Protein AF-0000000084397148 (afdb_homodimer)

Secondary structure (DSSP, 8-state):
-----------------------------------------------------------------------------TTTSSTTS--------TTS-----HHHHS-TTEEEEEE-HHHHTTGGGGT-S---SS----TT-----SEEE-BS-TTS--EEEEEE----S-THHHHHHHHHHHHHHH-TTHHHHHHHHIIIIIHHHS--S-HHHHHHHHTT-TTPPPP-HHHHHHHHHHHGGG-GGGGGGHHHHHHHHHHHHHHHTTS-SHHHHHHHHHHHH-SS---HHHHHHHHHHHHHHHHHTTTTS--TTBSS-HHHHHHHHHHHHHHHHHHHHHHHHHT---SS-GGG--PPPP-GGGSTHHHHTT-S-HHHHHHHHHHHHHHHHHHHHHHHHHHHIIIIISHHHHH-TT-S-HHHHHHHHHHHHHHHHHS-GGGS--TT---SSPPPTTHHHHHHHHHHHHHHHHHHHHHTTTT-SS--HHHHHHHHHHHHHHHHHHHHHHH--TTTTTTS---THHHHHHHHHHHHHHHHHHHHHHHHH-TTS-HHHHHHHHHHHHHHHHHHHHHHHHHHHHHHTT--HHHHHHHHHHHHHHHHHHTT-GGGGGGSPPPP-STT--SS--------GGGGGG--TTS-SGGGGGGGGG------TTS-----S-TT-/-----------------------------------------------------------------------------HHHHTTTS--------TTS-----HHHH--TTEEEEEE-HHHHTTGGGGT-S---SS----TT-----SEEE-BS-TTS--EEEEEE--TTS-THHHHHHHHHHHHHHH-TTHHHHHHHHIIIIIHHHS--S-HHHHHHHHTT-TTPPPP-HHHHHHHHHHHGGG-GGGGGGHHHHHHHHHHHHHHHTTS-SHHHHHHHHHHHH-SS---HHHHHHHHHHHHHHHHHTTTTS--TTBSS-HHHHHHHHHHHHHHHHHHHHHHHHHT---SS-GGG--PPPP-GGGSTHHHHTT-S-HHHHHHHHHHHHHHHHHHHHHHHHHHHIIIIISHHHHT-TT-S-HHHHHHHHHHHHHHHHHS-GGGS--TT---SSPPPTTHHHHHHHHHHHHHHHHHHHHHTTTT-SS--HHHHHHHHHHHHHHHHHHHHHHH--TTTTTTS---THHHHHHHHHHHHHHHHHHHHHHHHH-TTS-HHHHHHHHHHHHHHHHHHHHHHHHHHHHHHTT--HHHHHHHHHHHHHHHHHHTT-GGGGGGSPPPP-STT--SS--------TTGGGG--TTS-SGGGGGGGGG------------TT-S---

Organism: NCBI:txid1296121

Sequence (1346 aa):
MPPRTKVRNSINDSQETRLSSPRDSTERSHTDEIDPLVQDAAQGDEPGMTTSSHGLERSNMLGSISPTHKRKGKCRSILAMFNETDIIDEELDETEEWHQSLDLETTDLEESHFLGSSAIQDLTILTELPEGPSSTASSSTRNASAFRQVSKDPRKHVFFVRNPAFVYGKGSIASQTIFQKVCGILGSGWPEVLVQKFLTISLPAFPIINTMRLLAACNSNLGADPLPHALLCGIIGHSIEYESSVKHLFKDVWKEVVAAEDEEYKQPRLRTLQLAIISLATRPSSAHAVNAMSLARSVSIAHMIGLHLDCSGWRLPRWERSVRKRVWWALFILDEWISIVHGRPSLITKSNRSVTLPTIDDTDWGEFSSSSRPEEDIEIERSMASFIGQCEIALIIEEMLEKFYSQEAQRRSTGISQDDLRDLSAKMDALQARTPEYLIWKEEDKLDKPLATGIRCFQMTFLGVRVLIARLYVTSHHDQQNIRAAELQAIEIGLSICEEFVHFLQELSPELDYNTFWLPHCSFLISTCLGLLLRICVRLHTQRANISTPTNLKRALEQYSVSAISLVRDLSNNLKTAKNTHKWELAETALIRGNELLRTTSSLIPELQDLAEPLPDVGQASNNDFNFDFTGFTGFSGMTDSFGTDWSWALNLGDLNTDESFMPDDAAVAMSNMPPRTKVRNSINDSQETRLSSPRDSTERSHTDEIDPLVQDAAQGDEPGMTTSSHGLERSNMLGSISPTHKRKGKCRSILAMFNETDIIDEELDETEEWHQSLDLETTDLEESHFLGSSAIQDLTILTELPEGPSSTASSSTRNASAFRQVSKDPRKHVFFVRNPAFVYGKGSIASQTIFQKVCGILGSGWPEVLVQKFLTISLPAFPIINTMRLLAACNSNLGADPLPHALLCGIIGHSIEYESSVKHLFKDVWKEVVAAEDEEYKQPRLRTLQLAIISLATRPSSAHAVNAMSLARSVSIAHMIGLHLDCSGWRLPRWERSVRKRVWWALFILDEWISIVHGRPSLITKSNRSVT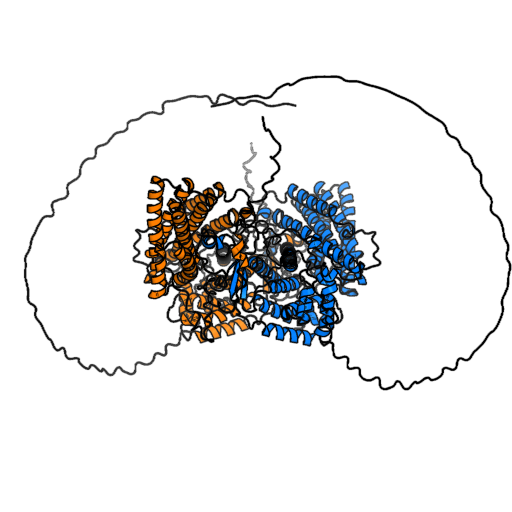LPTIDDTDWGEFSSSSRPEEDIEIERSMASFIGQCEIALIIEEMLEKFYSQEAQRRSTGISQDDLRDLSAKMDALQARTPEYLIWKEEDKLDKPLATGIRCFQMTFLGVRVLIARLYVTSHHDQQNIRAAELQAIEIGLSICEEFVHFLQELSPELDYNTFWLPHCSFLISTCLGLLLRICVRLHTQRANISTPTNLKRALEQYSVSAISLVRDLSNNLKTAKNTHKWELAETALIRGNELLRTTSSLIPELQDLAEPLPDVGQASNNDFNFDFTGFTGFSGMTDSFGTDWSWALNLGDLNTDESFMPDDAAVAMSN

Nearest PDB structures (foldseek):
  7biy-assembly1_A  TM=4.191E-01  e=3.505E+00  Homo sapiens
  5n5t-assembly1_A-2  TM=4.125E-01  e=3.367E+00  Homo sapiens
  8dty-assembly1_B  TM=2.935E-01  e=5.442E+00  Mus musculus
  9hcj-assembly1_T0  TM=1.916E-01  e=4.455E+00  Dictyostelium discoideum
  7biy-assembly1_A  TM=4.188E-01  e=3.544E+00  Homo sapiens

Solvent-accessible surface area (backbone atoms only — not comparable to full-atom values): 78107 Å² total; per-residue (Å²): 140,91,66,82,94,98,92,78,89,75,92,85,87,86,92,82,91,88,88,90,85,90,88,84,90,93,82,93,82,93,82,92,82,90,89,80,88,90,85,94,83,92,82,86,84,84,82,84,88,81,78,82,73,75,74,77,71,80,71,71,80,69,66,79,75,64,81,74,74,75,72,71,69,65,72,60,46,79,38,46,72,48,57,74,54,67,80,72,70,73,74,61,68,84,81,64,79,88,35,68,47,75,76,73,66,39,52,94,57,36,29,62,33,40,41,20,65,65,45,39,59,60,56,46,60,69,68,69,58,77,79,66,90,69,81,64,74,56,56,59,71,62,46,62,56,49,61,46,72,35,41,65,49,84,87,49,77,39,37,30,33,49,36,74,40,59,65,88,49,79,61,72,58,52,25,46,54,46,34,52,48,48,45,60,75,67,31,92,69,45,59,55,53,21,44,50,45,28,63,67,32,42,33,43,24,53,54,49,67,56,62,68,58,52,46,31,11,59,45,62,37,88,91,41,53,71,63,57,36,40,44,48,35,30,43,33,49,45,26,30,69,65,35,81,90,49,42,86,48,42,67,67,41,40,56,47,29,53,52,27,49,60,55,36,61,46,51,70,45,71,64,38,44,45,31,50,50,44,56,64,45,19,63,84,71,37,56,60,69,59,44,44,30,50,48,28,27,43,54,38,41,34,52,36,58,42,37,42,43,55,49,86,60,34,61,45,32,69,69,56,43,28,33,42,50,38,37,40,43,54,49,47,34,51,39,38,49,57,13,50,62,40,26,45,78,55,59,78,54,76,54,53,43,58,53,68,83,74,53,81,82,47,46,80,44,78,77,56,59,63,55,87,47,70,65,61,53,50,38,44,50,48,4,42,50,23,37,42,49,45,47,54,49,32,55,52,48,46,48,47,40,56,63,59,61,19,47,55,33,63,64,39,84,80,53,71,54,66,66,58,50,51,50,53,50,49,51,54,50,51,49,56,70,70,46,58,68,89,55,52,82,53,93,82,63,77,74,92,58,76,70,44,38,21,32,67,38,35,32,51,49,55,48,32,51,51,41,55,52,32,45,51,53,44,56,62,49,59,90,47,91,64,89,44,74,70,44,52,52,29,46,52,52,33,49,53,50,44,48,52,47,46,50,53,63,69,65,53,43,73,86,62,52,62,64,51,44,61,55,52,63,53,23,54,38,52,28,47,46,52,40,48,39,49,46,51,38,52,52,41,50,56,50,61,68,37,81,86,51,51,71,73,58,42,55,55,43,48,54,53,38,52,51,34,51,50,50,50,48,51,45,51,51,51,36,50,46,36,26,73,74,65,61,32,62,52,38,46,52,16,42,39,58,38,35,55,52,35,50,62,46,19,76,75,37,69,89,41,46,85,71,32,67,75,77,75,72,61,76,76,67,58,91,79,72,70,64,68,68,53,56,48,80,68,69,66,65,54,75,46,79,84,64,78,68,80,48,50,65,75,65,55,68,66,63,69,71,76,73,72,67,76,71,84,80,83,64,83,74,67,83,76,119,145,78,90,76,82,89,75,74,80,76,89,70,89,82,87,82,78,81,80,76,81,76,80,82,78,82,74,91,75,77,87,80,80,80,79,74,88,76,87,89,83,84,88,79,83,78,82,80,82,77,73,79,73,77,74,77,73,77,72,71,80,69,67,80,73,65,85,71,76,71,72,71,68,66,72,61,46,76,39,47,70,47,56,72,54,69,80,72,69,72,74,61,70,83,82,63,80,88,37,68,49,75,75,73,66,40,52,97,58,37,30,62,32,41,41,20,66,65,45,39,58,60,55,46,60,69,68,69,58,76,78,67,89,69,81,65,72,57,48,56,71,62,46,63,56,49,62,46,75,36,42,66,49,84,88,50,75,40,36,29,32,51,35,75,38,62,63,89,40,79,59,72,58,52,24,45,54,46,34,52,49,45,44,59,74,66,34,90,68,43,59,53,54,22,42,49,45,28,63,66,33,41,34,45,24,54,54,46,67,52,62,67,57,51,46,31,12,59,44,60,37,88,92,42,54,72,64,56,35,39,43,50,35,30,44,33,51,46,27,30,69,64,35,80,89,48,41,86,48,43,66,66,40,41,57,48,30,54,53,25,50,60,53,36,60,46,49,68,45,71,64,38,43,46,31,48,49,44,56,64,45,21,62,84,70,32,55,60,69,59,44,44,29,50,48,27,27,40,52,39,42,35,51,35,57,43,37,42,44,54,48,86,59,34,60,45,31,66,68,56,43,29,32,42,51,38,38,40,45,54,50,48,33,51,40,39,48,56,14,49,62,39,26,44,77,55,58,78,53,77,54,52,42,58,54,70,82,73,54,79,83,48,46,80,46,78,76,56,62,63,54,89,47,68,64,62,53,50,38,44,51,48,4,41,49,24,37,42,50,45,46,55,48,31,54,52,48,46,50,48,41,55,64,60,62,19,48,55,33,63,64,38,84,80,54,71,54,67,67,59,51,50,51,52,51,49,51,52,51,51,48,57,70,71,46,59,68,90,54,52,82,51,92,82,64,78,72,91,60,75,70,44,36,21,32,66,38,34,33,50,49,56,48,33,50,51,40,53,52,32,47,52,53,44,56,63,49,60,89,46,90,64,89,45,72,72,44,50,51,28,46,52,53,33,50,52,49,44,47,53,47,45,50,52,61,70,64,54,42,73,88,62,51,60,65,52,42,61,56,54,63,54,22,52,37,53,28,46,46,53,39,48,39,48,47,52,37,50,54,40,51,56,48,63,68,36,81,86,52,51,69,74,57,42,54,55,43,48,55,52,35,51,53,35,50,50,49,49,49,51,45,52,51,50,35,49,45,37,26,74,74,66,60,31,62,52,36,46,54,17,42,43,58,37,35,55,53,34,48,62,46,19,76,75,38,70,89,42,46,84,71,32,66,74,76,77,74,60,74,81,63,58,92,80,70,71,67,66,68,52,55,49,75,71,68,63,65,59,77,47,80,83,67,80,72,81,47,54,65,76,66,55,70,68,65,71,71,78,76,74,62,94,64,78,70,66,89,61,76,79,79,88,124

InterPro domains:
  IPR007219 Xylanolytic transcriptional activator, regulatory domain [PF04082] (254-427)
  IPR007219 Xylanolytic transcriptional activator, regulatory domain [SM00906] (291-364)
  IPR050797 Carbohydrate Metabolism and Transport Regulator [PTHR31668] (25-600)

pLDDT: mean 70.01, std 29.4, range [13.48, 98.69]

Structure (mmCIF, N/CA/C/O backbone):
data_AF-0000000084397148-model_v1
#
loop_
_entity.id
_entity.type
_entity.pdbx_description
1 polymer 'Transcription factor domain-containing protein'
#
loop_
_atom_site.group_PDB
_atom_site.id
_atom_site.type_symbol
_atom_site.label_atom_id
_atom_site.label_alt_id
_atom_site.label_comp_id
_atom_site.label_asym_id
_atom_site.label_entity_id
_atom_site.label_seq_id
_atom_site.pdbx_PDB_ins_code
_atom_site.Cartn_x
_atom_site.Cartn_y
_atom_site.Cartn_z
_atom_site.occupancy
_atom_site.B_iso_or_equiv
_atom_site.auth_seq_id
_atom_site.auth_comp_id
_atom_site.auth_asym_id
_atom_site.auth_atom_id
_atom_site.pdbx_PDB_model_num
ATOM 1 N N . MET A 1 1 ? -7.211 38.062 -40.812 1 16.41 1 MET A N 1
ATOM 2 C CA . MET A 1 1 ? -7.887 37.031 -41.562 1 16.41 1 MET A CA 1
ATOM 3 C C . MET A 1 1 ? -7.102 35.719 -41.5 1 16.41 1 MET A C 1
ATOM 5 O O . MET A 1 1 ? -7.691 34.625 -41.406 1 16.41 1 MET A O 1
ATOM 9 N N . PRO A 1 2 ? -5.762 35.469 -41.781 1 16.55 2 PRO A N 1
ATOM 10 C CA . PRO A 1 2 ? -5.168 35.156 -43.094 1 16.55 2 PRO A CA 1
ATOM 11 C C . PRO A 1 2 ? -5.121 33.656 -43.375 1 16.55 2 PRO A C 1
ATOM 13 O O . PRO A 1 2 ? -5.066 32.844 -42.438 1 16.55 2 PRO A O 1
ATOM 16 N N . PRO A 1 3 ? -5.277 33.156 -44.656 1 17.23 3 PRO A N 1
ATOM 17 C CA . PRO A 1 3 ? -5.57 32.094 -45.625 1 17.23 3 PRO A CA 1
ATOM 18 C C . PRO A 1 3 ? -4.395 31.125 -45.781 1 17.23 3 PRO A C 1
ATOM 20 O O . PRO A 1 3 ? -4.586 29.906 -45.781 1 17.23 3 PRO A O 1
ATOM 23 N N . ARG A 1 4 ? -3.332 31.516 -46.5 1 13.98 4 ARG A N 1
ATOM 24 C CA . ARG A 1 4 ? -2.754 30.938 -47.688 1 13.98 4 ARG A CA 1
ATOM 25 C C . ARG A 1 4 ? -2.055 29.609 -47.375 1 13.98 4 ARG A C 1
ATOM 27 O O . ARG A 1 4 ? -2.311 28.594 -48.031 1 13.98 4 ARG A O 1
ATOM 34 N N . THR A 1 5 ? -0.562 29.484 -47.531 1 15.04 5 THR A N 1
ATOM 35 C CA . THR A 1 5 ? 0.126 29.062 -48.75 1 15.04 5 THR A CA 1
ATOM 36 C C . THR A 1 5 ? 0.427 27.562 -48.719 1 15.04 5 THR A C 1
ATOM 38 O O . THR A 1 5 ? 0.491 26.969 -47.625 1 15.04 5 THR A O 1
ATOM 41 N N . LYS A 1 6 ? 1.074 26.797 -49.938 1 16.19 6 LYS A N 1
ATOM 42 C CA . LYS A 1 6 ? 1.252 25.922 -51.094 1 16.19 6 LYS A CA 1
ATOM 43 C C . LYS A 1 6 ? 2.207 24.781 -50.781 1 16.19 6 LYS A C 1
ATOM 45 O O . LYS A 1 6 ? 3.055 24.891 -49.906 1 16.19 6 LYS A O 1
ATOM 50 N N . VAL A 1 7 ? 2.314 23.484 -51.75 1 16.62 7 VAL A N 1
ATOM 51 C CA . VAL A 1 7 ? 2.158 22.141 -52.25 1 16.62 7 VAL A CA 1
ATOM 52 C C . VAL A 1 7 ? 3.523 21.578 -52.656 1 16.62 7 VAL A C 1
ATOM 54 O O . VAL A 1 7 ? 3.885 20.469 -52.25 1 16.62 7 VAL A O 1
ATOM 57 N N . ARG A 1 8 ? 4.156 21.953 -53.938 1 14.22 8 ARG A N 1
ATOM 58 C CA . ARG A 1 8 ? 4.5 21.156 -55.094 1 14.22 8 ARG A CA 1
ATOM 59 C C . ARG A 1 8 ? 5.906 20.578 -54.969 1 14.22 8 ARG A C 1
ATOM 61 O O . ARG A 1 8 ? 6.18 19.484 -55.469 1 14.22 8 ARG A O 1
ATOM 68 N N . ASN A 1 9 ? 7.031 21.328 -54.844 1 14.55 9 ASN A N 1
ATOM 69 C CA . ASN A 1 9 ? 7.918 21.438 -56 1 14.55 9 ASN A CA 1
ATOM 70 C C . ASN A 1 9 ? 8.609 20.109 -56.312 1 14.55 9 ASN A C 1
ATOM 72 O O . ASN A 1 9 ? 8.719 19.25 -55.438 1 14.55 9 ASN A O 1
ATOM 76 N N . SER A 1 10 ? 9.453 20.016 -57.5 1 14.53 10 SER A N 1
ATOM 77 C CA . SER A 1 10 ? 9.977 19.5 -58.75 1 14.53 10 SER A CA 1
ATOM 78 C C . SER A 1 10 ? 11.188 18.609 -58.531 1 14.53 10 SER A C 1
ATOM 80 O O . SER A 1 10 ? 11.555 17.812 -59.375 1 14.53 10 SER A O 1
ATOM 82 N N . ILE A 1 11 ? 12.164 18.922 -57.719 1 14.6 11 ILE A N 1
ATOM 83 C CA . ILE A 1 11 ? 13.438 18.969 -58.406 1 14.6 11 ILE A CA 1
ATOM 84 C C . ILE A 1 11 ? 13.758 17.594 -59 1 14.6 11 ILE A C 1
ATOM 86 O O . ILE A 1 11 ? 13.531 16.578 -58.344 1 14.6 11 ILE A O 1
ATOM 90 N N . ASN A 1 12 ? 14.602 17.547 -60.094 1 14.41 12 ASN A N 1
ATOM 91 C CA . ASN A 1 12 ? 15.094 17.062 -61.406 1 14.41 12 ASN A CA 1
ATOM 92 C C . ASN A 1 12 ? 15.789 15.703 -61.25 1 14.41 12 ASN A C 1
ATOM 94 O O . ASN A 1 12 ? 15.367 14.719 -61.844 1 14.41 12 ASN A O 1
ATOM 98 N N . ASP A 1 13 ? 17.141 15.633 -61.719 1 14.58 13 ASP A N 1
ATOM 99 C CA . ASP A 1 13 ? 17.781 15.18 -62.938 1 14.58 13 ASP A CA 1
ATOM 100 C C . ASP A 1 13 ? 18.281 13.742 -62.812 1 14.58 13 ASP A C 1
ATOM 102 O O . ASP A 1 13 ? 17.828 12.852 -63.531 1 14.58 13 ASP A O 1
ATOM 106 N N . SER A 1 14 ? 19.734 13.508 -63.094 1 14.23 14 SER A N 1
ATOM 107 C CA . SER A 1 14 ? 20.484 13.047 -64.25 1 14.23 14 SER A CA 1
ATOM 108 C C . SER A 1 14 ? 20.891 11.586 -64.125 1 14.23 14 SER A C 1
ATOM 110 O O . SER A 1 14 ? 20.75 11.008 -63.031 1 14.23 14 SER A O 1
ATOM 112 N N . GLN A 1 15 ? 22.328 11.289 -64.312 1 14.26 15 GLN A N 1
ATOM 113 C CA . GLN A 1 15 ? 23.078 10.625 -65.375 1 14.26 15 GLN A CA 1
ATOM 114 C C . GLN A 1 15 ? 23.266 9.141 -65.062 1 14.26 15 GLN A C 1
ATOM 116 O O . GLN A 1 15 ? 23.062 8.711 -63.938 1 14.26 15 GLN A O 1
ATOM 121 N N . GLU A 1 16 ? 24.5 8.461 -65.625 1 13.91 16 GLU A N 1
ATOM 122 C CA . GLU A 1 16 ? 25.016 7.625 -66.688 1 13.91 16 GLU A CA 1
ATOM 123 C C . GLU A 1 16 ? 25.453 6.258 -66.125 1 13.91 16 GLU A C 1
ATOM 125 O O . GLU A 1 16 ? 25.062 5.223 -66.688 1 13.91 16 GLU A O 1
ATOM 130 N N . THR A 1 17 ? 26.734 6.195 -65.562 1 14 17 THR A N 1
ATOM 131 C CA . THR A 1 17 ? 27.797 5.5 -66.25 1 14 17 THR A CA 1
ATOM 132 C C . THR A 1 17 ? 27.641 3.988 -66.125 1 14 17 THR A C 1
ATOM 134 O O . THR A 1 17 ? 26.984 3.504 -65.188 1 14 17 THR A O 1
ATOM 137 N N . ARG A 1 18 ? 28.734 3.098 -66.562 1 14.31 18 ARG A N 1
ATOM 138 C CA . ARG A 1 18 ? 29.203 2.188 -67.625 1 14.31 18 ARG A CA 1
ATOM 139 C C . ARG A 1 18 ? 29.188 0.743 -67.125 1 14.31 18 ARG A C 1
ATOM 141 O O . ARG A 1 18 ? 28.578 -0.125 -67.75 1 14.31 18 ARG A O 1
ATOM 148 N N . LEU A 1 19 ? 30.531 0.104 -67 1 14.04 19 LEU A N 1
ATOM 149 C CA . LEU A 1 19 ? 31.266 -0.778 -67.875 1 14.04 19 LEU A CA 1
ATOM 150 C C . LEU A 1 19 ? 31.094 -2.236 -67.438 1 14.04 19 LEU A C 1
ATOM 152 O O . LEU A 1 19 ? 30.672 -2.525 -66.312 1 14.04 19 LEU A O 1
ATOM 156 N N . SER A 1 20 ? 32.281 -3.113 -67.625 1 13.48 20 SER A N 1
ATOM 157 C CA . SER A 1 20 ? 32.75 -4.152 -68.5 1 13.48 20 SER A CA 1
ATOM 158 C C . SER A 1 20 ? 32.562 -5.539 -67.938 1 13.48 20 SER A C 1
ATOM 160 O O . SER A 1 20 ? 32.219 -5.676 -66.75 1 13.48 20 SER A O 1
ATOM 162 N N . SER A 1 21 ? 33.719 -6.445 -67.875 1 13.66 21 SER A N 1
ATOM 163 C CA . SER A 1 21 ? 34.125 -7.512 -68.812 1 13.66 21 SER A CA 1
ATOM 164 C C . SER A 1 21 ? 33.875 -8.883 -68.188 1 13.66 21 SER A C 1
ATOM 166 O O . SER A 1 21 ? 33.219 -9.727 -68.812 1 13.66 21 SER A O 1
ATOM 168 N N . PRO A 1 22 ? 35.062 -9.75 -67.938 1 14.27 22 PRO A N 1
ATOM 169 C CA . PRO A 1 22 ? 35.5 -10.914 -68.75 1 14.27 22 PRO A CA 1
ATOM 170 C C . PRO A 1 22 ? 34.969 -12.234 -68.188 1 14.27 22 PRO A C 1
ATOM 172 O O . PRO A 1 22 ? 34.469 -12.266 -67.062 1 14.27 22 PRO A O 1
ATOM 175 N N . ARG A 1 23 ? 35.938 -13.359 -68.188 1 14.38 23 ARG A N 1
ATOM 176 C CA . ARG A 1 23 ? 36.219 -14.562 -68.938 1 14.38 23 ARG A CA 1
ATOM 177 C C . ARG A 1 23 ? 35.781 -15.82 -68.188 1 14.38 23 ARG A C 1
ATOM 179 O O . ARG A 1 23 ? 35.375 -15.75 -67.062 1 14.38 23 ARG A O 1
ATOM 186 N N . ASP A 1 24 ? 36.719 -16.828 -68 1 13.71 24 ASP A N 1
ATOM 187 C CA . ASP A 1 24 ? 37.062 -18.078 -68.688 1 13.71 24 ASP A CA 1
ATOM 188 C C . ASP A 1 24 ? 36.625 -19.281 -67.875 1 13.71 24 ASP A C 1
ATOM 190 O O . ASP A 1 24 ? 35.906 -20.156 -68.375 1 13.71 24 ASP A O 1
ATOM 194 N N . SER A 1 25 ? 37.688 -20.172 -67.312 1 14.3 25 SER A N 1
ATOM 195 C CA . SER A 1 25 ? 38.219 -21.422 -67.812 1 14.3 25 SER A CA 1
ATOM 196 C C . SER A 1 25 ? 37.562 -22.625 -67.125 1 14.3 25 SER A C 1
ATOM 198 O O . SER A 1 25 ? 36.938 -22.484 -66.125 1 14.3 25 SER A O 1
ATOM 200 N N . THR A 1 26 ? 38.344 -23.875 -67.062 1 14.42 26 THR A N 1
ATOM 201 C CA . THR A 1 26 ? 38.531 -25.219 -67.562 1 14.42 26 THR A CA 1
ATOM 202 C C . THR A 1 26 ? 38.031 -26.266 -66.625 1 14.42 26 THR A C 1
ATOM 204 O O . THR A 1 26 ? 37.812 -25.953 -65.438 1 14.42 26 THR A O 1
ATOM 207 N N . GLU A 1 27 ? 38.656 -27.656 -66.625 1 13.8 27 GLU A N 1
ATOM 208 C CA . GLU A 1 27 ? 38.5 -29.062 -67 1 13.8 27 GLU A CA 1
ATOM 209 C C . GLU A 1 27 ? 38.375 -29.953 -65.812 1 13.8 27 GLU A C 1
ATOM 211 O O . GLU A 1 27 ? 37.5 -30.859 -65.75 1 13.8 27 GLU A O 1
ATOM 216 N N . ARG A 1 28 ? 39.344 -30.031 -64.75 1 13.93 28 ARG A N 1
ATOM 217 C CA . ARG A 1 28 ? 40.125 -31.25 -64.625 1 13.93 28 ARG A CA 1
ATOM 218 C C . ARG A 1 28 ? 39.312 -32.375 -64 1 13.93 28 ARG A C 1
ATOM 220 O O . ARG A 1 28 ? 38.5 -32.156 -63.125 1 13.93 28 ARG A O 1
ATOM 227 N N . SER A 1 29 ? 39.531 -33.812 -64.375 1 13.8 29 SER A N 1
ATOM 228 C CA . SER A 1 29 ? 39.125 -35.188 -64.625 1 13.8 29 SER A CA 1
ATOM 229 C C . SER A 1 29 ? 39.031 -36 -63.344 1 13.8 29 SER A C 1
ATOM 231 O O . SER A 1 29 ? 38.062 -36.719 -63.125 1 13.8 29 SER A O 1
ATOM 233 N N . HIS A 1 30 ? 40.094 -36.219 -62.469 1 14.2 30 HIS A N 1
ATOM 234 C CA . HIS A 1 30 ? 40.719 -37.531 -62.406 1 14.2 30 HIS A CA 1
ATOM 235 C C . HIS A 1 30 ? 39.875 -38.5 -61.594 1 14.2 30 HIS A C 1
ATOM 237 O O . HIS A 1 30 ? 39.094 -38.062 -60.719 1 14.2 30 HIS A O 1
ATOM 243 N N . THR A 1 31 ? 40.188 -40 -61.594 1 14.54 31 THR A N 1
ATOM 244 C CA . THR A 1 31 ? 39.969 -41.406 -61.75 1 14.54 31 THR A CA 1
ATOM 245 C C . THR A 1 31 ? 39.812 -42.094 -60.406 1 14.54 31 THR A C 1
ATOM 247 O O . THR A 1 31 ? 38.906 -42.906 -60.219 1 14.54 31 THR A O 1
ATOM 250 N N . ASP A 1 32 ? 40.844 -42.25 -59.406 1 14.23 32 ASP A N 1
ATOM 251 C CA . ASP A 1 32 ? 41.406 -43.562 -59.25 1 14.23 32 ASP A CA 1
ATOM 252 C C . ASP A 1 32 ? 40.531 -44.469 -58.344 1 14.23 32 ASP A C 1
ATOM 254 O O . ASP A 1 32 ? 39.688 -43.938 -57.594 1 14.23 32 ASP A O 1
ATOM 258 N N . GLU A 1 33 ? 41.125 -45.75 -57.812 1 14.59 33 GLU A N 1
ATOM 259 C CA . GLU A 1 33 ? 41.188 -47.219 -57.812 1 14.59 33 GLU A CA 1
ATOM 260 C C . GLU A 1 33 ? 40.688 -47.812 -56.5 1 14.59 33 GLU A C 1
ATOM 262 O O . GLU A 1 33 ? 39.875 -48.719 -56.5 1 14.59 33 GLU A O 1
ATOM 267 N N . ILE A 1 34 ? 41.312 -47.656 -55.219 1 14.39 34 ILE A N 1
ATOM 268 C CA . ILE A 1 34 ? 41.938 -48.875 -54.719 1 14.39 34 ILE A CA 1
ATOM 269 C C . ILE A 1 34 ? 40.875 -49.75 -54.031 1 14.39 34 ILE A C 1
ATOM 271 O O . ILE A 1 34 ? 39.844 -49.25 -53.594 1 14.39 34 ILE A O 1
ATOM 275 N N . ASP A 1 35 ? 41.344 -50.75 -53.094 1 14.74 35 ASP A N 1
ATOM 276 C CA . ASP A 1 35 ? 41.5 -52.188 -53 1 14.74 35 ASP A CA 1
ATOM 277 C C . ASP A 1 35 ? 40.438 -52.812 -52.062 1 14.74 35 ASP A C 1
ATOM 279 O O . ASP A 1 35 ? 39.906 -52.094 -51.188 1 14.74 35 ASP A O 1
ATOM 283 N N . PRO A 1 36 ? 40.25 -54.344 -52.031 1 15.66 36 PRO A N 1
ATOM 284 C CA . PRO A 1 36 ? 39.438 -55.531 -51.906 1 15.66 36 PRO A CA 1
ATOM 285 C C . PRO A 1 36 ? 39.344 -56.031 -50.469 1 15.66 36 PRO A C 1
ATOM 287 O O . PRO A 1 36 ? 38.594 -56.969 -50.188 1 15.66 36 PRO A O 1
ATOM 290 N N . LEU A 1 37 ? 40.031 -55.5 -49.344 1 14.7 37 LEU A N 1
ATOM 291 C CA . LEU A 1 37 ? 40.656 -56.594 -48.594 1 14.7 37 LEU A CA 1
ATOM 292 C C . LEU A 1 37 ? 39.594 -57.531 -48.031 1 14.7 37 LEU A C 1
ATOM 294 O O . LEU A 1 37 ? 38.469 -57.125 -47.719 1 14.7 37 LEU A O 1
ATOM 298 N N . VAL A 1 38 ? 39.969 -58.875 -47.75 1 14.87 38 VAL A N 1
ATOM 299 C CA . VAL A 1 38 ? 39.844 -60.312 -47.75 1 14.87 38 VAL A CA 1
ATOM 300 C C . VAL A 1 38 ? 39.031 -60.75 -46.5 1 14.87 38 VAL A C 1
ATOM 302 O O . VAL A 1 38 ? 38.844 -59.938 -45.594 1 14.87 38 VAL A O 1
ATOM 305 N N . GLN A 1 39 ? 39.375 -62.062 -45.844 1 14.31 39 GLN A N 1
ATOM 306 C CA . GLN A 1 39 ? 38.938 -63.438 -45.781 1 14.31 39 GLN A CA 1
ATOM 307 C C . GLN A 1 39 ? 38.406 -63.781 -44.375 1 14.31 39 GLN A C 1
ATOM 309 O O . GLN A 1 39 ? 37.312 -64.312 -44.25 1 14.31 39 GLN A O 1
ATOM 314 N N . ASP A 1 40 ? 39.281 -64.125 -43.25 1 14.45 40 ASP A N 1
ATOM 315 C CA . ASP A 1 40 ? 39.531 -65.5 -42.812 1 14.45 40 ASP A CA 1
ATOM 316 C C . ASP A 1 40 ? 38.531 -65.938 -41.75 1 14.45 40 ASP A C 1
ATOM 318 O O . ASP A 1 40 ? 37.875 -65.062 -41.125 1 14.45 40 ASP A O 1
ATOM 322 N N . ALA A 1 41 ? 38.688 -67.375 -41 1 14.62 41 ALA A N 1
ATOM 323 C CA . ALA A 1 41 ? 38.25 -68.75 -40.75 1 14.62 41 ALA A CA 1
ATOM 324 C C . ALA A 1 41 ? 37.812 -68.938 -39.312 1 14.62 41 ALA A C 1
ATOM 326 O O . ALA A 1 41 ? 36.844 -69.625 -39.031 1 14.62 41 ALA A O 1
ATOM 327 N N . ALA A 1 42 ? 38.562 -68.438 -38.188 1 14.82 42 ALA A N 1
ATOM 328 C CA . ALA A 1 42 ? 39.031 -69.5 -37.312 1 14.82 42 ALA A CA 1
ATOM 329 C C . ALA A 1 42 ? 37.906 -70.062 -36.438 1 14.82 42 ALA A C 1
ATOM 331 O O . ALA A 1 42 ? 36.938 -69.312 -36.125 1 14.82 42 ALA A O 1
ATOM 332 N N . GLN A 1 43 ? 38.062 -71.312 -35.781 1 14.53 43 GLN A N 1
ATOM 333 C CA . GLN A 1 43 ? 37.562 -72.625 -35.438 1 14.53 43 GLN A CA 1
ATOM 334 C C . GLN A 1 43 ? 36.938 -72.625 -34.062 1 14.53 43 GLN A C 1
ATOM 336 O O . GLN A 1 43 ? 35.844 -73.188 -33.875 1 14.53 43 GLN A O 1
ATOM 341 N N . GLY A 1 44 ? 37.781 -72.438 -32.906 1 14.18 44 GLY A N 1
ATOM 342 C CA . GLY A 1 44 ? 38 -73.562 -32.062 1 14.18 44 GLY A CA 1
ATOM 343 C C . GLY A 1 44 ? 36.844 -73.875 -31.094 1 14.18 44 GLY A C 1
ATOM 344 O O . GLY A 1 44 ? 35.906 -73.062 -31.047 1 14.18 44 GLY A O 1
ATOM 345 N N . ASP A 1 45 ? 37.219 -74.188 -29.75 1 15.56 45 ASP A N 1
ATOM 346 C CA . ASP A 1 45 ? 37.125 -75.312 -28.844 1 15.56 45 ASP A CA 1
ATOM 347 C C . ASP A 1 45 ? 35.969 -75.188 -27.859 1 15.56 45 ASP A C 1
ATOM 349 O O . ASP A 1 45 ? 35.562 -74.062 -27.547 1 15.56 45 ASP A O 1
ATOM 353 N N . GLU A 1 46 ? 35.281 -76.312 -27.453 1 16.67 46 GLU A N 1
ATOM 354 C CA . GLU A 1 46 ? 34.062 -76.875 -26.891 1 16.67 46 GLU A CA 1
ATOM 355 C C . GLU A 1 46 ? 34 -76.688 -25.375 1 16.67 46 GLU A C 1
ATOM 357 O O . GLU A 1 46 ? 32.969 -76.875 -24.75 1 16.67 46 GLU A O 1
ATOM 362 N N . PRO A 1 47 ? 35 -75.812 -24.781 1 16.03 47 PRO A N 1
ATOM 363 C CA . PRO A 1 47 ? 35.406 -76.562 -23.578 1 16.03 47 PRO A CA 1
ATOM 364 C C . PRO A 1 47 ? 34.25 -76.812 -22.609 1 16.03 47 PRO A C 1
ATOM 366 O O . PRO A 1 47 ? 33.25 -76.125 -22.656 1 16.03 47 PRO A O 1
ATOM 369 N N . GLY A 1 48 ? 34.438 -77.812 -21.719 1 15.52 48 GLY A N 1
ATOM 370 C CA . GLY A 1 48 ? 33.875 -78.938 -20.953 1 15.52 48 GLY A CA 1
ATOM 371 C C . GLY A 1 48 ? 33.094 -78.5 -19.734 1 15.52 48 GLY A C 1
ATOM 372 O O . GLY A 1 48 ? 31.859 -78.5 -19.766 1 15.52 48 GLY A O 1
ATOM 373 N N . MET A 1 49 ? 33.719 -78.625 -18.531 1 16.31 49 MET A N 1
ATOM 374 C CA . MET A 1 49 ? 33.438 -79.688 -17.547 1 16.31 49 MET A CA 1
ATOM 375 C C . MET A 1 49 ? 32.406 -79.188 -16.516 1 16.31 49 MET A C 1
ATOM 377 O O . MET A 1 49 ? 31.328 -79.75 -16.406 1 16.31 49 MET A O 1
ATOM 381 N N . THR A 1 50 ? 32.875 -79.062 -15.203 1 16.39 50 THR A N 1
ATOM 382 C CA . THR A 1 50 ? 32.781 -79.812 -13.961 1 16.39 50 THR A CA 1
ATOM 383 C C . THR A 1 50 ? 31.812 -79.125 -12.992 1 16.39 50 THR A C 1
ATOM 385 O O . THR A 1 50 ? 31.625 -77.938 -13.039 1 16.39 50 THR A O 1
ATOM 388 N N . THR A 1 51 ? 30.906 -79.938 -12.328 1 17.64 51 THR A N 1
ATOM 389 C CA . THR A 1 51 ? 29.656 -80 -11.578 1 17.64 51 THR A CA 1
ATOM 390 C C . THR A 1 51 ? 29.766 -79.25 -10.266 1 17.64 51 THR A C 1
ATOM 392 O O . THR A 1 51 ? 28.797 -79.125 -9.523 1 17.64 51 THR A O 1
ATOM 395 N N . SER A 1 52 ? 31.047 -78.562 -10 1 16.34 52 SER A N 1
ATOM 396 C CA . SER A 1 52 ? 31.422 -78.812 -8.602 1 16.34 52 SER A CA 1
ATOM 397 C C . SER A 1 52 ? 30.391 -78.188 -7.664 1 16.34 52 SER A C 1
ATOM 399 O O . SER A 1 52 ? 29.953 -77 -7.879 1 16.34 52 SER A O 1
ATOM 401 N N . SER A 1 53 ? 29.688 -79.062 -6.934 1 17.88 53 SER A N 1
ATOM 402 C CA . SER A 1 53 ? 28.578 -79.188 -5.988 1 17.88 53 SER A CA 1
ATOM 403 C C . SER A 1 53 ? 28.797 -78.25 -4.797 1 17.88 53 SER A C 1
ATOM 405 O O . SER A 1 53 ? 28 -78.25 -3.859 1 17.88 53 SER A O 1
ATOM 407 N N . HIS A 1 54 ? 30.031 -77.562 -4.82 1 16.86 54 HIS A N 1
ATOM 408 C CA . HIS A 1 54 ? 30.578 -77.375 -3.475 1 16.86 54 HIS A CA 1
ATOM 409 C C . HIS A 1 54 ? 29.594 -76.625 -2.568 1 16.86 54 HIS A C 1
ATOM 411 O O . HIS A 1 54 ? 28.906 -75.75 -3.006 1 16.86 54 HIS A O 1
ATOM 417 N N . GLY A 1 55 ? 29.188 -77.375 -1.503 1 18.11 55 GLY A N 1
ATOM 418 C CA . GLY A 1 55 ? 28.344 -77.438 -0.31 1 18.11 55 GLY A CA 1
ATOM 419 C C . GLY A 1 55 ? 28.5 -76.188 0.552 1 18.11 55 GLY A C 1
ATOM 420 O O . GLY A 1 55 ? 28.062 -76.188 1.707 1 18.11 55 GLY A O 1
ATOM 421 N N . LEU A 1 56 ? 28.812 -75 -0.103 1 17.78 56 LEU A N 1
ATOM 422 C CA . LEU A 1 56 ? 29.469 -74 0.72 1 17.78 56 LEU A CA 1
ATOM 423 C C . LEU A 1 56 ? 28.672 -73.75 1.989 1 17.78 56 LEU A C 1
ATOM 425 O O . LEU A 1 56 ? 27.453 -73.5 1.927 1 17.78 56 LEU A O 1
ATOM 429 N N . GLU A 1 57 ? 29.203 -74.375 3.074 1 18 57 GLU A N 1
ATOM 430 C CA . GLU A 1 57 ? 29 -74.438 4.52 1 18 57 GLU A CA 1
ATOM 431 C C . GLU A 1 57 ? 28.562 -73.062 5.074 1 18 57 GLU A C 1
ATOM 433 O O . GLU A 1 57 ? 29.188 -72.062 4.797 1 18 57 GLU A O 1
ATOM 438 N N . ARG A 1 58 ? 27.281 -73 5.398 1 20.08 58 ARG A N 1
ATOM 439 C CA . ARG A 1 58 ? 26.406 -71.875 5.797 1 20.08 58 ARG A CA 1
ATOM 440 C C . ARG A 1 58 ? 26.984 -71.125 6.984 1 20.08 58 ARG A C 1
ATOM 442 O O . ARG A 1 58 ? 26.672 -71.438 8.133 1 20.08 58 ARG A O 1
ATOM 449 N N . SER A 1 59 ? 28.5 -71.25 7.02 1 17.19 59 SER A N 1
ATOM 450 C CA . SER A 1 59 ? 29.109 -70.938 8.312 1 17.19 59 SER A CA 1
ATOM 451 C C . SER A 1 59 ? 28.438 -69.75 8.984 1 17.19 59 SER A C 1
ATOM 453 O O . SER A 1 59 ? 28.031 -68.812 8.312 1 17.19 59 SER A O 1
ATOM 455 N N . ASN A 1 60 ? 27.969 -70 10.211 1 19.22 60 ASN A N 1
ATOM 456 C CA . ASN A 1 60 ? 27.203 -69.438 11.336 1 19.22 60 ASN A CA 1
ATOM 457 C C . ASN A 1 60 ? 27.734 -68.062 11.781 1 19.22 60 ASN A C 1
ATOM 459 O O . ASN A 1 60 ? 27.516 -67.688 12.922 1 19.22 60 ASN A O 1
ATOM 463 N N . MET A 1 61 ? 28.594 -67.438 10.93 1 18.2 61 MET A N 1
ATOM 464 C CA . MET A 1 61 ? 29.469 -66.438 11.484 1 18.2 61 MET A CA 1
ATOM 465 C C . MET A 1 61 ? 28.672 -65.375 12.266 1 18.2 61 MET A C 1
ATOM 467 O O . MET A 1 61 ? 28.016 -64.562 11.68 1 18.2 61 MET A O 1
ATOM 471 N N . LEU A 1 62 ? 27.969 -65.812 13.336 1 22.19 62 LEU A N 1
ATOM 472 C CA . LEU A 1 62 ? 27.297 -65.125 14.422 1 22.19 62 LEU A CA 1
ATOM 473 C C . LEU A 1 62 ? 28.156 -63.938 14.938 1 22.19 62 LEU A C 1
ATOM 475 O O . LEU A 1 62 ? 28.812 -64.062 15.969 1 22.19 62 LEU A O 1
ATOM 479 N N . GLY A 1 63 ? 29.094 -63.531 14.141 1 18.59 63 GLY A N 1
ATOM 480 C CA . GLY A 1 63 ? 30.156 -62.75 14.734 1 18.59 63 GLY A CA 1
ATOM 481 C C . GLY A 1 63 ? 29.656 -61.719 15.711 1 18.59 63 GLY A C 1
ATOM 482 O O . GLY A 1 63 ? 28.5 -61.281 15.625 1 18.59 63 GLY A O 1
ATOM 483 N N . SER A 1 64 ? 30.219 -61.75 16.953 1 21.52 64 SER A N 1
ATOM 484 C CA . SER A 1 64 ? 30.172 -61.031 18.219 1 21.52 64 SER A CA 1
ATOM 485 C C . SER A 1 64 ? 30.062 -59.531 18.016 1 21.52 64 SER A C 1
ATOM 487 O O . SER A 1 64 ? 31 -58.906 17.531 1 21.52 64 SER A O 1
ATOM 489 N N . ILE A 1 65 ? 28.969 -59.125 17.562 1 23.12 65 ILE A N 1
ATOM 490 C CA . ILE A 1 65 ? 28.75 -57.781 17.031 1 23.12 65 ILE A CA 1
ATOM 491 C C . ILE A 1 65 ? 29.109 -56.719 18.094 1 23.12 65 ILE A C 1
ATOM 493 O O . ILE A 1 65 ? 28.469 -56.656 19.156 1 23.12 65 ILE A O 1
ATOM 497 N N . SER A 1 66 ? 30.391 -56.688 18.391 1 22.14 66 SER A N 1
ATOM 498 C CA . SER A 1 66 ? 31 -55.906 19.484 1 22.14 66 SER A CA 1
ATOM 499 C C . SER A 1 66 ? 30.25 -54.594 19.734 1 22.14 66 SER A C 1
ATOM 501 O O . SER A 1 66 ? 29.734 -54 18.781 1 22.14 66 SER A O 1
ATOM 503 N N . PRO A 1 67 ? 29.984 -54.281 21.078 1 24.2 67 PRO A N 1
ATOM 504 C CA . PRO A 1 67 ? 29.062 -53.281 21.594 1 24.2 67 PRO A CA 1
ATOM 505 C C . PRO A 1 67 ? 29.25 -51.906 20.953 1 24.2 67 PRO A C 1
ATOM 507 O O . PRO A 1 67 ? 30.328 -51.312 21.031 1 24.2 67 PRO A O 1
ATOM 510 N N . THR A 1 68 ? 28.828 -51.688 19.812 1 23.06 68 THR A N 1
ATOM 511 C CA . THR A 1 68 ? 29.156 -50.562 18.953 1 23.06 68 THR A CA 1
ATOM 512 C C . THR A 1 68 ? 28.969 -49.219 19.688 1 23.06 68 THR A C 1
ATOM 514 O O . THR A 1 68 ? 27.906 -48.969 20.234 1 23.06 68 THR A O 1
ATOM 517 N N . HIS A 1 69 ? 29.938 -48.75 20.391 1 21.69 69 HIS A N 1
ATOM 518 C CA . HIS A 1 69 ? 30.109 -47.531 21.141 1 21.69 69 HIS A CA 1
ATOM 519 C C . HIS A 1 69 ? 29.297 -46.375 20.516 1 21.69 69 HIS A C 1
ATOM 521 O O . HIS A 1 69 ? 29.344 -46.156 19.312 1 21.69 69 HIS A O 1
ATOM 527 N N . LYS A 1 70 ? 28.188 -46.062 21.234 1 24.34 70 LYS A N 1
ATOM 528 C CA . LYS A 1 70 ? 27.156 -45.062 21 1 24.34 70 LYS A CA 1
ATOM 529 C C . LYS A 1 70 ? 27.766 -43.781 20.453 1 24.34 70 LYS A C 1
ATOM 531 O O . LYS A 1 70 ? 28.312 -42.969 21.203 1 24.34 70 LYS A O 1
ATOM 536 N N . ARG A 1 71 ? 28.422 -43.906 19.422 1 23 71 ARG A N 1
ATOM 537 C CA . ARG A 1 71 ? 28.891 -42.625 18.953 1 23 71 ARG A CA 1
ATOM 538 C C . ARG A 1 71 ? 27.766 -41.594 18.984 1 23 71 ARG A C 1
ATOM 540 O O . ARG A 1 71 ? 26.828 -41.688 18.188 1 23 71 ARG A O 1
ATOM 547 N N . LYS A 1 72 ? 27.297 -41.25 20.125 1 25.92 72 LYS A N 1
ATOM 548 C CA . LYS A 1 72 ? 26.438 -40.125 20.453 1 25.92 72 LYS A CA 1
ATOM 549 C C . LYS A 1 72 ? 26.703 -38.938 19.5 1 25.92 72 LYS A C 1
ATOM 551 O O . LYS A 1 72 ? 27.688 -38.219 19.656 1 25.92 72 LYS A O 1
ATOM 556 N N . GLY A 1 73 ? 26.406 -39.156 18.391 1 22.86 73 GLY A N 1
ATOM 557 C CA . GLY A 1 73 ? 26.609 -38.125 17.391 1 22.86 73 GLY A CA 1
ATOM 558 C C . GLY A 1 73 ? 26.047 -36.781 17.812 1 22.86 73 GLY A C 1
ATOM 559 O O . GLY A 1 73 ? 24.859 -36.656 18.078 1 22.86 73 GLY A O 1
ATOM 560 N N . LYS A 1 74 ? 26.75 -36.094 18.656 1 25 74 LYS A N 1
ATOM 561 C CA . LYS A 1 74 ? 26.453 -34.719 19.031 1 25 74 LYS A CA 1
ATOM 562 C C . LYS A 1 74 ? 25.781 -33.969 17.891 1 25 74 LYS A C 1
ATOM 564 O O . LYS A 1 74 ? 26.234 -34.031 16.75 1 25 74 LYS A O 1
ATOM 569 N N . CYS A 1 75 ? 24.531 -34.094 18.078 1 23.06 75 CYS A N 1
ATOM 570 C CA . CYS A 1 75 ? 23.688 -33.25 17.234 1 23.06 75 CYS A CA 1
ATOM 571 C C . CYS A 1 75 ? 24.438 -32 16.781 1 23.06 75 CYS A C 1
ATOM 573 O O . CYS A 1 75 ? 24.875 -31.203 17.625 1 23.06 75 CYS A O 1
ATOM 575 N N . ARG A 1 76 ? 25.172 -32.188 15.789 1 28.8 76 ARG A N 1
ATOM 576 C CA . ARG A 1 76 ? 25.891 -31.047 15.258 1 28.8 76 ARG A CA 1
ATOM 577 C C . ARG A 1 76 ? 25.016 -29.797 15.281 1 28.8 76 ARG A C 1
ATOM 579 O O . ARG A 1 76 ? 23.828 -29.844 14.938 1 28.8 76 ARG A O 1
ATOM 586 N N . SER A 1 77 ? 25.109 -28.969 16.25 1 26.02 77 SER A N 1
ATOM 587 C CA . SER A 1 77 ? 24.422 -27.688 16.344 1 26.02 77 SER A CA 1
ATOM 588 C C . SER A 1 77 ? 24.109 -27.125 14.969 1 26.02 77 SER A C 1
ATOM 590 O O . SER A 1 77 ? 24.812 -27.391 14 1 26.02 77 SER A O 1
ATOM 592 N N . ILE A 1 78 ? 22.875 -26.953 14.75 1 28.75 78 ILE A N 1
ATOM 593 C CA . ILE A 1 78 ? 22.531 -26.25 13.516 1 28.75 78 ILE A CA 1
ATOM 594 C C . ILE A 1 78 ? 23.734 -25.438 13.039 1 28.75 78 ILE A C 1
ATOM 596 O O . ILE A 1 78 ? 23.922 -25.25 11.836 1 28.75 78 ILE A O 1
ATOM 600 N N . LEU A 1 79 ? 24.562 -25.062 14.023 1 31.44 79 LEU A N 1
ATOM 601 C CA . LEU A 1 79 ? 25.797 -24.312 13.812 1 31.44 79 LEU A CA 1
ATOM 602 C C . LEU A 1 79 ? 26.875 -25.188 13.188 1 31.44 79 LEU A C 1
ATOM 604 O O . LEU A 1 79 ? 27.766 -24.703 12.492 1 31.44 79 LEU A O 1
ATOM 608 N N . ALA A 1 80 ? 26.875 -26.469 13.508 1 31.38 80 ALA A N 1
ATOM 609 C CA . ALA A 1 80 ? 27.953 -27.344 13.055 1 31.38 80 ALA A CA 1
ATOM 610 C C . ALA A 1 80 ? 27.844 -27.594 11.555 1 31.38 80 ALA A C 1
ATOM 612 O O . ALA A 1 80 ? 28.828 -27.984 10.914 1 31.38 80 ALA A O 1
ATOM 613 N N . MET A 1 81 ? 26.734 -27.656 11.086 1 30.39 81 MET A N 1
ATOM 614 C CA . MET A 1 81 ? 26.562 -27.875 9.656 1 30.39 81 MET A CA 1
ATOM 615 C C . MET A 1 81 ? 27.234 -26.766 8.852 1 30.39 81 MET A C 1
ATOM 617 O O . MET A 1 81 ? 27.609 -26.969 7.695 1 30.39 81 MET A O 1
ATOM 621 N N . PHE A 1 82 ? 27.109 -25.578 9.352 1 33.28 82 PHE A N 1
ATOM 622 C CA . PHE A 1 82 ? 27.719 -24.422 8.703 1 33.28 82 PHE A CA 1
ATOM 623 C C . PHE A 1 82 ? 29.219 -24.406 8.938 1 33.28 82 PHE A C 1
ATOM 625 O O . PHE A 1 82 ? 29.938 -23.594 8.336 1 33.28 82 PHE A O 1
ATOM 632 N N . ASN A 1 83 ? 29.734 -25.125 9.852 1 32.22 83 ASN A N 1
ATOM 633 C CA . ASN A 1 83 ? 31.141 -25.109 10.211 1 32.22 83 ASN A CA 1
ATOM 634 C C . ASN A 1 83 ? 32.031 -25.625 9.078 1 32.22 83 ASN A C 1
ATOM 636 O O . ASN A 1 83 ? 33.25 -25.469 9.109 1 32.22 83 ASN A O 1
ATOM 640 N N . GLU A 1 84 ? 31.516 -26.672 8.414 1 32.06 84 GLU A N 1
ATOM 641 C CA . GLU A 1 84 ? 32.5 -27.203 7.473 1 32.06 84 GLU A CA 1
ATOM 642 C C . GLU A 1 84 ? 32.719 -26.234 6.301 1 32.06 84 GLU A C 1
ATOM 644 O O . GLU A 1 84 ? 33.375 -26.594 5.32 1 32.06 84 GLU A O 1
ATOM 649 N N . THR A 1 85 ? 31.844 -25.25 6.273 1 31.7 85 THR A N 1
ATOM 650 C CA . THR A 1 85 ? 32.188 -24.422 5.129 1 31.7 85 THR A CA 1
ATOM 651 C C . THR A 1 85 ? 33.438 -23.578 5.43 1 31.7 85 THR A C 1
ATOM 653 O O . THR A 1 85 ? 33.531 -22.969 6.496 1 31.7 85 THR A O 1
ATOM 656 N N . ASP A 1 86 ? 34.562 -23.875 4.867 1 31.31 86 ASP A N 1
ATOM 657 C CA . ASP A 1 86 ? 35.781 -23.094 4.879 1 31.31 86 ASP A CA 1
ATOM 658 C C . ASP A 1 86 ? 35.469 -21.594 4.895 1 31.31 86 ASP A C 1
ATOM 660 O O . ASP A 1 86 ? 34.469 -21.156 4.344 1 31.31 86 ASP A O 1
ATOM 664 N N . ILE A 1 87 ? 35.938 -20.953 5.918 1 32.62 87 ILE A N 1
ATOM 665 C CA . ILE A 1 87 ? 36.031 -19.5 5.965 1 32.62 87 ILE A CA 1
ATOM 666 C C . ILE A 1 87 ? 36.188 -18.938 4.551 1 32.62 87 ILE A C 1
ATOM 668 O O . ILE A 1 87 ? 37.188 -19.203 3.885 1 32.62 87 ILE A O 1
ATOM 672 N N . ILE A 1 88 ? 35.25 -18.953 3.846 1 30.73 88 ILE A N 1
ATOM 673 C CA . ILE A 1 88 ? 35.406 -18.25 2.582 1 30.73 88 ILE A CA 1
ATOM 674 C C . ILE A 1 88 ? 36 -16.859 2.836 1 30.73 88 ILE A C 1
ATOM 676 O O . ILE A 1 88 ? 35.375 -16 3.451 1 30.73 88 ILE A O 1
ATOM 680 N N . ASP A 1 89 ? 37.25 -16.812 3.045 1 30.56 89 ASP A N 1
ATOM 681 C CA . ASP A 1 89 ? 37.969 -15.539 2.9 1 30.56 89 ASP A CA 1
ATOM 682 C C . ASP A 1 89 ? 37.438 -14.773 1.682 1 30.56 89 ASP A C 1
ATOM 684 O O . ASP A 1 89 ? 37.5 -15.273 0.558 1 30.56 89 ASP A O 1
ATOM 688 N N . GLU A 1 90 ? 36.438 -14.047 1.841 1 34.47 90 GLU A N 1
ATOM 689 C CA . GLU A 1 90 ? 36.031 -13.07 0.826 1 34.47 90 GLU A CA 1
ATOM 690 C C . GLU A 1 90 ? 37.281 -12.508 0.107 1 34.47 90 GLU A C 1
ATOM 692 O O . GLU A 1 90 ? 38.062 -11.797 0.706 1 34.47 90 GLU A O 1
ATOM 697 N N . GLU A 1 91 ? 37.938 -13.188 -0.596 1 32.34 91 GLU A N 1
ATOM 698 C CA . GLU A 1 91 ? 38.75 -12.406 -1.521 1 32.34 91 GLU A CA 1
ATOM 699 C C . GLU A 1 91 ? 37.906 -11.32 -2.199 1 32.34 91 GLU A C 1
ATOM 701 O O . GLU A 1 91 ? 37.125 -11.609 -3.096 1 32.34 91 GLU A O 1
ATOM 706 N N . LEU A 1 92 ? 37.375 -10.406 -1.393 1 35.44 92 LEU A N 1
ATOM 707 C CA . LEU A 1 92 ? 36.812 -9.172 -1.933 1 35.44 92 LEU A CA 1
ATOM 708 C C . LEU A 1 92 ? 37.531 -8.773 -3.227 1 35.44 92 LEU A C 1
ATOM 710 O O . LEU A 1 92 ? 38.75 -8.766 -3.291 1 35.44 92 LEU A O 1
ATOM 714 N N . ASP A 1 93 ? 37.094 -9.07 -4.211 1 35.12 93 ASP A N 1
ATOM 715 C CA . ASP A 1 93 ? 37.719 -8.469 -5.395 1 35.12 93 ASP A CA 1
ATOM 716 C C . ASP A 1 93 ? 38.281 -7.082 -5.082 1 35.12 93 ASP A C 1
ATOM 718 O O . ASP A 1 93 ? 37.594 -6.258 -4.457 1 35.12 93 ASP A O 1
ATOM 722 N N . GLU A 1 94 ? 39.5 -6.84 -5.012 1 38.53 94 GLU A N 1
ATOM 723 C CA . GLU A 1 94 ? 40.438 -5.762 -4.742 1 38.53 94 GLU A CA 1
ATOM 724 C C . GLU A 1 94 ? 39.906 -4.418 -5.227 1 38.53 94 GLU A C 1
ATOM 726 O O . GLU A 1 94 ? 40.281 -3.367 -4.715 1 38.53 94 GLU A O 1
ATOM 731 N N . THR A 1 95 ? 39.156 -4.32 -6.363 1 43.09 95 THR A N 1
ATOM 732 C CA . THR A 1 95 ? 39.062 -3.004 -6.984 1 43.09 95 THR A CA 1
ATOM 733 C C . THR A 1 95 ? 37.875 -2.223 -6.445 1 43.09 95 THR A C 1
ATOM 735 O O . THR A 1 95 ? 37.688 -1.062 -6.809 1 43.09 95 THR A O 1
ATOM 738 N N . GLU A 1 96 ? 36.875 -2.922 -5.828 1 50.97 96 GLU A N 1
ATOM 739 C CA . GLU A 1 96 ? 35.719 -2.1 -5.504 1 50.97 96 GLU A CA 1
ATOM 740 C C . GLU A 1 96 ? 35.875 -1.412 -4.152 1 50.97 96 GLU A C 1
ATOM 742 O O . GLU A 1 96 ? 36.375 -2.02 -3.199 1 50.97 96 GLU A O 1
ATOM 747 N N . GLU A 1 97 ? 35.844 -0.157 -4.129 1 58.56 97 GLU A N 1
ATOM 748 C CA . GLU A 1 97 ? 35.875 0.711 -2.955 1 58.56 97 GLU A CA 1
ATOM 749 C C . GLU A 1 97 ? 34.938 0.207 -1.868 1 58.56 97 GLU A C 1
ATOM 751 O O . GLU A 1 97 ? 33.812 -0.223 -2.16 1 58.56 97 GLU A O 1
ATOM 756 N N . TRP A 1 98 ? 35.375 -0.23 -0.726 1 67.19 98 TRP A N 1
ATOM 757 C CA . TRP A 1 98 ? 34.625 -0.687 0.439 1 67.19 98 TRP A CA 1
ATOM 758 C C . TRP A 1 98 ? 33.625 0.365 0.882 1 67.19 98 TRP A C 1
ATOM 760 O O . TRP A 1 98 ? 33.938 1.547 0.996 1 67.19 98 TRP A O 1
ATOM 770 N N . HIS A 1 99 ? 32.312 -0.115 0.805 1 76.56 99 HIS A N 1
ATOM 771 C CA . HIS A 1 99 ? 31.281 0.758 1.348 1 76.56 99 HIS A CA 1
ATOM 772 C C . HIS A 1 99 ? 30.578 0.111 2.539 1 76.56 99 HIS A C 1
ATOM 774 O O . HIS A 1 99 ? 30.484 -1.116 2.613 1 76.56 99 HIS A O 1
ATOM 780 N N . GLN A 1 100 ? 30.203 0.944 3.475 1 78.25 100 GLN A N 1
ATOM 781 C CA . GLN A 1 100 ? 29.453 0.473 4.633 1 78.25 100 GLN A CA 1
ATOM 782 C C . GLN A 1 100 ? 28.016 0.091 4.246 1 78.25 100 GLN A C 1
ATOM 784 O O . GLN A 1 100 ? 27.406 0.759 3.418 1 78.25 100 GLN A O 1
ATOM 789 N N . SER A 1 101 ? 27.547 -0.979 4.848 1 80.88 101 SER A N 1
ATOM 790 C CA . SER A 1 101 ? 26.188 -1.456 4.59 1 80.88 101 SER A CA 1
ATOM 791 C C . SER A 1 101 ? 25.156 -0.665 5.391 1 80.88 101 SER A C 1
ATOM 793 O O . SER A 1 101 ? 25.422 -0.249 6.52 1 80.88 101 SER A O 1
ATOM 795 N N . LEU A 1 102 ? 24.062 -0.387 4.801 1 77.94 102 LEU A N 1
ATOM 796 C CA . LEU A 1 102 ? 22.953 0.258 5.496 1 77.94 102 LEU A CA 1
ATOM 797 C C . LEU A 1 102 ? 22.297 -0.706 6.477 1 77.94 102 LEU A C 1
ATOM 799 O O . LEU A 1 102 ? 21.844 -0.292 7.543 1 77.94 102 LEU A O 1
ATOM 803 N N . ASP A 1 103 ? 22.328 -1.883 6.133 1 71.44 103 ASP A N 1
ATOM 804 C CA . ASP A 1 103 ? 21.641 -2.895 6.926 1 71.44 103 ASP A CA 1
ATOM 805 C C . ASP A 1 103 ? 22.453 -3.281 8.156 1 71.44 103 ASP A C 1
ATOM 807 O O . ASP A 1 103 ? 21.891 -3.541 9.227 1 71.44 103 ASP A O 1
ATOM 811 N N . LEU A 1 104 ? 23.734 -3.291 7.957 1 64.88 104 LEU A N 1
ATOM 812 C CA . LEU A 1 104 ? 24.594 -3.771 9.023 1 64.88 104 LEU A CA 1
ATOM 813 C C . LEU A 1 104 ? 25 -2.629 9.953 1 64.88 104 LEU A C 1
ATOM 815 O O . LEU A 1 104 ? 25.438 -2.865 11.078 1 64.88 104 LEU A O 1
ATOM 819 N N . GLU A 1 105 ? 24.781 -1.465 9.477 1 63.12 105 GLU A N 1
ATOM 820 C CA . GLU A 1 105 ? 25.219 -0.311 10.25 1 63.12 105 GLU A CA 1
ATOM 821 C C . GLU A 1 105 ? 24.297 -0.052 11.438 1 63.12 105 GLU A C 1
ATOM 823 O O . GLU A 1 105 ? 24.719 0.531 12.438 1 63.12 105 GLU A O 1
ATOM 828 N N . THR A 1 106 ? 23.203 -0.51 11.312 1 59.62 106 THR A N 1
ATOM 829 C CA . THR A 1 106 ? 22.25 -0.177 12.359 1 59.62 106 THR A CA 1
ATOM 830 C C . THR A 1 106 ? 22.172 -1.292 13.398 1 59.62 106 THR A C 1
ATOM 832 O O . THR A 1 106 ? 22.344 -2.467 13.07 1 59.62 106 THR A O 1
ATOM 835 N N . THR A 1 107 ? 22.188 -0.775 14.57 1 59.5 107 THR A N 1
ATOM 836 C CA . THR A 1 107 ? 21.969 -1.703 15.672 1 59.5 107 THR A CA 1
ATOM 837 C C . THR A 1 107 ? 20.484 -2.043 15.805 1 59.5 107 THR A C 1
ATOM 839 O O . THR A 1 107 ? 19.656 -1.523 15.055 1 59.5 107 THR A O 1
ATOM 842 N N . ASP A 1 108 ? 20.172 -2.924 16.641 1 59.5 108 ASP A N 1
ATOM 843 C CA . ASP A 1 108 ? 18.797 -3.336 16.891 1 59.5 108 ASP A CA 1
ATOM 844 C C . ASP A 1 108 ? 17.984 -2.182 17.469 1 59.5 108 ASP A C 1
ATOM 846 O O . ASP A 1 108 ? 16.75 -2.246 17.516 1 59.5 108 ASP A O 1
ATOM 850 N N . LEU A 1 109 ? 18.703 -1.158 17.656 1 61.66 109 LEU A N 1
ATOM 851 C CA . LEU A 1 109 ? 17.984 -0.055 18.297 1 61.66 109 LEU A CA 1
ATOM 852 C C . LEU A 1 109 ? 17.828 1.117 17.328 1 61.66 109 LEU A C 1
ATOM 854 O O . LEU A 1 109 ? 17.25 2.146 17.688 1 61.66 109 LEU A O 1
ATOM 858 N N . GLU A 1 110 ? 18.359 0.844 16.094 1 67.38 110 GLU A N 1
ATOM 859 C CA . GLU A 1 110 ? 18.297 1.935 15.125 1 67.38 110 GLU A CA 1
ATOM 860 C C . GLU A 1 110 ? 17.812 1.438 13.766 1 67.38 110 GLU A C 1
ATOM 862 O O . GLU A 1 110 ? 17.953 0.258 13.445 1 67.38 110 GLU A O 1
ATOM 867 N N . GLU A 1 111 ? 17.156 2.377 13.133 1 73.38 111 GLU A N 1
ATOM 868 C CA . GLU A 1 111 ? 16.688 2.109 11.781 1 73.38 111 GLU A CA 1
ATOM 869 C C . GLU A 1 111 ? 17.125 3.209 10.812 1 73.38 111 GLU A C 1
ATOM 871 O O . GLU A 1 111 ? 17.297 4.363 11.219 1 73.38 111 GLU A O 1
ATOM 876 N N . SER A 1 112 ? 17.359 2.75 9.602 1 77.81 112 SER A N 1
ATOM 877 C CA . SER A 1 112 ? 17.703 3.709 8.562 1 77.81 112 SER A CA 1
ATOM 878 C C . SER A 1 112 ? 16.562 3.887 7.57 1 77.81 112 SER A C 1
ATOM 880 O O . SER A 1 112 ? 16.125 2.926 6.93 1 77.81 112 SER A O 1
ATOM 882 N N . HIS A 1 113 ? 16.078 5.133 7.469 1 82.75 113 HIS A N 1
ATOM 883 C CA . HIS A 1 113 ? 14.922 5.387 6.617 1 82.75 113 HIS A CA 1
ATOM 884 C C . HIS A 1 113 ? 15.266 6.355 5.492 1 82.75 113 HIS A C 1
ATOM 886 O O . HIS A 1 113 ? 16 7.324 5.703 1 82.75 113 HIS A O 1
ATOM 892 N N . PHE A 1 114 ? 14.766 6.066 4.379 1 84 114 PHE A N 1
ATOM 893 C CA . PHE A 1 114 ? 14.898 6.902 3.193 1 84 114 PHE A CA 1
ATOM 894 C C . PHE A 1 114 ? 14.062 8.172 3.326 1 84 114 PHE A C 1
ATOM 896 O O . PHE A 1 114 ? 12.93 8.125 3.816 1 84 114 PHE A O 1
ATOM 903 N N . LEU A 1 115 ? 14.719 9.281 2.965 1 79.56 115 LEU A N 1
ATOM 904 C CA . LEU A 1 115 ? 14.008 10.547 2.857 1 79.56 115 LEU A CA 1
ATOM 905 C C . LEU A 1 115 ? 13.938 11.008 1.405 1 79.56 115 LEU A C 1
ATOM 907 O O . LEU A 1 115 ? 14.969 11.172 0.75 1 79.56 115 LEU A O 1
ATOM 911 N N . GLY A 1 116 ? 12.75 11.227 0.938 1 78.62 116 GLY A N 1
ATOM 912 C CA . GLY A 1 116 ? 12.578 11.648 -0.441 1 78.62 116 GLY A CA 1
ATOM 913 C C . GLY A 1 116 ? 12.828 13.133 -0.642 1 78.62 116 GLY A C 1
ATOM 914 O O . GLY A 1 116 ? 13.133 13.852 0.312 1 78.62 116 GLY A O 1
ATOM 915 N N . SER A 1 117 ? 12.664 13.516 -1.815 1 73.31 117 SER A N 1
ATOM 916 C CA . SER A 1 117 ? 13.047 14.852 -2.236 1 73.31 117 SER A CA 1
ATOM 917 C C . SER A 1 117 ? 12.211 15.922 -1.537 1 73.31 117 SER A C 1
ATOM 919 O O . SER A 1 117 ? 12.727 16.969 -1.164 1 73.31 117 SER A O 1
ATOM 921 N N . SER A 1 118 ? 11.047 15.625 -1.319 1 71.31 118 SER A N 1
ATOM 922 C CA . SER A 1 118 ? 10.188 16.625 -0.693 1 71.31 118 SER A CA 1
ATOM 923 C C . SER A 1 118 ? 10.578 16.844 0.763 1 71.31 118 SER A C 1
ATOM 925 O O . SER A 1 118 ? 10.352 17.938 1.309 1 71.31 118 SER A O 1
ATOM 927 N N . ALA A 1 119 ? 11.156 15.844 1.35 1 72.25 119 ALA A N 1
ATOM 928 C CA . ALA A 1 119 ? 11.5 15.906 2.768 1 72.25 119 ALA A CA 1
ATOM 929 C C . ALA A 1 119 ? 12.859 16.578 2.969 1 72.25 119 ALA A C 1
ATOM 931 O O . ALA A 1 119 ? 13.109 17.188 4.012 1 72.25 119 ALA A O 1
ATOM 932 N N . ILE A 1 120 ? 13.688 16.438 1.987 1 69.19 120 ILE A N 1
ATOM 933 C CA . ILE A 1 120 ? 15.07 16.859 2.199 1 69.19 120 ILE A CA 1
ATOM 934 C C . ILE A 1 120 ? 15.289 18.25 1.604 1 69.19 120 ILE A C 1
ATOM 936 O O . ILE A 1 120 ? 16.328 18.875 1.845 1 69.19 120 ILE A O 1
ATOM 940 N N . GLN A 1 121 ? 14.406 18.688 0.958 1 64.31 121 GLN A N 1
ATOM 941 C CA . GLN A 1 121 ? 14.602 19.953 0.235 1 64.31 121 GLN A CA 1
ATOM 942 C C . GLN A 1 121 ? 15.172 21.031 1.147 1 64.31 121 GLN A C 1
ATOM 944 O O . GLN A 1 121 ? 16.047 21.797 0.737 1 64.31 121 GLN A O 1
ATOM 949 N N . ASP A 1 122 ? 14.82 20.922 2.264 1 63.75 122 ASP A N 1
ATOM 950 C CA . ASP A 1 122 ? 15.258 22 3.15 1 63.75 122 ASP A CA 1
ATOM 951 C C . ASP A 1 122 ? 16.609 21.656 3.789 1 63.75 122 ASP A C 1
ATOM 953 O O . ASP A 1 122 ? 17.328 22.562 4.238 1 63.75 122 ASP A O 1
ATOM 957 N N . LEU A 1 123 ? 16.812 20.422 3.727 1 62.22 123 LEU A N 1
ATOM 958 C CA . LEU A 1 123 ? 18.062 20 4.355 1 62.22 123 LEU A CA 1
ATOM 959 C C . LEU A 1 123 ? 19.25 20.266 3.438 1 62.22 123 LEU A C 1
ATOM 961 O O . LEU A 1 123 ? 20.391 20.344 3.895 1 62.22 123 LEU A O 1
ATOM 965 N N . THR A 1 124 ? 18.938 20.438 2.17 1 60.19 124 THR A N 1
ATOM 966 C CA . THR A 1 124 ? 20 20.688 1.192 1 60.19 124 THR A CA 1
ATOM 967 C C . THR A 1 124 ? 20.594 22.078 1.395 1 60.19 124 THR A C 1
ATOM 969 O O . THR A 1 124 ? 21.688 22.375 0.888 1 60.19 124 THR A O 1
ATOM 972 N N . ILE A 1 125 ? 19.891 22.969 1.965 1 57.31 125 ILE A N 1
ATOM 973 C CA . ILE A 1 125 ? 20.484 24.25 2.334 1 57.31 125 ILE A CA 1
ATOM 974 C C . ILE A 1 125 ? 21.797 24.016 3.066 1 57.31 125 ILE A C 1
ATOM 976 O O . ILE A 1 125 ? 22.719 24.828 2.955 1 57.31 125 ILE A O 1
ATOM 980 N N . LEU A 1 126 ? 21.797 22.828 3.672 1 51.69 126 LEU A N 1
ATOM 981 C CA . LEU A 1 126 ? 22.953 22.438 4.48 1 51.69 126 LEU A CA 1
ATOM 982 C C . LEU A 1 126 ? 24.156 22.109 3.6 1 51.69 126 LEU A C 1
ATOM 984 O O . LEU A 1 126 ? 25.297 22.312 3.994 1 51.69 126 LEU A O 1
ATOM 988 N N . THR A 1 127 ? 23.828 21.625 2.432 1 49.75 127 THR A N 1
ATOM 989 C CA . THR A 1 127 ? 24.906 21.125 1.59 1 49.75 127 THR A CA 1
ATOM 990 C C . THR A 1 127 ? 25.422 22.219 0.653 1 49.75 127 THR A C 1
ATOM 992 O O . THR A 1 127 ? 26.547 22.141 0.153 1 49.75 127 THR A O 1
ATOM 995 N N . GLU A 1 128 ? 24.703 23.281 0.203 1 47.38 128 GLU A N 1
ATOM 996 C CA . GLU A 1 128 ? 25.125 24.328 -0.723 1 47.38 128 GLU A CA 1
ATOM 997 C C . GLU A 1 128 ? 26 25.359 -0.021 1 47.38 128 GLU A C 1
ATOM 999 O O . GLU A 1 128 ? 26.453 26.328 -0.646 1 47.38 128 GLU A O 1
ATOM 1004 N N . LEU A 1 129 ? 26.172 25.406 1.171 1 43.5 129 LEU A N 1
ATOM 1005 C CA . LEU A 1 129 ? 27.031 26.391 1.815 1 43.5 129 LEU A CA 1
ATOM 1006 C C . LEU A 1 129 ? 28.469 26.25 1.317 1 43.5 129 LEU A C 1
ATOM 1008 O O . LEU A 1 129 ? 29.016 25.141 1.283 1 43.5 129 LEU A O 1
ATOM 1012 N N . PRO A 1 130 ? 28.938 27.375 0.479 1 38 130 PRO A N 1
ATOM 1013 C CA . PRO A 1 130 ? 30.328 27.391 0.055 1 38 130 PRO A CA 1
ATOM 1014 C C . PRO A 1 130 ? 31.297 26.938 1.162 1 38 130 PRO A C 1
ATOM 1016 O O . PRO A 1 130 ? 31.062 27.234 2.338 1 38 130 PRO A O 1
ATOM 1019 N N . GLU A 1 131 ? 32.188 26.062 0.875 1 37.09 131 GLU A N 1
ATOM 1020 C CA . GLU A 1 131 ? 33.375 25.766 1.694 1 37.09 131 GLU A CA 1
ATOM 1021 C C . GLU A 1 131 ? 34.156 27.031 1.989 1 37.09 131 GLU A C 1
ATOM 1023 O O . GLU A 1 131 ? 34.812 27.578 1.098 1 37.09 131 GLU A O 1
ATOM 1028 N N . GLY A 1 132 ? 33.812 28.25 2.49 1 32.19 132 GLY A N 1
ATOM 1029 C CA . GLY A 1 132 ? 34.906 29.125 2.846 1 32.19 132 GLY A CA 1
ATOM 1030 C C . GLY A 1 132 ? 36.125 28.375 3.316 1 32.19 132 GLY A C 1
ATOM 1031 O O . GLY A 1 132 ? 36.062 27.203 3.693 1 32.19 132 GLY A O 1
ATOM 1032 N N . PRO A 1 133 ? 37.562 29.188 2.885 1 30.3 133 PRO A N 1
ATOM 1033 C CA . PRO A 1 133 ? 38.844 28.578 3.23 1 30.3 133 PRO A CA 1
ATOM 1034 C C . PRO A 1 133 ? 38.812 27.812 4.551 1 30.3 133 PRO A C 1
ATOM 1036 O O . PRO A 1 133 ? 39.344 26.703 4.645 1 30.3 133 PRO A O 1
ATOM 1039 N N . SER A 1 134 ? 39.156 28.703 5.73 1 28.09 134 SER A N 1
ATOM 1040 C CA . SER A 1 134 ? 39.75 28.328 7.008 1 28.09 134 SER A CA 1
ATOM 1041 C C . SER A 1 134 ? 38.906 27.312 7.75 1 28.09 134 SER A C 1
ATOM 1043 O O . SER A 1 134 ? 39.375 26.641 8.672 1 28.09 134 SER A O 1
ATOM 1045 N N . SER A 1 135 ? 37.812 27.844 8.234 1 28.3 135 SER A N 1
ATOM 1046 C CA . SER A 1 135 ? 37.469 26.969 9.352 1 28.3 135 SER A CA 1
ATOM 1047 C C . SER A 1 135 ? 37.344 25.516 8.914 1 28.3 135 SER A C 1
ATOM 1049 O O . SER A 1 135 ? 36.5 25.188 8.07 1 28.3 135 SER A O 1
ATOM 1051 N N . THR A 1 136 ? 38.375 24.812 8.859 1 27.33 136 THR A N 1
ATOM 1052 C CA . THR A 1 136 ? 38.75 23.484 9.281 1 27.33 136 THR A CA 1
ATOM 1053 C C . THR A 1 136 ? 37.75 22.922 10.289 1 27.33 136 THR A C 1
ATOM 1055 O O . THR A 1 136 ? 38.125 22.562 11.406 1 27.33 136 THR A O 1
ATOM 1058 N N . ALA A 1 137 ? 36.875 23.703 10.57 1 31.14 137 ALA A N 1
ATOM 1059 C CA . ALA A 1 137 ? 36.062 22.953 11.531 1 31.14 137 ALA A CA 1
ATOM 1060 C C . ALA A 1 137 ? 35.969 21.484 11.125 1 31.14 137 ALA A C 1
ATOM 1062 O O . ALA A 1 137 ? 35.719 21.172 9.953 1 31.14 137 ALA A O 1
ATOM 1063 N N . SER A 1 138 ? 36.812 20.688 11.922 1 29.28 138 SER A N 1
ATOM 1064 C CA . SER A 1 138 ? 37.281 19.312 12.031 1 29.28 138 SER A CA 1
ATOM 1065 C C . SER A 1 138 ? 36.219 18.344 11.461 1 29.28 138 SER A C 1
ATOM 1067 O O . SER A 1 138 ? 35.031 18.547 11.648 1 29.28 138 SER A O 1
ATOM 1069 N N . SER A 1 139 ? 36.625 17.719 10.375 1 31.08 139 SER A N 1
ATOM 1070 C CA . SER A 1 139 ? 36.219 16.422 9.867 1 31.08 139 SER A CA 1
ATOM 1071 C C . SER A 1 139 ? 35.562 15.586 10.953 1 31.08 139 SER A C 1
ATOM 1073 O O . SER A 1 139 ? 34.938 14.555 10.672 1 31.08 139 SER A O 1
ATOM 1075 N N . SER A 1 140 ? 36.031 15.742 12.164 1 30.03 140 SER A N 1
ATOM 1076 C CA . SER A 1 140 ? 35.875 14.961 13.383 1 30.03 140 SER A CA 1
ATOM 1077 C C . SER A 1 140 ? 34.438 15.086 13.914 1 30.03 140 SER A C 1
ATOM 1079 O O . SER A 1 140 ? 33.969 14.211 14.633 1 30.03 140 SER A O 1
ATOM 1081 N N . THR A 1 141 ? 34.094 16.406 14.18 1 29.25 141 THR A N 1
ATOM 1082 C CA . THR A 1 141 ? 32.781 16.484 14.789 1 29.25 141 THR A CA 1
ATOM 1083 C C . THR A 1 141 ? 31.672 16.281 13.742 1 29.25 141 THR A C 1
ATOM 1085 O O . THR A 1 141 ? 30.781 17.109 13.594 1 29.25 141 THR A O 1
ATOM 1088 N N . ARG A 1 142 ? 32.062 16.188 12.5 1 34.19 142 ARG A N 1
ATOM 1089 C CA . ARG A 1 142 ? 31.078 15.492 11.672 1 34.19 142 ARG A CA 1
ATOM 1090 C C . ARG A 1 142 ? 30.25 14.523 12.508 1 34.19 142 ARG A C 1
ATOM 1092 O O . ARG A 1 142 ? 30.656 13.383 12.734 1 34.19 142 ARG A O 1
ATOM 1099 N N . ASN A 1 143 ? 30.047 14.766 13.547 1 34.5 143 ASN A N 1
ATOM 1100 C CA . ASN A 1 143 ? 29 14.242 14.43 1 34.5 143 ASN A CA 1
ATOM 1101 C C . ASN A 1 143 ? 27.906 13.531 13.648 1 34.5 143 ASN A C 1
ATOM 1103 O O . ASN A 1 143 ? 27.609 13.906 12.508 1 34.5 143 ASN A O 1
ATOM 1107 N N . ALA A 1 144 ? 27.625 12.266 14.016 1 39.03 144 ALA A N 1
ATOM 1108 C CA . ALA A 1 144 ? 26.734 11.18 13.586 1 39.03 144 ALA A CA 1
ATOM 1109 C C . ALA A 1 144 ? 25.484 11.727 12.906 1 39.03 144 ALA A C 1
ATOM 1111 O O . ALA A 1 144 ? 24.484 12.016 13.57 1 39.03 144 ALA A O 1
ATOM 1112 N N . SER A 1 145 ? 25.703 12.672 12.07 1 47.81 145 SER A N 1
ATOM 1113 C CA . SER A 1 145 ? 24.578 13.242 11.344 1 47.81 145 SER A CA 1
ATOM 1114 C C . SER A 1 145 ? 23.531 12.188 11.031 1 47.81 145 SER A C 1
ATOM 1116 O O . SER A 1 145 ? 23.875 11.055 10.664 1 47.81 145 SER A O 1
ATOM 1118 N N . ALA A 1 146 ? 22.531 12.289 11.617 1 62.69 146 ALA A N 1
ATOM 1119 C CA . ALA A 1 146 ? 21.344 11.445 11.492 1 62.69 146 ALA A CA 1
ATOM 1120 C C . ALA A 1 146 ? 21.031 11.148 10.023 1 62.69 146 ALA A C 1
ATOM 1122 O O . ALA A 1 146 ? 20.312 10.195 9.719 1 62.69 146 ALA A O 1
ATOM 1123 N N . PHE A 1 147 ? 22.016 11.906 9.039 1 69.88 147 PHE A N 1
ATOM 1124 C CA . PHE A 1 147 ? 21.703 11.742 7.629 1 69.88 147 PHE A CA 1
ATOM 1125 C C . PHE A 1 147 ? 22.891 11.133 6.879 1 69.88 147 PHE A C 1
ATOM 1127 O O . PHE A 1 147 ? 24.047 11.484 7.133 1 69.88 147 PHE A O 1
ATOM 1134 N N . ARG A 1 148 ? 22.75 10.117 6.062 1 76 148 ARG A N 1
ATOM 1135 C CA . ARG A 1 148 ? 23.734 9.477 5.195 1 76 148 ARG A CA 1
ATOM 1136 C C . ARG A 1 148 ? 23.328 9.578 3.73 1 76 148 ARG A C 1
ATOM 1138 O O . ARG A 1 148 ? 22.234 9.164 3.355 1 76 148 ARG A O 1
ATOM 1145 N N . GLN A 1 149 ? 24.188 10.227 2.996 1 76.88 149 GLN A N 1
ATOM 1146 C CA . GLN A 1 149 ? 23.953 10.242 1.556 1 76.88 149 GLN A CA 1
ATOM 1147 C C . GLN A 1 149 ? 24.562 9.016 0.885 1 76.88 149 GLN A C 1
ATOM 1149 O O . GLN A 1 149 ? 25.766 8.758 1.022 1 76.88 149 GLN A O 1
ATOM 1154 N N . VAL A 1 150 ? 23.812 8.352 0.149 1 82.56 150 VAL A N 1
ATOM 1155 C CA . VAL A 1 150 ? 24.312 7.105 -0.416 1 82.56 150 VAL A CA 1
ATOM 1156 C C . VAL A 1 150 ? 24.516 7.262 -1.92 1 82.56 150 VAL A C 1
ATOM 1158 O O . VAL A 1 150 ? 25.219 6.457 -2.545 1 82.56 150 VAL A O 1
ATOM 1161 N N . SER A 1 151 ? 23.875 8.25 -2.492 1 79.19 151 SER A N 1
ATOM 1162 C CA . SER A 1 151 ? 24.016 8.445 -3.932 1 79.19 151 SER A CA 1
ATOM 1163 C C . SER A 1 151 ? 25.391 9 -4.289 1 79.19 151 SER A C 1
ATOM 1165 O O . SER A 1 151 ? 25.922 9.867 -3.584 1 79.19 151 SER A O 1
ATOM 1167 N N . LYS A 1 152 ? 25.938 8.453 -5.348 1 72.31 152 LYS A N 1
ATOM 1168 C CA . LYS A 1 152 ? 27.219 8.953 -5.84 1 72.31 152 LYS A CA 1
ATOM 1169 C C . LYS A 1 152 ? 27.047 10.227 -6.668 1 72.31 152 LYS A C 1
ATOM 1171 O O . LYS A 1 152 ? 27.891 11.109 -6.645 1 72.31 152 LYS A O 1
ATOM 1176 N N . ASP A 1 153 ? 25.906 10.258 -7.309 1 66.19 153 ASP A N 1
ATOM 1177 C CA . ASP A 1 153 ? 25.594 11.422 -8.141 1 66.19 153 ASP A CA 1
ATOM 1178 C C . ASP A 1 153 ? 25.203 12.617 -7.289 1 66.19 153 ASP A C 1
ATOM 1180 O O . ASP A 1 153 ? 24.219 12.562 -6.539 1 66.19 153 ASP A O 1
ATOM 1184 N N . PRO A 1 154 ? 25.969 13.617 -7.336 1 60.62 154 PRO A N 1
ATOM 1185 C CA . PRO A 1 154 ? 25.641 14.781 -6.508 1 60.62 154 PRO A CA 1
ATOM 1186 C C . PRO A 1 154 ? 24.312 15.422 -6.895 1 60.62 154 PRO A C 1
ATOM 1188 O O . PRO A 1 154 ? 23.734 16.172 -6.102 1 60.62 154 PRO A O 1
ATOM 1191 N N . ARG A 1 155 ? 23.891 15.125 -8.086 1 59.97 155 ARG A N 1
ATOM 1192 C CA . ARG A 1 155 ? 22.656 15.758 -8.539 1 59.97 155 ARG A CA 1
ATOM 1193 C C . ARG A 1 155 ? 21.422 15.031 -7.988 1 59.97 155 ARG A C 1
ATOM 1195 O O . ARG A 1 155 ? 20.328 15.594 -7.93 1 59.97 155 ARG A O 1
ATOM 1202 N N . LYS A 1 156 ? 21.703 13.75 -7.699 1 64.5 156 LYS A N 1
ATOM 1203 C CA . LYS A 1 156 ? 20.625 12.93 -7.172 1 64.5 156 LYS A CA 1
ATOM 1204 C C . LYS A 1 156 ? 20.859 12.586 -5.703 1 64.5 156 LYS A C 1
ATOM 1206 O O . LYS A 1 156 ? 21.625 11.664 -5.391 1 64.5 156 LYS A O 1
ATOM 1211 N N . HIS A 1 157 ? 20.203 13.344 -4.945 1 69.75 157 HIS A N 1
ATOM 1212 C CA . HIS A 1 157 ? 20.453 13.164 -3.518 1 69.75 157 HIS A CA 1
ATOM 1213 C C . HIS A 1 157 ? 19.516 12.133 -2.914 1 69.75 157 HIS A C 1
ATOM 1215 O O . HIS A 1 157 ? 18.281 12.273 -3.004 1 69.75 157 HIS A O 1
ATOM 1221 N N . VAL A 1 158 ? 20.219 11.039 -2.584 1 76.88 158 VAL A N 1
ATOM 1222 C CA . VAL A 1 158 ? 19.469 10.047 -1.82 1 76.88 158 VAL A CA 1
ATOM 1223 C C . VAL A 1 158 ? 19.984 9.984 -0.389 1 76.88 158 VAL A C 1
ATOM 1225 O O . VAL A 1 158 ? 21.141 9.625 -0.16 1 76.88 158 VAL A O 1
ATOM 1228 N N . PHE A 1 159 ? 19.047 10.367 0.475 1 77.06 159 PHE A N 1
ATOM 1229 C CA . PHE A 1 159 ? 19.469 10.477 1.867 1 77.06 159 PHE A CA 1
ATOM 1230 C C . PHE A 1 159 ? 18.734 9.469 2.738 1 77.06 159 PHE A C 1
ATOM 1232 O O . PHE A 1 159 ? 17.547 9.188 2.506 1 77.06 159 PHE A O 1
ATOM 1239 N N . PHE A 1 160 ? 19.516 8.945 3.674 1 82.88 160 PHE A N 1
ATOM 1240 C CA . PHE A 1 160 ? 18.938 8.117 4.727 1 82.88 160 PHE A CA 1
ATOM 1241 C C . PHE A 1 160 ? 19.141 8.758 6.094 1 82.88 160 PHE A C 1
ATOM 1243 O O . PHE A 1 160 ? 20.172 9.375 6.344 1 82.88 160 PHE A O 1
ATOM 1250 N N . VAL A 1 161 ? 18.125 8.625 6.855 1 76 161 VAL A N 1
ATOM 1251 C CA . VAL A 1 161 ? 18.188 9.156 8.211 1 76 161 VAL A CA 1
ATOM 1252 C C . VAL A 1 161 ? 18.094 8.016 9.227 1 76 161 VAL A C 1
ATOM 1254 O O . VAL A 1 161 ? 17.297 7.094 9.047 1 76 161 VAL A O 1
ATOM 1257 N N . ARG A 1 162 ? 18.922 8.141 10.156 1 74.75 162 ARG A N 1
ATOM 1258 C CA . ARG A 1 162 ? 18.875 7.156 11.234 1 74.75 162 ARG A CA 1
ATOM 1259 C C . ARG A 1 162 ? 17.828 7.531 12.281 1 74.75 162 ARG A C 1
ATOM 1261 O O . ARG A 1 162 ? 17.812 8.664 12.766 1 74.75 162 ARG A O 1
ATOM 1268 N N . ASN A 1 163 ? 16.922 6.629 12.461 1 69.88 163 ASN A N 1
ATOM 1269 C CA . ASN A 1 163 ? 15.859 6.824 13.438 1 69.88 163 ASN A CA 1
ATOM 1270 C C . ASN A 1 163 ? 15.883 5.746 14.516 1 69.88 163 ASN A C 1
ATOM 1272 O O . ASN A 1 163 ? 16.266 4.605 14.25 1 69.88 163 ASN A O 1
ATOM 1276 N N . PRO A 1 164 ? 15.602 6.262 15.758 1 64.5 164 PRO A N 1
ATOM 1277 C CA . PRO A 1 164 ? 15.461 5.211 16.766 1 64.5 164 PRO A CA 1
ATOM 1278 C C . PRO A 1 164 ? 14.344 4.227 16.438 1 64.5 164 PRO A C 1
ATOM 1280 O O . PRO A 1 164 ? 13.312 4.617 15.883 1 64.5 164 PRO A O 1
ATOM 1283 N N . ALA A 1 165 ? 14.727 2.957 16.672 1 60.53 165 ALA A N 1
ATOM 1284 C CA . ALA A 1 165 ? 13.734 1.918 16.406 1 60.53 165 ALA A CA 1
ATOM 1285 C C . ALA A 1 165 ? 12.633 1.938 17.469 1 60.53 165 ALA A C 1
ATOM 1287 O O . ALA A 1 165 ? 12.906 2.152 18.656 1 60.53 165 ALA A O 1
ATOM 1288 N N . PHE A 1 166 ? 11.352 2.326 17.094 1 55.84 166 PHE A N 1
ATOM 1289 C CA . PHE A 1 166 ? 10.242 2.242 18.031 1 55.84 166 PHE A CA 1
ATOM 1290 C C . PHE A 1 166 ? 10.008 0.801 18.469 1 55.84 166 PHE A C 1
ATOM 1292 O O . PHE A 1 166 ? 9.711 -0.062 17.641 1 55.84 166 PHE A O 1
ATOM 1299 N N . VAL A 1 167 ? 10.672 0.355 19.594 1 53.75 167 VAL A N 1
ATOM 1300 C CA . VAL A 1 167 ? 10.555 -1.047 19.969 1 53.75 167 VAL A CA 1
ATOM 1301 C C . VAL A 1 167 ? 9.234 -1.271 20.703 1 53.75 167 VAL A C 1
ATOM 1303 O O . VAL A 1 167 ? 9.055 -0.787 21.828 1 53.75 167 VAL A O 1
ATOM 1306 N N . TYR A 1 168 ? 8.016 -0.972 20.109 1 52.38 168 TYR A N 1
ATOM 1307 C CA . TYR A 1 168 ? 6.805 -1.33 20.844 1 52.38 168 TYR A CA 1
ATOM 1308 C C . TYR A 1 168 ? 6.824 -2.799 21.25 1 52.38 168 TYR A C 1
ATOM 1310 O O . TYR A 1 168 ? 6.047 -3.227 22.094 1 52.38 168 TYR A O 1
ATOM 1318 N N . GLY A 1 169 ? 7.754 -3.582 20.578 1 54 169 GLY A N 1
ATOM 1319 C CA . GLY A 1 169 ? 7.707 -5.004 20.891 1 54 169 GLY A CA 1
ATOM 1320 C C . GLY A 1 169 ? 8.938 -5.488 21.641 1 54 169 GLY A C 1
ATOM 1321 O O . GLY A 1 169 ? 9.828 -4.703 21.953 1 54 169 GLY A O 1
ATOM 1322 N N . LYS A 1 170 ? 8.852 -6.645 22.297 1 54.59 170 LYS A N 1
ATOM 1323 C CA . LYS A 1 170 ? 9.828 -7.305 23.141 1 54.59 170 LYS A CA 1
ATOM 1324 C C . LYS A 1 170 ? 11.141 -7.551 22.406 1 54.59 170 LYS A C 1
ATOM 1326 O O . LYS A 1 170 ? 12.109 -8.047 22.984 1 54.59 170 LYS A O 1
ATOM 1331 N N . GLY A 1 171 ? 11.32 -6.957 21.125 1 58.03 171 GLY A N 1
ATOM 1332 C CA . GLY A 1 171 ? 12.594 -6.926 20.406 1 58.03 171 GLY A CA 1
ATOM 1333 C C . GLY A 1 171 ? 13.109 -8.305 20.047 1 58.03 171 GLY A C 1
ATOM 1334 O O . GLY A 1 171 ? 12.32 -9.195 19.719 1 58.03 171 GLY A O 1
ATOM 1335 N N . SER A 1 172 ? 14.273 -8.695 20.062 1 65.81 172 SER A N 1
ATOM 1336 C CA . SER A 1 172 ? 15.062 -9.867 19.688 1 65.81 172 SER A CA 1
ATOM 1337 C C . SER A 1 172 ? 14.789 -11.039 20.609 1 65.81 172 SER A C 1
ATOM 1339 O O . SER A 1 172 ? 14.781 -12.195 20.172 1 65.81 172 SER A O 1
ATOM 1341 N N . ILE A 1 173 ? 14.289 -10.805 21.672 1 74.25 173 ILE A N 1
ATOM 1342 C CA . ILE A 1 173 ? 14.062 -11.867 22.656 1 74.25 173 ILE A CA 1
ATOM 1343 C C . ILE A 1 173 ? 12.789 -12.625 22.297 1 74.25 173 ILE A C 1
ATOM 1345 O O . ILE A 1 173 ? 12.75 -13.859 22.375 1 74.25 173 ILE A O 1
ATOM 1349 N N . ALA A 1 174 ? 11.859 -11.969 21.891 1 79.94 174 ALA A N 1
ATOM 1350 C CA . ALA A 1 174 ? 10.602 -12.609 21.516 1 79.94 174 ALA A CA 1
ATOM 1351 C C . ALA A 1 174 ? 10.789 -13.531 20.312 1 79.94 174 ALA A C 1
ATOM 1353 O O . ALA A 1 174 ? 10.289 -14.656 20.312 1 79.94 174 ALA A O 1
ATOM 1354 N N . SER A 1 175 ? 11.578 -13.148 19.406 1 84.62 175 SER A N 1
ATOM 1355 C CA . SER A 1 175 ? 11.812 -13.953 18.203 1 84.62 175 SER A CA 1
ATOM 1356 C C . SER A 1 175 ? 12.617 -15.211 18.531 1 84.62 175 SER A C 1
ATOM 1358 O O . SER A 1 175 ? 12.406 -16.266 17.922 1 84.62 175 SER A O 1
ATOM 1360 N N . GLN A 1 176 ? 13.492 -15.102 19.5 1 87.5 176 GLN A N 1
ATOM 1361 C CA . GLN A 1 176 ? 14.289 -16.25 19.906 1 87.5 176 GLN A CA 1
ATOM 1362 C C . GLN A 1 176 ? 13.414 -17.312 20.578 1 87.5 176 GLN A C 1
ATOM 1364 O O . GLN A 1 176 ? 13.578 -18.516 20.328 1 87.5 176 GLN A O 1
ATOM 1369 N N . THR A 1 177 ? 12.555 -16.844 21.359 1 90.75 177 THR A N 1
ATOM 1370 C CA . THR A 1 177 ? 11.641 -17.766 22.031 1 90.75 177 THR A CA 1
ATOM 1371 C C . THR A 1 177 ? 10.75 -18.469 21.031 1 90.75 177 THR A C 1
ATOM 1373 O O . THR A 1 177 ? 10.516 -19.672 21.141 1 90.75 177 THR A O 1
ATOM 1376 N N . ILE A 1 178 ? 10.266 -17.75 20.078 1 91.88 178 ILE A N 1
ATOM 1377 C CA . ILE A 1 178 ? 9.406 -18.328 19.047 1 91.88 178 ILE A CA 1
ATOM 1378 C C . ILE A 1 178 ? 10.188 -19.344 18.234 1 91.88 178 ILE A C 1
ATOM 1380 O O . ILE A 1 178 ? 9.672 -20.406 17.891 1 91.88 178 ILE A O 1
ATOM 1384 N N . PHE A 1 179 ? 11.414 -19.031 17.969 1 92.12 179 PHE A N 1
ATOM 1385 C CA . PHE A 1 179 ? 12.273 -19.922 17.219 1 92.12 179 PHE A CA 1
ATOM 1386 C C . PHE A 1 179 ? 12.469 -21.25 17.953 1 92.12 179 PHE A C 1
ATOM 1388 O O . PHE A 1 179 ? 12.406 -22.312 17.344 1 92.12 179 PHE A O 1
ATOM 1395 N N . GLN A 1 180 ? 12.633 -21.125 19.219 1 91.81 180 GLN A N 1
ATOM 1396 C CA . GLN A 1 180 ? 12.805 -22.328 20.031 1 91.81 180 GLN A CA 1
ATOM 1397 C C . GLN A 1 180 ? 11.539 -23.172 20.047 1 91.81 180 GLN A C 1
ATOM 1399 O O . GLN A 1 180 ? 11.609 -24.406 20.031 1 91.81 180 GLN A O 1
ATOM 1404 N N . LYS A 1 181 ? 10.484 -22.547 20.047 1 93.56 181 LYS A N 1
ATOM 1405 C CA . LYS A 1 181 ? 9.203 -23.25 19.984 1 93.56 181 LYS A CA 1
ATOM 1406 C C . LYS A 1 181 ? 9.039 -23.984 18.656 1 93.56 181 LYS A C 1
ATOM 1408 O O . LYS A 1 181 ? 8.578 -25.125 18.625 1 93.56 181 LYS A O 1
ATOM 1413 N N . VAL A 1 182 ? 9.367 -23.312 17.578 1 94.44 182 VAL A N 1
ATOM 1414 C CA . VAL A 1 182 ? 9.281 -23.906 16.25 1 94.44 182 VAL A CA 1
ATOM 1415 C C . VAL A 1 182 ? 10.172 -25.156 16.188 1 94.44 182 VAL A C 1
ATOM 1417 O O . VAL A 1 182 ? 9.75 -26.203 15.695 1 94.44 182 VAL A O 1
ATOM 1420 N N . CYS A 1 183 ? 11.352 -25.031 16.719 1 93 183 CYS A N 1
ATOM 1421 C CA . CYS A 1 183 ? 12.273 -26.172 16.75 1 93 183 CYS A CA 1
ATOM 1422 C C . CYS A 1 183 ? 11.711 -27.297 17.609 1 93 183 CYS A C 1
ATOM 1424 O O . CYS A 1 183 ? 11.867 -28.469 17.281 1 93 183 CYS A O 1
ATOM 1426 N N . GLY A 1 184 ? 11.031 -26.906 18.641 1 92.94 184 GLY A N 1
ATOM 1427 C CA . GLY A 1 184 ? 10.422 -27.891 19.531 1 92.94 184 GLY A CA 1
ATOM 1428 C C . GLY A 1 184 ? 9.281 -28.641 18.875 1 92.94 184 GLY A C 1
ATOM 1429 O O . GLY A 1 184 ? 9.148 -29.859 19.062 1 92.94 184 GLY A O 1
ATOM 1430 N N . ILE A 1 185 ? 8.469 -28 18.094 1 95.56 185 ILE A N 1
ATOM 1431 C CA . ILE A 1 185 ? 7.34 -28.609 17.406 1 95.56 185 ILE A CA 1
ATOM 1432 C C . ILE A 1 185 ? 7.844 -29.625 16.375 1 95.56 185 ILE A C 1
ATOM 1434 O O . ILE A 1 185 ? 7.289 -30.719 16.25 1 95.56 185 ILE A O 1
ATOM 1438 N N . LEU A 1 186 ? 8.906 -29.312 15.703 1 94.25 186 LEU A N 1
ATOM 1439 C CA . LEU A 1 186 ? 9.414 -30.125 14.609 1 94.25 186 LEU A CA 1
ATOM 1440 C C . LEU A 1 186 ? 10.25 -31.281 15.133 1 94.25 186 LEU A C 1
ATOM 1442 O O . LEU A 1 186 ? 10.273 -32.375 14.539 1 94.25 186 LEU A O 1
ATOM 1446 N N . GLY A 1 187 ? 10.859 -31.031 16.203 1 89.88 187 GLY A N 1
ATOM 1447 C CA . GLY A 1 187 ? 11.758 -32.062 16.719 1 89.88 187 GLY A CA 1
ATOM 1448 C C . GLY A 1 187 ? 13.188 -31.891 16.219 1 89.88 187 GLY A C 1
ATOM 1449 O O . GLY A 1 187 ? 13.453 -31.125 15.297 1 89.88 187 GLY A O 1
ATOM 1450 N N . SER A 1 188 ? 14.078 -32.719 16.797 1 86.5 188 SER A N 1
ATOM 1451 C CA . SER A 1 188 ? 15.516 -32.594 16.562 1 86.5 188 SER A CA 1
ATOM 1452 C C . SER A 1 188 ? 15.875 -33 15.125 1 86.5 188 SER A C 1
ATOM 1454 O O . SER A 1 188 ? 15.336 -33.969 14.578 1 86.5 188 SER A O 1
ATOM 1456 N N . GLY A 1 189 ? 16.688 -32.156 14.406 1 88.38 189 GLY A N 1
ATOM 1457 C CA . GLY A 1 189 ? 17.219 -32.469 13.094 1 88.38 189 GLY A CA 1
ATOM 1458 C C . GLY A 1 189 ? 16.438 -31.844 11.961 1 88.38 189 GLY A C 1
ATOM 1459 O O . GLY A 1 189 ? 17 -31.5 10.922 1 88.38 189 GLY A O 1
ATOM 1460 N N . TRP A 1 190 ? 15.203 -31.641 12.117 1 91.19 190 TRP A N 1
ATOM 1461 C CA . TRP A 1 190 ? 14.328 -31.203 11.031 1 91.19 190 TRP A CA 1
ATOM 1462 C C . TRP A 1 190 ? 14.594 -29.75 10.672 1 91.19 190 TRP A C 1
ATOM 1464 O O . TRP A 1 190 ? 14.594 -29.391 9.492 1 91.19 190 TRP A O 1
ATOM 1474 N N . PRO A 1 191 ? 14.812 -28.906 11.633 1 91.5 191 PRO A N 1
ATOM 1475 C CA . PRO A 1 191 ? 15.094 -27.516 11.266 1 91.5 191 PRO A CA 1
ATOM 1476 C C . PRO A 1 191 ? 16.281 -27.375 10.312 1 91.5 191 PRO A C 1
ATOM 1478 O O . PRO A 1 191 ? 16.219 -26.609 9.352 1 91.5 191 PRO A O 1
ATOM 1481 N N . GLU A 1 192 ? 17.219 -28.141 10.43 1 88.69 192 GLU A N 1
ATOM 1482 C CA . GLU A 1 192 ? 18.391 -28.094 9.562 1 88.69 192 GLU A CA 1
ATOM 1483 C C . GLU A 1 192 ? 18.062 -28.594 8.156 1 88.69 192 GLU A C 1
ATOM 1485 O O . GLU A 1 192 ? 18.5 -27.984 7.168 1 88.69 192 GLU A O 1
ATOM 1490 N N . VAL A 1 193 ? 17.375 -29.625 8.195 1 92.75 193 VAL A N 1
ATOM 1491 C CA . VAL A 1 193 ? 17 -30.219 6.91 1 92.75 193 VAL A CA 1
ATOM 1492 C C . VAL A 1 193 ? 16.141 -29.234 6.121 1 92.75 193 VAL A C 1
ATOM 1494 O O . VAL A 1 193 ? 16.344 -29.047 4.914 1 92.75 193 VAL A O 1
ATOM 1497 N N . LEU A 1 194 ? 15.273 -28.594 6.809 1 94.94 194 LEU A N 1
ATOM 1498 C CA . LEU A 1 194 ? 14.359 -27.672 6.152 1 94.94 194 LEU A CA 1
ATOM 1499 C C . LEU A 1 194 ? 15.086 -26.422 5.68 1 94.94 194 LEU A C 1
ATOM 1501 O O . LEU A 1 194 ? 14.781 -25.875 4.617 1 94.94 194 LEU A O 1
ATOM 1505 N N . VAL A 1 195 ? 16.047 -25.969 6.418 1 93 195 VAL A N 1
ATOM 1506 C CA . VAL A 1 195 ? 16.844 -24.828 5.992 1 93 195 VAL A CA 1
ATOM 1507 C C . VAL A 1 195 ? 17.641 -25.203 4.742 1 93 195 VAL A C 1
ATOM 1509 O O . VAL A 1 195 ? 17.75 -24.406 3.809 1 93 195 VAL A O 1
ATOM 1512 N N . GLN A 1 196 ? 18.109 -26.359 4.719 1 90.56 196 GLN A N 1
ATOM 1513 C CA . GLN A 1 196 ? 18.875 -26.828 3.561 1 90.56 196 GLN A CA 1
ATOM 1514 C C . GLN A 1 196 ? 17.984 -26.906 2.32 1 90.56 196 GLN A C 1
ATOM 1516 O O . GLN A 1 196 ? 18.422 -26.562 1.217 1 90.56 196 GLN A O 1
ATOM 1521 N N . LYS A 1 197 ? 16.844 -27.391 2.551 1 94.12 197 LYS A N 1
ATOM 1522 C CA . LYS A 1 197 ? 15.906 -27.438 1.437 1 94.12 197 LYS A CA 1
ATOM 1523 C C . LYS A 1 197 ? 15.609 -26.047 0.904 1 94.12 197 LYS A C 1
ATOM 1525 O O . LYS A 1 197 ? 15.492 -25.844 -0.307 1 94.12 197 LYS A O 1
ATOM 1530 N N . PHE A 1 198 ? 15.508 -25.141 1.789 1 95.62 198 PHE A N 1
ATOM 1531 C CA . PHE A 1 198 ? 15.281 -23.766 1.372 1 95.62 198 PHE A CA 1
ATOM 1532 C C . PHE A 1 198 ? 16.422 -23.266 0.505 1 95.62 198 PHE A C 1
ATOM 1534 O O . PHE A 1 198 ? 16.203 -22.656 -0.542 1 95.62 198 PHE A O 1
ATOM 1541 N N . LEU A 1 199 ? 17.625 -23.547 0.921 1 92.19 199 LEU A N 1
ATOM 1542 C CA . LEU A 1 199 ? 18.828 -23.047 0.261 1 92.19 199 LEU A CA 1
ATOM 1543 C C . LEU A 1 199 ? 19 -23.672 -1.114 1 92.19 199 LEU A C 1
ATOM 1545 O O . LEU A 1 199 ? 19.531 -23.047 -2.031 1 92.19 199 LEU A O 1
ATOM 1549 N N . THR A 1 200 ? 18.422 -24.828 -1.268 1 91.38 200 THR A N 1
ATOM 1550 C CA . THR A 1 200 ? 18.688 -25.562 -2.5 1 91.38 200 THR A CA 1
ATOM 1551 C C . THR A 1 200 ? 17.5 -25.469 -3.451 1 91.38 200 THR A C 1
ATOM 1553 O O . THR A 1 200 ? 17.656 -25.578 -4.668 1 91.38 200 THR A O 1
ATOM 1556 N N . ILE A 1 201 ? 16.344 -25.234 -2.881 1 95.06 201 ILE A N 1
ATOM 1557 C CA . ILE A 1 201 ? 15.164 -25.281 -3.736 1 95.06 201 ILE A CA 1
ATOM 1558 C C . ILE A 1 201 ? 14.594 -23.891 -3.906 1 95.06 201 ILE A C 1
ATOM 1560 O O . ILE A 1 201 ? 14.516 -23.375 -5.027 1 95.06 201 ILE A O 1
ATOM 1564 N N . SER A 1 202 ? 14.289 -23.219 -2.842 1 96.5 202 SER A N 1
ATOM 1565 C CA . SER A 1 202 ? 13.547 -21.969 -2.9 1 96.5 202 SER A CA 1
ATOM 1566 C C . SER A 1 202 ? 14.461 -20.797 -3.236 1 96.5 202 SER A C 1
ATOM 1568 O O . SER A 1 202 ? 14.125 -19.969 -4.082 1 96.5 202 SER A O 1
ATOM 1570 N N . LEU A 1 203 ? 15.547 -20.734 -2.627 1 95.25 203 LEU A N 1
ATOM 1571 C CA . LEU A 1 203 ? 16.391 -19.547 -2.693 1 95.25 203 LEU A CA 1
ATOM 1572 C C . LEU A 1 203 ? 16.969 -19.359 -4.098 1 95.25 203 LEU A C 1
ATOM 1574 O O . LEU A 1 203 ? 17.047 -18.234 -4.594 1 95.25 203 LEU A O 1
ATOM 1578 N N . PRO A 1 204 ? 17.359 -20.422 -4.742 1 93.44 204 PRO A N 1
ATOM 1579 C CA . PRO A 1 204 ? 17.828 -20.219 -6.109 1 93.44 204 PRO A CA 1
ATOM 1580 C C . PRO A 1 204 ? 16.734 -19.719 -7.047 1 93.44 204 PRO A C 1
ATOM 1582 O O . PRO A 1 204 ? 17 -18.906 -7.938 1 93.44 204 PRO A O 1
ATOM 1585 N N . ALA A 1 205 ? 15.531 -20.188 -6.828 1 96.38 205 ALA A N 1
ATOM 1586 C CA . ALA A 1 205 ? 14.398 -19.812 -7.676 1 96.38 205 ALA A CA 1
ATOM 1587 C C . ALA A 1 205 ? 13.883 -18.422 -7.332 1 96.38 205 ALA A C 1
ATOM 1589 O O . ALA A 1 205 ? 13.336 -17.734 -8.188 1 96.38 205 ALA A O 1
ATOM 1590 N N . PHE A 1 206 ? 13.977 -18.094 -6.129 1 97.19 206 PHE A N 1
ATOM 1591 C CA . PHE A 1 206 ? 13.508 -16.812 -5.59 1 97.19 206 PHE A CA 1
ATOM 1592 C C . PHE A 1 206 ? 14.555 -16.203 -4.664 1 97.19 206 PHE A C 1
ATOM 1594 O O . PHE A 1 206 ? 14.391 -16.219 -3.441 1 97.19 206 PHE A O 1
ATOM 1601 N N . PRO A 1 207 ? 15.578 -15.609 -5.301 1 96.31 207 PRO A N 1
ATOM 1602 C CA . PRO A 1 207 ? 16.828 -15.273 -4.605 1 96.31 207 PRO A CA 1
ATOM 1603 C C . PRO A 1 207 ? 16.734 -13.969 -3.818 1 96.31 207 PRO A C 1
ATOM 1605 O O . PRO A 1 207 ? 17.391 -12.984 -4.176 1 96.31 207 PRO A O 1
ATOM 1608 N N . ILE A 1 208 ? 16.188 -14.023 -2.67 1 96.56 208 ILE A N 1
ATOM 1609 C CA . ILE A 1 208 ? 15.906 -12.805 -1.926 1 96.56 208 ILE A CA 1
ATOM 1610 C C . ILE A 1 208 ? 16.891 -12.664 -0.763 1 96.56 208 ILE A C 1
ATOM 1612 O O . ILE A 1 208 ? 16.891 -11.648 -0.058 1 96.56 208 ILE A O 1
ATOM 1616 N N . ILE A 1 209 ? 17.688 -13.648 -0.472 1 94.12 209 ILE A N 1
ATOM 1617 C CA . ILE A 1 209 ? 18.656 -13.633 0.62 1 94.12 209 ILE A CA 1
ATOM 1618 C C . ILE A 1 209 ? 20.047 -13.914 0.074 1 94.12 209 ILE A C 1
ATOM 1620 O O . ILE A 1 209 ? 20.203 -14.719 -0.851 1 94.12 209 ILE A O 1
ATOM 1624 N N . ASN A 1 210 ? 20.953 -13.211 0.625 1 88.62 210 ASN A N 1
ATOM 1625 C CA . ASN A 1 210 ? 22.344 -13.578 0.35 1 88.62 210 ASN A CA 1
ATOM 1626 C C . ASN A 1 210 ? 22.766 -14.805 1.152 1 88.62 210 ASN A C 1
ATOM 1628 O O . ASN A 1 210 ? 22.812 -14.758 2.383 1 88.62 210 ASN A O 1
ATOM 1632 N N . THR A 1 211 ? 23.141 -15.812 0.463 1 85.69 211 THR A N 1
ATOM 1633 C CA . THR A 1 211 ? 23.391 -17.109 1.084 1 85.69 211 THR A CA 1
ATOM 1634 C C . THR A 1 211 ? 24.609 -17.031 2.018 1 85.69 211 THR A C 1
ATOM 1636 O O . THR A 1 211 ? 24.562 -17.547 3.137 1 85.69 211 THR A O 1
ATOM 1639 N N . MET A 1 212 ? 25.578 -16.375 1.621 1 80.25 212 MET A N 1
ATOM 1640 C CA . MET A 1 212 ? 26.797 -16.297 2.412 1 80.25 212 MET A CA 1
ATOM 1641 C C . MET A 1 212 ? 26.562 -15.547 3.717 1 80.25 212 MET A C 1
ATOM 1643 O O . MET A 1 212 ? 27.078 -15.93 4.766 1 80.25 212 MET A O 1
ATOM 1647 N N . ARG A 1 213 ? 25.781 -14.625 3.568 1 81.81 213 ARG A N 1
ATOM 1648 C CA . ARG A 1 213 ? 25.5 -13.828 4.758 1 81.81 213 ARG A CA 1
ATOM 1649 C C . ARG A 1 213 ? 24.609 -14.602 5.727 1 81.81 213 ARG A C 1
ATOM 1651 O O . ARG A 1 213 ? 24.766 -14.492 6.945 1 81.81 213 ARG A O 1
ATOM 1658 N N . LEU A 1 214 ? 23.688 -15.25 5.195 1 86.69 214 LEU A N 1
ATOM 1659 C CA . LEU A 1 214 ? 22.828 -16.062 6.039 1 86.69 214 LEU A CA 1
ATOM 1660 C C . LEU A 1 214 ? 23.625 -17.141 6.754 1 86.69 214 LEU A C 1
ATOM 1662 O O . LEU A 1 214 ? 23.438 -17.359 7.957 1 86.69 214 LEU A O 1
ATOM 1666 N N . LEU A 1 215 ? 24.484 -17.719 6.023 1 81.38 215 LEU A N 1
ATOM 1667 C CA . LEU A 1 215 ? 25.297 -18.781 6.602 1 81.38 215 LEU A CA 1
ATOM 1668 C C . LEU A 1 215 ? 26.266 -18.219 7.645 1 81.38 215 LEU A C 1
ATOM 1670 O O . LEU A 1 215 ? 26.484 -18.844 8.688 1 81.38 215 LEU A O 1
ATOM 1674 N N . ALA A 1 216 ? 26.766 -17.062 7.355 1 77.81 216 ALA A N 1
ATOM 1675 C CA . ALA A 1 216 ? 27.641 -16.422 8.32 1 77.81 216 ALA A CA 1
ATOM 1676 C C . ALA A 1 216 ? 26.906 -16.094 9.609 1 77.81 216 ALA A C 1
ATOM 1678 O O . ALA A 1 216 ? 27.453 -16.266 10.703 1 77.81 216 ALA A O 1
ATOM 1679 N N . ALA A 1 217 ? 25.719 -15.695 9.453 1 78.75 217 ALA A N 1
ATOM 1680 C CA . ALA A 1 217 ? 24.906 -15.375 10.617 1 78.75 217 ALA A CA 1
ATOM 1681 C C . ALA A 1 217 ? 24.547 -16.641 11.406 1 78.75 217 ALA A C 1
ATOM 1683 O O . ALA A 1 217 ? 24.578 -16.641 12.641 1 78.75 217 ALA A O 1
ATOM 1684 N N . CYS A 1 218 ? 24.234 -17.609 10.734 1 77.75 218 CYS A N 1
ATOM 1685 C CA . CYS A 1 218 ? 23.859 -18.875 11.359 1 77.75 218 CYS A CA 1
ATOM 1686 C C . CYS A 1 218 ? 25.047 -19.5 12.086 1 77.75 218 CYS A C 1
ATOM 1688 O O . CYS A 1 218 ? 24.875 -20.172 13.109 1 77.75 218 CYS A O 1
ATOM 1690 N N . ASN A 1 219 ? 26.219 -19.219 11.516 1 74.25 219 ASN A N 1
ATOM 1691 C CA . ASN A 1 219 ? 27.438 -19.781 12.102 1 74.25 219 ASN A CA 1
ATOM 1692 C C . ASN A 1 219 ? 28.062 -18.844 13.125 1 74.25 219 ASN A C 1
ATOM 1694 O O . ASN A 1 219 ? 29.094 -19.156 13.703 1 74.25 219 ASN A O 1
ATOM 1698 N N . SER A 1 220 ? 27.453 -17.766 13.375 1 71.81 220 SER A N 1
ATOM 1699 C CA . SER A 1 220 ? 27.938 -16.75 14.305 1 71.81 220 SER A CA 1
ATOM 1700 C C . SER A 1 220 ? 29.359 -16.328 13.969 1 71.81 220 SER A C 1
ATOM 1702 O O . SER A 1 220 ? 30.219 -16.266 14.859 1 71.81 220 SER A O 1
ATOM 1704 N N . ASN A 1 221 ? 29.578 -16.281 12.719 1 67.75 221 ASN A N 1
ATOM 1705 C CA . ASN A 1 221 ? 30.906 -15.797 12.312 1 67.75 221 ASN A CA 1
ATOM 1706 C C . ASN A 1 221 ? 31.156 -14.383 12.82 1 67.75 221 ASN A C 1
ATOM 1708 O O . ASN A 1 221 ? 30.219 -13.617 13.055 1 67.75 221 ASN A O 1
ATOM 1712 N N . LEU A 1 222 ? 32.406 -14.117 13.008 1 64.38 222 LEU A N 1
ATOM 1713 C CA . LEU A 1 222 ? 32.812 -12.797 13.492 1 64.38 222 LEU A CA 1
ATOM 1714 C C . LEU A 1 222 ? 32.375 -11.711 12.508 1 64.38 222 LEU A C 1
ATOM 1716 O O . LEU A 1 222 ? 32.625 -11.836 11.305 1 64.38 222 LEU A O 1
ATOM 1720 N N . GLY A 1 223 ? 31.734 -10.719 12.969 1 62.47 223 GLY A N 1
ATOM 1721 C CA . GLY A 1 223 ? 31.312 -9.602 12.141 1 62.47 223 GLY A CA 1
ATOM 1722 C C . GLY A 1 223 ? 29.984 -9.836 11.453 1 62.47 223 GLY A C 1
ATOM 1723 O O . GLY A 1 223 ? 29.453 -8.938 10.797 1 62.47 223 GLY A O 1
ATOM 1724 N N . ALA A 1 224 ? 29.531 -11.062 11.734 1 65.06 224 ALA A N 1
ATOM 1725 C CA . ALA A 1 224 ? 28.266 -11.383 11.086 1 65.06 224 ALA A CA 1
ATOM 1726 C C . ALA A 1 224 ? 27.094 -10.852 11.898 1 65.06 224 ALA A C 1
ATOM 1728 O O . ALA A 1 224 ? 27.25 -10.492 13.062 1 65.06 224 ALA A O 1
ATOM 1729 N N . ASP A 1 225 ? 26.016 -10.797 11.219 1 68.38 225 ASP A N 1
ATOM 1730 C CA . ASP A 1 225 ? 24.766 -10.414 11.859 1 68.38 225 ASP A CA 1
ATOM 1731 C C . ASP A 1 225 ? 24.328 -11.453 12.883 1 68.38 225 ASP A C 1
ATOM 1733 O O . ASP A 1 225 ? 24.688 -12.625 12.773 1 68.38 225 ASP A O 1
ATOM 1737 N N . PRO A 1 226 ? 23.688 -10.914 13.906 1 74.38 226 PRO A N 1
ATOM 1738 C CA . PRO A 1 226 ? 23.109 -11.891 14.828 1 74.38 226 PRO A CA 1
ATOM 1739 C C . PRO A 1 226 ? 22.172 -12.883 14.133 1 74.38 226 PRO A C 1
ATOM 1741 O O . PRO A 1 226 ? 21.672 -12.602 13.039 1 74.38 226 PRO A O 1
ATOM 1744 N N . LEU A 1 227 ? 22.125 -13.938 14.766 1 77.75 227 LEU A N 1
ATOM 1745 C CA . LEU A 1 227 ? 21.266 -14.977 14.219 1 77.75 227 LEU A CA 1
ATOM 1746 C C . LEU A 1 227 ? 19.844 -14.453 13.992 1 77.75 227 LEU A C 1
ATOM 1748 O O . LEU A 1 227 ? 19.203 -13.977 14.93 1 77.75 227 LEU A O 1
ATOM 1752 N N . PRO A 1 228 ? 19.359 -14.516 12.781 1 87.81 228 PRO A N 1
ATOM 1753 C CA . PRO A 1 228 ? 18.016 -14 12.492 1 87.81 228 PRO A CA 1
ATOM 1754 C C . PRO A 1 228 ? 16.922 -15.008 12.812 1 87.81 228 PRO A C 1
ATOM 1756 O O . PRO A 1 228 ? 16.375 -15.641 11.898 1 87.81 228 PRO A O 1
ATOM 1759 N N . HIS A 1 229 ? 16.5 -15.086 14.023 1 89.75 229 HIS A N 1
ATOM 1760 C CA . HIS A 1 229 ? 15.562 -16.078 14.523 1 89.75 229 HIS A CA 1
ATOM 1761 C C . HIS A 1 229 ? 14.242 -16.031 13.758 1 89.75 229 HIS A C 1
ATOM 1763 O O . HIS A 1 229 ? 13.727 -17.062 13.328 1 89.75 229 HIS A O 1
ATOM 1769 N N . ALA A 1 230 ? 13.688 -14.828 13.586 1 92.5 230 ALA A N 1
ATOM 1770 C CA . ALA A 1 230 ? 12.398 -14.695 12.906 1 92.5 230 ALA A CA 1
ATOM 1771 C C . ALA A 1 230 ? 12.5 -15.141 11.445 1 92.5 230 ALA A C 1
ATOM 1773 O O . ALA A 1 230 ? 11.617 -15.836 10.945 1 92.5 230 ALA A O 1
ATOM 1774 N N . LEU A 1 231 ? 13.57 -14.766 10.844 1 94.06 231 LEU A N 1
ATOM 1775 C CA . LEU A 1 231 ? 13.789 -15.156 9.461 1 94.06 231 LEU A CA 1
ATOM 1776 C C . LEU A 1 231 ? 13.891 -16.672 9.328 1 94.06 231 LEU A C 1
ATOM 1778 O O . LEU A 1 231 ? 13.336 -17.266 8.406 1 94.06 231 LEU A O 1
ATOM 1782 N N . LEU A 1 232 ? 14.562 -17.219 10.289 1 94.12 232 LEU A N 1
ATOM 1783 C CA . LEU A 1 232 ? 14.727 -18.672 10.266 1 94.12 232 LEU A CA 1
ATOM 1784 C C . LEU A 1 232 ? 13.383 -19.375 10.461 1 94.12 232 LEU A C 1
ATOM 1786 O O . LEU A 1 232 ? 13.133 -20.406 9.844 1 94.12 232 LEU A O 1
ATOM 1790 N N . CYS A 1 233 ? 12.555 -18.797 11.242 1 95.06 233 CYS A N 1
ATOM 1791 C CA . CYS A 1 233 ? 11.219 -19.359 11.398 1 95.06 233 CYS A CA 1
ATOM 1792 C C . CYS A 1 233 ? 10.477 -19.375 10.062 1 95.06 233 CYS A C 1
ATOM 1794 O O . CYS A 1 233 ? 9.836 -20.359 9.711 1 95.06 233 CYS A O 1
ATOM 1796 N N . GLY A 1 234 ? 10.609 -18.25 9.344 1 96.12 234 GLY A N 1
ATOM 1797 C CA . GLY A 1 234 ? 9.969 -18.172 8.039 1 96.12 234 GLY A CA 1
ATOM 1798 C C . GLY A 1 234 ? 10.523 -19.188 7.043 1 96.12 234 GLY A C 1
ATOM 1799 O O . GLY A 1 234 ? 9.773 -19.812 6.309 1 96.12 234 GLY A O 1
ATOM 1800 N N . ILE A 1 235 ? 11.82 -19.344 7.09 1 96.62 235 ILE A N 1
ATOM 1801 C CA . ILE A 1 235 ? 12.5 -20.25 6.184 1 96.62 235 ILE A CA 1
ATOM 1802 C C . ILE A 1 235 ? 12.062 -21.688 6.473 1 96.62 235 ILE A C 1
ATOM 1804 O O . ILE A 1 235 ? 11.703 -22.438 5.555 1 96.62 235 ILE A O 1
ATOM 1808 N N . ILE A 1 236 ? 12.031 -22.016 7.707 1 96.31 236 ILE A N 1
ATOM 1809 C CA . ILE A 1 236 ? 11.672 -23.359 8.133 1 96.31 236 ILE A CA 1
ATOM 1810 C C . ILE A 1 236 ? 10.211 -23.641 7.785 1 96.31 236 ILE A C 1
ATOM 1812 O O . ILE A 1 236 ? 9.891 -24.672 7.195 1 96.31 236 ILE A O 1
ATOM 1816 N N . GLY A 1 237 ? 9.359 -22.734 8.117 1 95.5 237 GLY A N 1
ATOM 1817 C CA . GLY A 1 237 ? 7.949 -22.891 7.801 1 95.5 237 GLY A CA 1
ATOM 1818 C C . GLY A 1 237 ? 7.684 -23.062 6.32 1 95.5 237 GLY A C 1
ATOM 1819 O O . GLY A 1 237 ? 6.883 -23.922 5.922 1 95.5 237 GLY A O 1
ATOM 1820 N N . HIS A 1 238 ? 8.305 -22.328 5.5 1 96.31 238 HIS A N 1
ATOM 1821 C CA . HIS A 1 238 ? 8.164 -22.359 4.051 1 96.31 238 HIS A CA 1
ATOM 1822 C C . HIS A 1 238 ? 8.586 -23.719 3.496 1 96.31 238 HIS A C 1
ATOM 1824 O O . HIS A 1 238 ? 7.957 -24.25 2.576 1 96.31 238 HIS A O 1
ATOM 1830 N N . SER A 1 239 ? 9.578 -24.297 4.109 1 96.31 239 SER A N 1
ATOM 1831 C CA . SER A 1 239 ? 10.219 -25.484 3.553 1 96.31 239 SER A CA 1
ATOM 1832 C C . SER A 1 239 ? 9.5 -26.75 3.986 1 96.31 239 SER A C 1
ATOM 1834 O O . SER A 1 239 ? 9.805 -27.844 3.492 1 96.31 239 SER A O 1
ATOM 1836 N N . ILE A 1 240 ? 8.531 -26.594 4.84 1 94.88 240 ILE A N 1
ATOM 1837 C CA . ILE A 1 240 ? 7.777 -27.766 5.297 1 94.88 240 ILE A CA 1
ATOM 1838 C C . ILE A 1 240 ? 7.082 -28.438 4.109 1 94.88 240 ILE A C 1
ATOM 1840 O O . ILE A 1 240 ? 6.949 -29.656 4.07 1 94.88 240 ILE A O 1
ATOM 1844 N N . GLU A 1 241 ? 6.754 -27.672 3.137 1 91.25 241 GLU A N 1
ATOM 1845 C CA . GLU A 1 241 ? 6.02 -28.156 1.976 1 91.25 241 GLU A CA 1
ATOM 1846 C C . GLU A 1 241 ? 6.863 -29.141 1.161 1 91.25 241 GLU A C 1
ATOM 1848 O O . GLU A 1 241 ? 6.324 -29.969 0.439 1 91.25 241 GLU A O 1
ATOM 1853 N N . TYR A 1 242 ? 8.164 -29.109 1.323 1 92.5 242 TYR A N 1
ATOM 1854 C CA . TYR A 1 242 ? 9.047 -29.938 0.514 1 92.5 242 TYR A CA 1
ATOM 1855 C C . TYR A 1 242 ? 9.234 -31.312 1.143 1 92.5 242 TYR A C 1
ATOM 1857 O O . TYR A 1 242 ? 9.766 -32.219 0.508 1 92.5 242 TYR A O 1
ATOM 1865 N N . GLU A 1 243 ? 8.766 -31.422 2.367 1 90.69 243 GLU A N 1
ATOM 1866 C CA . GLU A 1 243 ? 8.992 -32.688 3.094 1 90.69 243 GLU A CA 1
ATOM 1867 C C . GLU A 1 243 ? 7.672 -33.281 3.588 1 90.69 243 GLU A C 1
ATOM 1869 O O . GLU A 1 243 ? 7.125 -32.812 4.598 1 90.69 243 GLU A O 1
ATOM 1874 N N . SER A 1 244 ? 7.336 -34.375 3.066 1 88.12 244 SER A N 1
ATOM 1875 C CA . SER A 1 244 ? 6.043 -35 3.332 1 88.12 244 SER A CA 1
ATOM 1876 C C . SER A 1 244 ? 5.941 -35.469 4.781 1 88.12 244 SER A C 1
ATOM 1878 O O . SER A 1 244 ? 4.852 -35.5 5.352 1 88.12 244 SER A O 1
ATOM 1880 N N . SER A 1 245 ? 7.043 -35.719 5.395 1 89.12 245 SER A N 1
ATOM 1881 C CA . SER A 1 245 ? 7.047 -36.281 6.742 1 89.12 245 SER A CA 1
ATOM 1882 C C . SER A 1 245 ? 6.625 -35.25 7.773 1 89.12 245 SER A C 1
ATOM 1884 O O . SER A 1 245 ? 6.141 -35.594 8.852 1 89.12 245 SER A O 1
ATOM 1886 N N . VAL A 1 246 ? 6.777 -34 7.445 1 93 246 VAL A N 1
ATOM 1887 C CA . VAL A 1 246 ? 6.508 -32.969 8.445 1 93 246 VAL A CA 1
ATOM 1888 C C . VAL A 1 246 ? 5.391 -32.031 7.953 1 93 246 VAL A C 1
ATOM 1890 O O . VAL A 1 246 ? 5.055 -31.062 8.617 1 93 246 VAL A O 1
ATOM 1893 N N . LYS A 1 247 ? 4.762 -32.344 6.938 1 89.94 247 LYS A N 1
ATOM 1894 C CA . LYS A 1 247 ? 3.719 -31.516 6.352 1 89.94 247 LYS A CA 1
ATOM 1895 C C . LYS A 1 247 ? 2.541 -31.359 7.309 1 89.94 247 LYS A C 1
ATOM 1897 O O . LYS A 1 247 ? 1.879 -30.312 7.316 1 89.94 247 LYS A O 1
ATOM 1902 N N . HIS A 1 248 ? 2.326 -32.344 8.086 1 89.75 248 HIS A N 1
ATOM 1903 C CA . HIS A 1 248 ? 1.195 -32.312 9.008 1 89.75 248 HIS A CA 1
ATOM 1904 C C . HIS A 1 248 ? 1.4 -31.281 10.109 1 89.75 248 HIS A C 1
ATOM 1906 O O . HIS A 1 248 ? 0.442 -30.875 10.758 1 89.75 248 HIS A O 1
ATOM 1912 N N . LEU A 1 249 ? 2.607 -30.812 10.289 1 93.38 249 LEU A N 1
ATOM 1913 C CA . LEU A 1 249 ? 2.93 -29.844 11.336 1 93.38 249 LEU A CA 1
ATOM 1914 C C . LEU A 1 249 ? 2.859 -28.422 10.805 1 93.38 249 LEU A C 1
ATOM 1916 O O . LEU A 1 249 ? 3.113 -27.469 11.539 1 93.38 249 LEU A O 1
ATOM 1920 N N . PHE A 1 250 ? 2.482 -28.234 9.641 1 91.56 250 PHE A N 1
ATOM 1921 C CA . PHE A 1 250 ? 2.541 -26.938 8.977 1 91.56 250 PHE A CA 1
ATOM 1922 C C . PHE A 1 250 ? 1.716 -25.906 9.734 1 91.56 250 PHE A C 1
ATOM 1924 O O . PHE A 1 250 ? 2.197 -24.812 10.023 1 91.56 250 PHE A O 1
ATOM 1931 N N . LYS A 1 251 ? 0.58 -26.219 10.133 1 85.62 251 LYS A N 1
ATOM 1932 C CA . LYS A 1 251 ? -0.329 -25.281 10.773 1 85.62 251 LYS A CA 1
ATOM 1933 C C . LYS A 1 251 ? 0.24 -24.781 12.102 1 85.62 251 LYS A C 1
ATOM 1935 O O . LYS A 1 251 ? 0.214 -23.578 12.383 1 85.62 251 LYS A O 1
ATOM 1940 N N . ASP A 1 252 ? 0.744 -25.656 12.82 1 90 252 ASP A N 1
ATOM 1941 C CA . ASP A 1 252 ? 1.286 -25.312 14.125 1 90 252 ASP A CA 1
ATOM 1942 C C . ASP A 1 252 ? 2.537 -24.453 13.992 1 90 252 ASP A C 1
ATOM 1944 O O . ASP A 1 252 ? 2.715 -23.484 14.734 1 90 252 ASP A O 1
ATOM 1948 N N . VAL A 1 253 ? 3.326 -24.828 13.086 1 93.38 253 VAL A N 1
ATOM 1949 C CA . VAL A 1 253 ? 4.559 -24.078 12.867 1 93.38 253 VAL A CA 1
ATOM 1950 C C . VAL A 1 253 ? 4.234 -22.703 12.289 1 93.38 253 VAL A C 1
ATOM 1952 O O . VAL A 1 253 ? 4.832 -21.703 12.68 1 93.38 253 VAL A O 1
ATOM 1955 N N . TRP A 1 254 ? 3.262 -22.656 11.445 1 89.94 254 TRP A N 1
ATOM 1956 C CA . TRP A 1 254 ? 2.969 -21.422 10.734 1 89.94 254 TRP A CA 1
ATOM 1957 C C . TRP A 1 254 ? 2.344 -20.391 11.672 1 89.94 254 TRP A C 1
ATOM 1959 O O . TRP A 1 254 ? 2.549 -19.188 11.508 1 89.94 254 TRP A O 1
ATOM 1969 N N . LYS A 1 255 ? 1.601 -20.828 12.594 1 84.44 255 LYS A N 1
ATOM 1970 C CA . LYS A 1 255 ? 1.084 -19.922 13.617 1 84.44 255 LYS A CA 1
ATOM 1971 C C . LYS A 1 255 ? 2.217 -19.172 14.305 1 84.44 255 LYS A C 1
ATOM 1973 O O . LYS A 1 255 ? 2.104 -17.969 14.562 1 84.44 255 LYS A O 1
ATOM 1978 N N . GLU A 1 256 ? 3.227 -19.938 14.57 1 90.06 256 GLU A N 1
ATOM 1979 C CA . GLU A 1 256 ? 4.391 -19.328 15.203 1 90.06 256 GLU A CA 1
ATOM 1980 C C . GLU A 1 256 ? 5.133 -18.406 14.242 1 90.06 256 GLU A C 1
ATOM 1982 O O . GLU A 1 256 ? 5.691 -17.391 14.656 1 90.06 256 GLU A O 1
ATOM 1987 N N . VAL A 1 257 ? 5.141 -18.766 13.008 1 91.19 257 VAL A N 1
ATOM 1988 C CA . VAL A 1 257 ? 5.816 -17.938 12.008 1 91.19 257 VAL A CA 1
ATOM 1989 C C . VAL A 1 257 ? 5.121 -16.594 11.883 1 91.19 257 VAL A C 1
ATOM 1991 O O . VAL A 1 257 ? 5.777 -15.555 11.805 1 91.19 257 VAL A O 1
ATOM 1994 N N . VAL A 1 258 ? 3.852 -16.609 11.883 1 85.81 258 VAL A N 1
ATOM 1995 C CA . VAL A 1 258 ? 3.08 -15.375 11.789 1 85.81 258 VAL A CA 1
ATOM 1996 C C . VAL A 1 258 ? 3.354 -14.5 13.016 1 85.81 258 VAL A C 1
ATOM 1998 O O . VAL A 1 258 ? 3.492 -13.281 12.891 1 85.81 258 VAL A O 1
ATOM 2001 N N . ALA A 1 259 ? 3.428 -15.141 14.102 1 84.5 259 ALA A N 1
ATOM 2002 C CA . ALA A 1 259 ? 3.76 -14.406 15.328 1 84.5 259 ALA A CA 1
ATOM 2003 C C . ALA A 1 259 ? 5.148 -13.781 15.227 1 84.5 259 ALA A C 1
ATOM 2005 O O . ALA A 1 259 ? 5.363 -12.656 15.68 1 84.5 259 ALA A O 1
ATOM 2006 N N . ALA A 1 260 ? 6.066 -14.539 14.711 1 89.56 260 ALA A N 1
ATOM 2007 C CA . ALA A 1 260 ? 7.426 -14.031 14.523 1 89.56 260 ALA A CA 1
ATOM 2008 C C . ALA A 1 260 ? 7.441 -12.852 13.555 1 89.56 260 ALA A C 1
ATOM 2010 O O . ALA A 1 260 ? 8.203 -11.898 13.742 1 89.56 260 ALA A O 1
ATOM 2011 N N . GLU A 1 261 ? 6.691 -12.945 12.531 1 88.81 261 GLU A N 1
ATOM 2012 C CA . GLU A 1 261 ? 6.59 -11.867 11.547 1 88.81 261 GLU A CA 1
ATOM 2013 C C . GLU A 1 261 ? 6.059 -10.586 12.18 1 88.81 261 GLU A C 1
ATOM 2015 O O . GLU A 1 261 ? 6.551 -9.5 11.891 1 88.81 261 GLU A O 1
ATOM 2020 N N . ASP A 1 262 ? 5.121 -10.688 13.023 1 81.19 262 ASP A N 1
ATOM 2021 C CA . ASP A 1 262 ? 4.543 -9.539 13.703 1 81.19 262 ASP A CA 1
ATOM 2022 C C . ASP A 1 262 ? 5.582 -8.836 14.578 1 81.19 262 ASP A C 1
ATOM 2024 O O . ASP A 1 262 ? 5.594 -7.605 14.664 1 81.19 262 ASP A O 1
ATOM 2028 N N . GLU A 1 263 ? 6.379 -9.625 15.125 1 81.56 263 GLU A N 1
ATOM 2029 C CA . GLU A 1 263 ? 7.441 -9.055 15.945 1 81.56 263 GLU A CA 1
ATOM 2030 C C . GLU A 1 263 ? 8.477 -8.336 15.094 1 81.56 263 GLU A C 1
ATOM 2032 O O . GLU A 1 263 ? 9 -7.289 15.484 1 81.56 263 GLU A O 1
ATOM 2037 N N . GLU A 1 264 ? 8.742 -8.93 13.992 1 84.31 264 GLU A N 1
ATOM 2038 C CA . GLU A 1 264 ? 9.766 -8.391 13.102 1 84.31 264 GLU A CA 1
ATOM 2039 C C . GLU A 1 264 ? 9.32 -7.062 12.492 1 84.31 264 GLU A C 1
ATOM 2041 O O . GLU A 1 264 ? 10.148 -6.199 12.203 1 84.31 264 GLU A O 1
ATOM 2046 N N . TYR A 1 265 ? 8.062 -6.82 12.32 1 83.31 265 TYR A N 1
ATOM 2047 C CA . TYR A 1 265 ? 7.551 -5.594 11.719 1 83.31 265 TYR A CA 1
ATOM 2048 C C . TYR A 1 265 ? 7.789 -4.395 12.625 1 83.31 265 TYR A C 1
ATOM 2050 O O . TYR A 1 265 ? 7.723 -3.248 12.18 1 83.31 265 TYR A O 1
ATOM 2058 N N . LYS A 1 266 ? 8.055 -4.664 13.781 1 77.75 266 LYS A N 1
ATOM 2059 C CA . LYS A 1 266 ? 8.305 -3.576 14.727 1 77.75 266 LYS A CA 1
ATOM 2060 C C . LYS A 1 266 ? 9.641 -2.896 14.43 1 77.75 266 LYS A C 1
ATOM 2062 O O . LYS A 1 266 ? 9.898 -1.792 14.914 1 77.75 266 LYS A O 1
ATOM 2067 N N . GLN A 1 267 ? 10.453 -3.545 13.617 1 79.81 267 GLN A N 1
ATOM 2068 C CA . GLN A 1 267 ? 11.719 -2.988 13.148 1 79.81 267 GLN A CA 1
ATOM 2069 C C . GLN A 1 267 ? 11.867 -3.156 11.633 1 79.81 267 GLN A C 1
ATOM 2071 O O . GLN A 1 267 ? 12.539 -4.082 11.172 1 79.81 267 GLN A O 1
ATOM 2076 N N . PRO A 1 268 ? 11.359 -2.227 10.969 1 84.69 268 PRO A N 1
ATOM 2077 C CA . PRO A 1 268 ? 11.398 -2.359 9.508 1 84.69 268 PRO A CA 1
ATOM 2078 C C . PRO A 1 268 ? 12.812 -2.309 8.945 1 84.69 268 PRO A C 1
ATOM 2080 O O . PRO A 1 268 ? 13.492 -1.285 9.062 1 84.69 268 PRO A O 1
ATOM 2083 N N . ARG A 1 269 ? 13.289 -3.359 8.461 1 87.25 269 ARG A N 1
ATOM 2084 C CA . ARG A 1 269 ? 14.594 -3.523 7.836 1 87.25 269 ARG A CA 1
ATOM 2085 C C . ARG A 1 269 ? 14.523 -4.477 6.648 1 87.25 269 ARG A C 1
ATOM 2087 O O . ARG A 1 269 ? 13.445 -4.969 6.305 1 87.25 269 ARG A O 1
ATOM 2094 N N . LEU A 1 270 ? 15.578 -4.691 6.059 1 90.5 270 LEU A N 1
ATOM 2095 C CA . LEU A 1 270 ? 15.633 -5.582 4.906 1 90.5 270 LEU A CA 1
ATOM 2096 C C . LEU A 1 270 ? 15.234 -7 5.297 1 90.5 270 LEU A C 1
ATOM 2098 O O . LEU A 1 270 ? 14.5 -7.664 4.562 1 90.5 270 LEU A O 1
ATOM 2102 N N . ARG A 1 271 ? 15.664 -7.461 6.422 1 89.38 271 ARG A N 1
ATOM 2103 C CA . ARG A 1 271 ? 15.352 -8.805 6.906 1 89.38 271 ARG A CA 1
ATOM 2104 C C . ARG A 1 271 ? 13.852 -8.969 7.133 1 89.38 271 ARG A C 1
ATOM 2106 O O . ARG A 1 271 ? 13.305 -10.055 6.918 1 89.38 271 ARG A O 1
ATOM 2113 N N . THR A 1 272 ? 13.258 -7.922 7.605 1 91.31 272 THR A N 1
ATOM 2114 C CA . THR A 1 272 ? 11.805 -7.949 7.797 1 91.31 272 THR A CA 1
ATOM 2115 C C . THR A 1 272 ? 11.094 -8.203 6.473 1 91.31 272 THR A C 1
ATOM 2117 O O . THR A 1 272 ? 10.156 -9 6.41 1 91.31 272 THR A O 1
ATOM 2120 N N . LEU A 1 273 ? 11.578 -7.566 5.449 1 95.12 273 LEU A N 1
ATOM 2121 C CA . LEU A 1 273 ? 10.992 -7.727 4.129 1 95.12 273 LEU A CA 1
ATOM 2122 C C . LEU A 1 273 ? 11.234 -9.133 3.588 1 95.12 273 LEU A C 1
ATOM 2124 O O . LEU A 1 273 ? 10.352 -9.727 2.967 1 95.12 273 LEU A O 1
ATOM 2128 N N . GLN A 1 274 ? 12.375 -9.539 3.812 1 96.12 274 GLN A N 1
ATOM 2129 C CA . GLN A 1 274 ? 12.711 -10.883 3.355 1 96.12 274 GLN A CA 1
ATOM 2130 C C . GLN A 1 274 ? 11.805 -11.93 4 1 96.12 274 GLN A C 1
ATOM 2132 O O . GLN A 1 274 ? 11.281 -12.812 3.32 1 96.12 274 GLN A O 1
ATOM 2137 N N . LEU A 1 275 ? 11.609 -11.797 5.266 1 96.25 275 LEU A N 1
ATOM 2138 C CA . LEU A 1 275 ? 10.703 -12.703 5.965 1 96.25 275 LEU A CA 1
ATOM 2139 C C . LEU A 1 275 ? 9.289 -12.586 5.41 1 96.25 275 LEU A C 1
ATOM 2141 O O . LEU A 1 275 ? 8.625 -13.602 5.184 1 96.25 275 LEU A O 1
ATOM 2145 N N . ALA A 1 276 ? 8.867 -11.406 5.223 1 96.5 276 ALA A N 1
ATOM 2146 C CA . ALA A 1 276 ? 7.523 -11.18 4.699 1 96.5 276 ALA A CA 1
ATOM 2147 C C . ALA A 1 276 ? 7.367 -11.789 3.311 1 96.5 276 ALA A C 1
ATOM 2149 O O . ALA A 1 276 ? 6.332 -12.391 3.004 1 96.5 276 ALA A O 1
ATOM 2150 N N . ILE A 1 277 ? 8.305 -11.648 2.492 1 97.94 277 ILE A N 1
ATOM 2151 C CA . ILE A 1 277 ? 8.273 -12.18 1.133 1 97.94 277 ILE A CA 1
ATOM 2152 C C . ILE A 1 277 ? 8.211 -13.703 1.175 1 97.94 277 ILE A C 1
ATOM 2154 O O . ILE A 1 277 ? 7.469 -14.32 0.414 1 97.94 277 ILE A O 1
ATOM 2158 N N . ILE A 1 278 ? 8.992 -14.211 2.059 1 97.44 278 ILE A N 1
ATOM 2159 C CA . ILE A 1 278 ? 8.945 -15.664 2.221 1 97.44 278 ILE A CA 1
ATOM 2160 C C . ILE A 1 278 ? 7.539 -16.094 2.623 1 97.44 278 ILE A C 1
ATOM 2162 O O . ILE A 1 278 ? 6.996 -17.047 2.066 1 97.44 278 ILE A O 1
ATOM 2166 N N . SER A 1 279 ? 7.02 -15.398 3.516 1 95.12 279 SER A N 1
ATOM 2167 C CA . SER A 1 279 ? 5.676 -15.719 3.986 1 95.12 279 SER A CA 1
ATOM 2168 C C . SER A 1 279 ? 4.656 -15.617 2.857 1 95.12 279 SER A C 1
ATOM 2170 O O . SER A 1 279 ? 3.807 -16.5 2.697 1 95.12 279 SER A O 1
ATOM 2172 N N . LEU A 1 280 ? 4.75 -14.625 2.08 1 96.12 280 LEU A N 1
ATOM 2173 C CA . LEU A 1 280 ? 3.811 -14.391 0.99 1 96.12 280 LEU A CA 1
ATOM 2174 C C . LEU A 1 280 ? 3.986 -15.422 -0.114 1 96.12 280 LEU A C 1
ATOM 2176 O O . LEU A 1 280 ? 3.029 -15.758 -0.817 1 96.12 280 LEU A O 1
ATOM 2180 N N . ALA A 1 281 ? 5.176 -15.914 -0.224 1 96.56 281 ALA A N 1
ATOM 2181 C CA . ALA A 1 281 ? 5.488 -16.875 -1.279 1 96.56 281 ALA A CA 1
ATOM 2182 C C . ALA A 1 281 ? 5.242 -18.312 -0.809 1 96.56 281 ALA A C 1
ATOM 2184 O O . ALA A 1 281 ? 5.398 -19.25 -1.58 1 96.56 281 ALA A O 1
ATOM 2185 N N . THR A 1 282 ? 4.891 -18.391 0.418 1 94.5 282 THR A N 1
ATOM 2186 C CA . THR A 1 282 ? 4.719 -19.719 0.983 1 94.5 282 THR A CA 1
ATOM 2187 C C . THR A 1 282 ? 3.371 -20.312 0.576 1 94.5 282 THR A C 1
ATOM 2189 O O . THR A 1 282 ? 2.381 -19.594 0.457 1 94.5 282 THR A O 1
ATOM 2192 N N . ARG A 1 283 ? 3.391 -21.625 0.411 1 89.25 283 ARG A N 1
ATOM 2193 C CA . ARG A 1 283 ? 2.197 -22.406 0.11 1 89.25 283 ARG A CA 1
ATOM 2194 C C . ARG A 1 283 ? 1.861 -23.359 1.259 1 89.25 283 ARG A C 1
ATOM 2196 O O . ARG A 1 283 ? 2.756 -23.828 1.96 1 89.25 283 ARG A O 1
ATOM 2203 N N . PRO A 1 284 ? 0.703 -23.641 1.569 1 83.31 284 PRO A N 1
ATOM 2204 C CA . PRO A 1 284 ? -0.518 -23.109 0.965 1 83.31 284 PRO A CA 1
ATOM 2205 C C . PRO A 1 284 ? -0.803 -21.672 1.398 1 83.31 284 PRO A C 1
ATOM 2207 O O . PRO A 1 284 ? -0.522 -21.297 2.541 1 83.31 284 PRO A O 1
ATOM 2210 N N . SER A 1 285 ? -1.259 -20.906 0.435 1 79.5 285 SER A N 1
ATOM 2211 C CA . SER A 1 285 ? -1.567 -19.5 0.695 1 79.5 285 SER A CA 1
ATOM 2212 C C . SER A 1 285 ? -3.059 -19.297 0.94 1 79.5 285 SER A C 1
ATOM 2214 O O . SER A 1 285 ? -3.809 -18.984 0.015 1 79.5 285 SER A O 1
ATOM 2216 N N . SER A 1 286 ? -3.514 -19.5 2.125 1 70.56 286 SER A N 1
ATOM 2217 C CA . SER A 1 286 ? -4.953 -19.484 2.367 1 70.56 286 SER A CA 1
ATOM 2218 C C . SER A 1 286 ? -5.367 -18.234 3.123 1 70.56 286 SER A C 1
ATOM 2220 O O . SER A 1 286 ? -6.547 -17.875 3.139 1 70.56 286 SER A O 1
ATOM 2222 N N . ALA A 1 287 ? -4.441 -17.547 3.619 1 76.81 287 ALA A N 1
ATOM 2223 C CA . ALA A 1 287 ? -4.785 -16.375 4.406 1 76.81 287 ALA A CA 1
ATOM 2224 C C . ALA A 1 287 ? -4.738 -15.109 3.547 1 76.81 287 ALA A C 1
ATOM 2226 O O . ALA A 1 287 ? -3.834 -14.289 3.695 1 76.81 287 ALA A O 1
ATOM 2227 N N . HIS A 1 288 ? -5.82 -14.844 2.867 1 81.69 288 HIS A N 1
ATOM 2228 C CA . HIS A 1 288 ? -5.812 -13.812 1.836 1 81.69 288 HIS A CA 1
ATOM 2229 C C . HIS A 1 288 ? -5.742 -12.422 2.453 1 81.69 288 HIS A C 1
ATOM 2231 O O . HIS A 1 288 ? -4.992 -11.562 1.979 1 81.69 288 HIS A O 1
ATOM 2237 N N . ALA A 1 289 ? -6.551 -12.227 3.508 1 83.12 289 ALA A N 1
ATOM 2238 C CA . ALA A 1 289 ? -6.582 -10.914 4.137 1 83.12 289 ALA A CA 1
ATOM 2239 C C . ALA A 1 289 ? -5.246 -10.586 4.793 1 83.12 289 ALA A C 1
ATOM 2241 O O . ALA A 1 289 ? -4.723 -9.477 4.633 1 83.12 289 ALA A O 1
ATOM 2242 N N . VAL A 1 290 ? -4.719 -11.562 5.445 1 83.06 290 VAL A N 1
ATOM 2243 C CA . VAL A 1 290 ? -3.439 -11.375 6.129 1 83.06 290 VAL A CA 1
ATOM 2244 C C . VAL A 1 290 ? -2.336 -11.133 5.102 1 83.06 290 VAL A C 1
ATOM 2246 O O . VAL A 1 290 ? -1.477 -10.273 5.301 1 83.06 290 VAL A O 1
ATOM 2249 N N . ASN A 1 291 ? -2.439 -11.898 4.066 1 88.69 291 ASN A N 1
ATOM 2250 C CA . ASN A 1 291 ? -1.439 -11.742 3.016 1 88.69 291 ASN A CA 1
ATOM 2251 C C . ASN A 1 291 ? -1.511 -10.367 2.369 1 88.69 291 ASN A C 1
ATOM 2253 O O . ASN A 1 291 ? -0.479 -9.758 2.084 1 88.69 291 ASN A O 1
ATOM 2257 N N . ALA A 1 292 ? -2.707 -9.93 2.205 1 91.44 292 ALA A N 1
ATOM 2258 C CA . ALA A 1 292 ? -2.877 -8.617 1.593 1 91.44 292 ALA A CA 1
ATOM 2259 C C . ALA A 1 292 ? -2.32 -7.516 2.492 1 91.44 292 ALA A C 1
ATOM 2261 O O . ALA A 1 292 ? -1.65 -6.594 2.018 1 91.44 292 ALA A O 1
ATOM 2262 N N . MET A 1 293 ? -2.582 -7.598 3.695 1 91.5 293 MET A N 1
ATOM 2263 C CA . MET A 1 293 ? -2.086 -6.598 4.637 1 91.5 293 MET A CA 1
ATOM 2264 C C . MET A 1 293 ? -0.57 -6.688 4.773 1 91.5 293 MET A C 1
ATOM 2266 O O . MET A 1 293 ? 0.11 -5.66 4.863 1 91.5 293 MET A O 1
ATOM 2270 N N . SER A 1 294 ? -0.112 -7.922 4.816 1 92.38 294 SER A N 1
ATOM 2271 C CA . SER A 1 294 ? 1.333 -8.117 4.879 1 92.38 294 SER A CA 1
ATOM 2272 C C . SER A 1 294 ? 2.023 -7.543 3.648 1 92.38 294 SER A C 1
ATOM 2274 O O . SER A 1 294 ? 3.105 -6.961 3.752 1 92.38 294 SER A O 1
ATOM 2276 N N . LEU A 1 295 ? 1.407 -7.77 2.584 1 96.38 295 LEU A N 1
ATOM 2277 C CA . LEU A 1 295 ? 1.943 -7.203 1.351 1 96.38 295 LEU A CA 1
ATOM 2278 C C . LEU A 1 295 ? 2.006 -5.68 1.434 1 96.38 295 LEU A C 1
ATOM 2280 O O . LEU A 1 295 ? 3.014 -5.074 1.063 1 96.38 295 LEU A O 1
ATOM 2284 N N . ALA A 1 296 ? 0.998 -5.102 1.905 1 96.62 296 ALA A N 1
ATOM 2285 C CA . ALA A 1 296 ? 0.941 -3.645 2.004 1 96.62 296 ALA A CA 1
ATOM 2286 C C . ALA A 1 296 ? 2.014 -3.117 2.953 1 96.62 296 ALA A C 1
ATOM 2288 O O . ALA A 1 296 ? 2.705 -2.146 2.641 1 96.62 296 ALA A O 1
ATOM 2289 N N . ARG A 1 297 ? 2.119 -3.73 4.039 1 94.75 297 ARG A N 1
ATOM 2290 C CA . ARG A 1 297 ? 3.18 -3.355 4.969 1 94.75 297 ARG A CA 1
ATOM 2291 C C . ARG A 1 297 ? 4.551 -3.469 4.309 1 94.75 297 ARG A C 1
ATOM 2293 O O . ARG A 1 297 ? 5.41 -2.604 4.496 1 94.75 297 ARG A O 1
ATOM 2300 N N . SER A 1 298 ? 4.695 -4.516 3.627 1 96.75 298 SER A N 1
ATOM 2301 C CA . SER A 1 298 ? 5.973 -4.762 2.973 1 96.75 298 SER A CA 1
ATOM 2302 C C . SER A 1 298 ? 6.293 -3.67 1.956 1 96.75 298 SER A C 1
ATOM 2304 O O . SER A 1 298 ? 7.438 -3.223 1.855 1 96.75 298 SER A O 1
ATOM 2306 N N . VAL A 1 299 ? 5.305 -3.275 1.241 1 97.56 299 VAL A N 1
ATOM 2307 C CA . VAL A 1 299 ? 5.512 -2.219 0.257 1 97.56 299 VAL A CA 1
ATOM 2308 C C . VAL A 1 299 ? 5.895 -0.92 0.965 1 97.56 299 VAL A C 1
ATOM 2310 O O . VAL A 1 299 ? 6.785 -0.199 0.513 1 97.56 299 VAL A O 1
ATOM 2313 N N . SER A 1 300 ? 5.25 -0.646 2.045 1 96.06 300 SER A N 1
ATOM 2314 C CA . SER A 1 300 ? 5.574 0.546 2.822 1 96.06 300 SER A CA 1
ATOM 2315 C C . SER A 1 300 ? 7.012 0.504 3.328 1 96.06 300 SER A C 1
ATOM 2317 O O . SER A 1 300 ? 7.73 1.502 3.252 1 96.06 300 SER A O 1
ATOM 2319 N N . ILE A 1 301 ? 7.41 -0.607 3.793 1 94.81 301 ILE A N 1
ATOM 2320 C CA . ILE A 1 301 ? 8.773 -0.771 4.281 1 94.81 301 ILE A CA 1
ATOM 2321 C C . ILE A 1 301 ? 9.758 -0.604 3.127 1 94.81 301 ILE A C 1
ATOM 2323 O O . ILE A 1 301 ? 10.805 0.034 3.279 1 94.81 301 ILE A O 1
ATOM 2327 N N . ALA A 1 302 ? 9.414 -1.195 2.043 1 96.88 302 ALA A N 1
ATOM 2328 C CA . ALA A 1 302 ? 10.281 -1.073 0.876 1 96.88 302 ALA A CA 1
ATOM 2329 C C . ALA A 1 302 ? 10.516 0.391 0.519 1 96.88 302 ALA A C 1
ATOM 2331 O O . ALA A 1 302 ? 11.648 0.79 0.218 1 96.88 302 ALA A O 1
ATOM 2332 N N . HIS A 1 303 ? 9.492 1.157 0.586 1 94.75 303 HIS A N 1
ATOM 2333 C CA . HIS A 1 303 ? 9.625 2.586 0.329 1 94.75 303 HIS A CA 1
ATOM 2334 C C . HIS A 1 303 ? 10.445 3.27 1.417 1 94.75 303 HIS A C 1
ATOM 2336 O O . HIS A 1 303 ? 11.25 4.156 1.128 1 94.75 303 HIS A O 1
ATOM 2342 N N . MET A 1 304 ? 10.242 2.836 2.602 1 91.88 304 MET A N 1
ATOM 2343 C CA . MET A 1 304 ? 10.922 3.43 3.75 1 91.88 304 MET A CA 1
ATOM 2344 C C . MET A 1 304 ? 12.422 3.189 3.678 1 91.88 304 MET A C 1
ATOM 2346 O O . MET A 1 304 ? 13.211 4.035 4.102 1 91.88 304 MET A O 1
ATOM 2350 N N . ILE A 1 305 ? 12.781 2.068 3.125 1 91.5 305 ILE A N 1
ATOM 2351 C CA . ILE A 1 305 ? 14.211 1.766 3.107 1 91.5 305 ILE A CA 1
ATOM 2352 C C . ILE A 1 305 ? 14.773 2.021 1.713 1 91.5 305 ILE A C 1
ATOM 2354 O O . ILE A 1 305 ? 15.898 1.613 1.406 1 91.5 305 ILE A O 1
ATOM 2358 N N . GLY A 1 306 ? 14.023 2.568 0.833 1 93 306 GLY A N 1
ATOM 2359 C CA . GLY A 1 306 ? 14.492 3.082 -0.443 1 93 306 GLY A CA 1
ATOM 2360 C C . GLY A 1 306 ? 14.695 1.997 -1.485 1 93 306 GLY A C 1
ATOM 2361 O O . GLY A 1 306 ? 15.508 2.146 -2.396 1 93 306 GLY A O 1
ATOM 2362 N N . LEU A 1 307 ? 13.945 0.903 -1.396 1 95.81 307 LEU A N 1
ATOM 2363 C CA . LEU A 1 307 ? 14.141 -0.203 -2.326 1 95.81 307 LEU A CA 1
ATOM 2364 C C . LEU A 1 307 ? 13.594 0.145 -3.707 1 95.81 307 LEU A C 1
ATOM 2366 O O . LEU A 1 307 ? 13.961 -0.489 -4.699 1 95.81 307 LEU A O 1
ATOM 2370 N N . HIS A 1 308 ? 12.656 1.032 -3.807 1 95.56 308 HIS A N 1
ATOM 2371 C CA . HIS A 1 308 ? 12.031 1.376 -5.078 1 95.56 308 HIS A CA 1
ATOM 2372 C C . HIS A 1 308 ? 12.961 2.217 -5.941 1 95.56 308 HIS A C 1
ATOM 2374 O O . HIS A 1 308 ? 12.648 2.52 -7.094 1 95.56 308 HIS A O 1
ATOM 2380 N N . LEU A 1 309 ? 14.125 2.541 -5.41 1 93.12 309 LEU A N 1
ATOM 2381 C CA . LEU A 1 309 ? 15.109 3.357 -6.121 1 93.12 309 LEU A CA 1
ATOM 2382 C C . LEU A 1 309 ? 16.234 2.492 -6.691 1 93.12 309 LEU A C 1
ATOM 2384 O O . LEU A 1 309 ? 16.641 1.517 -6.062 1 93.12 309 LEU A O 1
ATOM 2388 N N . ASP A 1 310 ? 16.656 2.879 -7.824 1 91.94 310 ASP A N 1
ATOM 2389 C CA . ASP A 1 310 ? 17.812 2.205 -8.406 1 91.94 310 ASP A CA 1
ATOM 2390 C C . ASP A 1 310 ? 19.078 2.461 -7.578 1 91.94 310 ASP A C 1
ATOM 2392 O O . ASP A 1 310 ? 19.562 3.588 -7.527 1 91.94 310 ASP A O 1
ATOM 2396 N N . CYS A 1 311 ? 19.625 1.441 -7.016 1 91.56 311 CYS A N 1
ATOM 2397 C CA . CYS A 1 311 ? 20.75 1.615 -6.105 1 91.56 311 CYS A CA 1
ATOM 2398 C C . CYS A 1 311 ? 22.062 1.235 -6.781 1 91.56 311 CYS A C 1
ATOM 2400 O O . CYS A 1 311 ? 23.078 1.035 -6.109 1 91.56 311 CYS A O 1
ATOM 2402 N N . SER A 1 312 ? 22.078 1.114 -8.039 1 86.38 312 SER A N 1
ATOM 2403 C CA . SER A 1 312 ? 23.281 0.691 -8.758 1 86.38 312 SER A CA 1
ATOM 2404 C C . SER A 1 312 ? 24.422 1.668 -8.547 1 86.38 312 SER A C 1
ATOM 2406 O O . SER A 1 312 ? 25.594 1.268 -8.523 1 86.38 312 SER A O 1
ATOM 2408 N N . GLY A 1 313 ? 24.109 2.9 -8.367 1 85.5 313 GLY A N 1
ATOM 2409 C CA . GLY A 1 313 ? 25.125 3.912 -8.195 1 85.5 313 GLY A CA 1
ATOM 2410 C C . GLY A 1 313 ? 25.312 4.34 -6.75 1 85.5 313 GLY A C 1
ATOM 2411 O O . GLY A 1 313 ? 25.891 5.391 -6.477 1 85.5 313 GLY A O 1
ATOM 2412 N N . TRP A 1 314 ? 24.844 3.512 -5.82 1 89.31 314 TRP A N 1
ATOM 2413 C CA . TRP A 1 314 ? 24.922 3.883 -4.41 1 89.31 314 TRP A CA 1
ATOM 2414 C C . TRP A 1 314 ? 26.234 3.43 -3.795 1 89.31 314 TRP A C 1
ATOM 2416 O O . TRP A 1 314 ? 26.828 2.434 -4.23 1 89.31 314 TRP A O 1
ATOM 2426 N N . ARG A 1 315 ? 26.688 4.16 -2.812 1 86.81 315 ARG A N 1
ATOM 2427 C CA . ARG A 1 315 ? 27.859 3.797 -2.035 1 86.81 315 ARG A CA 1
ATOM 2428 C C . ARG A 1 315 ? 27.531 2.707 -1.021 1 86.81 315 ARG A C 1
ATOM 2430 O O . ARG A 1 315 ? 27.625 2.928 0.189 1 86.81 315 ARG A O 1
ATOM 2437 N N . LEU A 1 316 ? 27.234 1.507 -1.578 1 87.75 316 LEU A N 1
ATOM 2438 C CA . LEU A 1 316 ? 26.922 0.302 -0.813 1 87.75 316 LEU A CA 1
ATOM 2439 C C . LEU A 1 316 ? 27.719 -0.89 -1.335 1 87.75 316 LEU A C 1
ATOM 2441 O O . LEU A 1 316 ? 28.188 -0.878 -2.477 1 87.75 316 LEU A O 1
ATOM 2445 N N . PRO A 1 317 ? 27.922 -1.809 -0.443 1 85.44 317 PRO A N 1
ATOM 2446 C CA . PRO A 1 317 ? 28.578 -3.021 -0.957 1 85.44 317 PRO A CA 1
ATOM 2447 C C . PRO A 1 317 ? 27.781 -3.674 -2.088 1 85.44 317 PRO A C 1
ATOM 2449 O O . PRO A 1 317 ? 26.547 -3.605 -2.105 1 85.44 317 PRO A O 1
ATOM 2452 N N . ARG A 1 318 ? 28.438 -4.309 -2.934 1 85 318 ARG A N 1
ATOM 2453 C CA . ARG A 1 318 ? 27.828 -4.922 -4.105 1 85 318 ARG A CA 1
ATOM 2454 C C . ARG A 1 318 ? 26.75 -5.922 -3.701 1 85 318 ARG A C 1
ATOM 2456 O O . ARG A 1 318 ? 25.688 -5.996 -4.336 1 85 318 ARG A O 1
ATOM 2463 N N . TRP A 1 319 ? 26.984 -6.734 -2.73 1 84.44 319 TRP A N 1
ATOM 2464 C CA . TRP A 1 319 ? 26.031 -7.746 -2.32 1 84.44 319 TRP A CA 1
ATOM 2465 C C . TRP A 1 319 ? 24.719 -7.105 -1.884 1 84.44 319 TRP A C 1
ATOM 2467 O O . TRP A 1 319 ? 23.641 -7.637 -2.156 1 84.44 319 TRP A O 1
ATOM 2477 N N . GLU A 1 320 ? 24.828 -6.008 -1.207 1 89.88 320 GLU A N 1
ATOM 2478 C CA . GLU A 1 320 ? 23.625 -5.348 -0.726 1 89.88 320 GLU A CA 1
ATOM 2479 C C . GLU A 1 320 ? 22.844 -4.73 -1.878 1 89.88 320 GLU A C 1
ATOM 2481 O O . GLU A 1 320 ? 21.609 -4.777 -1.891 1 89.88 320 GLU A O 1
ATOM 2486 N N . ARG A 1 321 ? 23.578 -4.125 -2.793 1 91.88 321 ARG A N 1
ATOM 2487 C CA . ARG A 1 321 ? 22.891 -3.561 -3.957 1 91.88 321 ARG A CA 1
ATOM 2488 C C . ARG A 1 321 ? 22.141 -4.633 -4.727 1 91.88 321 ARG A C 1
ATOM 2490 O O . ARG A 1 321 ? 20.984 -4.422 -5.133 1 91.88 321 ARG A O 1
ATOM 2497 N N . SER A 1 322 ? 22.75 -5.766 -4.836 1 92.56 322 SER A N 1
ATOM 2498 C CA . SER A 1 322 ? 22.125 -6.867 -5.566 1 92.56 322 SER A CA 1
ATOM 2499 C C . SER A 1 322 ? 20.922 -7.426 -4.812 1 92.56 322 SER A C 1
ATOM 2501 O O . SER A 1 322 ? 19.891 -7.711 -5.414 1 92.56 322 SER A O 1
ATOM 2503 N N . VAL A 1 323 ? 21.062 -7.582 -3.566 1 94.12 323 VAL A N 1
ATOM 2504 C CA . VAL A 1 323 ? 19.969 -8.117 -2.76 1 94.12 323 VAL A CA 1
ATOM 2505 C C . VAL A 1 323 ? 18.797 -7.137 -2.756 1 94.12 323 VAL A C 1
ATOM 2507 O O . VAL A 1 323 ? 17.641 -7.543 -2.842 1 94.12 323 VAL A O 1
ATOM 2510 N N . ARG A 1 324 ? 19.109 -5.867 -2.611 1 94.88 324 ARG A N 1
ATOM 2511 C CA . ARG A 1 324 ? 18.062 -4.848 -2.631 1 94.88 324 ARG A CA 1
ATOM 2512 C C . ARG A 1 324 ? 17.266 -4.91 -3.922 1 94.88 324 ARG A C 1
ATOM 2514 O O . ARG A 1 324 ? 16.031 -4.832 -3.896 1 94.88 324 ARG A O 1
ATOM 2521 N N . LYS A 1 325 ? 18 -5.066 -5.008 1 96.25 325 LYS A N 1
ATOM 2522 C CA . LYS A 1 325 ? 17.344 -5.164 -6.312 1 96.25 325 LYS A CA 1
ATOM 2523 C C . LYS A 1 325 ? 16.453 -6.406 -6.395 1 96.25 325 LYS A C 1
ATOM 2525 O O . LYS A 1 325 ? 15.305 -6.32 -6.816 1 96.25 325 LYS A O 1
ATOM 2530 N N . ARG A 1 326 ? 16.922 -7.477 -5.965 1 97.38 326 ARG A N 1
ATOM 2531 C CA . ARG A 1 326 ? 16.188 -8.734 -6.055 1 97.38 326 ARG A CA 1
ATOM 2532 C C . ARG A 1 326 ? 14.984 -8.734 -5.113 1 97.38 326 ARG A C 1
ATOM 2534 O O . ARG A 1 326 ? 13.906 -9.203 -5.473 1 97.38 326 ARG A O 1
ATOM 2541 N N . VAL A 1 327 ? 15.164 -8.219 -3.963 1 97.75 327 VAL A N 1
ATOM 2542 C CA . VAL A 1 327 ? 14.078 -8.148 -2.992 1 97.75 327 VAL A CA 1
ATOM 2543 C C . VAL A 1 327 ? 12.961 -7.254 -3.523 1 97.75 327 VAL A C 1
ATOM 2545 O O . VAL A 1 327 ? 11.781 -7.582 -3.396 1 97.75 327 VAL A O 1
ATOM 2548 N N . TRP A 1 328 ? 13.328 -6.141 -4.113 1 98.38 328 TRP A N 1
ATOM 2549 C CA . TRP A 1 328 ? 12.328 -5.246 -4.699 1 98.38 328 TRP A CA 1
ATOM 2550 C C . TRP A 1 328 ? 11.5 -5.977 -5.75 1 98.38 328 TRP A C 1
ATOM 2552 O O . TRP A 1 328 ? 10.266 -5.91 -5.73 1 98.38 328 TRP A O 1
ATOM 2562 N N . TRP A 1 329 ? 12.141 -6.656 -6.562 1 98.56 329 TRP A N 1
ATOM 2563 C CA . TRP A 1 329 ? 11.438 -7.301 -7.668 1 98.56 329 TRP A CA 1
ATOM 2564 C C . TRP A 1 329 ? 10.617 -8.484 -7.172 1 98.56 329 TRP A C 1
ATOM 2566 O O . TRP A 1 329 ? 9.531 -8.758 -7.695 1 98.56 329 TRP A O 1
ATOM 2576 N N . ALA A 1 330 ? 11.18 -9.203 -6.188 1 98.62 330 ALA A N 1
ATOM 2577 C CA . ALA A 1 330 ? 10.375 -10.266 -5.586 1 98.62 330 ALA A CA 1
ATOM 2578 C C . ALA A 1 330 ? 9.07 -9.719 -5.023 1 98.62 330 ALA A C 1
ATOM 2580 O O . ALA A 1 330 ? 8.008 -10.312 -5.215 1 98.62 330 ALA A O 1
ATOM 2581 N N . LEU A 1 331 ? 9.211 -8.586 -4.379 1 98.56 331 LEU A N 1
ATOM 2582 C CA . LEU A 1 331 ? 8.031 -7.93 -3.83 1 98.56 331 LEU A CA 1
ATOM 2583 C C . LEU A 1 331 ? 7.094 -7.48 -4.945 1 98.56 331 LEU A C 1
ATOM 2585 O O . LEU A 1 331 ? 5.875 -7.602 -4.816 1 98.56 331 LEU A O 1
ATOM 2589 N N . PHE A 1 332 ? 7.629 -6.984 -5.977 1 98.5 332 PHE A N 1
ATOM 2590 C CA . PHE A 1 332 ? 6.859 -6.52 -7.125 1 98.5 332 PHE A CA 1
ATOM 2591 C C . PHE A 1 332 ? 6.074 -7.672 -7.75 1 98.5 332 PHE A C 1
ATOM 2593 O O . PHE A 1 332 ? 4.898 -7.516 -8.086 1 98.5 332 PHE A O 1
ATOM 2600 N N . ILE A 1 333 ? 6.688 -8.766 -7.895 1 98.69 333 ILE A N 1
ATOM 2601 C CA . ILE A 1 333 ? 6.027 -9.953 -8.422 1 98.69 333 ILE A CA 1
ATOM 2602 C C . ILE A 1 333 ? 4.809 -10.297 -7.57 1 98.69 333 ILE A C 1
ATOM 2604 O O . ILE A 1 333 ? 3.711 -10.484 -8.094 1 98.69 333 ILE A O 1
ATOM 2608 N N . LEU A 1 334 ? 5.012 -10.359 -6.34 1 98.25 334 LEU A N 1
ATOM 2609 C CA . LEU A 1 334 ? 3.945 -10.734 -5.422 1 98.25 334 LEU A CA 1
ATOM 2610 C C . LEU A 1 334 ? 2.818 -9.711 -5.441 1 98.25 334 LEU A C 1
ATOM 2612 O O . LEU A 1 334 ? 1.64 -10.07 -5.398 1 98.25 334 LEU A O 1
ATOM 2616 N N . ASP A 1 335 ? 3.174 -8.445 -5.496 1 97.88 335 ASP A N 1
ATOM 2617 C CA . ASP A 1 335 ? 2.17 -7.387 -5.535 1 97.88 335 ASP A CA 1
ATOM 2618 C C . ASP A 1 335 ? 1.269 -7.527 -6.762 1 97.88 335 ASP A C 1
ATOM 2620 O O . ASP A 1 335 ? 0.043 -7.461 -6.645 1 97.88 335 ASP A O 1
ATOM 2624 N N . GLU A 1 336 ? 1.835 -7.723 -7.871 1 97.94 336 GLU A N 1
ATOM 2625 C CA . GLU A 1 336 ? 1.074 -7.812 -9.117 1 97.94 336 GLU A CA 1
ATOM 2626 C C . GLU A 1 336 ? 0.171 -9.047 -9.117 1 97.94 336 GLU A C 1
ATOM 2628 O O . GLU A 1 336 ? -0.998 -8.961 -9.5 1 97.94 336 GLU A O 1
ATOM 2633 N N . TRP A 1 337 ? 0.709 -10.086 -8.656 1 97.12 337 TRP A N 1
ATOM 2634 C CA . TRP A 1 337 ? -0.067 -11.32 -8.711 1 97.12 337 TRP A CA 1
ATOM 2635 C C . TRP A 1 337 ? -1.188 -11.305 -7.676 1 97.12 337 TRP A C 1
ATOM 2637 O O . TRP A 1 337 ? -2.318 -11.703 -7.969 1 97.12 337 TRP A O 1
ATOM 2647 N N . ILE A 1 338 ? -0.89 -10.891 -6.492 1 95 338 ILE A N 1
ATOM 2648 C CA . ILE A 1 338 ? -1.939 -10.82 -5.48 1 95 338 ILE A CA 1
ATOM 2649 C C . ILE A 1 338 ? -3.045 -9.875 -5.949 1 95 338 ILE A C 1
ATOM 2651 O O . ILE A 1 338 ? -4.23 -10.148 -5.75 1 95 338 ILE A O 1
ATOM 2655 N N . SER A 1 339 ? -2.668 -8.805 -6.613 1 94.56 339 SER A N 1
ATOM 2656 C CA . SER A 1 339 ? -3.631 -7.836 -7.129 1 94.56 339 SER A CA 1
ATOM 2657 C C . SER A 1 339 ? -4.523 -8.461 -8.195 1 94.56 339 SER A C 1
ATOM 2659 O O . SER A 1 339 ? -5.746 -8.344 -8.141 1 94.56 339 SER A O 1
ATOM 2661 N N . ILE A 1 340 ? -3.973 -9.172 -9.109 1 94.06 340 ILE A N 1
ATOM 2662 C CA . ILE A 1 340 ? -4.762 -9.703 -10.219 1 94.06 340 ILE A CA 1
ATOM 2663 C C . ILE A 1 340 ? -5.613 -10.875 -9.727 1 94.06 340 ILE A C 1
ATOM 2665 O O . ILE A 1 340 ? -6.734 -11.07 -10.203 1 94.06 340 ILE A O 1
ATOM 2669 N N . VAL A 1 341 ? -5.105 -11.641 -8.805 1 91.94 341 VAL A N 1
ATOM 2670 C CA . VAL A 1 341 ? -5.824 -12.805 -8.289 1 91.94 341 VAL A CA 1
ATOM 2671 C C . VAL A 1 341 ? -7.094 -12.352 -7.574 1 91.94 341 VAL A C 1
ATOM 2673 O O . VAL A 1 341 ? -8.148 -12.977 -7.715 1 91.94 341 VAL A O 1
ATOM 2676 N N . HIS A 1 342 ? -7.031 -11.242 -6.969 1 88.56 342 HIS A N 1
ATOM 2677 C CA . HIS A 1 342 ? -8.172 -10.797 -6.172 1 88.56 342 HIS A CA 1
ATOM 2678 C C . HIS A 1 342 ? -8.914 -9.656 -6.855 1 88.56 342 HIS A C 1
ATOM 2680 O O . HIS A 1 342 ? -9.984 -9.25 -6.402 1 88.56 342 HIS A O 1
ATOM 2686 N N . GLY A 1 343 ? -8.336 -9.172 -7.926 1 89.25 343 GLY A N 1
ATOM 2687 C CA . GLY A 1 343 ? -8.961 -8.078 -8.648 1 89.25 343 GLY A CA 1
ATOM 2688 C C . GLY A 1 343 ? -8.891 -6.754 -7.91 1 89.25 343 GLY A C 1
ATOM 2689 O O . GLY A 1 343 ? -9.852 -5.984 -7.898 1 89.25 343 GLY A O 1
ATOM 2690 N N . ARG A 1 344 ? -7.871 -6.566 -7.266 1 92.19 344 ARG A N 1
ATOM 2691 C CA . ARG A 1 344 ? -7.66 -5.344 -6.496 1 92.19 344 ARG A CA 1
ATOM 2692 C C . ARG A 1 344 ? -6.496 -4.539 -7.059 1 92.19 344 ARG A C 1
ATOM 2694 O O . ARG A 1 344 ? -5.676 -5.066 -7.812 1 92.19 344 ARG A O 1
ATOM 2701 N N . PRO A 1 345 ? -6.43 -3.238 -6.711 1 93.94 345 PRO A N 1
ATOM 2702 C CA . PRO A 1 345 ? -5.328 -2.418 -7.227 1 93.94 345 PRO A CA 1
ATOM 2703 C C . PRO A 1 345 ? -3.971 -2.83 -6.664 1 93.94 345 PRO A C 1
ATOM 2705 O O . PRO A 1 345 ? -3.875 -3.215 -5.496 1 93.94 345 PRO A O 1
ATOM 2708 N N . SER A 1 346 ? -3.01 -2.738 -7.57 1 95.5 346 SER A N 1
ATOM 2709 C CA . SER A 1 346 ? -1.642 -2.908 -7.094 1 95.5 346 SER A CA 1
ATOM 2710 C C . SER A 1 346 ? -1.198 -1.719 -6.25 1 95.5 346 SER A C 1
ATOM 2712 O O . SER A 1 346 ? -1.756 -0.625 -6.367 1 95.5 346 SER A O 1
ATOM 2714 N N . LEU A 1 347 ? -0.218 -1.944 -5.375 1 96.44 347 LEU A N 1
ATOM 2715 C CA . LEU A 1 347 ? 0.24 -0.907 -4.457 1 96.44 347 LEU A CA 1
ATOM 2716 C C . LEU A 1 347 ? 1.45 -0.174 -5.027 1 96.44 347 LEU A C 1
ATOM 2718 O O . LEU A 1 347 ? 1.678 0.996 -4.707 1 96.44 347 LEU A O 1
ATOM 2722 N N . ILE A 1 348 ? 2.234 -0.846 -5.793 1 96.06 348 ILE A N 1
ATOM 2723 C CA . ILE A 1 348 ? 3.428 -0.25 -6.387 1 96.06 348 ILE A CA 1
ATOM 2724 C C . ILE A 1 348 ? 3.07 0.409 -7.715 1 96.06 348 ILE A C 1
ATOM 2726 O O . ILE A 1 348 ? 2.449 -0.217 -8.578 1 96.06 348 ILE A O 1
ATOM 2730 N N . THR A 1 349 ? 3.465 1.63 -7.855 1 92.44 349 THR A N 1
ATOM 2731 C CA . THR A 1 349 ? 3.111 2.381 -9.055 1 92.44 349 THR A CA 1
ATOM 2732 C C . THR A 1 349 ? 4.324 2.545 -9.969 1 92.44 349 THR A C 1
ATOM 2734 O O . THR A 1 349 ? 5.441 2.77 -9.492 1 92.44 349 THR A O 1
ATOM 2737 N N . LYS A 1 350 ? 4.02 2.549 -11.203 1 92.06 350 LYS A N 1
ATOM 2738 C CA . LYS A 1 350 ? 5.051 2.607 -12.234 1 92.06 350 LYS A CA 1
ATOM 2739 C C . LYS A 1 350 ? 5.832 3.916 -12.156 1 92.06 350 LYS A C 1
ATOM 2741 O O . LYS A 1 350 ? 7.055 3.926 -12.312 1 92.06 350 LYS A O 1
ATOM 2746 N N . SER A 1 351 ? 5.234 4.945 -11.844 1 91.44 351 SER A N 1
ATOM 2747 C CA . SER A 1 351 ? 5.844 6.27 -11.867 1 91.44 351 SER A CA 1
ATOM 2748 C C . SER A 1 351 ? 6.754 6.48 -10.664 1 91.44 351 SER A C 1
ATOM 2750 O O . SER A 1 351 ? 7.566 7.41 -10.648 1 91.44 351 SER A O 1
ATOM 2752 N N . ASN A 1 352 ? 6.676 5.59 -9.734 1 93.38 352 ASN A N 1
ATOM 2753 C CA . ASN A 1 352 ? 7.387 5.848 -8.492 1 93.38 352 ASN A CA 1
ATOM 2754 C C . ASN A 1 352 ? 8.5 4.832 -8.258 1 93.38 352 ASN A C 1
ATOM 2756 O O . ASN A 1 352 ? 8.992 4.68 -7.137 1 93.38 352 ASN A O 1
ATOM 2760 N N . ARG A 1 353 ? 8.844 4.156 -9.25 1 93.69 353 ARG A N 1
ATOM 2761 C CA . ARG A 1 353 ? 9.953 3.217 -9.141 1 93.69 353 ARG A CA 1
ATOM 2762 C C . ARG A 1 353 ? 10.992 3.467 -10.234 1 93.69 353 ARG A C 1
ATOM 2764 O O . ARG A 1 353 ? 10.648 3.896 -11.336 1 93.69 353 ARG A O 1
ATOM 2771 N N . SER A 1 354 ? 12.258 3.182 -9.906 1 92.94 354 SER A N 1
ATOM 2772 C CA . SER A 1 354 ? 13.336 3.367 -10.875 1 92.94 354 SER A CA 1
ATOM 2773 C C . SER A 1 354 ? 14.258 2.15 -10.922 1 92.94 354 SER A C 1
ATOM 2775 O O . SER A 1 354 ? 15.273 2.158 -11.617 1 92.94 354 SER A O 1
ATOM 2777 N N . VAL A 1 355 ? 13.891 1.156 -10.211 1 96.06 355 VAL A N 1
ATOM 2778 C CA . VAL A 1 355 ? 14.75 -0.022 -10.117 1 96.06 355 VAL A CA 1
ATOM 2779 C C . VAL A 1 355 ? 14.789 -0.742 -11.461 1 96.06 355 VAL A C 1
ATOM 2781 O O . VAL A 1 355 ? 13.742 -1 -12.062 1 96.06 355 VAL A O 1
ATOM 2784 N N . THR A 1 356 ? 15.906 -1.071 -11.914 1 94.88 356 THR A N 1
ATOM 2785 C CA . THR A 1 356 ? 16.062 -1.779 -13.18 1 94.88 356 THR A CA 1
ATOM 2786 C C . THR A 1 356 ? 15.859 -3.277 -12.992 1 94.88 356 THR A C 1
ATOM 2788 O O . THR A 1 356 ? 15.938 -3.787 -11.867 1 94.88 356 THR A O 1
ATOM 2791 N N . LEU A 1 357 ? 15.625 -3.975 -14.102 1 96.44 357 LEU A N 1
ATOM 2792 C CA . LEU A 1 357 ? 15.477 -5.426 -14.055 1 96.44 357 LEU A CA 1
ATOM 2793 C C . LEU A 1 357 ? 16.766 -6.094 -13.586 1 96.44 357 LEU A C 1
ATOM 2795 O O . LEU A 1 357 ? 17.859 -5.664 -13.953 1 96.44 357 LEU A O 1
ATOM 2799 N N . PRO A 1 358 ? 16.562 -7.129 -12.75 1 95.44 358 PRO A N 1
ATOM 2800 C CA . PRO A 1 358 ? 17.766 -7.875 -12.398 1 95.44 358 PRO A CA 1
ATOM 2801 C C . PRO A 1 358 ? 18.406 -8.562 -13.602 1 95.44 358 PRO A C 1
ATOM 2803 O O . PRO A 1 358 ? 17.734 -8.852 -14.594 1 95.44 358 PRO A O 1
ATOM 2806 N N . THR A 1 359 ? 19.656 -8.727 -13.5 1 93 359 THR A N 1
ATOM 2807 C CA . THR A 1 359 ? 20.438 -9.469 -14.492 1 93 359 THR A CA 1
ATOM 2808 C C . THR A 1 359 ? 21.109 -10.672 -13.852 1 93 359 THR A C 1
ATOM 2810 O O . THR A 1 359 ? 21.047 -10.852 -12.633 1 93 359 THR A O 1
ATOM 2813 N N . ILE A 1 360 ? 21.734 -11.484 -14.68 1 89.69 360 ILE A N 1
ATOM 2814 C CA . ILE A 1 360 ? 22.422 -12.672 -14.18 1 89.69 360 ILE A CA 1
ATOM 2815 C C . ILE A 1 360 ? 23.562 -12.266 -13.242 1 89.69 360 ILE A C 1
ATOM 2817 O O . ILE A 1 360 ? 23.875 -12.984 -12.289 1 89.69 360 ILE A O 1
ATOM 2821 N N . ASP A 1 361 ? 24.016 -11.031 -13.383 1 84.62 361 ASP A N 1
ATOM 2822 C CA . ASP A 1 361 ? 25.125 -10.523 -12.578 1 84.62 361 ASP A CA 1
ATOM 2823 C C . ASP A 1 361 ? 24.672 -10.203 -11.156 1 84.62 361 ASP A C 1
ATOM 2825 O O . ASP A 1 361 ? 25.5 -10.047 -10.258 1 84.62 361 ASP A O 1
ATOM 2829 N N . ASP A 1 362 ? 23.422 -10.117 -11 1 88.81 362 ASP A N 1
ATOM 2830 C CA . ASP A 1 362 ? 22.891 -9.797 -9.68 1 88.81 362 ASP A CA 1
ATOM 2831 C C . ASP A 1 362 ? 22.781 -11.047 -8.82 1 88.81 362 ASP A C 1
ATOM 2833 O O . ASP A 1 362 ? 22.328 -10.977 -7.672 1 88.81 362 ASP A O 1
ATOM 2837 N N . THR A 1 363 ? 23.156 -12.172 -9.398 1 80.31 363 THR A N 1
ATOM 2838 C CA . THR A 1 363 ? 23.109 -13.422 -8.641 1 80.31 363 THR A CA 1
ATOM 2839 C C . THR A 1 363 ? 24.094 -13.391 -7.48 1 80.31 363 THR A C 1
ATOM 2841 O O . THR A 1 363 ? 25.016 -12.578 -7.469 1 80.31 363 THR A O 1
ATOM 2844 N N . ASP A 1 364 ? 23.703 -14.078 -6.445 1 69.75 364 ASP A N 1
ATOM 2845 C CA . ASP A 1 364 ? 24.578 -14.203 -5.277 1 69.75 364 ASP A CA 1
ATOM 2846 C C . ASP A 1 364 ? 25.922 -14.82 -5.656 1 69.75 364 ASP A C 1
ATOM 2848 O O . ASP A 1 364 ? 26.734 -15.133 -4.785 1 69.75 364 ASP A O 1
ATOM 2852 N N . TRP A 1 365 ? 26.234 -15.133 -7.082 1 52.84 365 TRP A N 1
ATOM 2853 C CA . TRP A 1 365 ? 27.281 -16.031 -7.555 1 52.84 365 TRP A CA 1
ATOM 2854 C C . TRP A 1 365 ? 28.594 -15.773 -6.828 1 52.84 365 TRP A C 1
ATOM 2856 O O . TRP A 1 365 ? 29.344 -16.703 -6.527 1 52.84 365 TRP A O 1
ATOM 2866 N N . GLY A 1 366 ? 29.094 -14.594 -7.211 1 46.25 366 GLY A N 1
ATOM 2867 C CA . GLY A 1 366 ? 30.547 -14.5 -7.242 1 46.25 366 GLY A CA 1
ATOM 2868 C C . GLY A 1 366 ? 31.219 -15.164 -6.051 1 46.25 366 GLY A C 1
ATOM 2869 O O . GLY A 1 366 ? 32.406 -15.5 -6.105 1 46.25 366 GLY A O 1
ATOM 2870 N N . GLU A 1 367 ? 30.609 -14.953 -5.07 1 41.78 367 GLU A N 1
ATOM 2871 C CA . GLU A 1 367 ? 31.438 -15.438 -3.967 1 41.78 367 GLU A CA 1
ATOM 2872 C C . GLU A 1 367 ? 31.5 -16.969 -3.959 1 41.78 367 GLU A C 1
ATOM 2874 O O . GLU A 1 367 ? 32.5 -17.547 -3.504 1 41.78 367 GLU A O 1
ATOM 2879 N N . PHE A 1 368 ? 30.344 -17.578 -4.309 1 38.94 368 PHE A N 1
ATOM 2880 C CA . PHE A 1 368 ? 30.406 -19.031 -4.246 1 38.94 368 PHE A CA 1
ATOM 2881 C C . PHE A 1 368 ? 30.844 -19.609 -5.586 1 38.94 368 PHE A C 1
ATOM 2883 O O . PHE A 1 368 ? 30.734 -20.812 -5.812 1 38.94 368 PHE A O 1
ATOM 2890 N N . SER A 1 369 ? 30.875 -18.844 -6.547 1 38.34 369 SER A N 1
ATOM 2891 C CA . SER A 1 369 ? 31.438 -19.516 -7.719 1 38.34 369 SER A CA 1
ATOM 2892 C C . SER A 1 369 ? 32.625 -20.391 -7.344 1 38.34 369 SER A C 1
ATOM 2894 O O . SER A 1 369 ? 33.344 -20.875 -8.219 1 38.34 369 SER A O 1
ATOM 2896 N N . SER A 1 370 ? 33 -20.125 -6.262 1 36.88 370 SER A N 1
ATOM 2897 C CA . SER A 1 370 ? 34.094 -21.062 -6.027 1 36.88 370 SER A CA 1
ATOM 2898 C C . SER A 1 370 ? 33.594 -22.5 -6.105 1 36.88 370 SER A C 1
ATOM 2900 O O . SER A 1 370 ? 34.312 -23.422 -5.68 1 36.88 370 SER A O 1
ATOM 2902 N N . SER A 1 371 ? 32.312 -22.656 -6.152 1 38.03 371 SER A N 1
ATOM 2903 C CA . SER A 1 371 ? 32.156 -24.109 -6.164 1 38.03 371 SER A CA 1
ATOM 2904 C C . SER A 1 371 ? 32.906 -24.75 -7.316 1 38.03 371 SER A C 1
ATOM 2906 O O . SER A 1 371 ? 32.906 -24.219 -8.43 1 38.03 371 SER A O 1
ATOM 2908 N N . SER A 1 372 ? 33.781 -25.406 -7.047 1 46.84 372 SER A N 1
ATOM 2909 C CA . SER A 1 372 ? 34.562 -26.359 -7.82 1 46.84 372 SER A CA 1
ATOM 2910 C C . SER A 1 372 ? 33.688 -27.141 -8.789 1 46.84 372 SER A C 1
ATOM 2912 O O . SER A 1 372 ? 34.188 -27.906 -9.617 1 46.84 372 SER A O 1
ATOM 2914 N N . ARG A 1 373 ? 32.344 -26.984 -8.703 1 53.91 373 ARG A N 1
ATOM 2915 C CA . ARG A 1 373 ? 31.609 -27.859 -9.602 1 53.91 373 ARG A CA 1
ATOM 2916 C C . ARG A 1 373 ? 30.828 -27.062 -10.641 1 53.91 373 ARG A C 1
ATOM 2918 O O . ARG A 1 373 ? 29.828 -26.422 -10.312 1 53.91 373 ARG A O 1
ATOM 2925 N N . PRO A 1 374 ? 31.312 -26.844 -11.742 1 61.22 374 PRO A N 1
ATOM 2926 C CA . PRO A 1 374 ? 30.734 -26.109 -12.867 1 61.22 374 PRO A CA 1
ATOM 2927 C C . PRO A 1 374 ? 29.25 -26.391 -13.07 1 61.22 374 PRO A C 1
ATOM 2929 O O . PRO A 1 374 ? 28.484 -25.5 -13.461 1 61.22 374 PRO A O 1
ATOM 2932 N N . GLU A 1 375 ? 28.828 -27.516 -12.742 1 61 375 GLU A N 1
ATOM 2933 C CA . GLU A 1 375 ? 27.438 -27.891 -12.977 1 61 375 GLU A CA 1
ATOM 2934 C C . GLU A 1 375 ? 26.5 -27.141 -12.047 1 61 375 GLU A C 1
ATOM 2936 O O . GLU A 1 375 ? 25.406 -26.75 -12.453 1 61 375 GLU A O 1
ATOM 2941 N N . GLU A 1 376 ? 26.938 -26.906 -10.891 1 68.19 376 GLU A N 1
ATOM 2942 C CA . GLU A 1 376 ? 26.125 -26.203 -9.922 1 68.19 376 GLU A CA 1
ATOM 2943 C C . GLU A 1 376 ? 25.953 -24.734 -10.305 1 68.19 376 GLU A C 1
ATOM 2945 O O . GLU A 1 376 ? 24.891 -24.156 -10.117 1 68.19 376 GLU A O 1
ATOM 2950 N N . ASP A 1 377 ? 26.875 -24.312 -10.961 1 75.44 377 ASP A N 1
ATOM 2951 C CA . ASP A 1 377 ? 26.844 -22.922 -11.391 1 75.44 377 ASP A CA 1
ATOM 2952 C C . ASP A 1 377 ? 25.828 -22.719 -12.508 1 75.44 377 ASP A C 1
ATOM 2954 O O . ASP A 1 377 ? 25.109 -21.703 -12.531 1 75.44 377 ASP A O 1
ATOM 2958 N N . ILE A 1 378 ? 25.766 -23.734 -13.289 1 82.38 378 ILE A N 1
ATOM 2959 C CA . ILE A 1 378 ? 24.844 -23.625 -14.406 1 82.38 378 ILE A CA 1
ATOM 2960 C C . ILE A 1 378 ? 23.406 -23.688 -13.898 1 82.38 378 ILE A C 1
ATOM 2962 O O . ILE A 1 378 ? 22.531 -22.969 -14.391 1 82.38 378 ILE A O 1
ATOM 2966 N N . GLU A 1 379 ? 23.188 -24.516 -12.969 1 86.44 379 GLU A N 1
ATOM 2967 C CA . GLU A 1 379 ? 21.844 -24.641 -12.414 1 86.44 379 GLU A CA 1
ATOM 2968 C C . GLU A 1 379 ? 21.406 -23.359 -11.711 1 86.44 379 GLU A C 1
ATOM 2970 O O . GLU A 1 379 ? 20.25 -22.953 -11.82 1 86.44 379 GLU A O 1
ATOM 2975 N N . ILE A 1 380 ? 22.328 -22.781 -11.086 1 86.81 380 ILE A N 1
ATOM 2976 C CA . ILE A 1 380 ? 22.031 -21.547 -10.383 1 86.81 380 ILE A CA 1
ATOM 2977 C C . ILE A 1 380 ? 21.75 -20.438 -11.383 1 86.81 380 ILE A C 1
ATOM 2979 O O . ILE A 1 380 ? 20.844 -19.609 -11.172 1 86.81 380 ILE A O 1
ATOM 2983 N N . GLU A 1 381 ? 22.469 -20.422 -12.398 1 88.69 381 GLU A N 1
ATOM 2984 C CA . GLU A 1 381 ? 22.25 -19.438 -13.453 1 88.69 381 GLU A CA 1
ATOM 2985 C C . GLU A 1 381 ? 20.891 -19.609 -14.109 1 88.69 381 GLU A C 1
ATOM 2987 O O . GLU A 1 381 ? 20.219 -18.625 -14.422 1 88.69 381 GLU A O 1
ATOM 2992 N N . ARG A 1 382 ? 20.578 -20.859 -14.297 1 93.06 382 ARG A N 1
ATOM 2993 C CA . ARG A 1 382 ? 19.297 -21.141 -14.922 1 93.06 382 ARG A CA 1
ATOM 2994 C C . ARG A 1 382 ? 18.141 -20.781 -13.992 1 93.06 382 ARG A C 1
ATOM 2996 O O . ARG A 1 382 ? 17.109 -20.281 -14.438 1 93.06 382 ARG A O 1
ATOM 3003 N N . SER A 1 383 ? 18.312 -21.047 -12.766 1 94.94 383 SER A N 1
ATOM 3004 C CA . SER A 1 383 ? 17.312 -20.641 -11.781 1 94.94 383 SER A CA 1
ATOM 3005 C C . SER A 1 383 ? 17.172 -19.125 -11.75 1 94.94 383 SER A C 1
ATOM 3007 O O . SER A 1 383 ? 16.062 -18.594 -11.703 1 94.94 383 SER A O 1
ATOM 3009 N N . MET A 1 384 ? 18.281 -18.406 -11.828 1 94.38 384 MET A N 1
ATOM 3010 C CA . MET A 1 384 ? 18.266 -16.953 -11.852 1 94.38 384 MET A CA 1
ATOM 3011 C C . MET A 1 384 ? 17.547 -16.422 -13.094 1 94.38 384 MET A C 1
ATOM 3013 O O . MET A 1 384 ? 16.812 -15.438 -13.031 1 94.38 384 MET A O 1
ATOM 3017 N N . ALA A 1 385 ? 17.797 -17.109 -14.133 1 95.31 385 ALA A N 1
ATOM 3018 C CA . ALA A 1 385 ? 17.125 -16.719 -15.383 1 95.31 385 ALA A CA 1
ATOM 3019 C C . ALA A 1 385 ? 15.617 -16.844 -15.258 1 95.31 385 ALA A C 1
ATOM 3021 O O . ALA A 1 385 ? 14.875 -16.016 -15.805 1 95.31 385 ALA A O 1
ATOM 3022 N N . SER A 1 386 ? 15.211 -17.891 -14.625 1 97.31 386 SER A N 1
ATOM 3023 C CA . SER A 1 386 ? 13.781 -18.062 -14.398 1 97.31 386 SER A CA 1
ATOM 3024 C C . SER A 1 386 ? 13.211 -16.938 -13.547 1 97.31 386 SER A C 1
ATOM 3026 O O . SER A 1 386 ? 12.094 -16.469 -13.773 1 97.31 386 SER A O 1
ATOM 3028 N N . PHE A 1 387 ? 13.953 -16.516 -12.539 1 97.81 387 PHE A N 1
ATOM 3029 C CA . PHE A 1 387 ? 13.523 -15.398 -11.703 1 97.81 387 PHE A CA 1
ATOM 3030 C C . PHE A 1 387 ? 13.391 -14.125 -12.523 1 97.81 387 PHE A C 1
ATOM 3032 O O . PHE A 1 387 ? 12.414 -13.391 -12.383 1 97.81 387 PHE A O 1
ATOM 3039 N N . ILE A 1 388 ? 14.328 -13.852 -13.336 1 97.69 388 ILE A N 1
ATOM 3040 C CA . ILE A 1 388 ? 14.297 -12.688 -14.211 1 97.69 388 ILE A CA 1
ATOM 3041 C C . ILE A 1 388 ? 13.07 -12.758 -15.125 1 97.69 388 ILE A C 1
ATOM 3043 O O . ILE A 1 388 ? 12.391 -11.75 -15.336 1 97.69 388 ILE A O 1
ATOM 3047 N N . GLY A 1 389 ? 12.852 -13.922 -15.617 1 97.56 389 GLY A N 1
ATOM 3048 C CA . GLY A 1 389 ? 11.648 -14.117 -16.406 1 97.56 389 GLY A CA 1
ATOM 3049 C C . GLY A 1 389 ? 10.375 -13.773 -15.656 1 97.56 389 GLY A C 1
ATOM 3050 O O . GLY A 1 389 ? 9.469 -13.148 -16.203 1 97.56 389 GLY A O 1
ATOM 3051 N N . GLN A 1 390 ? 10.305 -14.219 -14.391 1 98.56 390 GLN A N 1
ATOM 3052 C CA . GLN A 1 390 ? 9.148 -13.906 -13.562 1 98.56 390 GLN A CA 1
ATOM 3053 C C . GLN A 1 390 ? 8.984 -12.398 -13.406 1 98.56 390 GLN A C 1
ATOM 3055 O O . GLN A 1 390 ? 7.855 -11.891 -13.367 1 98.56 390 GLN A O 1
ATOM 3060 N N . CYS A 1 391 ? 10.078 -11.68 -13.266 1 98.25 391 CYS A N 1
ATOM 3061 C CA . CYS A 1 391 ? 10.039 -10.227 -13.164 1 98.25 391 CYS A CA 1
ATOM 3062 C C . CYS A 1 391 ? 9.438 -9.609 -14.414 1 98.25 391 CYS A C 1
ATOM 3064 O O . CYS A 1 391 ? 8.609 -8.703 -14.336 1 98.25 391 CYS A O 1
ATOM 3066 N N . GLU A 1 392 ? 9.805 -10.086 -15.531 1 97.62 392 GLU A N 1
ATOM 3067 C CA . GLU A 1 392 ? 9.305 -9.555 -16.797 1 97.62 392 GLU A CA 1
ATOM 3068 C C . GLU A 1 392 ? 7.812 -9.844 -16.953 1 97.62 392 GLU A C 1
ATOM 3070 O O . GLU A 1 392 ? 7.066 -9 -17.469 1 97.62 392 GLU A O 1
ATOM 3075 N N . ILE A 1 393 ? 7.457 -11 -16.547 1 98.31 393 ILE A N 1
ATOM 3076 C CA . ILE A 1 393 ? 6.039 -11.336 -16.625 1 98.31 393 ILE A CA 1
ATOM 3077 C C . ILE A 1 393 ? 5.246 -10.398 -15.719 1 98.31 393 ILE A C 1
ATOM 3079 O O . ILE A 1 393 ? 4.145 -9.969 -16.078 1 98.31 393 ILE A O 1
ATOM 3083 N N . ALA A 1 394 ? 5.766 -10.141 -14.57 1 98.31 394 ALA A N 1
ATOM 3084 C CA . ALA A 1 394 ? 5.09 -9.242 -13.641 1 98.31 394 ALA A CA 1
ATOM 3085 C C . ALA A 1 394 ? 4.836 -7.879 -14.281 1 98.31 394 ALA A C 1
ATOM 3087 O O . ALA A 1 394 ? 3.814 -7.238 -14.016 1 98.31 394 ALA A O 1
ATOM 3088 N N . LEU A 1 395 ? 5.742 -7.418 -15.141 1 97.5 395 LEU A 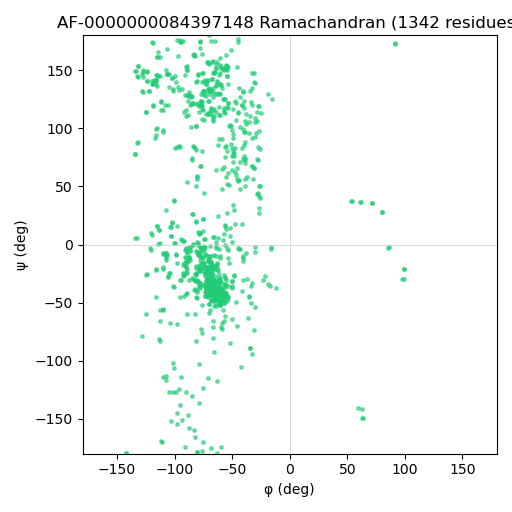N 1
ATOM 3089 C CA . LEU A 1 395 ? 5.551 -6.164 -15.859 1 97.5 395 LEU A CA 1
ATOM 3090 C C . LEU A 1 395 ? 4.371 -6.258 -16.812 1 97.5 395 LEU A C 1
ATOM 3092 O O . LEU A 1 395 ? 3.646 -5.277 -17.016 1 97.5 395 LEU A O 1
ATOM 3096 N N . ILE A 1 396 ? 4.176 -7.359 -17.391 1 97.12 396 ILE A N 1
ATOM 3097 C CA . ILE A 1 396 ? 3.043 -7.578 -18.281 1 97.12 396 ILE A CA 1
ATOM 3098 C C . ILE A 1 396 ? 1.743 -7.582 -17.484 1 97.12 396 ILE A C 1
ATOM 3100 O O . ILE A 1 396 ? 0.739 -7.012 -17.906 1 97.12 396 ILE A O 1
ATOM 3104 N N . ILE A 1 397 ? 1.798 -8.219 -16.344 1 97.81 397 ILE A N 1
ATOM 3105 C CA . ILE A 1 397 ? 0.627 -8.242 -15.484 1 97.81 397 ILE A CA 1
ATOM 3106 C C . ILE A 1 397 ? 0.272 -6.816 -15.062 1 97.81 397 ILE A C 1
ATOM 3108 O O . ILE A 1 397 ? -0.907 -6.465 -14.977 1 97.81 397 ILE A O 1
ATOM 3112 N N . GLU A 1 398 ? 1.305 -6.055 -14.742 1 96.94 398 GLU A N 1
ATOM 3113 C CA . GLU A 1 398 ? 1.075 -4.652 -14.406 1 96.94 398 GLU A CA 1
ATOM 3114 C C . GLU A 1 398 ? 0.293 -3.941 -15.508 1 96.94 398 GLU A C 1
ATOM 3116 O O . GLU A 1 398 ? -0.656 -3.207 -15.227 1 96.94 398 GLU A O 1
ATOM 3121 N N . GLU A 1 399 ? 0.646 -4.145 -16.688 1 95.56 399 GLU A N 1
ATOM 3122 C CA . GLU A 1 399 ? -0.04 -3.537 -17.828 1 95.56 399 GLU A CA 1
ATOM 3123 C C . GLU A 1 399 ? -1.469 -4.059 -17.953 1 95.56 399 GLU A C 1
ATOM 3125 O O . GLU A 1 399 ? -2.383 -3.303 -18.297 1 95.56 399 GLU A O 1
ATOM 3130 N N . MET A 1 400 ? -1.573 -5.285 -17.766 1 94.94 400 MET A N 1
ATOM 3131 C CA . MET A 1 400 ? -2.908 -5.879 -17.797 1 94.94 400 MET A CA 1
ATOM 3132 C C . MET A 1 400 ? -3.816 -5.234 -16.766 1 94.94 400 MET A C 1
ATOM 3134 O O . MET A 1 400 ? -4.969 -4.906 -17.047 1 94.94 400 MET A O 1
ATOM 3138 N N . LEU A 1 401 ? -3.32 -5.078 -15.594 1 94.81 401 LEU A N 1
ATOM 3139 C CA . LEU A 1 401 ? -4.09 -4.473 -14.508 1 94.81 401 LEU A CA 1
ATOM 3140 C C . LEU A 1 401 ? -4.457 -3.031 -14.844 1 94.81 401 LEU A C 1
ATOM 3142 O O . LEU A 1 401 ? -5.59 -2.605 -14.609 1 94.81 401 LEU A O 1
ATOM 3146 N N . GLU A 1 402 ? -3.545 -2.318 -15.367 1 93.38 402 GLU A N 1
ATOM 3147 C CA . GLU A 1 402 ? -3.748 -0.903 -15.664 1 93.38 402 GLU A CA 1
ATOM 3148 C C . GLU A 1 402 ? -4.727 -0.718 -16.828 1 93.38 402 GLU A C 1
ATOM 3150 O O . GLU A 1 402 ? -5.648 0.096 -16.734 1 93.38 402 GLU A O 1
ATOM 3155 N N . LYS A 1 403 ? -4.621 -1.486 -17.828 1 92.69 403 LYS A N 1
ATOM 3156 C CA . LYS A 1 403 ? -5.34 -1.25 -19.078 1 92.69 403 LYS A CA 1
ATOM 3157 C C . LYS A 1 403 ? -6.703 -1.933 -19.062 1 92.69 403 LYS A C 1
ATOM 3159 O O . LYS A 1 403 ? -7.633 -1.49 -19.734 1 92.69 403 LYS A O 1
ATOM 3164 N N . PHE A 1 404 ? -6.832 -2.943 -18.266 1 91.12 404 PHE A N 1
ATOM 3165 C CA . PHE A 1 404 ? -8.055 -3.719 -18.422 1 91.12 404 PHE A CA 1
ATOM 3166 C C . PHE A 1 404 ? -8.812 -3.812 -17.109 1 91.12 404 PHE A C 1
ATOM 3168 O O . PHE A 1 404 ? -10.031 -3.996 -17.094 1 91.12 404 PHE A O 1
ATOM 3175 N N . TYR A 1 405 ? -8.125 -3.697 -16.031 1 90.25 405 TYR A N 1
ATOM 3176 C CA . TYR A 1 405 ? -8.812 -4.02 -14.789 1 90.25 405 TYR A CA 1
ATOM 3177 C C . TYR A 1 405 ? -8.812 -2.826 -13.844 1 90.25 405 TYR A C 1
ATOM 3179 O O . TYR A 1 405 ? -9.398 -2.887 -12.758 1 90.25 405 TYR A O 1
ATOM 3187 N N . SER A 1 406 ? -8.18 -1.714 -14.18 1 90 406 SER A N 1
ATOM 3188 C CA . SER A 1 406 ? -8.25 -0.507 -13.367 1 90 406 SER A CA 1
ATOM 3189 C C . SER A 1 406 ? -9.656 0.085 -13.375 1 90 406 SER A C 1
ATOM 3191 O O . SER A 1 406 ? -10.461 -0.223 -14.258 1 90 406 SER A O 1
ATOM 3193 N N . GLN A 1 407 ? -9.969 0.847 -12.383 1 88 407 GLN A N 1
ATOM 3194 C CA . GLN A 1 407 ? -11.273 1.491 -12.344 1 88 407 GLN A CA 1
ATOM 3195 C C . GLN A 1 407 ? -11.469 2.414 -13.547 1 88 407 GLN A C 1
ATOM 3197 O O . GLN A 1 407 ? -12.57 2.496 -14.094 1 88 407 GLN A O 1
ATOM 3202 N N . GLU A 1 408 ? -10.445 3.08 -13.859 1 86.75 408 GLU A N 1
ATOM 3203 C CA . GLU A 1 408 ? -10.5 3.953 -15.031 1 86.75 408 GLU A CA 1
ATOM 3204 C C . GLU A 1 408 ? -10.805 3.158 -16.297 1 86.75 408 GLU A C 1
ATOM 3206 O O . GLU A 1 408 ? -11.617 3.582 -17.125 1 86.75 408 GLU A O 1
ATOM 3211 N N . ALA A 1 409 ? -10.203 2.027 -16.453 1 85.19 409 ALA A N 1
ATOM 3212 C CA . ALA A 1 409 ? -10.422 1.173 -17.625 1 85.19 409 ALA A CA 1
ATOM 3213 C C . ALA A 1 409 ? -11.836 0.604 -17.625 1 85.19 409 ALA A C 1
ATOM 3215 O O . ALA A 1 409 ? -12.461 0.498 -18.688 1 85.19 409 ALA A O 1
ATOM 3216 N N . GLN A 1 410 ? -12.32 0.271 -16.484 1 81.94 410 GLN A N 1
ATOM 3217 C CA . GLN A 1 410 ? -13.633 -0.345 -16.359 1 81.94 410 GLN A CA 1
ATOM 3218 C C . GLN A 1 410 ? -14.742 0.67 -16.625 1 81.94 410 GLN A C 1
ATOM 3220 O O . GLN A 1 410 ? -15.836 0.303 -17.062 1 81.94 410 GLN A O 1
ATOM 3225 N N . ARG A 1 411 ? -14.414 1.873 -16.453 1 78.5 411 ARG A N 1
ATOM 3226 C CA . ARG A 1 411 ? -15.422 2.92 -16.641 1 78.5 411 ARG A CA 1
ATOM 3227 C C . ARG A 1 411 ? -15.461 3.4 -18.078 1 78.5 411 ARG A C 1
ATOM 3229 O O . ARG A 1 411 ? -16.375 4.121 -18.469 1 78.5 411 ARG A O 1
ATOM 3236 N N . ARG A 1 412 ? -14.578 2.957 -18.797 1 77.69 412 ARG A N 1
ATOM 3237 C CA . ARG A 1 412 ? -14.586 3.354 -20.188 1 77.69 412 ARG A CA 1
ATOM 3238 C C . ARG A 1 412 ? -15.797 2.779 -20.922 1 77.69 412 ARG A C 1
ATOM 3240 O O . ARG A 1 412 ? -16.172 1.623 -20.703 1 77.69 412 ARG A O 1
ATOM 3247 N N . SER A 1 413 ? -16.406 3.545 -21.641 1 66.75 413 SER A N 1
ATOM 3248 C CA . SER A 1 413 ? -17.625 3.15 -22.344 1 66.75 413 SER A CA 1
ATOM 3249 C C . SER A 1 413 ? -17.312 2.186 -23.484 1 66.75 413 SER A C 1
ATOM 3251 O O . SER A 1 413 ? -18.156 1.381 -23.875 1 66.75 413 SER A O 1
ATOM 3253 N N . THR A 1 414 ? -16.172 2.328 -24.016 1 64.44 414 THR A N 1
ATOM 3254 C CA . THR A 1 414 ? -15.852 1.571 -25.234 1 64.44 414 THR A CA 1
ATOM 3255 C C . THR A 1 414 ? -15.461 0.137 -24.875 1 64.44 414 THR A C 1
ATOM 3257 O O . THR A 1 414 ? -15.258 -0.69 -25.766 1 64.44 414 THR A O 1
ATOM 3260 N N . GLY A 1 415 ? -15.664 -0.265 -23.672 1 68.5 415 GLY A N 1
ATOM 3261 C CA . GLY A 1 415 ? -15.297 -1.619 -23.297 1 68.5 415 GLY A CA 1
ATOM 3262 C C . GLY A 1 415 ? -13.812 -1.893 -23.422 1 68.5 415 GLY A C 1
ATOM 3263 O O . GLY A 1 415 ? -12.992 -0.993 -23.25 1 68.5 415 GLY A O 1
ATOM 3264 N N . ILE A 1 416 ? -13.461 -3.225 -23.75 1 76.25 416 ILE A N 1
ATOM 3265 C CA . ILE A 1 416 ? -12.07 -3.652 -23.875 1 76.25 416 ILE A CA 1
ATOM 3266 C C . ILE A 1 416 ? -11.516 -3.215 -25.234 1 76.25 416 ILE A C 1
ATOM 3268 O O . ILE A 1 416 ? -12.07 -3.561 -26.281 1 76.25 416 ILE A O 1
ATOM 3272 N N . SER A 1 417 ? -10.484 -2.422 -25.203 1 80.62 417 SER A N 1
ATOM 3273 C CA . SER A 1 417 ? -9.836 -1.92 -26.406 1 80.62 417 SER A CA 1
ATOM 3274 C C . SER A 1 417 ? -9.078 -3.029 -27.125 1 80.62 417 SER A C 1
ATOM 3276 O O . SER A 1 417 ? -8.172 -3.643 -26.547 1 80.62 417 SER A O 1
ATOM 3278 N N . GLN A 1 418 ? -9.414 -3.246 -28.375 1 82.88 418 GLN A N 1
ATOM 3279 C CA . GLN A 1 418 ? -8.727 -4.254 -29.172 1 82.88 418 GLN A CA 1
ATOM 3280 C C . GLN A 1 418 ? -7.258 -3.883 -29.375 1 82.88 418 GLN A C 1
ATOM 3282 O O . GLN A 1 418 ? -6.395 -4.762 -29.438 1 82.88 418 GLN A O 1
ATOM 3287 N N . ASP A 1 419 ? -7.043 -2.607 -29.406 1 86.88 419 ASP A N 1
ATOM 3288 C CA . ASP A 1 419 ? -5.668 -2.15 -29.547 1 86.88 419 ASP A CA 1
ATOM 3289 C C . ASP A 1 419 ? -4.836 -2.484 -28.312 1 86.88 419 ASP A C 1
ATOM 3291 O O . ASP A 1 419 ? -3.678 -2.887 -28.422 1 86.88 419 ASP A O 1
ATOM 3295 N N . ASP A 1 420 ? -5.422 -2.328 -27.234 1 89.81 420 ASP A N 1
ATOM 3296 C CA . ASP A 1 420 ? -4.734 -2.658 -26 1 89.81 420 ASP A CA 1
ATOM 3297 C C . ASP A 1 420 ? -4.469 -4.16 -25.891 1 89.81 420 ASP A C 1
ATOM 3299 O O . ASP A 1 420 ? -3.428 -4.578 -25.391 1 89.81 420 ASP A O 1
ATOM 3303 N N . LEU A 1 421 ? -5.379 -4.949 -26.391 1 89.38 421 LEU A N 1
ATOM 3304 C CA . LEU A 1 421 ? -5.219 -6.398 -26.359 1 89.38 421 LEU A CA 1
ATOM 3305 C C . LEU A 1 421 ? -4.094 -6.84 -27.281 1 89.38 421 LEU A C 1
ATOM 3307 O O . LEU A 1 421 ? -3.297 -7.711 -26.938 1 89.38 421 LEU A O 1
ATOM 3311 N N . ARG A 1 422 ? -4.074 -6.227 -28.422 1 89.69 422 ARG A N 1
ATOM 3312 C CA . ARG A 1 422 ? -3.01 -6.531 -29.375 1 89.69 422 ARG A CA 1
ATOM 3313 C C . ARG A 1 422 ? -1.646 -6.137 -28.812 1 89.69 422 ARG A C 1
ATOM 3315 O O . ARG A 1 422 ? -0.662 -6.852 -29 1 89.69 422 ARG A O 1
ATOM 3322 N N . ASP A 1 423 ? -1.692 -5.051 -28.188 1 91.56 423 ASP A N 1
ATOM 3323 C CA . ASP A 1 423 ? -0.452 -4.582 -27.578 1 91.56 423 ASP A CA 1
ATOM 3324 C C . ASP A 1 423 ? 0.033 -5.559 -26.516 1 91.56 423 ASP A C 1
ATOM 3326 O O . ASP A 1 423 ? 1.226 -5.859 -26.438 1 91.56 423 ASP A O 1
ATOM 3330 N N . LEU A 1 424 ? -0.849 -6.012 -25.719 1 91.81 424 LEU A N 1
ATOM 3331 C CA . LEU A 1 424 ? -0.512 -6.965 -24.672 1 91.81 424 LEU A CA 1
ATOM 3332 C C . LEU A 1 424 ? 0.013 -8.266 -25.266 1 91.81 424 LEU A C 1
ATOM 3334 O O . LEU A 1 424 ? 0.992 -8.836 -24.766 1 91.81 424 LEU A O 1
ATOM 3338 N N . SER A 1 425 ? -0.582 -8.719 -26.297 1 92.25 425 SER A N 1
ATOM 3339 C CA . SER A 1 425 ? -0.157 -9.938 -26.969 1 92.25 425 SER A CA 1
ATOM 3340 C C . SER A 1 425 ? 1.226 -9.773 -27.594 1 92.25 425 SER A C 1
ATOM 3342 O O . SER A 1 425 ? 2.043 -10.695 -27.562 1 92.25 425 SER A O 1
ATOM 3344 N N . ALA A 1 426 ? 1.341 -8.617 -28.094 1 91.62 426 ALA A N 1
ATOM 3345 C CA . ALA A 1 426 ? 2.641 -8.336 -28.703 1 91.62 426 ALA A CA 1
ATOM 3346 C C . ALA A 1 426 ? 3.748 -8.344 -27.656 1 91.62 426 ALA A C 1
ATOM 3348 O O . ALA A 1 426 ? 4.859 -8.805 -27.922 1 91.62 426 ALA A O 1
ATOM 3349 N N . LYS A 1 427 ? 3.48 -7.875 -26.594 1 91.81 427 LYS A N 1
ATOM 3350 C CA . LYS A 1 427 ? 4.453 -7.867 -25.5 1 91.81 427 LYS A CA 1
ATOM 3351 C C . LYS A 1 427 ? 4.77 -9.289 -25.031 1 91.81 427 LYS A C 1
ATOM 3353 O O . LYS A 1 427 ? 5.914 -9.594 -24.703 1 91.81 427 LYS A O 1
ATOM 3358 N N . MET A 1 428 ? 3.795 -10.109 -24.938 1 93.5 428 MET A N 1
ATOM 3359 C CA . MET A 1 428 ? 3.996 -11.5 -24.562 1 93.5 428 MET A CA 1
ATOM 3360 C C . MET A 1 428 ? 4.848 -12.234 -25.594 1 93.5 428 MET A C 1
ATOM 3362 O O . MET A 1 428 ? 5.723 -13.023 -25.234 1 93.5 428 MET A O 1
ATOM 3366 N N . ASP A 1 429 ? 4.59 -11.922 -26.797 1 92.94 429 ASP A N 1
ATOM 3367 C CA . ASP A 1 429 ? 5.375 -12.523 -27.859 1 92.94 429 ASP A CA 1
ATOM 3368 C C . ASP A 1 429 ? 6.824 -12.039 -27.828 1 92.94 429 ASP A C 1
ATOM 3370 O O . ASP A 1 429 ? 7.75 -12.812 -28.062 1 92.94 429 ASP A O 1
ATOM 3374 N N . ALA A 1 430 ? 6.93 -10.789 -27.578 1 91.75 430 ALA A N 1
ATOM 3375 C CA . ALA A 1 430 ? 8.273 -10.227 -27.469 1 91.75 430 ALA A CA 1
ATOM 3376 C C . ALA A 1 430 ? 9.039 -10.867 -26.312 1 91.75 430 ALA A C 1
ATOM 3378 O O . ALA A 1 430 ? 10.234 -11.133 -26.422 1 91.75 430 ALA A O 1
ATOM 3379 N N . LEU A 1 431 ? 8.398 -11.102 -25.266 1 93.5 431 LEU A N 1
ATOM 3380 C CA . LEU A 1 431 ? 9.016 -11.773 -24.125 1 93.5 431 LEU A CA 1
ATOM 3381 C C . LEU A 1 431 ? 9.43 -13.195 -24.484 1 93.5 431 LEU A C 1
ATOM 3383 O O . LEU A 1 431 ? 10.531 -13.633 -24.141 1 93.5 431 LEU A O 1
ATOM 3387 N N . GLN A 1 432 ? 8.625 -13.883 -25.156 1 92.44 432 GLN A N 1
ATOM 3388 C CA . GLN A 1 432 ? 8.945 -15.242 -25.578 1 92.44 432 GLN A CA 1
ATOM 3389 C C . GLN A 1 432 ? 10.18 -15.273 -26.469 1 92.44 432 GLN A C 1
ATOM 3391 O O . GLN A 1 432 ? 11.023 -16.156 -26.328 1 92.44 432 GLN A O 1
ATOM 3396 N N . ALA A 1 433 ? 10.266 -14.281 -27.281 1 91.12 433 ALA A N 1
ATOM 3397 C CA . ALA A 1 433 ? 11.383 -14.211 -28.219 1 91.12 433 ALA A CA 1
ATOM 3398 C C . ALA A 1 433 ? 12.703 -13.953 -27.484 1 91.12 433 ALA A C 1
ATOM 3400 O O . ALA A 1 433 ? 13.75 -14.438 -27.906 1 91.12 433 ALA A O 1
ATOM 3401 N N . ARG A 1 434 ? 12.648 -13.25 -26.391 1 90.44 434 ARG A N 1
ATOM 3402 C CA . ARG A 1 434 ? 13.859 -12.891 -25.656 1 90.44 434 ARG A CA 1
ATOM 3403 C C . ARG A 1 434 ? 14.195 -13.945 -24.609 1 90.44 434 ARG A C 1
ATOM 3405 O O . ARG A 1 434 ? 15.32 -14.016 -24.109 1 90.44 434 ARG A O 1
ATOM 3412 N N . THR A 1 435 ? 13.25 -14.766 -24.328 1 93.19 435 THR A N 1
ATOM 3413 C CA . THR A 1 435 ? 13.438 -15.781 -23.297 1 93.19 435 THR A CA 1
ATOM 3414 C C . THR A 1 435 ? 14.328 -16.906 -23.812 1 93.19 435 THR A C 1
ATOM 3416 O O . THR A 1 435 ? 14.125 -17.422 -24.922 1 93.19 435 THR A O 1
ATOM 3419 N N . PRO A 1 436 ? 15.352 -17.234 -22.984 1 92.12 436 PRO A N 1
ATOM 3420 C CA . PRO A 1 436 ? 16.203 -18.359 -23.391 1 92.12 436 PRO A CA 1
ATOM 3421 C C . PR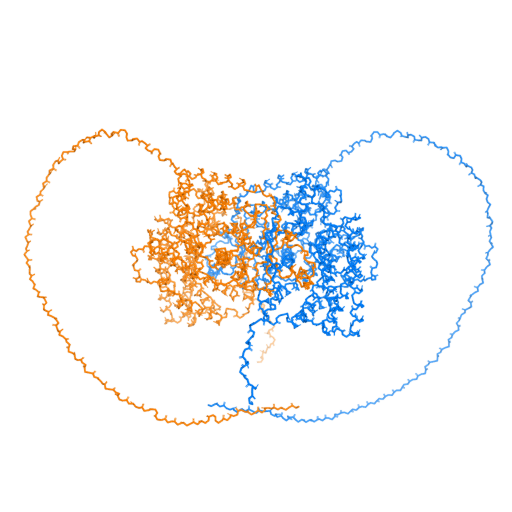O A 1 436 ? 15.406 -19.625 -23.672 1 92.12 436 PRO A C 1
ATOM 3423 O O . PRO A 1 436 ? 14.438 -19.922 -22.969 1 92.12 436 PRO A O 1
ATOM 3426 N N . GLU A 1 437 ? 15.922 -20.469 -24.5 1 89.06 437 GLU A N 1
ATOM 3427 C CA . GLU A 1 437 ? 15.203 -21.656 -24.984 1 89.06 437 GLU A CA 1
ATOM 3428 C C . GLU A 1 437 ? 14.984 -22.656 -23.859 1 89.06 437 GLU A C 1
ATOM 3430 O O . GLU A 1 437 ? 13.953 -23.344 -23.828 1 89.06 437 GLU A O 1
ATOM 3435 N N . TYR A 1 438 ? 15.906 -22.719 -23.031 1 88.81 438 TYR A N 1
ATOM 3436 C CA . TYR A 1 438 ? 15.812 -23.719 -21.984 1 88.81 438 TYR A CA 1
ATOM 3437 C C . TYR A 1 438 ? 14.711 -23.359 -20.984 1 88.81 438 TYR A C 1
ATOM 3439 O O . TYR A 1 438 ? 14.297 -24.203 -20.188 1 88.81 438 TYR A O 1
ATOM 3447 N N . LEU A 1 439 ? 14.203 -22.172 -21.031 1 94.19 439 LEU A N 1
ATOM 3448 C CA . LEU A 1 439 ? 13.109 -21.75 -20.156 1 94.19 439 LEU A CA 1
ATOM 3449 C C . LEU A 1 439 ? 11.758 -22.016 -20.812 1 94.19 439 LEU A C 1
ATOM 3451 O O . LEU A 1 439 ? 10.727 -22.016 -20.125 1 94.19 439 LEU A O 1
ATOM 3455 N N . ILE A 1 440 ? 11.781 -22.219 -22.078 1 92.25 440 ILE A N 1
ATOM 3456 C CA . ILE A 1 440 ? 10.531 -22.406 -22.797 1 92.25 440 ILE A CA 1
ATOM 3457 C C . ILE A 1 440 ? 10.156 -23.891 -22.812 1 92.25 440 ILE A C 1
ATOM 3459 O O . ILE A 1 440 ? 10.977 -24.75 -23.141 1 92.25 440 ILE A O 1
ATOM 3463 N N . TRP A 1 441 ? 8.977 -24.172 -22.438 1 92.12 441 TRP A N 1
ATOM 3464 C CA . TRP A 1 441 ? 8.516 -25.547 -22.406 1 92.12 441 TRP A CA 1
ATOM 3465 C C . TRP A 1 441 ? 8.227 -26.078 -23.812 1 92.12 441 TRP A C 1
ATOM 3467 O O . TRP A 1 441 ? 7.574 -25.391 -24.609 1 92.12 441 TRP A O 1
ATOM 3477 N N . LYS A 1 442 ? 8.758 -27.234 -24.016 1 85.81 442 LYS A N 1
ATOM 3478 C CA . LYS A 1 442 ? 8.453 -27.953 -25.25 1 85.81 442 LYS A CA 1
ATOM 3479 C C . LYS A 1 442 ? 7.98 -29.375 -24.953 1 85.81 442 LYS A C 1
ATOM 3481 O O . LYS A 1 442 ? 8.523 -30.047 -24.078 1 85.81 442 LYS A O 1
ATOM 3486 N N . GLU A 1 443 ? 6.91 -29.703 -25.594 1 79.44 443 GLU A N 1
ATOM 3487 C CA . GLU A 1 443 ? 6.281 -31 -25.359 1 79.44 443 GLU A CA 1
ATOM 3488 C C . GLU A 1 443 ? 7.262 -32.156 -25.609 1 79.44 443 GLU A C 1
ATOM 3490 O O . GLU A 1 443 ? 7.199 -33.188 -24.953 1 79.44 443 GLU A O 1
ATOM 3495 N N . GLU A 1 444 ? 8.172 -31.938 -26.453 1 69.5 444 GLU A N 1
ATOM 3496 C CA . GLU A 1 444 ? 9.117 -32.969 -26.844 1 69.5 444 GLU A CA 1
ATOM 3497 C C . GLU A 1 444 ? 10.219 -33.156 -25.812 1 69.5 444 GLU A C 1
ATOM 3499 O O . GLU A 1 444 ? 10.953 -34.125 -25.844 1 69.5 444 GLU A O 1
ATOM 3504 N N . ASP A 1 445 ? 10.227 -32.312 -24.844 1 64.75 445 ASP A N 1
ATOM 3505 C CA . ASP A 1 445 ? 11.344 -32.344 -23.906 1 64.75 445 ASP A CA 1
ATOM 3506 C C . ASP A 1 445 ? 11.125 -33.375 -22.812 1 64.75 445 ASP A C 1
ATOM 3508 O O . ASP A 1 445 ? 10.375 -33.156 -21.859 1 64.75 445 ASP A O 1
ATOM 3512 N N . LYS A 1 446 ? 11.273 -34.688 -23.156 1 61.94 446 LYS A N 1
ATOM 3513 C CA . LYS A 1 446 ? 11.211 -35.719 -22.141 1 61.94 446 LYS A CA 1
ATOM 3514 C C . LYS A 1 446 ? 12.391 -35.625 -21.172 1 61.94 446 LYS A C 1
ATOM 3516 O O . LYS A 1 446 ? 13.547 -35.656 -21.594 1 61.94 446 LYS A O 1
ATOM 3521 N N . LEU A 1 447 ? 12.047 -35.125 -19.922 1 63.91 447 LEU A N 1
ATOM 3522 C CA . LEU A 1 447 ? 13.148 -34.781 -19.031 1 63.91 447 LEU A CA 1
ATOM 3523 C C . LEU A 1 447 ? 13.547 -36 -18.172 1 63.91 447 LEU A C 1
ATOM 3525 O O . LEU A 1 447 ? 12.688 -36.625 -17.547 1 63.91 447 LEU A O 1
ATOM 3529 N N . ASP A 1 448 ? 14.75 -36.5 -18.344 1 66.56 448 ASP A N 1
ATOM 3530 C CA . ASP A 1 448 ? 15.305 -37.531 -17.484 1 66.56 448 ASP A CA 1
ATOM 3531 C C . ASP A 1 448 ? 15.867 -36.938 -16.203 1 66.56 448 ASP A C 1
ATOM 3533 O O . ASP A 1 448 ? 16.078 -37.656 -15.211 1 66.56 448 ASP A O 1
ATOM 3537 N N . LYS A 1 449 ? 16.156 -35.656 -16.234 1 77.31 449 LYS A N 1
ATOM 3538 C CA . LYS A 1 449 ? 16.703 -35 -15.062 1 77.31 449 LYS A CA 1
ATOM 3539 C C . LYS A 1 449 ? 15.852 -33.812 -14.648 1 77.31 449 LYS A C 1
ATOM 3541 O O . LYS A 1 449 ? 15.219 -33.156 -15.492 1 77.31 449 LYS A O 1
ATOM 3546 N N . PRO A 1 450 ? 15.938 -33.688 -13.336 1 83.94 450 PRO A N 1
ATOM 3547 C CA . PRO A 1 450 ? 15.172 -32.531 -12.859 1 83.94 450 PRO A CA 1
ATOM 3548 C C . PRO A 1 450 ? 15.719 -31.188 -13.375 1 83.94 450 PRO A C 1
ATOM 3550 O O . PRO A 1 450 ? 16.938 -31.031 -13.516 1 83.94 450 PRO A O 1
ATOM 3553 N N . LEU A 1 451 ? 14.898 -30.359 -13.773 1 90.31 451 LEU A N 1
ATOM 3554 C CA . LEU A 1 451 ? 15.273 -29.016 -14.195 1 90.31 451 LEU A CA 1
ATOM 3555 C C . LEU A 1 451 ? 15.688 -28.172 -13 1 90.31 451 LEU A C 1
ATOM 3557 O O . LEU A 1 451 ? 15.359 -28.484 -11.852 1 90.31 451 LEU A O 1
ATOM 3561 N N . ALA A 1 452 ? 16.469 -27.156 -13.359 1 93.25 452 ALA A N 1
ATOM 3562 C CA . ALA A 1 452 ? 16.797 -26.203 -12.312 1 93.25 452 ALA A CA 1
ATOM 3563 C C . ALA A 1 452 ? 15.547 -25.641 -11.648 1 93.25 452 ALA A C 1
ATOM 3565 O O . ALA A 1 452 ? 14.531 -25.422 -12.312 1 93.25 452 ALA A O 1
ATOM 3566 N N . THR A 1 453 ? 15.625 -25.391 -10.367 1 95.44 453 THR A N 1
ATOM 3567 C CA . THR A 1 453 ? 14.469 -24.938 -9.602 1 95.44 453 THR A CA 1
ATOM 3568 C C . THR A 1 453 ? 13.953 -23.609 -10.141 1 95.44 453 THR A C 1
ATOM 3570 O O . THR A 1 453 ? 14.742 -22.734 -10.531 1 95.44 453 THR A O 1
ATOM 3573 N N . GLY A 1 454 ? 12.688 -23.469 -10.234 1 97.19 454 GLY A N 1
ATOM 3574 C CA . GLY A 1 454 ? 12.062 -22.234 -10.688 1 97.19 454 GLY A CA 1
ATOM 3575 C C . GLY A 1 454 ? 11.648 -22.281 -12.148 1 97.19 454 GLY A C 1
ATOM 3576 O O . GLY A 1 454 ? 10.789 -21.5 -12.578 1 97.19 454 GLY A O 1
ATOM 3577 N N . ILE A 1 455 ? 12.25 -23.156 -12.875 1 96.56 455 ILE A N 1
ATOM 3578 C CA . ILE A 1 455 ? 11.984 -23.188 -14.312 1 96.56 455 ILE A CA 1
ATOM 3579 C C . ILE A 1 455 ? 10.555 -23.656 -14.555 1 96.56 455 ILE A C 1
ATOM 3581 O O . ILE A 1 455 ? 9.82 -23.047 -15.344 1 96.56 455 ILE A O 1
ATOM 3585 N N . ARG A 1 456 ? 10.156 -24.734 -13.906 1 96.56 456 ARG A N 1
ATOM 3586 C CA . ARG A 1 456 ? 8.797 -25.219 -14.078 1 96.56 456 ARG A CA 1
ATOM 3587 C C . ARG A 1 456 ? 7.781 -24.156 -13.656 1 96.56 456 ARG A C 1
ATOM 3589 O O . ARG A 1 456 ? 6.754 -23.969 -14.312 1 96.56 456 ARG A O 1
ATOM 3596 N N . CYS A 1 457 ? 8.07 -23.469 -12.578 1 97.94 457 CYS A N 1
ATOM 3597 C CA . CYS A 1 457 ? 7.203 -22.391 -12.117 1 97.94 457 CYS A CA 1
ATOM 3598 C C . CYS A 1 457 ? 7.094 -21.281 -13.164 1 97.94 457 CYS A C 1
ATOM 3600 O O . CYS A 1 457 ? 6.004 -20.781 -13.43 1 97.94 457 CYS A O 1
ATOM 3602 N N . PHE A 1 458 ? 8.211 -20.938 -13.766 1 98.12 458 PHE A N 1
ATOM 3603 C CA . PHE A 1 458 ? 8.219 -19.922 -14.812 1 98.12 458 PHE A CA 1
ATOM 3604 C C . PHE A 1 458 ? 7.406 -20.391 -16.016 1 98.12 458 PHE A C 1
ATOM 3606 O O . PHE A 1 458 ? 6.617 -19.609 -16.578 1 98.12 458 PHE A O 1
ATOM 3613 N N . GLN A 1 459 ? 7.629 -21.578 -16.391 1 97.25 459 GLN A N 1
ATOM 3614 C CA . GLN A 1 459 ? 6.934 -22.109 -17.562 1 97.25 459 GLN A CA 1
ATOM 3615 C C . GLN A 1 459 ? 5.422 -22.094 -17.359 1 97.25 459 GLN A C 1
ATOM 3617 O O . GLN A 1 459 ? 4.68 -21.672 -18.25 1 97.25 459 GLN A O 1
ATOM 3622 N N . MET A 1 460 ? 5.012 -22.516 -16.234 1 98 460 MET A N 1
ATOM 3623 C CA . MET A 1 460 ? 3.58 -22.484 -15.945 1 98 460 MET A CA 1
ATOM 3624 C C . MET A 1 460 ? 3.051 -21.062 -15.961 1 98 460 MET A C 1
ATOM 3626 O O . MET A 1 460 ? 1.974 -20.797 -16.5 1 98 460 MET A O 1
ATOM 3630 N N . THR A 1 461 ? 3.793 -20.188 -15.328 1 98.5 461 THR A N 1
ATOM 3631 C CA . THR A 1 461 ? 3.379 -18.797 -15.266 1 98.5 461 THR A CA 1
ATOM 3632 C C . THR A 1 461 ? 3.279 -18.203 -16.672 1 98.5 461 THR A C 1
ATOM 3634 O O . THR A 1 461 ? 2.328 -17.469 -16.969 1 98.5 461 THR A O 1
ATOM 3637 N N . PHE A 1 462 ? 4.234 -18.516 -17.453 1 97.88 462 PHE A N 1
ATOM 3638 C CA . PHE A 1 462 ? 4.254 -18.031 -18.828 1 97.88 462 PHE A CA 1
ATOM 3639 C C . PHE A 1 462 ? 3.029 -18.516 -19.594 1 97.88 462 PHE A C 1
ATOM 3641 O O . PHE A 1 462 ? 2.322 -17.703 -20.203 1 97.88 462 PHE A O 1
ATOM 3648 N N . LEU A 1 463 ? 2.775 -19.734 -19.531 1 97.44 463 LEU A N 1
ATOM 3649 C CA . LEU A 1 463 ? 1.615 -20.297 -20.203 1 97.44 463 LEU A CA 1
ATOM 3650 C C . LEU A 1 463 ? 0.318 -19.766 -19.609 1 97.44 463 LEU A C 1
ATOM 3652 O O . LEU A 1 463 ? -0.65 -19.531 -20.328 1 97.44 463 LEU A O 1
ATOM 3656 N N . GLY A 1 464 ? 0.334 -19.641 -18.328 1 97.88 464 GLY A N 1
ATOM 3657 C CA . GLY A 1 464 ? -0.844 -19.141 -17.641 1 97.88 464 GLY A CA 1
ATOM 3658 C C . GLY A 1 464 ? -1.208 -17.719 -18.047 1 97.88 464 GLY A C 1
ATOM 3659 O O . GLY A 1 464 ? -2.391 -17.391 -18.156 1 97.88 464 GLY A O 1
ATOM 3660 N N . VAL A 1 465 ? -0.248 -16.891 -18.219 1 97.44 465 VAL A N 1
ATOM 3661 C CA . VAL A 1 465 ? -0.509 -15.516 -18.625 1 97.44 465 VAL A CA 1
ATOM 3662 C C . VAL A 1 465 ? -1.089 -15.5 -20.047 1 97.44 465 VAL A C 1
ATOM 3664 O O . VAL A 1 465 ? -1.942 -14.664 -20.359 1 97.44 465 VAL A O 1
ATOM 3667 N N . ARG A 1 466 ? -0.657 -16.391 -20.828 1 96.31 466 ARG A N 1
ATOM 3668 C CA . ARG A 1 466 ? -1.266 -16.531 -22.141 1 96.31 466 ARG A CA 1
ATOM 3669 C C . ARG A 1 466 ? -2.744 -16.875 -22.031 1 96.31 466 ARG A C 1
ATOM 3671 O O . ARG A 1 466 ? -3.564 -16.406 -22.828 1 96.31 466 ARG A O 1
ATOM 3678 N N . VAL A 1 467 ? -3.045 -17.688 -21.078 1 96.5 467 VAL A N 1
ATOM 3679 C CA . VAL A 1 467 ? -4.441 -18.031 -20.828 1 96.5 467 VAL A CA 1
ATOM 3680 C C . VAL A 1 467 ? -5.211 -16.781 -20.391 1 96.5 467 VAL A C 1
ATOM 3682 O O . VAL A 1 467 ? -6.348 -16.578 -20.828 1 96.5 467 VAL A O 1
ATOM 3685 N N . LEU A 1 468 ? -4.613 -16.016 -19.578 1 95.44 468 LEU A N 1
ATOM 3686 C CA . LEU A 1 468 ? -5.254 -14.789 -19.125 1 95.44 468 LEU A CA 1
ATOM 3687 C C . LEU A 1 468 ? -5.535 -13.859 -20.297 1 95.44 468 LEU A C 1
ATOM 3689 O O . LEU A 1 468 ? -6.59 -13.227 -20.359 1 95.44 468 LEU A O 1
ATOM 3693 N N . ILE A 1 469 ? -4.617 -13.773 -21.172 1 93.75 469 ILE A N 1
ATOM 3694 C CA . ILE A 1 469 ? -4.789 -12.938 -22.344 1 93.75 469 ILE A CA 1
ATOM 3695 C C . ILE A 1 469 ? -5.898 -13.5 -23.234 1 93.75 469 ILE A C 1
ATOM 3697 O O . ILE A 1 469 ? -6.742 -12.758 -23.734 1 93.75 469 ILE A O 1
ATOM 3701 N N . ALA A 1 470 ? -5.922 -14.781 -23.391 1 93.25 470 ALA A N 1
ATOM 3702 C CA . ALA A 1 470 ? -6.984 -15.43 -24.141 1 93.25 470 ALA A CA 1
ATOM 3703 C C . ALA A 1 470 ? -8.352 -15.141 -23.531 1 93.25 470 ALA A C 1
ATOM 3705 O O . ALA A 1 470 ? -9.336 -14.938 -24.25 1 93.25 470 ALA A O 1
ATOM 3706 N N . ARG A 1 471 ? -8.359 -15.164 -22.297 1 91.38 471 ARG A N 1
ATOM 3707 C CA . ARG A 1 471 ? -9.594 -14.852 -21.594 1 91.38 471 ARG A CA 1
ATOM 3708 C C . ARG A 1 471 ? -10.086 -13.453 -21.938 1 91.38 471 ARG A C 1
ATOM 3710 O O . ARG A 1 471 ? -11.289 -13.242 -22.141 1 91.38 471 ARG A O 1
ATOM 3717 N N . LEU A 1 472 ? -9.234 -12.539 -21.969 1 89.12 472 LEU A N 1
ATOM 3718 C CA . LEU A 1 472 ? -9.586 -11.172 -22.328 1 89.12 472 LEU A CA 1
ATOM 3719 C C . LEU A 1 472 ? -10.109 -11.109 -23.766 1 89.12 472 LEU A C 1
ATOM 3721 O O . LEU A 1 472 ? -11.078 -10.398 -24.031 1 89.12 472 LEU A O 1
ATOM 3725 N N . TYR A 1 473 ? -9.523 -11.883 -24.641 1 87.81 473 TYR A N 1
ATOM 3726 C CA . TYR A 1 473 ? -9.969 -11.93 -26.031 1 87.81 473 TYR A CA 1
ATOM 3727 C C . TYR A 1 473 ? -11.391 -12.484 -26.141 1 87.81 473 TYR A C 1
ATOM 3729 O O . TYR A 1 473 ? -12.227 -11.93 -26.844 1 87.81 473 TYR A O 1
ATOM 3737 N N . VAL A 1 474 ? -11.625 -13.461 -25.422 1 86.06 474 VAL A N 1
ATOM 3738 C CA . VAL A 1 474 ? -12.938 -14.102 -25.469 1 86.06 474 VAL A CA 1
ATOM 3739 C C . VAL A 1 474 ? -13.984 -13.172 -24.844 1 86.06 474 VAL A C 1
ATOM 3741 O O . VAL A 1 474 ? -15.094 -13.039 -25.375 1 86.06 474 VAL A O 1
ATOM 3744 N N . THR A 1 475 ? -13.641 -12.508 -23.781 1 81.69 475 THR A N 1
ATOM 3745 C CA . THR A 1 475 ? -14.555 -11.633 -23.047 1 81.69 475 THR A CA 1
ATOM 3746 C C . THR A 1 475 ? -14.859 -10.375 -23.859 1 81.69 475 THR A C 1
ATOM 3748 O O . THR A 1 475 ? -15.938 -9.797 -23.719 1 81.69 475 THR A O 1
ATOM 3751 N N . SER A 1 476 ? -13.984 -9.945 -24.672 1 80.25 476 SER A N 1
ATOM 3752 C CA . SER A 1 476 ? -14.156 -8.703 -25.422 1 80.25 476 SER A CA 1
ATOM 3753 C C . SER A 1 476 ? -15.312 -8.812 -26.406 1 80.25 476 SER A C 1
ATOM 3755 O O . SER A 1 476 ? -15.828 -7.801 -26.891 1 80.25 476 SER A O 1
ATOM 3757 N N . HIS A 1 477 ? -15.875 -10.023 -26.594 1 75.06 477 HIS A N 1
ATOM 3758 C CA . HIS A 1 477 ? -16.953 -10.242 -27.562 1 75.06 477 HIS A CA 1
ATOM 3759 C C . HIS A 1 477 ? -18.25 -10.609 -26.859 1 75.06 477 HIS A C 1
ATOM 3761 O O . HIS A 1 477 ? -19.219 -11.008 -27.516 1 75.06 477 HIS A O 1
ATOM 3767 N N . HIS A 1 478 ? -18.375 -10.469 -25.641 1 69.06 478 HIS A N 1
ATOM 3768 C CA . HIS A 1 478 ? -19.484 -11 -24.859 1 69.06 478 HIS A CA 1
ATOM 3769 C C . HIS A 1 478 ? -20.75 -10.211 -25.109 1 69.06 478 HIS A C 1
ATOM 3771 O O . HIS A 1 478 ? -21.859 -10.734 -24.938 1 69.06 478 HIS A O 1
ATOM 3777 N N . ASP A 1 479 ? -20.688 -9.039 -25.453 1 61.34 479 ASP A N 1
ATOM 3778 C CA . ASP A 1 479 ? -21.859 -8.195 -25.594 1 61.34 479 ASP A CA 1
ATOM 3779 C C . ASP A 1 479 ? -22.656 -8.562 -26.844 1 61.34 479 ASP A C 1
ATOM 3781 O O . ASP A 1 479 ? -23.797 -8.102 -27.016 1 61.34 479 ASP A O 1
ATOM 3785 N N . GLN A 1 480 ? -22.203 -9.586 -27.469 1 66.12 480 GLN A N 1
ATOM 3786 C CA . GLN A 1 480 ? -22.875 -9.93 -28.703 1 66.12 480 GLN A CA 1
ATOM 3787 C C . GLN A 1 480 ? -23.844 -11.094 -28.5 1 66.12 480 GLN A C 1
ATOM 3789 O O . GLN A 1 480 ? -23.547 -12.023 -27.75 1 66.12 480 GLN A O 1
ATOM 3794 N N . GLN A 1 481 ? -24.953 -11 -28.969 1 68.56 481 GLN A N 1
ATOM 3795 C CA . GLN A 1 481 ? -25.969 -12.031 -28.828 1 68.56 481 GLN A CA 1
ATOM 3796 C C . GLN A 1 481 ? -25.531 -13.32 -29.531 1 68.56 481 GLN A C 1
ATOM 3798 O O . GLN A 1 481 ? -25.625 -14.406 -28.938 1 68.56 481 GLN A O 1
ATOM 3803 N N . ASN A 1 482 ? -25.125 -13.164 -30.75 1 78.06 482 ASN A N 1
ATOM 3804 C CA . ASN A 1 482 ? -24.688 -14.328 -31.5 1 78.06 482 ASN A CA 1
ATOM 3805 C C . ASN A 1 482 ? -23.172 -14.352 -31.672 1 78.06 482 ASN A C 1
ATOM 3807 O O . ASN A 1 482 ? -22.547 -13.297 -31.75 1 78.06 482 ASN A O 1
ATOM 3811 N N . ILE A 1 483 ? -22.688 -15.57 -31.688 1 84.31 483 ILE A N 1
ATOM 3812 C CA . ILE A 1 483 ? -21.25 -15.727 -31.891 1 84.31 483 ILE A CA 1
ATOM 3813 C C . ILE A 1 483 ? -20.891 -15.32 -33.312 1 84.31 483 ILE A C 1
ATOM 3815 O O . ILE A 1 483 ? -21.391 -15.898 -34.281 1 84.31 483 ILE A O 1
ATOM 3819 N N . ARG A 1 484 ? -20.141 -14.352 -33.438 1 82.75 484 ARG A N 1
ATOM 3820 C CA . ARG A 1 484 ? -19.656 -13.867 -34.75 1 82.75 484 ARG A CA 1
ATOM 3821 C C . ARG A 1 484 ? -18.297 -14.469 -35.094 1 82.75 484 ARG A C 1
ATOM 3823 O O . ARG A 1 484 ? -17.719 -15.195 -34.281 1 82.75 484 ARG A O 1
ATOM 3830 N N . ALA A 1 485 ? -17.828 -14.211 -36.25 1 82.88 485 ALA A N 1
ATOM 3831 C CA . ALA A 1 485 ? -16.594 -14.789 -36.75 1 82.88 485 ALA A CA 1
ATOM 3832 C C . ALA A 1 485 ? -15.414 -14.414 -35.844 1 82.88 485 ALA A C 1
ATOM 3834 O O . ALA A 1 485 ? -14.547 -15.25 -35.562 1 82.88 485 ALA A O 1
ATOM 3835 N N . ALA A 1 486 ? -15.359 -13.195 -35.406 1 82.69 486 ALA A N 1
ATOM 3836 C CA . ALA A 1 486 ? -14.266 -12.727 -34.531 1 82.69 486 ALA A CA 1
ATOM 3837 C C . ALA A 1 486 ? -14.258 -13.453 -33.219 1 82.69 486 ALA A C 1
ATOM 3839 O O . ALA A 1 486 ? -13.195 -13.758 -32.656 1 82.69 486 ALA A O 1
ATOM 3840 N N . GLU A 1 487 ? -15.414 -13.68 -32.719 1 87.25 487 GLU A N 1
ATOM 3841 C CA . GLU A 1 487 ? -15.516 -14.414 -31.453 1 87.25 487 GLU A CA 1
ATOM 3842 C C . GLU A 1 487 ? -15.102 -15.867 -31.625 1 87.25 487 GLU A C 1
ATOM 3844 O O . GLU A 1 487 ? -14.477 -16.453 -30.734 1 87.25 487 GLU A O 1
ATOM 3849 N N . LEU A 1 488 ? -15.539 -16.469 -32.719 1 88.12 488 LEU A N 1
ATOM 3850 C CA . LEU A 1 488 ? -15.164 -17.859 -33 1 88.12 488 LEU A CA 1
ATOM 3851 C C . LEU A 1 488 ? -13.656 -18 -33.094 1 88.12 488 LEU A C 1
ATOM 3853 O O . LEU A 1 488 ? -13.086 -18.984 -32.625 1 88.12 488 LEU A O 1
ATOM 3857 N N . GLN A 1 489 ? -13.031 -17.062 -33.719 1 87.25 489 GLN A N 1
ATOM 3858 C CA . GLN A 1 489 ? -11.578 -17.062 -33.812 1 87.25 489 GLN A CA 1
ATOM 3859 C C . GLN A 1 489 ? -10.945 -16.969 -32.438 1 87.25 489 GLN A C 1
ATOM 3861 O O . GLN A 1 489 ? -9.953 -17.656 -32.156 1 87.25 489 GLN A O 1
ATOM 3866 N N . ALA A 1 490 ? -11.492 -16.109 -31.625 1 88.19 490 ALA A N 1
ATOM 3867 C CA . ALA A 1 490 ? -11 -15.961 -30.25 1 88.19 490 ALA A CA 1
ATOM 3868 C C . ALA A 1 490 ? -11.148 -17.266 -29.469 1 88.19 490 ALA A C 1
ATOM 3870 O O . ALA A 1 490 ? -10.266 -17.641 -28.688 1 88.19 490 ALA A O 1
ATOM 3871 N N . ILE A 1 491 ? -12.211 -17.938 -29.688 1 91.06 491 ILE A N 1
ATOM 3872 C CA . ILE A 1 491 ? -12.477 -19.203 -29.031 1 91.06 491 ILE A CA 1
ATOM 3873 C C . ILE A 1 491 ? -11.469 -20.266 -29.5 1 91.06 491 ILE A C 1
ATOM 3875 O O . ILE A 1 491 ? -10.914 -21 -28.688 1 91.06 491 ILE A O 1
ATOM 3879 N N . GLU A 1 492 ? -11.25 -20.266 -30.766 1 91.56 492 GLU A N 1
ATOM 3880 C CA . GLU A 1 492 ? -10.297 -21.219 -31.328 1 91.56 492 GLU A CA 1
ATOM 3881 C C . GLU A 1 492 ? -8.898 -21.016 -30.75 1 91.56 492 GLU A C 1
ATOM 3883 O O . GLU A 1 492 ? -8.242 -21.969 -30.328 1 91.56 492 GLU A O 1
ATOM 3888 N N . ILE A 1 493 ? -8.492 -19.828 -30.703 1 89.75 493 ILE A N 1
ATOM 3889 C CA . ILE A 1 493 ? -7.18 -19.484 -30.156 1 89.75 493 ILE A CA 1
ATOM 3890 C C . ILE A 1 493 ? -7.148 -19.812 -28.656 1 89.75 493 ILE A C 1
ATOM 3892 O O . ILE A 1 493 ? -6.16 -20.344 -28.141 1 89.75 493 ILE A O 1
ATOM 3896 N N . GLY A 1 494 ? -8.203 -19.438 -28 1 93.5 494 GLY A N 1
ATOM 3897 C CA . GLY A 1 494 ? -8.305 -19.75 -26.578 1 93.5 494 GLY A CA 1
ATOM 3898 C C . GLY A 1 494 ? -8.203 -21.219 -26.281 1 93.5 494 GLY A C 1
ATOM 3899 O O . GLY A 1 494 ? -7.508 -21.625 -25.344 1 93.5 494 GLY A O 1
ATOM 3900 N N . LEU A 1 495 ? -8.867 -22.031 -27.062 1 96.12 495 LEU A N 1
ATOM 3901 C CA . LEU A 1 495 ? -8.828 -23.484 -26.875 1 96.12 495 LEU A CA 1
ATOM 3902 C C . LEU A 1 495 ? -7.422 -24.016 -27.125 1 96.12 495 LEU A C 1
ATOM 3904 O O . LEU A 1 495 ? -6.949 -24.891 -26.391 1 96.12 495 LEU A O 1
ATOM 3908 N N . SER A 1 496 ? -6.809 -23.5 -28.125 1 94.94 496 SER A N 1
ATOM 3909 C CA . SER A 1 496 ? -5.449 -23.922 -28.422 1 94.94 496 SER A CA 1
ATOM 3910 C C . SER A 1 496 ? -4.492 -23.594 -27.281 1 94.94 496 SER A C 1
ATOM 3912 O O . SER A 1 496 ? -3.65 -24.422 -26.922 1 94.94 496 SER A O 1
ATOM 3914 N N . ILE A 1 497 ? -4.59 -22.438 -26.734 1 95.19 497 ILE A N 1
ATOM 3915 C CA . ILE A 1 497 ? -3.742 -22 -25.625 1 95.19 497 ILE A CA 1
ATOM 3916 C C . ILE A 1 497 ? -4.02 -22.844 -24.391 1 95.19 497 ILE A C 1
ATOM 3918 O O . ILE A 1 497 ? -3.092 -23.266 -23.703 1 95.19 497 ILE A O 1
ATOM 3922 N N . CYS A 1 498 ? -5.254 -23.094 -24.125 1 97.44 498 CYS A N 1
ATOM 3923 C CA . CYS A 1 498 ? -5.617 -23.938 -22.984 1 97.44 498 CYS A CA 1
ATOM 3924 C C . CYS A 1 498 ? -5.105 -25.359 -23.156 1 97.44 498 CYS A C 1
ATOM 3926 O O . CYS A 1 498 ? -4.695 -26 -22.188 1 97.44 498 CYS A O 1
ATOM 3928 N N . GLU A 1 499 ? -5.219 -25.812 -24.391 1 97.5 499 GLU A N 1
ATOM 3929 C CA . GLU A 1 499 ? -4.719 -27.156 -24.672 1 97.5 499 GLU A CA 1
ATOM 3930 C C . GLU A 1 499 ? -3.236 -27.266 -24.328 1 97.5 499 GLU A C 1
ATOM 3932 O O . GLU A 1 499 ? -2.811 -28.25 -23.734 1 97.5 499 GLU A O 1
ATOM 3937 N N . GLU A 1 500 ? -2.494 -26.312 -24.75 1 95.75 500 GLU A N 1
ATOM 3938 C CA . GLU A 1 500 ? -1.071 -26.312 -24.422 1 95.75 500 GLU A CA 1
ATOM 3939 C C . GLU A 1 500 ? -0.852 -26.312 -22.906 1 95.75 500 GLU A C 1
ATOM 3941 O O . GLU A 1 500 ? 0.03 -27.016 -22.406 1 95.75 500 GLU A O 1
ATOM 3946 N N . PHE A 1 501 ? -1.548 -25.562 -22.188 1 97.62 501 PHE A N 1
ATOM 3947 C CA . PHE A 1 501 ? -1.448 -25.484 -20.734 1 97.62 501 PHE A CA 1
ATOM 3948 C C . PHE A 1 501 ? -1.803 -26.812 -20.094 1 97.62 501 PHE A C 1
ATOM 3950 O O . PHE A 1 501 ? -1.117 -27.266 -19.172 1 97.62 501 PHE A O 1
ATOM 3957 N N . VAL A 1 502 ? -2.881 -27.453 -20.578 1 97.88 502 VAL A N 1
ATOM 3958 C CA . VAL A 1 502 ? -3.33 -28.734 -20.047 1 97.88 502 VAL A CA 1
ATOM 3959 C C . VAL A 1 502 ? -2.275 -29.812 -20.312 1 97.88 502 VAL A C 1
ATOM 3961 O O . VAL A 1 502 ? -1.966 -30.625 -19.438 1 97.88 502 VAL A O 1
ATOM 3964 N N . HIS A 1 503 ? -1.73 -29.781 -21.469 1 96.12 503 HIS A N 1
ATOM 3965 C CA . HIS A 1 503 ? -0.676 -30.734 -21.812 1 96.12 503 HIS A CA 1
ATOM 3966 C C . HIS A 1 503 ? 0.543 -30.547 -20.906 1 96.12 503 HIS A C 1
ATOM 3968 O O . HIS A 1 503 ? 1.171 -31.516 -20.484 1 96.12 503 HIS A O 1
ATOM 3974 N N . PHE A 1 504 ? 0.905 -29.344 -20.672 1 96.5 504 PHE A N 1
ATOM 3975 C CA . PHE A 1 504 ? 2.008 -29.047 -19.766 1 96.5 504 PHE A CA 1
ATOM 3976 C C . PHE A 1 504 ? 1.781 -29.688 -18.391 1 96.5 504 PHE A C 1
ATOM 3978 O O . PHE A 1 504 ? 2.688 -30.312 -17.844 1 96.5 504 PHE A O 1
ATOM 3985 N N . LEU A 1 505 ? 0.579 -29.516 -17.875 1 97.06 505 LEU A N 1
ATOM 3986 C CA . LEU A 1 505 ? 0.256 -30.062 -16.562 1 97.06 505 LEU A CA 1
ATOM 3987 C C . LEU A 1 505 ? 0.321 -31.578 -16.578 1 97.06 505 LEU A C 1
ATOM 3989 O O . LEU A 1 505 ? 0.74 -32.188 -15.602 1 97.06 505 LEU A O 1
ATOM 3993 N N . GLN A 1 506 ? -0.066 -32.188 -17.688 1 94.56 506 GLN A N 1
ATOM 3994 C CA . GLN A 1 506 ? -0.073 -33.625 -17.812 1 94.56 506 GLN A CA 1
ATOM 3995 C C . GLN A 1 506 ? 1.348 -34.188 -17.891 1 94.56 506 GLN A C 1
ATOM 3997 O O . GLN A 1 506 ? 1.598 -35.312 -17.516 1 94.56 506 GLN A O 1
ATOM 4002 N N . GLU A 1 507 ? 2.197 -33.344 -18.328 1 92.62 507 GLU A N 1
ATOM 4003 C CA . GLU A 1 507 ? 3.574 -33.781 -18.531 1 92.62 507 GLU A CA 1
ATOM 4004 C C . GLU A 1 507 ? 4.395 -33.625 -17.25 1 92.62 507 GLU A C 1
ATOM 4006 O O . GLU A 1 507 ? 5.516 -34.156 -17.172 1 92.62 507 GLU A O 1
ATOM 4011 N N . LEU A 1 508 ? 3.875 -32.969 -16.281 1 93.81 508 LEU A N 1
ATOM 4012 C CA . LEU A 1 508 ? 4.602 -32.812 -15.023 1 93.81 508 LEU A CA 1
ATOM 4013 C C . LEU A 1 508 ? 4.781 -34.156 -14.336 1 93.81 508 LEU A C 1
ATOM 4015 O O . LEU A 1 508 ? 3.832 -34.938 -14.227 1 93.81 508 LEU A O 1
ATOM 4019 N N . SER A 1 509 ? 5.965 -34.406 -13.953 1 91.62 509 SER A N 1
ATOM 4020 C CA . SER A 1 509 ? 6.27 -35.625 -13.211 1 91.62 509 SER A CA 1
ATOM 4021 C C . SER A 1 509 ? 6.035 -35.438 -11.719 1 91.62 509 SER A C 1
ATOM 4023 O O . SER A 1 509 ? 6.578 -34.531 -11.109 1 91.62 509 SER A O 1
ATOM 4025 N N . PRO A 1 510 ? 5.277 -36.281 -11.102 1 91.62 510 PRO A N 1
ATOM 4026 C CA . PRO A 1 510 ? 5.051 -36.188 -9.656 1 91.62 510 PRO A CA 1
ATOM 4027 C C . PRO A 1 510 ? 6.34 -36.281 -8.852 1 91.62 510 PRO A C 1
ATOM 4029 O O . PRO A 1 510 ? 6.488 -35.625 -7.82 1 91.62 510 PRO A O 1
ATOM 4032 N N . GLU A 1 511 ? 7.297 -37.031 -9.32 1 87.88 511 GLU A N 1
ATOM 4033 C CA . GLU A 1 511 ? 8.539 -37.281 -8.586 1 87.88 511 GLU A CA 1
ATOM 4034 C C . GLU A 1 511 ? 9.5 -36.094 -8.734 1 87.88 511 GLU A C 1
ATOM 4036 O O . GLU A 1 511 ? 10.195 -35.75 -7.785 1 87.88 511 GLU A O 1
ATOM 4041 N N . LEU A 1 512 ? 9.406 -35.5 -9.844 1 89.81 512 LEU A N 1
ATOM 4042 C CA . LEU A 1 512 ? 10.438 -34.5 -10.141 1 89.81 512 LEU A CA 1
ATOM 4043 C C . LEU A 1 512 ? 9.891 -33.094 -10 1 89.81 512 LEU A C 1
ATOM 4045 O O . LEU A 1 512 ? 10.633 -32.156 -9.672 1 89.81 512 LEU A O 1
ATOM 4049 N N . ASP A 1 513 ? 8.578 -32.906 -10.203 1 93.19 513 ASP A N 1
ATOM 4050 C CA . ASP A 1 513 ? 8.102 -31.562 -10.445 1 93.19 513 ASP A CA 1
ATOM 4051 C C . ASP A 1 513 ? 7.164 -31.109 -9.328 1 93.19 513 ASP A C 1
ATOM 4053 O O . ASP A 1 513 ? 6.969 -29.906 -9.125 1 93.19 513 ASP A O 1
ATOM 4057 N N . TYR A 1 514 ? 6.605 -31.938 -8.617 1 92.5 514 TYR A N 1
ATOM 4058 C CA . TYR A 1 514 ? 5.578 -31.547 -7.66 1 92.5 514 TYR A CA 1
ATOM 4059 C C . TYR A 1 514 ? 6.207 -30.938 -6.414 1 92.5 514 TYR A C 1
ATOM 4061 O O . TYR A 1 514 ? 5.66 -29.984 -5.836 1 92.5 514 TYR A O 1
ATOM 4069 N N . ASN A 1 515 ? 7.336 -31.484 -6.012 1 89.94 515 ASN A N 1
ATOM 4070 C CA . ASN A 1 515 ? 7.949 -31.031 -4.77 1 89.94 515 ASN A CA 1
ATOM 4071 C C . ASN A 1 515 ? 9.094 -30.062 -5.027 1 89.94 515 ASN A C 1
ATOM 4073 O O . ASN A 1 515 ? 10.148 -30.156 -4.395 1 89.94 515 ASN A O 1
ATOM 4077 N N . THR A 1 516 ? 8.922 -29.234 -6.008 1 93.5 516 THR A N 1
ATOM 4078 C CA . THR A 1 516 ? 9.875 -28.172 -6.309 1 93.5 516 THR A CA 1
ATOM 4079 C C . THR A 1 516 ? 9.273 -26.797 -6 1 93.5 516 THR A C 1
ATOM 4081 O O . THR A 1 516 ? 8.25 -26.703 -5.309 1 93.5 516 THR A O 1
ATOM 4084 N N . PHE A 1 517 ? 9.938 -25.797 -6.418 1 96.62 517 PHE A N 1
ATOM 4085 C CA . PHE A 1 517 ? 9.508 -24.438 -6.098 1 96.62 517 PHE A CA 1
ATOM 4086 C C . PHE A 1 517 ? 8.328 -24.016 -6.977 1 96.62 517 PHE A C 1
ATOM 4088 O O . PHE A 1 517 ? 8.414 -24.094 -8.203 1 96.62 517 PHE A O 1
ATOM 4095 N N . TRP A 1 518 ? 7.258 -23.641 -6.324 1 97.81 518 TRP A N 1
ATOM 4096 C CA . TRP A 1 518 ? 6.09 -23.062 -6.98 1 97.81 518 TRP A CA 1
ATOM 4097 C C . TRP A 1 518 ? 5.637 -21.797 -6.258 1 97.81 518 TRP A C 1
ATOM 4099 O O . TRP A 1 518 ? 5.723 -21.703 -5.031 1 97.81 518 TRP A O 1
ATOM 4109 N N . LEU A 1 519 ? 5.176 -20.844 -6.988 1 97.81 519 LEU A N 1
ATOM 4110 C CA . LEU A 1 519 ? 4.57 -19.656 -6.402 1 97.81 519 LEU A CA 1
ATOM 4111 C C . LEU A 1 519 ? 3.07 -19.859 -6.199 1 97.81 519 LEU A C 1
ATOM 4113 O O . LEU A 1 519 ? 2.436 -20.609 -6.93 1 97.81 519 LEU A O 1
ATOM 4117 N N . PRO A 1 520 ? 2.529 -19.141 -5.242 1 95.31 520 PRO A N 1
ATOM 4118 C CA . PRO A 1 520 ? 1.123 -19.359 -4.898 1 95.31 520 PRO A CA 1
ATOM 4119 C C . PRO A 1 520 ? 0.179 -19.078 -6.066 1 95.31 520 PRO A C 1
ATOM 4121 O O . PRO A 1 520 ? -0.879 -19.703 -6.172 1 95.31 520 PRO A O 1
ATOM 4124 N N . HIS A 1 521 ? 0.519 -18.203 -6.98 1 96.25 521 HIS A N 1
ATOM 4125 C CA . HIS A 1 521 ? -0.414 -17.828 -8.031 1 96.25 521 HIS A CA 1
ATOM 4126 C C . HIS A 1 521 ? -0.576 -18.938 -9.062 1 96.25 521 HIS A C 1
ATOM 4128 O O . HIS A 1 521 ? -1.491 -18.891 -9.891 1 96.25 521 HIS A O 1
ATOM 4134 N N . CYS A 1 522 ? 0.206 -19.953 -8.984 1 97.25 522 CYS A N 1
ATOM 4135 C CA . CYS A 1 522 ? 0.126 -21.062 -9.93 1 97.25 522 CYS A CA 1
ATOM 4136 C C . CYS A 1 522 ? -1.218 -21.766 -9.82 1 97.25 522 CYS A C 1
ATOM 4138 O O . CYS A 1 522 ? -1.788 -22.188 -10.828 1 97.25 522 CYS A O 1
ATOM 4140 N N . SER A 1 523 ? -1.726 -21.938 -8.648 1 95.12 523 SER A N 1
ATOM 4141 C CA . SER A 1 523 ? -3.037 -22.547 -8.484 1 95.12 523 SER A CA 1
ATOM 4142 C C . SER A 1 523 ? -4.125 -21.703 -9.148 1 95.12 523 SER A C 1
ATOM 4144 O O . SER A 1 523 ? -5.07 -22.25 -9.727 1 95.12 523 SER A O 1
ATOM 4146 N N . PHE A 1 524 ? -3.992 -20.438 -9.078 1 93.44 524 PHE A N 1
ATOM 4147 C CA . PHE A 1 524 ? -4.926 -19.516 -9.719 1 93.44 524 PHE A CA 1
ATOM 4148 C C . PHE A 1 524 ? -4.906 -19.703 -11.234 1 93.44 524 PHE A C 1
ATOM 4150 O O . PHE A 1 524 ? -5.957 -19.688 -11.875 1 93.44 524 PHE A O 1
ATOM 4157 N N . LEU A 1 525 ? -3.75 -19.844 -11.734 1 96.38 525 LEU A N 1
ATOM 4158 C CA . LEU A 1 525 ? -3.609 -20 -13.18 1 96.38 525 LEU A CA 1
ATOM 4159 C C . LEU A 1 525 ? -4.27 -21.297 -13.648 1 96.38 525 LEU A C 1
ATOM 4161 O O . LEU A 1 525 ? -4.898 -21.328 -14.711 1 96.38 525 LEU A O 1
ATOM 4165 N N . ILE A 1 526 ? -4.133 -22.312 -12.844 1 97.12 526 ILE A N 1
ATOM 4166 C CA . ILE A 1 526 ? -4.77 -23.578 -13.164 1 97.12 526 ILE A CA 1
ATOM 4167 C C . ILE A 1 526 ? -6.289 -23.406 -13.148 1 97.12 526 ILE A C 1
ATOM 4169 O O . ILE A 1 526 ? -6.973 -23.812 -14.094 1 97.12 526 ILE A O 1
ATOM 4173 N N . SER A 1 527 ? -6.773 -22.797 -12.164 1 92.62 527 SER A N 1
ATOM 4174 C CA . SER A 1 527 ? -8.211 -22.594 -12.047 1 92.62 527 SER A CA 1
ATOM 4175 C C . SER A 1 527 ? -8.734 -21.672 -13.141 1 92.62 527 SER A C 1
ATOM 4177 O O . SER A 1 527 ? -9.867 -21.812 -13.602 1 92.62 527 SER A O 1
ATOM 4179 N N . THR A 1 528 ? -7.918 -20.734 -13.469 1 92.75 528 THR A N 1
ATOM 4180 C CA . THR A 1 528 ? -8.305 -19.797 -14.523 1 92.75 528 THR A CA 1
ATOM 4181 C C . THR A 1 528 ? -8.43 -20.516 -15.867 1 92.75 528 THR A C 1
ATOM 4183 O O . THR A 1 528 ? -9.328 -20.219 -16.656 1 92.75 528 THR A O 1
ATOM 4186 N N . CYS A 1 529 ? -7.547 -21.375 -16.094 1 96.25 529 CYS A N 1
ATOM 4187 C CA . CYS A 1 529 ? -7.648 -22.172 -17.297 1 96.25 529 CYS A CA 1
ATOM 4188 C C . CYS A 1 529 ? -8.93 -23 -17.312 1 96.25 529 CYS A C 1
ATOM 4190 O O . CYS A 1 529 ? -9.648 -23.016 -18.312 1 96.25 529 CYS A O 1
ATOM 4192 N N . LEU A 1 530 ? -9.195 -23.609 -16.25 1 94.38 530 LEU A N 1
ATOM 4193 C CA . LEU A 1 530 ? -10.43 -24.375 -16.141 1 94.38 530 LEU A CA 1
ATOM 4194 C C . LEU A 1 530 ? -11.641 -23.469 -16.328 1 94.38 530 LEU A C 1
ATOM 4196 O O . LEU A 1 530 ? -12.594 -23.828 -17.031 1 94.38 530 LEU A O 1
ATOM 4200 N N . GLY A 1 531 ? -11.57 -22.297 -15.695 1 91.19 531 GLY A N 1
ATOM 4201 C CA . GLY A 1 531 ? -12.656 -21.344 -15.82 1 91.19 531 GLY A CA 1
ATOM 4202 C C . GLY A 1 531 ? -12.891 -20.906 -17.25 1 91.19 531 GLY A C 1
ATOM 4203 O O . GLY A 1 531 ? -14.031 -20.797 -17.703 1 91.19 531 GLY A O 1
ATOM 4204 N N . LEU A 1 532 ? -11.852 -20.625 -17.922 1 92.19 532 LEU A N 1
ATOM 4205 C CA . LEU A 1 532 ? -11.977 -20.219 -19.312 1 92.19 532 LEU A CA 1
ATOM 4206 C C . LEU A 1 532 ? -12.578 -21.328 -20.172 1 92.19 532 LEU A C 1
ATOM 4208 O O . LEU A 1 532 ? -13.453 -21.078 -21 1 92.19 532 LEU A O 1
ATOM 4212 N N . LEU A 1 533 ? -12.125 -22.562 -19.969 1 94.62 533 LEU A N 1
ATOM 4213 C CA . LEU A 1 533 ? -12.648 -23.703 -20.703 1 94.62 533 LEU A CA 1
ATOM 4214 C C . LEU A 1 533 ? -14.141 -23.875 -20.438 1 94.62 533 LEU A C 1
ATOM 4216 O O . LEU A 1 533 ? -14.922 -24.109 -21.375 1 94.62 533 LEU A O 1
ATOM 4220 N N . LEU A 1 534 ? -14.492 -23.734 -19.25 1 91.44 534 LEU A N 1
ATOM 4221 C CA . LEU A 1 534 ? -15.891 -23.891 -18.875 1 91.44 534 LEU A CA 1
ATOM 4222 C C . LEU A 1 534 ? -16.734 -22.766 -19.484 1 91.44 534 LEU A C 1
ATOM 4224 O O . LEU A 1 534 ? -17.859 -23 -19.938 1 91.44 534 LEU A O 1
ATOM 4228 N N . ARG A 1 535 ? -16.234 -21.594 -19.438 1 88.56 535 ARG A N 1
ATOM 4229 C CA . ARG A 1 535 ? -16.922 -20.469 -20.062 1 88.56 535 ARG A CA 1
ATOM 4230 C C . ARG A 1 535 ? -17.156 -20.719 -21.547 1 88.56 535 ARG A C 1
ATOM 4232 O O . ARG A 1 535 ? -18.219 -20.391 -22.078 1 88.56 535 ARG A O 1
ATOM 4239 N N . ILE A 1 536 ? -16.141 -21.172 -22.203 1 90.94 536 ILE A N 1
ATOM 4240 C CA . ILE A 1 536 ? -16.25 -21.484 -23.625 1 90.94 536 ILE A CA 1
ATOM 4241 C C . ILE A 1 536 ? -17.297 -22.578 -23.844 1 90.94 536 ILE A C 1
ATOM 4243 O O . ILE A 1 536 ? -18.125 -22.484 -24.734 1 90.94 536 ILE A O 1
ATOM 4247 N N . CYS A 1 537 ? -17.312 -23.562 -22.984 1 91.06 537 CYS A N 1
ATOM 4248 C CA . CYS A 1 537 ? -18.297 -24.641 -23.078 1 91.06 537 CYS A CA 1
ATOM 4249 C C . CYS A 1 537 ? -19.719 -24.109 -22.969 1 91.06 537 CYS A C 1
ATOM 4251 O O . CYS A 1 537 ? -20.578 -24.469 -23.766 1 91.06 537 CYS A O 1
ATOM 4253 N N . VAL A 1 538 ? -19.922 -23.234 -22.016 1 87 538 VAL A N 1
ATOM 4254 C CA . VAL A 1 538 ? -21.25 -22.672 -21.781 1 87 538 VAL A CA 1
ATOM 4255 C C . VAL A 1 538 ? -21.656 -21.812 -22.984 1 87 538 VAL A C 1
ATOM 4257 O O . VAL A 1 538 ? -22.797 -21.891 -23.453 1 87 538 VAL A O 1
ATOM 4260 N N . ARG A 1 539 ? -20.75 -21.031 -23.453 1 86.44 539 ARG A N 1
ATOM 4261 C CA . ARG A 1 539 ? -21.031 -20.156 -24.578 1 86.44 539 ARG A CA 1
ATOM 4262 C C . ARG A 1 539 ? -21.375 -20.953 -25.828 1 86.44 539 ARG A C 1
ATOM 4264 O O . ARG A 1 539 ? -22.312 -20.609 -26.562 1 86.44 539 ARG A O 1
ATOM 4271 N N . LEU A 1 540 ? -20.688 -21.969 -26.094 1 88.44 540 LEU A N 1
ATOM 4272 C CA . LEU A 1 540 ? -20.922 -22.812 -27.266 1 88.44 540 LEU A CA 1
ATOM 4273 C C . LEU A 1 540 ? -22.234 -23.578 -27.125 1 88.44 540 LEU A C 1
ATOM 4275 O O . LEU A 1 540 ? -22.984 -23.719 -28.094 1 88.44 540 LEU A O 1
ATOM 4279 N N . HIS A 1 541 ? -22.469 -23.984 -25.938 1 86.06 541 HIS A N 1
ATOM 4280 C CA . HIS A 1 541 ? -23.703 -24.703 -25.672 1 86.06 541 HIS A CA 1
ATOM 4281 C C . HIS A 1 541 ? -24.922 -23.812 -25.891 1 86.06 541 HIS A C 1
ATOM 4283 O O . HIS A 1 541 ? -25.922 -24.234 -26.484 1 86.06 541 HIS A O 1
ATOM 4289 N N . THR A 1 542 ? -24.875 -22.625 -25.406 1 82.88 542 THR A N 1
ATOM 4290 C CA . THR A 1 542 ? -25.969 -21.672 -25.516 1 82.88 542 THR A CA 1
ATOM 4291 C C . THR A 1 542 ? -26.203 -21.281 -26.984 1 82.88 542 THR A C 1
ATOM 4293 O O . THR A 1 542 ? -27.344 -21.156 -27.422 1 82.88 542 THR A O 1
ATOM 4296 N N . GLN A 1 543 ? -25.172 -21.141 -27.688 1 85.12 543 GLN A N 1
ATOM 4297 C CA . GLN A 1 543 ? -25.281 -20.766 -29.094 1 85.12 543 GLN A CA 1
ATOM 4298 C C . GLN A 1 543 ? -25.859 -21.922 -29.922 1 85.12 543 GLN A C 1
ATOM 4300 O O . GLN A 1 543 ? -26.641 -21.719 -30.844 1 85.12 543 GLN A O 1
ATOM 4305 N N . ARG A 1 544 ? -25.5 -23.047 -29.641 1 85.38 544 ARG A N 1
ATOM 4306 C CA . ARG A 1 544 ? -25.969 -24.234 -30.344 1 85.38 544 ARG A CA 1
ATOM 4307 C C . ARG A 1 544 ? -27.453 -24.453 -30.094 1 85.38 544 ARG A C 1
ATOM 4309 O O . ARG A 1 544 ? -28.172 -24.953 -30.969 1 85.38 544 ARG A O 1
ATOM 4316 N N . ALA A 1 545 ? -27.844 -24.062 -28.922 1 79.94 545 ALA A N 1
ATOM 4317 C CA . ALA A 1 545 ? -29.25 -24.234 -28.562 1 79.94 545 ALA A CA 1
ATOM 4318 C C . ALA A 1 545 ? -30.141 -23.219 -29.266 1 79.94 545 ALA A C 1
ATOM 4320 O O . ALA A 1 545 ? -31.344 -23.406 -29.391 1 79.94 545 ALA A O 1
ATOM 4321 N N . ASN A 1 546 ? -29.438 -22.234 -29.75 1 80.62 546 ASN A N 1
ATOM 4322 C CA . ASN A 1 546 ? -30.203 -21.219 -30.469 1 80.62 546 ASN A CA 1
ATOM 4323 C C . ASN A 1 546 ? -30.641 -21.719 -31.844 1 80.62 546 ASN A C 1
ATOM 4325 O O . ASN A 1 546 ? -29.812 -22.125 -32.656 1 80.62 546 ASN A O 1
ATOM 4329 N N . ILE A 1 547 ? -31.922 -21.609 -32.156 1 73.75 547 ILE A N 1
ATOM 4330 C CA . ILE A 1 547 ? -32.562 -22.156 -33.312 1 73.75 547 ILE A CA 1
ATOM 4331 C C . ILE A 1 547 ? -32.125 -21.391 -34.562 1 73.75 547 ILE A C 1
ATOM 4333 O O . ILE A 1 547 ? -32 -21.953 -35.656 1 73.75 547 ILE A O 1
ATOM 4337 N N . SER A 1 548 ? -31.781 -20.156 -34.344 1 80.44 548 SER A N 1
ATOM 4338 C CA . SER A 1 548 ? -31.484 -19.281 -35.469 1 80.44 548 SER A CA 1
ATOM 4339 C C . SER A 1 548 ? -30.062 -19.516 -35.969 1 80.44 548 SER A C 1
ATOM 4341 O O . SER A 1 548 ? -29.656 -18.953 -37 1 80.44 548 SER A O 1
ATOM 4343 N N . THR A 1 549 ? -29.375 -20.453 -35.375 1 83.12 549 THR A N 1
ATOM 4344 C CA . THR A 1 549 ? -27.984 -20.688 -35.75 1 83.12 549 THR A CA 1
ATOM 4345 C C . THR A 1 549 ? -27.906 -21.547 -37 1 83.12 549 THR A C 1
ATOM 4347 O O . THR A 1 549 ? -28.5 -22.625 -37.062 1 83.12 549 THR A O 1
ATOM 4350 N N . PRO A 1 550 ? -27.297 -21.062 -38.031 1 83.06 550 PRO A N 1
ATOM 4351 C CA . PRO A 1 550 ? -27.156 -21.828 -39.281 1 83.06 550 PRO A CA 1
ATOM 4352 C C . PRO A 1 550 ? -26.516 -23.188 -39.062 1 83.06 550 PRO A C 1
ATOM 4354 O O . PRO A 1 550 ? -25.672 -23.344 -38.188 1 83.06 550 PRO A O 1
ATOM 4357 N N . THR A 1 551 ? -26.891 -24.125 -39.906 1 82.62 551 THR A N 1
ATOM 4358 C CA . THR A 1 551 ? -26.5 -25.516 -39.75 1 82.62 551 THR A CA 1
ATOM 4359 C C . THR A 1 551 ? -24.984 -25.672 -39.875 1 82.62 551 THR A C 1
ATOM 4361 O O . THR A 1 551 ? -24.359 -26.469 -39.156 1 82.62 551 THR A O 1
ATOM 4364 N N . ASN A 1 552 ? -24.344 -24.938 -40.875 1 79.94 552 ASN A N 1
ATOM 4365 C CA . ASN A 1 552 ? -22.906 -25.016 -41.031 1 79.94 552 ASN A CA 1
ATOM 4366 C C . ASN A 1 552 ? -22.156 -24.531 -39.812 1 79.94 552 ASN A C 1
ATOM 4368 O O . ASN A 1 552 ? -21.141 -25.109 -39.406 1 79.94 552 ASN A O 1
ATOM 4372 N N . LEU A 1 553 ? -22.688 -23.531 -39.219 1 85 553 LEU A N 1
ATOM 4373 C CA . LEU A 1 553 ? -22.094 -22.984 -38 1 85 553 LEU A CA 1
ATOM 4374 C C . LEU A 1 553 ? -22.297 -23.938 -36.812 1 85 553 LEU A C 1
ATOM 4376 O O . LEU A 1 553 ? -21.422 -24.047 -35.938 1 85 553 LEU A O 1
ATOM 4380 N N . LYS A 1 554 ? -23.328 -24.641 -36.844 1 85.5 554 LYS A N 1
ATOM 4381 C CA . LYS A 1 554 ? -23.625 -25.578 -35.781 1 85.5 554 LYS A CA 1
ATOM 4382 C C . LYS A 1 554 ? -22.609 -26.719 -35.75 1 85.5 554 LYS A C 1
ATOM 4384 O O . LYS A 1 554 ? -22.234 -27.188 -34.688 1 85.5 554 LYS A O 1
ATOM 4389 N N . ARG A 1 555 ? -22.219 -27.156 -36.906 1 86.19 555 ARG A N 1
ATOM 4390 C CA . ARG A 1 555 ? -21.219 -28.219 -37 1 86.19 555 ARG A CA 1
ATOM 4391 C C . ARG A 1 555 ? -19.891 -27.75 -36.406 1 86.19 555 ARG A C 1
ATOM 4393 O O . ARG A 1 555 ? -19.234 -28.5 -35.688 1 86.19 555 ARG A O 1
ATOM 4400 N N . ALA A 1 556 ? -19.469 -26.609 -36.75 1 84.69 556 ALA A N 1
ATOM 4401 C CA . ALA A 1 556 ? -18.234 -26.062 -36.219 1 84.69 556 ALA A CA 1
ATOM 4402 C C . ALA A 1 556 ? -18.297 -25.875 -34.719 1 84.69 556 ALA A C 1
ATOM 4404 O O . ALA A 1 556 ? -17.344 -26.188 -34 1 84.69 556 ALA A O 1
ATOM 4405 N N . LEU A 1 557 ? -19.438 -25.406 -34.281 1 90.5 557 LEU A N 1
ATOM 4406 C CA . LEU A 1 557 ? -19.641 -25.188 -32.844 1 90.5 557 LEU A CA 1
ATOM 4407 C C . LEU A 1 557 ? -19.594 -26.516 -32.094 1 90.5 557 LEU A C 1
ATOM 4409 O O . LEU A 1 557 ? -19.094 -26.578 -30.969 1 90.5 557 LEU A O 1
ATOM 4413 N N . GLU A 1 558 ? -20.062 -27.5 -32.719 1 90.62 558 GLU A N 1
ATOM 4414 C CA . GLU A 1 558 ? -20.062 -28.812 -32.094 1 90.62 558 GLU A CA 1
ATOM 4415 C C . GLU A 1 558 ? -18.641 -29.344 -31.938 1 90.62 558 GLU A C 1
ATOM 4417 O O . GLU A 1 558 ? -18.297 -29.938 -30.906 1 90.62 558 GLU A O 1
ATOM 4422 N N . GLN A 1 559 ? -17.828 -29.188 -32.938 1 91.88 559 GLN A N 1
ATOM 4423 C CA . GLN A 1 559 ? -16.438 -29.641 -32.875 1 91.88 559 GLN A CA 1
ATOM 4424 C C . GLN A 1 559 ? -15.695 -28.922 -31.734 1 91.88 559 GLN A C 1
ATOM 4426 O O . GLN A 1 559 ? -14.945 -29.562 -30.984 1 91.88 559 GLN A O 1
ATOM 4431 N N . TYR A 1 560 ? -15.898 -27.656 -31.656 1 93.25 560 TYR A N 1
ATOM 4432 C CA . TYR A 1 560 ? -15.258 -26.875 -30.594 1 93.25 560 TYR A CA 1
ATOM 4433 C C . TYR A 1 560 ? -15.789 -27.281 -29.219 1 93.25 560 TYR A C 1
ATOM 4435 O O . TYR A 1 560 ? -15.047 -27.297 -28.234 1 93.25 560 TYR A O 1
ATOM 4443 N N . SER A 1 561 ? -17.031 -27.531 -29.125 1 93 561 SER A N 1
ATOM 4444 C CA . SER A 1 561 ? -17.641 -27.969 -27.875 1 93 561 SER A CA 1
ATOM 4445 C C . SER A 1 561 ? -17.047 -29.281 -27.391 1 93 561 SER A C 1
ATOM 4447 O O . SER A 1 561 ? -16.734 -29.438 -26.203 1 93 561 SER A O 1
ATOM 4449 N N . VAL A 1 562 ? -16.875 -30.219 -28.312 1 94.06 562 VAL A N 1
ATOM 4450 C CA . VAL A 1 562 ? -16.312 -31.516 -27.969 1 94.06 562 VAL A CA 1
ATOM 4451 C C . VAL A 1 562 ? -14.875 -31.344 -27.469 1 94.06 562 VAL A C 1
ATOM 4453 O O . VAL A 1 562 ? -14.477 -31.953 -26.484 1 94.06 562 VAL A O 1
ATOM 4456 N N . SER A 1 563 ? -14.141 -30.578 -28.172 1 94.75 563 SER A N 1
ATOM 4457 C CA . SER A 1 563 ? -12.758 -30.312 -27.781 1 94.75 563 SER A CA 1
ATOM 4458 C C . SER A 1 563 ? -12.68 -29.672 -26.406 1 94.75 563 SER A C 1
ATOM 4460 O O . SER A 1 563 ? -11.852 -30.047 -25.578 1 94.75 563 SER A O 1
ATOM 4462 N N . ALA A 1 564 ? -13.508 -28.672 -26.172 1 95.56 564 ALA A N 1
ATOM 4463 C CA . ALA A 1 564 ? -13.516 -27.969 -24.906 1 95.56 564 ALA A CA 1
ATOM 4464 C C . ALA A 1 564 ? -13.875 -28.906 -23.75 1 95.56 564 ALA A C 1
ATOM 4466 O O . ALA A 1 564 ? -13.234 -28.891 -22.703 1 95.56 564 ALA A O 1
ATOM 4467 N N . ILE A 1 565 ? -14.852 -29.719 -23.938 1 94.88 565 ILE A N 1
ATOM 4468 C CA . ILE A 1 565 ? -15.305 -30.656 -22.922 1 94.88 565 ILE A CA 1
ATOM 4469 C C . ILE A 1 565 ? -14.211 -31.688 -22.641 1 94.88 565 ILE A C 1
ATOM 4471 O O . ILE A 1 565 ? -13.977 -32.062 -21.484 1 94.88 565 ILE A O 1
ATOM 4475 N N . SER A 1 566 ? -13.594 -32.125 -23.688 1 96.31 566 SER A N 1
ATOM 4476 C CA . SER A 1 566 ? -12.508 -33.094 -23.516 1 96.31 566 SER A CA 1
ATOM 4477 C C . SER A 1 566 ? -11.367 -32.5 -22.688 1 96.31 566 SER A C 1
ATOM 4479 O O . SER A 1 566 ? -10.797 -33.156 -21.828 1 96.31 566 SER A O 1
ATOM 4481 N N . LEU A 1 567 ? -11.039 -31.312 -22.969 1 97.19 567 LEU A N 1
ATOM 4482 C CA . LEU A 1 567 ? -9.977 -30.641 -22.234 1 97.19 567 LEU A CA 1
ATOM 4483 C C . LEU A 1 567 ? -10.359 -30.438 -20.766 1 97.19 567 LEU A C 1
ATOM 4485 O O . LEU A 1 567 ? -9.523 -30.578 -19.875 1 97.19 567 LEU A O 1
ATOM 4489 N N . VAL A 1 568 ? -11.609 -30.062 -20.516 1 96.38 568 VAL A N 1
ATOM 4490 C CA . VAL A 1 568 ? -12.094 -29.922 -19.141 1 96.38 568 VAL A CA 1
ATOM 4491 C C . VAL A 1 568 ? -11.953 -31.25 -18.406 1 96.38 568 VAL A C 1
ATOM 4493 O O . VAL A 1 568 ? -11.492 -31.281 -17.25 1 96.38 568 VAL A O 1
ATOM 4496 N N . ARG A 1 569 ? -12.281 -32.312 -19.047 1 95.31 569 ARG A N 1
ATOM 4497 C CA . ARG A 1 569 ? -12.203 -33.625 -18.438 1 95.31 569 ARG A CA 1
ATOM 4498 C C . ARG A 1 569 ? -10.758 -34 -18.156 1 95.31 569 ARG A C 1
ATOM 4500 O O . ARG A 1 569 ? -10.438 -34.5 -17.062 1 95.31 569 ARG A O 1
ATOM 4507 N N . ASP A 1 570 ? -9.961 -33.812 -19.141 1 96.5 570 ASP A N 1
ATOM 4508 C CA . ASP A 1 570 ? -8.547 -34.125 -18.969 1 96.5 570 ASP A CA 1
ATOM 4509 C C . ASP A 1 570 ? -7.938 -33.312 -17.812 1 96.5 570 ASP A C 1
ATOM 4511 O O . ASP A 1 570 ? -7.219 -33.875 -16.984 1 96.5 570 ASP A O 1
ATOM 4515 N N . LEU A 1 571 ? -8.203 -32.062 -17.781 1 97.25 571 LEU A N 1
ATOM 4516 C CA . LEU A 1 571 ? -7.66 -31.203 -16.75 1 97.25 571 LEU A CA 1
ATOM 4517 C C . LEU A 1 571 ? -8.188 -31.594 -15.375 1 97.25 571 LEU A C 1
ATOM 4519 O O . LEU A 1 571 ? -7.414 -31.734 -14.422 1 97.25 571 LEU A O 1
ATOM 4523 N N . SER A 1 572 ? -9.445 -31.766 -15.297 1 95.25 572 SER A N 1
ATOM 4524 C CA . SER A 1 572 ? -10.07 -32.125 -14.023 1 95.25 572 SER A CA 1
ATOM 4525 C C . SER A 1 572 ? -9.555 -33.438 -13.5 1 95.25 572 SER A C 1
ATOM 4527 O O . SER A 1 572 ? -9.227 -33.562 -12.32 1 95.25 572 SER A O 1
ATOM 4529 N N . ASN A 1 573 ? -9.469 -34.438 -14.359 1 94.81 573 ASN A N 1
ATOM 4530 C CA . ASN A 1 573 ? -8.977 -35.75 -13.961 1 94.81 573 ASN A CA 1
ATOM 4531 C C . ASN A 1 573 ? -7.512 -35.688 -13.531 1 94.81 573 ASN A C 1
ATOM 4533 O O . ASN A 1 573 ? -7.121 -36.344 -12.562 1 94.81 573 ASN A O 1
ATOM 4537 N N . ASN A 1 574 ? -6.758 -35 -14.289 1 96.56 574 ASN A N 1
ATOM 4538 C CA . ASN A 1 574 ? -5.355 -34.844 -13.938 1 96.56 574 ASN A CA 1
ATOM 4539 C C . ASN A 1 574 ? -5.199 -34.188 -12.562 1 96.56 574 ASN A C 1
ATOM 4541 O O . ASN A 1 574 ? -4.355 -34.594 -11.766 1 96.56 574 ASN A O 1
ATOM 4545 N N . LEU A 1 575 ? -5.941 -33.125 -12.305 1 96.44 575 LEU A N 1
ATOM 4546 C CA . LEU A 1 575 ? -5.871 -32.438 -11.031 1 96.44 575 LEU A CA 1
ATOM 4547 C C . LEU A 1 575 ? -6.324 -33.344 -9.883 1 96.44 575 LEU A C 1
ATOM 4549 O O . LEU A 1 575 ? -5.734 -33.312 -8.805 1 96.44 575 LEU A O 1
ATOM 4553 N N . LYS A 1 576 ? -7.332 -34.125 -10.109 1 94.88 576 LYS A N 1
ATOM 4554 C CA . LYS A 1 576 ? -7.824 -35.062 -9.086 1 94.88 576 LYS A CA 1
ATOM 4555 C C . LYS A 1 576 ? -6.781 -36.125 -8.758 1 94.88 576 LYS A C 1
ATOM 4557 O O . LYS A 1 576 ? -6.578 -36.438 -7.59 1 94.88 576 LYS A O 1
ATOM 4562 N N . THR A 1 577 ? -6.16 -36.562 -9.742 1 95.94 577 THR A N 1
ATOM 4563 C CA . THR A 1 577 ? -5.098 -37.562 -9.523 1 95.94 577 THR A CA 1
ATOM 4564 C C . THR A 1 577 ? -3.932 -36.906 -8.766 1 95.94 577 THR A C 1
ATOM 4566 O O . THR A 1 577 ? -3.391 -37.531 -7.84 1 95.94 577 THR A O 1
ATOM 4569 N N . ALA A 1 578 ? -3.535 -35.75 -9.211 1 96.44 578 ALA A N 1
ATOM 4570 C CA . ALA A 1 578 ? -2.439 -35.062 -8.562 1 96.44 578 ALA A CA 1
ATOM 4571 C C . ALA A 1 578 ? -2.76 -34.781 -7.094 1 96.44 578 ALA A C 1
ATOM 4573 O O . ALA A 1 578 ? -1.884 -34.875 -6.23 1 96.44 578 ALA A O 1
ATOM 4574 N N . LYS A 1 579 ? -3.934 -34.406 -6.797 1 94.12 579 LYS A N 1
ATOM 4575 C CA . LYS A 1 579 ? -4.375 -34.094 -5.438 1 94.12 579 LYS A CA 1
ATOM 4576 C C . LYS A 1 579 ? -4.461 -35.375 -4.602 1 94.12 579 LYS A C 1
ATOM 4578 O O . LYS A 1 579 ? -3.842 -35.469 -3.539 1 94.12 579 LYS A O 1
ATOM 4583 N N . ASN A 1 580 ? -5.129 -36.406 -5.078 1 92.94 580 ASN A N 1
ATOM 4584 C CA . ASN A 1 580 ? -5.496 -37.562 -4.277 1 92.94 580 ASN A CA 1
ATOM 4585 C C . ASN A 1 580 ? -4.352 -38.562 -4.188 1 92.94 580 ASN A C 1
ATOM 4587 O O . ASN A 1 580 ? -4.141 -39.188 -3.143 1 92.94 580 ASN A O 1
ATOM 4591 N N . THR A 1 581 ? -3.693 -38.719 -5.238 1 93.75 581 THR A N 1
ATOM 4592 C CA . THR A 1 581 ? -2.652 -39.719 -5.281 1 93.75 581 THR A CA 1
ATOM 4593 C C . THR A 1 581 ? -1.313 -39.156 -4.828 1 93.75 581 THR A C 1
ATOM 4595 O O . THR A 1 581 ? -0.581 -39.812 -4.07 1 93.75 581 THR A O 1
ATOM 4598 N N . HIS A 1 582 ? -1.02 -37.969 -5.258 1 92.31 582 HIS A N 1
ATOM 4599 C CA . HIS A 1 582 ? 0.322 -37.438 -5.031 1 92.31 582 HIS A CA 1
ATOM 4600 C C . HIS A 1 582 ? 0.301 -36.312 -4.031 1 92.31 582 HIS A C 1
ATOM 4602 O O . HIS A 1 582 ? 1.351 -35.75 -3.688 1 92.31 582 HIS A O 1
ATOM 4608 N N . LYS A 1 583 ? -0.84 -35.812 -3.609 1 90.19 583 LYS A N 1
ATOM 4609 C CA . LYS A 1 583 ? -1.024 -34.812 -2.586 1 90.19 583 LYS A CA 1
ATOM 4610 C C . LYS A 1 583 ? -0.349 -33.5 -2.99 1 90.19 583 LYS A C 1
ATOM 4612 O O . LYS A 1 583 ? 0.338 -32.875 -2.182 1 90.19 583 LYS A O 1
ATOM 4617 N N . TRP A 1 584 ? -0.431 -33.25 -4.254 1 94.25 584 TRP A N 1
ATOM 4618 C CA . TRP A 1 584 ? 0.089 -31.984 -4.746 1 94.25 584 TRP A CA 1
ATOM 4619 C C . TRP A 1 584 ? -0.803 -30.828 -4.309 1 94.25 584 TRP A C 1
ATOM 4621 O O . TRP A 1 584 ? -1.931 -30.688 -4.789 1 94.25 584 TRP A O 1
ATOM 4631 N N . GLU A 1 585 ? -0.314 -30.016 -3.469 1 91.62 585 GLU A N 1
ATOM 4632 C CA . GLU A 1 585 ? -1.093 -28.969 -2.809 1 91.62 585 GLU A CA 1
ATOM 4633 C C . GLU A 1 585 ? -1.648 -27.969 -3.82 1 91.62 585 GLU A C 1
ATOM 4635 O O . GLU A 1 585 ? -2.76 -27.453 -3.654 1 91.62 585 GLU A O 1
ATOM 4640 N N . LEU A 1 586 ? -0.992 -27.625 -4.906 1 94.31 586 LEU A N 1
ATOM 4641 C CA . LEU A 1 586 ? -1.456 -26.672 -5.914 1 94.31 586 LEU A CA 1
ATOM 4642 C C . LEU A 1 586 ? -2.729 -27.188 -6.586 1 94.31 586 LEU A C 1
ATOM 4644 O O . LEU A 1 586 ? -3.641 -26.406 -6.859 1 94.31 586 LEU A O 1
ATOM 4648 N N . ALA A 1 587 ? -2.693 -28.453 -6.828 1 95.75 587 ALA A N 1
ATOM 4649 C CA . ALA A 1 587 ? -3.881 -29.062 -7.426 1 95.75 587 ALA A CA 1
ATOM 4650 C C . ALA A 1 587 ? -5.07 -29 -6.469 1 95.75 587 ALA A C 1
ATOM 4652 O O . ALA A 1 587 ? -6.199 -28.734 -6.891 1 95.75 587 ALA A O 1
ATOM 4653 N N . GLU A 1 588 ? -4.754 -29.219 -5.285 1 91.75 588 GLU A N 1
ATOM 4654 C CA . GLU A 1 588 ? -5.797 -29.156 -4.266 1 91.75 588 GLU A CA 1
ATOM 4655 C C . GLU A 1 588 ? -6.395 -27.75 -4.188 1 91.75 588 GLU A C 1
ATOM 4657 O O . GLU A 1 588 ? -7.617 -27.594 -4.164 1 91.75 588 GLU A O 1
ATOM 4662 N N . THR A 1 589 ? -5.578 -26.781 -4.148 1 90.12 589 THR A N 1
ATOM 4663 C CA . THR A 1 589 ? -6.02 -25.391 -4.066 1 90.12 589 THR A CA 1
ATOM 4664 C C . THR A 1 589 ? -6.766 -24.984 -5.332 1 90.12 589 THR A C 1
ATOM 4666 O O . THR A 1 589 ? -7.785 -24.297 -5.266 1 90.12 589 THR A O 1
ATOM 4669 N N . ALA A 1 590 ? -6.281 -25.391 -6.453 1 92.81 590 ALA A N 1
ATOM 4670 C CA . ALA A 1 590 ? -6.918 -25.062 -7.723 1 92.81 590 ALA A CA 1
ATOM 4671 C C . ALA A 1 590 ? -8.312 -25.688 -7.812 1 92.81 590 ALA A C 1
ATOM 4673 O O . ALA A 1 590 ? -9.234 -25.078 -8.352 1 92.81 590 ALA A O 1
ATOM 4674 N N . LEU A 1 591 ? -8.461 -26.844 -7.223 1 91.06 591 LEU A N 1
ATOM 4675 C CA . LEU A 1 591 ? -9.719 -27.578 -7.32 1 91.06 591 LEU A CA 1
ATOM 4676 C C . LEU A 1 591 ? -10.773 -26.969 -6.406 1 91.06 591 LEU A C 1
ATOM 4678 O O . LEU A 1 591 ? -11.969 -27.172 -6.613 1 91.06 591 LEU A O 1
ATOM 4682 N N . ILE A 1 592 ? -10.383 -26.25 -5.465 1 83.25 592 ILE A N 1
ATOM 4683 C CA . ILE A 1 592 ? -11.359 -25.578 -4.609 1 83.25 592 ILE A CA 1
ATOM 4684 C C . ILE A 1 592 ? -12.211 -24.625 -5.441 1 83.25 592 ILE A C 1
ATOM 4686 O O . ILE A 1 592 ? -13.438 -24.703 -5.422 1 83.25 592 ILE A O 1
ATOM 4690 N N . ARG A 1 593 ? -11.602 -23.828 -6.152 1 80.69 593 ARG A N 1
ATOM 4691 C CA . ARG A 1 593 ? -12.305 -22.922 -7.055 1 80.69 593 ARG A CA 1
ATOM 4692 C C . ARG A 1 593 ? -12.875 -23.672 -8.25 1 80.69 593 ARG A C 1
ATOM 4694 O O . ARG A 1 593 ? -14 -23.391 -8.688 1 80.69 593 ARG A O 1
ATOM 4701 N N . GLY A 1 594 ? -12.148 -24.578 -8.68 1 83.56 594 GLY A N 1
ATOM 4702 C CA . GLY A 1 594 ? -12.562 -25.344 -9.844 1 83.56 594 GLY A CA 1
ATOM 4703 C C . GLY A 1 594 ? -13.844 -26.125 -9.609 1 83.56 594 GLY A C 1
ATOM 4704 O O . GLY A 1 594 ? -14.719 -26.172 -10.484 1 83.56 594 GLY A O 1
ATOM 4705 N N . ASN A 1 595 ? -13.953 -26.641 -8.477 1 83.31 595 ASN A N 1
ATOM 4706 C CA . ASN A 1 595 ? -15.133 -27.438 -8.164 1 83.31 595 ASN A CA 1
ATOM 4707 C C . ASN A 1 595 ? -16.391 -26.578 -8.078 1 83.31 595 ASN A C 1
ATOM 4709 O O . ASN A 1 595 ? -17.484 -27.016 -8.43 1 83.31 595 ASN A O 1
ATOM 4713 N N . GLU A 1 596 ? -16.219 -25.422 -7.652 1 76.5 596 GLU A N 1
ATOM 4714 C CA . GLU A 1 596 ? -17.344 -24.5 -7.613 1 76.5 596 GLU A CA 1
ATOM 4715 C C . GLU A 1 596 ? -17.812 -24.156 -9.023 1 76.5 596 GLU A C 1
ATOM 4717 O O . GLU A 1 596 ? -19.031 -24.094 -9.281 1 76.5 596 GLU A O 1
ATOM 4722 N N . LEU A 1 597 ? -16.906 -23.984 -9.852 1 81.5 597 LEU A N 1
ATOM 4723 C CA . LEU A 1 597 ? -17.234 -23.656 -11.234 1 81.5 597 LEU A CA 1
ATOM 4724 C C . LEU A 1 597 ? -17.859 -24.859 -11.938 1 81.5 597 LEU A C 1
ATOM 4726 O O . LEU A 1 597 ? -18.812 -24.719 -12.703 1 81.5 597 LEU A O 1
ATOM 4730 N N . LEU A 1 598 ? -17.328 -25.984 -11.625 1 85.25 598 LEU A N 1
ATOM 4731 C CA . LEU A 1 598 ? -17.812 -27.219 -12.242 1 85.25 598 LEU A CA 1
ATOM 4732 C C . LEU A 1 598 ? -19.25 -27.516 -11.789 1 85.25 598 LEU A C 1
ATOM 4734 O O . LEU A 1 598 ? -20.078 -27.953 -12.586 1 85.25 598 LEU A O 1
ATOM 4738 N N . ARG A 1 599 ? -19.516 -27.266 -10.586 1 79.62 599 ARG A N 1
ATOM 4739 C CA . ARG A 1 599 ? -20.859 -27.516 -10.062 1 79.62 599 ARG A CA 1
ATOM 4740 C C . ARG A 1 599 ? -21.875 -26.594 -10.734 1 79.62 599 ARG A C 1
ATOM 4742 O O . ARG A 1 599 ? -22.984 -27.016 -11.062 1 79.62 599 ARG A O 1
ATOM 4749 N N . THR A 1 600 ? -21.516 -25.453 -10.914 1 73.75 600 THR A N 1
ATOM 4750 C CA . THR A 1 600 ? -22.406 -24.469 -11.516 1 73.75 600 THR A CA 1
ATOM 4751 C C . THR A 1 600 ? -22.641 -24.781 -12.992 1 73.75 600 THR A C 1
ATOM 4753 O O . THR A 1 600 ? -23.75 -24.641 -13.5 1 73.75 600 THR A O 1
ATOM 4756 N N . THR A 1 601 ? -21.641 -25.203 -13.68 1 80.88 601 THR A N 1
ATOM 4757 C CA . THR A 1 601 ? -21.719 -25.438 -15.117 1 80.88 601 THR A CA 1
ATOM 4758 C C . THR A 1 601 ? -22.344 -26.812 -15.406 1 80.88 601 THR A C 1
ATOM 4760 O O . THR A 1 601 ? -22.969 -27 -16.453 1 80.88 601 THR A O 1
ATOM 4763 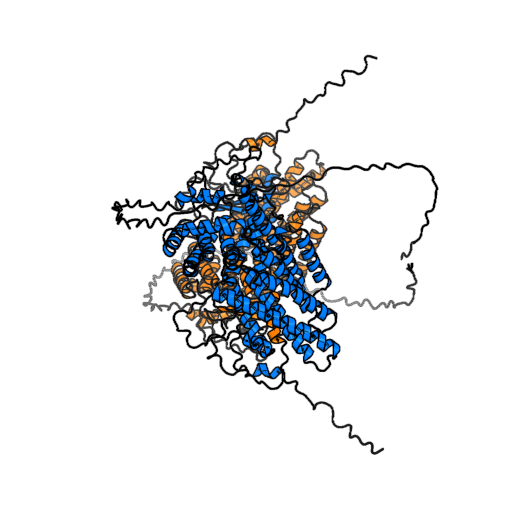N N . SER A 1 602 ? -22.203 -27.672 -14.469 1 77.5 602 SER A N 1
ATOM 4764 C CA . SER A 1 602 ? -22.703 -29.016 -14.68 1 77.5 602 SER A CA 1
ATOM 4765 C C . SER A 1 602 ? -24.219 -29.031 -14.742 1 77.5 602 SER A C 1
ATOM 4767 O O . SER A 1 602 ? -24.812 -29.938 -15.344 1 77.5 602 SER A O 1
ATOM 4769 N N . SER A 1 603 ? -24.766 -28.062 -14.203 1 73.62 603 SER A N 1
ATOM 4770 C CA . SER A 1 603 ? -26.219 -27.969 -14.281 1 73.62 603 SER A CA 1
ATOM 4771 C C . SER A 1 603 ? -26.672 -27.594 -15.695 1 73.62 603 SER A C 1
ATOM 4773 O O . SER A 1 603 ? -27.781 -27.938 -16.109 1 73.62 603 SER A O 1
ATOM 4775 N N . LEU A 1 604 ? -25.781 -27.031 -16.469 1 75.69 604 LEU A N 1
ATOM 4776 C CA . LEU A 1 604 ? -26.125 -26.547 -17.812 1 75.69 604 LEU A CA 1
ATOM 4777 C C . LEU A 1 604 ? -25.672 -27.531 -18.875 1 75.69 604 LEU A C 1
ATOM 4779 O O . LEU A 1 604 ? -26.312 -27.672 -19.922 1 75.69 604 LEU A O 1
ATOM 4783 N N . ILE A 1 605 ? -24.578 -28.094 -18.562 1 85.56 605 ILE A N 1
ATOM 4784 C CA . ILE A 1 605 ? -23.969 -29 -19.531 1 85.56 605 ILE A CA 1
ATOM 4785 C C . ILE A 1 605 ? -23.938 -30.422 -18.953 1 85.56 605 ILE A C 1
ATOM 4787 O O . ILE A 1 605 ? -23 -30.781 -18.234 1 85.56 605 ILE A O 1
ATOM 4791 N N . PRO A 1 606 ? -24.812 -31.172 -19.312 1 80.81 606 PRO A N 1
ATOM 4792 C CA . PRO A 1 606 ? -24.953 -32.5 -18.75 1 80.81 606 PRO A CA 1
ATOM 4793 C C . PRO A 1 606 ? -23.672 -33.344 -18.891 1 80.81 606 PRO A C 1
ATOM 4795 O O . PRO A 1 606 ? -23.391 -34.188 -18.031 1 80.81 606 PRO A O 1
ATOM 4798 N N . GLU A 1 607 ? -22.891 -33.125 -19.844 1 83.94 607 GLU A N 1
ATOM 4799 C CA . GLU A 1 607 ? -21.672 -33.875 -20.078 1 83.94 607 GLU A CA 1
ATOM 4800 C C . GLU A 1 607 ? -20.656 -33.656 -18.984 1 83.94 607 GLU A C 1
ATOM 4802 O O . GLU A 1 607 ? -19.719 -34.469 -18.812 1 83.94 607 GLU A O 1
ATOM 4807 N N . LEU A 1 608 ? -20.828 -32.625 -18.25 1 87.38 608 LEU A N 1
ATOM 4808 C CA . LEU A 1 608 ? -19.859 -32.25 -17.234 1 87.38 608 LEU A CA 1
ATOM 4809 C C . LEU A 1 608 ? -20.344 -32.688 -15.852 1 87.38 608 LEU A C 1
ATOM 4811 O O . LEU A 1 608 ? -19.656 -32.469 -14.852 1 87.38 608 LEU A O 1
ATOM 4815 N N . GLN A 1 609 ? -21.391 -33.281 -15.68 1 80.38 609 GLN A N 1
ATOM 4816 C CA . GLN A 1 609 ? -22.031 -33.594 -14.406 1 80.38 609 GLN A CA 1
ATOM 4817 C C . GLN A 1 609 ? -21.188 -34.562 -13.594 1 80.38 609 GLN A C 1
ATOM 4819 O O . GLN A 1 609 ? -21.156 -34.5 -12.367 1 80.38 609 GLN A O 1
ATOM 4824 N N . ASP A 1 610 ? -20.484 -35.438 -14.242 1 82.12 610 ASP A N 1
ATOM 4825 C CA . ASP A 1 610 ? -19.734 -36.469 -13.547 1 82.12 610 ASP A CA 1
ATOM 4826 C C . ASP A 1 610 ? -18.438 -35.906 -12.969 1 82.12 610 ASP A C 1
ATOM 4828 O O . ASP A 1 610 ? -17.812 -36.562 -12.117 1 82.12 610 ASP A O 1
ATOM 4832 N N . LEU A 1 611 ? -18.141 -34.75 -13.336 1 84.94 611 LEU A N 1
ATOM 4833 C CA . LEU A 1 611 ? -16.844 -34.188 -12.938 1 84.94 611 LEU A CA 1
ATOM 4834 C C . LEU A 1 611 ? -16.969 -33.406 -11.641 1 84.94 611 LEU A C 1
ATOM 4836 O O . LEU A 1 611 ? -15.984 -33.25 -10.922 1 84.94 611 LEU A O 1
ATOM 4840 N N . ALA A 1 612 ? -18.109 -32.906 -11.312 1 76.38 612 ALA A N 1
ATOM 4841 C CA . ALA A 1 612 ? -18.266 -32.062 -10.133 1 76.38 612 ALA A CA 1
ATOM 4842 C C . ALA A 1 612 ? -18.281 -32.906 -8.859 1 76.38 612 ALA A C 1
ATOM 4844 O O . ALA A 1 612 ? -18.953 -33.906 -8.789 1 76.38 612 ALA A O 1
ATOM 4845 N N . GLU A 1 613 ? -17.312 -32.625 -7.992 1 74.25 613 GLU A N 1
ATOM 4846 C CA . GLU A 1 613 ? -17.344 -33.25 -6.684 1 74.25 613 GLU A CA 1
ATOM 4847 C C . GLU A 1 613 ? -18.5 -32.719 -5.832 1 74.25 613 GLU A C 1
ATOM 4849 O O . GLU A 1 613 ? -18.766 -31.531 -5.816 1 74.25 613 GLU A O 1
ATOM 4854 N N . PRO A 1 614 ? -19.266 -33.75 -5.281 1 60.22 614 PRO A N 1
ATOM 4855 C CA . PRO A 1 614 ? -20.391 -33.281 -4.457 1 60.22 614 PRO A CA 1
ATOM 4856 C C . PRO A 1 614 ? -19.938 -32.469 -3.26 1 60.22 614 PRO A C 1
ATOM 4858 O O . PRO A 1 614 ? -18.797 -32.562 -2.824 1 60.22 614 PRO A O 1
ATOM 4861 N N . LEU A 1 615 ? -20.828 -31.438 -2.918 1 56.41 615 LEU A N 1
ATOM 4862 C CA . LEU A 1 615 ? -20.547 -30.656 -1.716 1 56.41 615 LEU A CA 1
ATOM 4863 C C . LEU A 1 615 ? -20.422 -31.562 -0.495 1 56.41 615 LEU A C 1
ATOM 4865 O O . LEU A 1 615 ? -21.141 -32.562 -0.379 1 56.41 615 LEU A O 1
ATOM 4869 N N . PRO A 1 616 ? -19.344 -31.547 0.288 1 49.03 616 PRO A N 1
ATOM 4870 C CA . PRO A 1 616 ? -19.312 -32.375 1.497 1 49.03 616 PRO A CA 1
ATOM 4871 C C . PRO A 1 616 ? -20.594 -32.25 2.32 1 49.03 616 PRO A C 1
ATOM 4873 O O . PRO A 1 616 ? -21.203 -31.188 2.357 1 49.03 616 PRO A O 1
ATOM 4876 N N . ASP A 1 617 ? -21.375 -33.375 2.611 1 38.75 617 ASP A N 1
ATOM 4877 C CA . ASP A 1 617 ? -22.547 -33.438 3.48 1 38.75 617 ASP A CA 1
ATOM 4878 C C . ASP A 1 617 ? -22.359 -32.594 4.727 1 38.75 617 ASP A C 1
ATOM 4880 O O . ASP A 1 617 ? -21.312 -32.656 5.371 1 38.75 617 ASP A O 1
ATOM 4884 N N . VAL A 1 618 ? -23.156 -31.609 4.891 1 37.47 618 VAL A N 1
ATOM 4885 C CA . VAL A 1 618 ? -23.141 -30.672 6.012 1 37.47 618 VAL A CA 1
ATOM 4886 C C . VAL A 1 618 ? -23.109 -31.453 7.328 1 37.47 618 VAL A C 1
ATOM 4888 O O . VAL A 1 618 ? -22.875 -30.859 8.391 1 37.47 618 VAL A O 1
ATOM 4891 N N . GLY A 1 619 ? -23.75 -32.688 7.602 1 32.72 619 GLY A N 1
ATOM 4892 C CA . GLY A 1 619 ? -23.953 -33.344 8.891 1 32.72 619 GLY A CA 1
ATOM 4893 C C . GLY A 1 619 ? -22.656 -33.594 9.641 1 32.72 619 GLY A C 1
ATOM 4894 O O . GLY A 1 619 ? -22.656 -33.688 10.867 1 32.72 619 GLY A O 1
ATOM 4895 N N . GLN A 1 620 ? -21.797 -34.406 9.188 1 31.39 620 GLN A N 1
ATOM 4896 C CA . GLN A 1 620 ? -20.703 -34.906 10 1 31.39 620 GLN A CA 1
ATOM 4897 C C . GLN A 1 620 ? -19.688 -33.812 10.305 1 31.39 620 GLN A C 1
ATOM 4899 O O . GLN A 1 620 ? -18.531 -34.094 10.617 1 31.39 620 GLN A O 1
ATOM 4904 N N . ALA A 1 621 ? -19.844 -32.625 9.844 1 32.44 621 ALA A N 1
ATOM 4905 C CA . ALA A 1 621 ? -18.938 -31.656 10.438 1 32.44 621 ALA A CA 1
ATOM 4906 C C . ALA A 1 621 ? -19.109 -31.578 11.953 1 32.44 621 ALA A C 1
ATOM 4908 O O . ALA A 1 621 ? -20.109 -31.031 12.438 1 32.44 621 ALA A O 1
ATOM 4909 N N . SER A 1 622 ? -18.797 -32.656 12.711 1 28.73 622 SER A N 1
ATOM 4910 C CA . SER A 1 622 ? -18.531 -32.594 14.148 1 28.73 622 SER A CA 1
ATOM 4911 C C . SER A 1 622 ? -17.922 -31.25 14.531 1 28.73 622 SER A C 1
ATOM 4913 O O . SER A 1 622 ? -17.25 -30.609 13.719 1 28.73 622 SER A O 1
ATOM 4915 N N . ASN A 1 623 ? -18.391 -30.625 15.758 1 31.11 623 ASN A N 1
ATOM 4916 C CA . ASN A 1 623 ? -18.031 -29.438 16.5 1 31.11 623 ASN A CA 1
ATOM 4917 C C . ASN A 1 623 ? -16.531 -29.141 16.391 1 31.11 623 ASN A C 1
ATOM 4919 O O . ASN A 1 623 ? -16.094 -28.047 16.75 1 31.11 623 ASN A O 1
ATOM 4923 N N . ASN A 1 624 ? -15.664 -30.203 16.656 1 30.23 624 ASN A N 1
ATOM 4924 C CA . ASN A 1 624 ? -14.266 -30.078 17.047 1 30.23 624 ASN A CA 1
ATOM 4925 C C . ASN A 1 624 ? -13.414 -29.5 15.922 1 30.23 624 ASN A C 1
ATOM 4927 O O . ASN A 1 624 ? -12.523 -28.688 16.156 1 30.23 624 ASN A O 1
ATOM 4931 N N . ASP A 1 625 ? -13.203 -30.406 14.781 1 28.84 625 ASP A N 1
ATOM 4932 C CA . ASP A 1 625 ? -12.125 -30.125 13.844 1 28.84 625 ASP A CA 1
ATOM 4933 C C . ASP A 1 625 ? -12.578 -29.109 12.789 1 28.84 625 ASP A C 1
ATOM 4935 O O . ASP A 1 625 ? -13.023 -29.5 11.703 1 28.84 625 ASP A O 1
ATOM 4939 N N . PHE A 1 626 ? -13.453 -28.297 12.977 1 31.7 626 PHE A N 1
ATOM 4940 C CA . PHE A 1 626 ? -13.422 -27.141 12.094 1 31.7 626 PHE A CA 1
ATOM 4941 C C . PHE A 1 626 ? -12.008 -26.891 11.586 1 31.7 626 PHE A C 1
ATOM 4943 O O . PHE A 1 626 ? -11.25 -26.141 12.203 1 31.7 626 PHE A O 1
ATOM 4950 N N . ASN A 1 627 ? -11.297 -27.984 11.266 1 29.95 627 ASN A N 1
ATOM 4951 C CA . ASN A 1 627 ? -10.109 -27.734 10.461 1 29.95 627 ASN A CA 1
ATOM 4952 C C . ASN A 1 627 ? -10.391 -26.75 9.336 1 29.95 627 ASN A C 1
ATOM 4954 O O . ASN A 1 627 ? -11.023 -27.109 8.336 1 29.95 627 ASN A O 1
ATOM 4958 N N . PHE A 1 628 ? -10.883 -25.625 9.688 1 30.89 628 PHE A N 1
ATOM 4959 C CA . PHE A 1 628 ? -10.836 -24.5 8.758 1 30.89 628 PHE A CA 1
ATOM 4960 C C . PHE A 1 628 ? -9.68 -24.656 7.777 1 30.89 628 PHE A C 1
ATOM 4962 O O . PHE A 1 628 ? -8.539 -24.344 8.102 1 30.89 628 PHE A O 1
ATOM 4969 N N . ASP A 1 629 ? -9.656 -25.875 7.172 1 29.03 629 ASP A N 1
ATOM 4970 C CA . ASP A 1 629 ? -8.734 -25.812 6.047 1 29.03 629 ASP A CA 1
ATOM 4971 C C . ASP A 1 629 ? -8.859 -24.484 5.301 1 29.03 629 ASP A C 1
ATOM 4973 O O . ASP A 1 629 ? -9.914 -24.172 4.738 1 29.03 629 ASP A O 1
ATOM 4977 N N . PHE A 1 630 ? -8.344 -23.516 5.859 1 31.03 630 PHE A N 1
ATOM 4978 C CA . PHE A 1 630 ? -8.117 -22.125 5.492 1 31.03 630 PHE A CA 1
ATOM 4979 C C . PHE A 1 630 ? -7.922 -21.984 3.984 1 31.03 630 PHE A C 1
ATOM 4981 O O . PHE A 1 630 ? -7.508 -20.938 3.5 1 31.03 630 PHE A O 1
ATOM 4988 N N . THR A 1 631 ? -7.957 -23.219 3.299 1 29.11 631 THR A N 1
ATOM 4989 C CA . THR A 1 631 ? -7.535 -23.031 1.915 1 29.11 631 THR A CA 1
ATOM 4990 C C . THR A 1 631 ? -8.539 -22.172 1.15 1 29.11 631 THR A C 1
ATOM 4992 O O . THR A 1 631 ? -8.164 -21.219 0.486 1 29.11 631 THR A O 1
ATOM 4995 N N . GLY A 1 632 ? -9.672 -22.844 0.382 1 28.2 632 GLY A N 1
ATOM 4996 C CA . GLY A 1 632 ? -10.344 -22.297 -0.78 1 28.2 632 GLY A CA 1
ATOM 4997 C C . GLY A 1 632 ? -11.516 -21.406 -0.418 1 28.2 632 GLY A C 1
ATOM 4998 O O . GLY A 1 632 ? -12.125 -21.562 0.645 1 28.2 632 GLY A O 1
ATOM 4999 N N . PHE A 1 633 ? -11.664 -20.188 -0.961 1 31.59 633 PHE A N 1
ATOM 5000 C CA . PHE A 1 633 ? -12.695 -19.172 -0.872 1 31.59 633 PHE A CA 1
ATOM 5001 C C . PHE A 1 633 ? -14.078 -19.797 -0.779 1 31.59 633 PHE A C 1
ATOM 5003 O O . PHE A 1 633 ? -14.945 -19.297 -0.057 1 31.59 633 PHE A O 1
ATOM 5010 N N . THR A 1 634 ? -14.477 -20.828 -1.576 1 29.16 634 THR A N 1
ATOM 5011 C CA . THR A 1 634 ? -15.844 -21.25 -1.843 1 29.16 634 THR A CA 1
ATOM 5012 C C . THR A 1 634 ? -16.328 -22.234 -0.78 1 29.16 634 THR A C 1
ATOM 5014 O O . THR A 1 634 ? -17.438 -22.75 -0.871 1 29.16 634 THR A O 1
ATOM 5017 N N . GLY A 1 635 ? -15.578 -22.641 0.167 1 29.92 635 GLY A N 1
ATOM 5018 C CA . GLY A 1 635 ? -16.047 -23.812 0.902 1 29.92 635 GLY A CA 1
ATOM 5019 C C . GLY A 1 635 ? -17.141 -23.469 1.907 1 29.92 635 GLY A C 1
ATOM 5020 O O . GLY A 1 635 ? -17.516 -24.312 2.732 1 29.92 635 GLY A O 1
ATOM 5021 N N . PHE A 1 636 ? -17.516 -22.219 2.055 1 30.78 636 PHE A N 1
ATOM 5022 C CA . PHE A 1 636 ? -18.516 -22 3.109 1 30.78 636 PHE A CA 1
ATOM 5023 C C . PHE A 1 636 ? -19.891 -22.469 2.654 1 30.78 636 PHE A C 1
ATOM 5025 O O . PHE A 1 636 ? -20.906 -22.047 3.223 1 30.78 636 PHE A O 1
ATOM 5032 N N . SER A 1 637 ? -20.188 -23.312 1.742 1 28.97 637 SER A N 1
ATOM 5033 C CA . SER A 1 637 ? -21.531 -23.719 1.398 1 28.97 637 SER A CA 1
ATOM 5034 C C . SER A 1 637 ? -22.219 -24.438 2.562 1 28.97 637 SER A C 1
ATOM 5036 O O . SER A 1 637 ? -23.375 -24.812 2.473 1 28.97 637 SER A O 1
ATOM 5038 N N . GLY A 1 638 ? -21.609 -24.922 3.564 1 27.92 638 GLY A N 1
ATOM 5039 C CA . GLY A 1 638 ? -22.391 -25.828 4.414 1 27.92 638 GLY A CA 1
ATOM 5040 C C . GLY A 1 638 ? -23.328 -25.094 5.344 1 27.92 638 GLY A C 1
ATOM 5041 O O . GLY A 1 638 ? -24.016 -25.719 6.16 1 27.92 638 GLY A O 1
ATOM 5042 N N . MET A 1 639 ? -23.188 -23.828 5.691 1 28.62 639 MET A N 1
ATOM 5043 C CA . MET A 1 639 ? -24.156 -23.438 6.707 1 28.62 639 MET A CA 1
ATOM 5044 C C . MET A 1 639 ? -25.516 -23.125 6.078 1 28.62 639 MET A C 1
ATOM 5046 O O . MET A 1 639 ? -25.781 -21.984 5.691 1 28.62 639 MET A O 1
ATOM 5050 N N . THR A 1 640 ? -26.234 -23.969 5.367 1 26.84 640 THR A N 1
ATOM 5051 C CA . THR A 1 640 ? -27.547 -23.922 4.734 1 26.84 640 THR A CA 1
ATOM 5052 C C . THR A 1 640 ? -28.641 -23.625 5.766 1 26.84 640 THR A C 1
ATOM 5054 O O . THR A 1 640 ? -29.609 -22.938 5.461 1 26.84 640 THR A O 1
ATOM 5057 N N . ASP A 1 641 ? -28.875 -24.344 6.863 1 26.84 641 ASP A N 1
ATOM 5058 C CA . ASP A 1 641 ? -30.219 -24.516 7.406 1 26.84 641 ASP A CA 1
ATOM 5059 C C . ASP A 1 641 ? -30.797 -23.188 7.879 1 26.84 641 ASP A C 1
ATOM 5061 O O . ASP A 1 641 ? -32.031 -23.031 7.953 1 26.84 641 ASP A O 1
ATOM 5065 N N . SER A 1 642 ? -30.203 -22.438 8.664 1 25.83 642 SER A N 1
ATOM 5066 C CA . SER A 1 642 ? -30.984 -21.453 9.398 1 25.83 642 SER A CA 1
ATOM 5067 C C . SER A 1 642 ? -31.359 -20.266 8.516 1 25.83 642 SER A C 1
ATOM 5069 O O . SER A 1 642 ? -31.797 -19.234 9.016 1 25.83 642 SER A O 1
ATOM 5071 N N . PHE A 1 643 ? -30.906 -20.156 7.211 1 26.27 643 PHE A N 1
ATOM 5072 C CA . PHE A 1 643 ? -31.375 -18.953 6.535 1 26.27 643 PHE A CA 1
ATOM 5073 C C . PHE A 1 643 ? -32.781 -19.156 6.004 1 26.27 643 PHE A C 1
ATOM 5075 O O . PHE A 1 643 ? -33.062 -20.109 5.258 1 26.27 643 PHE A O 1
ATOM 5082 N N . GLY A 1 644 ? -33.906 -18.656 6.625 1 22.81 644 GLY A N 1
ATOM 5083 C CA . GLY A 1 644 ? -35.344 -18.656 6.324 1 22.81 644 GLY A CA 1
ATOM 5084 C C . GLY A 1 644 ? -35.625 -18.312 4.883 1 22.81 644 GLY A C 1
ATOM 5085 O O . GLY A 1 644 ? -34.75 -17.859 4.148 1 22.81 644 GLY A O 1
ATOM 5086 N N . THR A 1 645 ? -37.031 -18.312 4.316 1 23.7 645 THR A N 1
ATOM 5087 C CA . THR A 1 645 ? -37.938 -18.297 3.164 1 23.7 645 THR A CA 1
ATOM 5088 C C . THR A 1 645 ? -37.781 -17 2.373 1 23.7 645 THR A C 1
ATOM 5090 O O . THR A 1 645 ? -38.25 -16.891 1.239 1 23.7 645 THR A O 1
ATOM 5093 N N . ASP A 1 646 ? -37.5 -15.859 2.861 1 23.36 646 ASP A N 1
ATOM 5094 C CA . ASP A 1 646 ? -38.031 -14.648 2.25 1 23.36 646 ASP A CA 1
ATOM 5095 C C . ASP A 1 646 ? -37.25 -14.281 0.984 1 23.36 646 ASP A C 1
ATOM 5097 O O . ASP A 1 646 ? -37.344 -13.148 0.502 1 23.36 646 ASP A O 1
ATOM 5101 N N . TRP A 1 647 ? -36.375 -15.188 0.508 1 23.59 647 TRP A N 1
ATOM 5102 C CA . TRP A 1 647 ? -35.656 -14.68 -0.653 1 23.59 647 TRP A CA 1
ATOM 5103 C C . TRP A 1 647 ? -36.5 -14.836 -1.924 1 23.59 647 TRP A C 1
ATOM 5105 O O . TRP A 1 647 ? -35.938 -14.82 -3.031 1 23.59 647 TRP A O 1
ATOM 5115 N N . SER A 1 648 ? -37.844 -14.992 -1.939 1 23.95 648 SER A N 1
ATOM 5116 C CA . SER A 1 648 ? -38.719 -15.18 -3.076 1 23.95 648 SER A CA 1
ATOM 5117 C C . SER A 1 648 ? -38.625 -14.016 -4.055 1 23.95 648 SER A C 1
ATOM 5119 O O . SER A 1 648 ? -38.812 -14.188 -5.258 1 23.95 648 SER A O 1
ATOM 5121 N N . TRP A 1 649 ? -38.5 -12.836 -3.498 1 24.48 649 TRP A N 1
ATOM 5122 C CA . TRP A 1 649 ? -38.75 -11.703 -4.375 1 24.48 649 TRP A CA 1
ATOM 5123 C C . TRP A 1 649 ? -37.75 -11.625 -5.5 1 24.48 649 TRP A C 1
ATOM 5125 O O . TRP A 1 649 ? -38.062 -11.203 -6.617 1 24.48 649 TRP A O 1
ATOM 5135 N N . ALA A 1 650 ? -36.562 -12.016 -5.117 1 23.94 650 ALA A N 1
ATOM 5136 C CA . ALA A 1 650 ? -35.562 -11.68 -6.117 1 23.94 650 ALA A CA 1
ATOM 5137 C C . ALA A 1 650 ? -35.688 -12.539 -7.363 1 23.94 650 ALA A C 1
ATOM 5139 O O . ALA A 1 650 ? -35.094 -12.266 -8.398 1 23.94 650 ALA A O 1
ATOM 5140 N N . LEU A 1 651 ? -36.344 -13.633 -7.215 1 24.41 651 LEU A N 1
ATOM 5141 C CA . LEU A 1 651 ? -36.562 -14.547 -8.328 1 24.41 651 LEU A CA 1
ATOM 5142 C C . LEU A 1 651 ? -37.531 -13.953 -9.336 1 24.41 651 LEU A C 1
ATOM 5144 O O . LEU A 1 651 ? -37.531 -14.328 -10.516 1 24.41 651 LEU A O 1
ATOM 5148 N N . ASN A 1 652 ? -38.531 -13.234 -8.867 1 23.27 652 ASN A N 1
ATOM 5149 C CA . ASN A 1 652 ? -39.625 -12.867 -9.781 1 23.27 652 ASN A CA 1
ATOM 5150 C C . ASN A 1 652 ? -39.188 -11.758 -10.742 1 23.27 652 ASN A C 1
ATOM 5152 O O . ASN A 1 652 ? -40.031 -11.141 -11.398 1 23.27 652 ASN A O 1
ATOM 5156 N N . LEU A 1 653 ? -38 -11.312 -10.602 1 22.88 653 LEU A N 1
ATOM 5157 C CA . LEU A 1 653 ? -37.938 -10.141 -11.469 1 22.88 653 LEU A CA 1
ATOM 5158 C C . LEU A 1 653 ? -38 -10.539 -12.938 1 22.88 653 LEU A C 1
ATOM 5160 O O . LEU A 1 653 ? -37.812 -9.695 -13.82 1 22.88 653 LEU A O 1
ATOM 5164 N N . GLY A 1 654 ? -37.781 -11.828 -13.211 1 22.88 654 GLY A N 1
ATOM 5165 C CA . GLY A 1 654 ? -37.938 -12.031 -14.648 1 22.88 654 GLY A CA 1
ATOM 5166 C C . GLY A 1 654 ? -39.344 -11.711 -15.156 1 22.88 654 GLY A C 1
ATOM 5167 O O . GLY A 1 654 ? -39.656 -11.961 -16.328 1 22.88 654 GLY A O 1
ATOM 5168 N N . ASP A 1 655 ? -40.312 -11.805 -14.297 1 22.64 655 ASP A N 1
ATOM 5169 C CA . ASP A 1 655 ? -41.562 -11.773 -15.047 1 22.64 655 ASP A CA 1
ATOM 5170 C C . ASP A 1 655 ? -41.688 -10.484 -15.852 1 22.64 655 ASP A C 1
ATOM 5172 O O . ASP A 1 655 ? -41.688 -9.391 -15.289 1 22.64 655 ASP A O 1
ATOM 5176 N N . LEU A 1 656 ? -41.188 -10.539 -17.109 1 20.78 656 LEU A N 1
ATOM 5177 C CA . LEU A 1 656 ? -41.719 -9.664 -18.141 1 20.78 656 LEU A CA 1
ATOM 5178 C C . LEU A 1 656 ? -43.219 -9.523 -18.016 1 20.78 656 LEU A C 1
ATOM 5180 O O . LEU A 1 656 ? -43.938 -10.508 -18.094 1 20.78 656 LEU A O 1
ATOM 5184 N N . ASN A 1 657 ? -43.625 -8.82 -17.047 1 20.25 657 ASN A N 1
ATOM 5185 C CA . ASN A 1 657 ? -45.031 -8.469 -17.188 1 20.25 657 ASN A CA 1
ATOM 5186 C C . ASN A 1 657 ? -45.375 -8.148 -18.641 1 20.25 657 ASN A C 1
ATOM 5188 O O . ASN A 1 657 ? -44.781 -7.258 -19.25 1 20.25 657 ASN A O 1
ATOM 5192 N N . THR A 1 658 ? -45.75 -9.203 -19.453 1 21.56 658 THR A N 1
ATOM 5193 C CA . THR A 1 658 ? -46.656 -8.984 -20.578 1 21.56 658 THR A CA 1
ATOM 5194 C C . THR A 1 658 ? -47.75 -7.977 -20.203 1 21.56 658 THR A C 1
ATOM 5196 O O . THR A 1 658 ? -48.688 -8.297 -19.453 1 21.56 658 THR A O 1
ATOM 5199 N N . ASP A 1 659 ? -47.406 -6.875 -19.672 1 19.7 659 ASP A N 1
ATOM 5200 C CA . ASP A 1 659 ? -48.469 -5.887 -19.781 1 19.7 659 ASP A CA 1
ATOM 5201 C C . ASP A 1 659 ? -49.031 -5.82 -21.203 1 19.7 659 ASP A C 1
ATOM 5203 O O . ASP A 1 659 ? -48.312 -5.48 -22.141 1 19.7 659 ASP A O 1
ATOM 5207 N N . GLU A 1 660 ? -50 -6.75 -21.578 1 21.3 660 GLU A N 1
ATOM 5208 C CA . GLU A 1 660 ? -51.094 -6.547 -22.531 1 21.3 660 GLU A CA 1
ATOM 5209 C C . GLU A 1 660 ? -51.562 -5.09 -22.531 1 21.3 660 GLU A C 1
ATOM 5211 O O . GLU A 1 660 ? -51.75 -4.5 -23.609 1 21.3 660 GLU A O 1
ATOM 5216 N N . SER A 1 661 ? -52.281 -4.715 -21.453 1 20.22 661 SER A N 1
ATOM 5217 C CA . SER A 1 661 ? -53.5 -3.881 -21.578 1 20.22 661 SER A CA 1
ATOM 5218 C C . SER A 1 661 ? -53.125 -2.418 -21.797 1 20.22 661 SER A C 1
ATOM 5220 O O . SER A 1 661 ? -54 -1.551 -21.844 1 20.22 661 SER A O 1
ATOM 5222 N N . PHE A 1 662 ? -51.969 -1.865 -21.641 1 19.5 662 PHE A N 1
ATOM 5223 C CA . PHE A 1 662 ? -52.438 -0.488 -21.766 1 19.5 662 PHE A CA 1
ATOM 5224 C C . PHE A 1 662 ? -52.875 -0.184 -23.188 1 19.5 662 PHE A C 1
ATOM 5226 O O . PHE A 1 662 ? -53.125 0.973 -23.531 1 19.5 662 PHE A O 1
ATOM 5233 N N . MET A 1 663 ? -52.406 -0.759 -24.297 1 18.5 663 MET A N 1
ATOM 5234 C CA . MET A 1 663 ? -52.906 0.083 -25.375 1 18.5 663 MET A CA 1
ATOM 5235 C C . MET A 1 663 ? -54.438 0.187 -25.297 1 18.5 663 MET A C 1
ATOM 5237 O O . MET A 1 663 ? -55.094 -0.708 -24.781 1 18.5 663 MET A O 1
ATOM 5241 N N . PRO A 1 664 ? -54.906 1.436 -25.859 1 18.33 664 PRO A N 1
ATOM 5242 C CA . PRO A 1 664 ? -56.188 2.117 -26.125 1 18.33 664 PRO A CA 1
ATOM 5243 C C . PRO A 1 664 ? -57.156 1.247 -26.906 1 18.33 664 PRO A C 1
ATOM 5245 O O . PRO A 1 664 ? -56.75 0.534 -27.828 1 18.33 664 PRO A O 1
ATOM 5248 N N . ASP A 1 665 ? -58.062 0.741 -26.25 1 18.31 665 ASP A N 1
ATOM 5249 C CA . ASP A 1 665 ? -59.312 0.208 -26.781 1 18.31 665 ASP A CA 1
ATOM 5250 C C . ASP A 1 665 ? -59.781 0.997 -28.016 1 18.31 665 ASP A C 1
ATOM 5252 O O . ASP A 1 665 ? -60.062 0.414 -29.062 1 18.31 665 ASP A O 1
ATOM 5256 N N . ASP A 1 666 ? -60.719 2.09 -27.844 1 17.23 666 ASP A N 1
ATOM 5257 C CA . ASP A 1 666 ? -61.969 2.621 -28.391 1 17.23 666 ASP A CA 1
ATOM 5258 C C . ASP A 1 666 ? -61.719 3.586 -29.547 1 17.23 666 ASP A C 1
ATOM 5260 O O . ASP A 1 666 ? -61.375 4.758 -29.312 1 17.23 666 ASP A O 1
ATOM 5264 N N . ALA A 1 667 ? -60.969 3.42 -30.75 1 17.5 667 ALA A N 1
ATOM 5265 C CA . ALA A 1 667 ? -61.531 3.699 -32.094 1 17.5 667 ALA A CA 1
ATOM 5266 C C . ALA A 1 667 ? -62.875 3 -32.281 1 17.5 667 ALA A C 1
ATOM 5268 O O . ALA A 1 667 ? -63.438 3.035 -33.375 1 17.5 667 ALA A O 1
ATOM 5269 N N . ALA A 1 668 ? -63.594 2.312 -31.578 1 16.39 668 ALA A N 1
ATOM 5270 C CA . ALA A 1 668 ? -64.938 2.057 -32.125 1 16.39 668 ALA A CA 1
ATOM 5271 C C . ALA A 1 668 ? -65.688 3.354 -32.281 1 16.39 668 ALA A C 1
ATOM 5273 O O . ALA A 1 668 ? -66.688 3.59 -31.562 1 16.39 668 ALA A O 1
ATOM 5274 N N . VAL A 1 669 ? -65.062 4.605 -32.438 1 19.41 669 VAL A N 1
ATOM 5275 C CA . VAL A 1 669 ? -65.875 5.371 -33.375 1 19.41 669 VAL A CA 1
ATOM 5276 C C . VAL A 1 669 ? -65.812 4.727 -34.75 1 19.41 669 VAL A C 1
ATOM 5278 O O . VAL A 1 669 ? -64.75 4.367 -35.219 1 19.41 669 VAL A O 1
ATOM 5281 N N . ALA A 1 670 ? -67.125 4.387 -35.469 1 18.42 670 ALA A N 1
ATOM 5282 C CA . ALA A 1 670 ? -68 3.668 -36.344 1 18.42 670 ALA A CA 1
ATOM 5283 C C . ALA A 1 670 ? -67.75 3.992 -37.812 1 18.42 670 ALA A C 1
ATOM 5285 O O . ALA A 1 670 ? -67.688 5.164 -38.188 1 18.42 670 ALA A O 1
ATOM 5286 N N . MET A 1 671 ? -66.75 3.518 -38.75 1 16.58 671 MET A N 1
ATOM 5287 C CA . MET A 1 671 ? -67.188 2.934 -40 1 16.58 671 MET A CA 1
ATOM 5288 C C . MET A 1 671 ? -68.562 2.215 -39.781 1 16.58 671 MET A C 1
ATOM 5290 O O . MET A 1 671 ? -68.562 1.164 -39.156 1 16.58 671 MET A O 1
ATOM 5294 N N . SER A 1 672 ? -69.688 2.928 -39.25 1 18.31 672 SER A N 1
ATOM 5295 C CA . SER A 1 672 ? -70.75 3.234 -40.219 1 18.31 672 SER A CA 1
ATOM 5296 C C . SER A 1 672 ? -70.188 3.914 -41.438 1 18.31 672 SER A C 1
ATOM 5298 O O . SER A 1 672 ? -70.438 3.488 -42.562 1 18.31 672 SER A O 1
ATOM 5300 N N . ASN A 1 673 ? -69.875 5.305 -41.75 1 20.89 673 ASN A N 1
ATOM 5301 C CA . ASN A 1 673 ? -69.875 5.789 -43.125 1 20.89 673 ASN A CA 1
ATOM 5302 C C . ASN A 1 673 ? -68.562 5.523 -43.812 1 20.89 673 ASN A C 1
ATOM 5304 O O . ASN A 1 673 ? -67.5 5.641 -43.156 1 20.89 673 ASN A O 1
ATOM 5308 N N . MET B 1 1 ? -3.541 9.578 -55.156 1 15.41 1 MET B N 1
ATOM 5309 C CA . MET B 1 1 ? -2.748 10.805 -55.188 1 15.41 1 MET B CA 1
ATOM 5310 C C . MET B 1 1 ? -2.955 11.609 -53.906 1 15.41 1 MET B C 1
ATOM 5312 O O . MET B 1 1 ? -2.039 11.734 -53.094 1 15.41 1 MET B O 1
ATOM 5316 N N . PRO B 1 2 ? -3.82 12.742 -53.938 1 15.86 2 PRO B N 1
ATOM 5317 C CA . PRO B 1 2 ? -3.764 14.18 -54.219 1 15.86 2 PRO B CA 1
ATOM 5318 C C . PRO B 1 2 ? -4.309 15.031 -53.062 1 15.86 2 PRO B C 1
ATOM 5320 O O . PRO B 1 2 ? -3.74 16.078 -52.75 1 15.86 2 PRO B O 1
ATOM 5323 N N . PRO B 1 3 ? -5.547 14.883 -52.656 1 16.33 3 PRO B N 1
ATOM 5324 C CA . PRO B 1 3 ? -6.473 16.016 -52.75 1 16.33 3 PRO B CA 1
ATOM 5325 C C . PRO B 1 3 ? -6.402 16.953 -51.531 1 16.33 3 PRO B C 1
ATOM 5327 O O . PRO B 1 3 ? -6.555 16.5 -50.406 1 16.33 3 PRO B O 1
ATOM 5330 N N . ARG B 1 4 ? -5.734 18.109 -51.594 1 17.41 4 ARG B N 1
ATOM 5331 C CA . ARG B 1 4 ? -5.164 19.25 -50.906 1 17.41 4 ARG B CA 1
ATOM 5332 C C . ARG B 1 4 ? -6.258 20.172 -50.375 1 17.41 4 ARG B C 1
ATOM 5334 O O . ARG B 1 4 ? -5.973 21.203 -49.781 1 17.41 4 ARG B O 1
ATOM 5341 N N . THR B 1 5 ? -7.578 19.938 -50.875 1 15.4 5 THR B N 1
ATOM 5342 C CA . THR B 1 5 ? -8.258 21.188 -51.219 1 15.4 5 THR B CA 1
ATOM 5343 C C . THR B 1 5 ? -8.367 22.078 -49.969 1 15.4 5 THR B C 1
ATOM 5345 O O . THR B 1 5 ? -8.273 21.594 -48.844 1 15.4 5 THR B O 1
ATOM 5348 N N . LYS B 1 6 ? -9.133 23.297 -50.156 1 15.72 6 LYS B N 1
ATOM 5349 C CA . LYS B 1 6 ? -9.18 24.75 -50.188 1 15.72 6 LYS B CA 1
ATOM 5350 C C . LYS B 1 6 ? -9.703 25.328 -48.875 1 15.72 6 LYS B C 1
ATOM 5352 O O . LYS B 1 6 ? -10.578 24.734 -48.25 1 15.72 6 LYS B O 1
ATOM 5357 N N . VAL B 1 7 ? -9.141 26.453 -48.344 1 16.73 7 VAL B N 1
ATOM 5358 C CA . VAL B 1 7 ? -8.812 27.406 -47.281 1 16.73 7 VAL B CA 1
ATOM 5359 C C . VAL B 1 7 ? -10.031 28.266 -46.969 1 16.73 7 VAL B C 1
ATOM 5361 O O . VAL B 1 7 ? -10.359 28.469 -45.781 1 16.73 7 VAL B O 1
ATOM 5364 N N . ARG B 1 8 ? -10.648 28.906 -48.031 1 14.93 8 ARG B N 1
ATOM 5365 C CA . ARG B 1 8 ? -10.633 30.375 -47.969 1 14.93 8 ARG B CA 1
ATOM 5366 C C . ARG B 1 8 ? -11.75 30.891 -47.062 1 14.93 8 ARG B C 1
ATOM 5368 O O . ARG B 1 8 ? -11.508 31.703 -46.188 1 14.93 8 ARG B O 1
ATOM 5375 N N . ASN B 1 9 ? -12.977 30.984 -47.688 1 15.25 9 ASN B N 1
ATOM 5376 C CA . ASN B 1 9 ? -13.508 32.281 -48.125 1 15.25 9 ASN B CA 1
ATOM 5377 C C . ASN B 1 9 ? -14.242 33 -47 1 15.25 9 ASN B C 1
ATOM 5379 O O . ASN B 1 9 ? -14.508 32.375 -45.938 1 15.25 9 ASN B O 1
ATOM 5383 N N . SER B 1 10 ? -15.461 33.469 -47.312 1 15.2 10 SER B N 1
ATOM 5384 C CA . SER B 1 10 ? -16.094 34.781 -47.5 1 15.2 10 SER B CA 1
ATOM 5385 C C . SER B 1 10 ? -17.031 35.094 -46.312 1 15.2 10 SER B C 1
ATOM 5387 O O . SER B 1 10 ? -18.219 34.75 -46.375 1 15.2 10 SER B O 1
ATOM 5389 N N . ILE B 1 11 ? -16.734 34.594 -45.156 1 15.64 11 ILE B N 1
ATOM 5390 C CA . ILE B 1 11 ? -17.828 34.75 -44.188 1 15.64 11 ILE B CA 1
ATOM 5391 C C . ILE B 1 11 ? -18.203 36.219 -44.062 1 15.64 11 ILE B C 1
ATOM 5393 O O . ILE B 1 11 ? -17.453 37.031 -43.531 1 15.64 11 ILE B O 1
ATOM 5397 N N . ASN B 1 12 ? -18.906 36.688 -45.094 1 14.59 12 ASN B N 1
ATOM 5398 C CA . ASN B 1 12 ? -19.438 38 -45.438 1 14.59 12 ASN B CA 1
ATOM 5399 C C . ASN B 1 12 ? -20.047 38.688 -44.219 1 14.59 12 ASN B C 1
ATOM 5401 O O . ASN B 1 12 ? -19.688 39.844 -43.906 1 14.59 12 ASN B O 1
ATOM 5405 N N . ASP B 1 13 ? -21.406 38.719 -44.188 1 15.26 13 ASP B N 1
ATOM 5406 C CA . ASP B 1 13 ? -22.297 39.844 -44.5 1 15.26 13 ASP B CA 1
ATOM 5407 C C . ASP B 1 13 ? -22.531 40.688 -43.25 1 15.26 13 ASP B C 1
ATOM 5409 O O . ASP B 1 13 ? -22.312 40.25 -42.125 1 15.26 13 ASP B O 1
ATOM 5413 N N . SER B 1 14 ? -23.672 41.469 -43.219 1 14.86 14 SER B N 1
ATOM 5414 C CA . SER B 1 14 ? -24.078 42.875 -43.25 1 14.86 14 SER B CA 1
ATOM 5415 C C . SER B 1 14 ? -24.406 43.406 -41.875 1 14.86 14 SER B C 1
ATOM 5417 O O . SER B 1 14 ? -23.859 44.406 -41.438 1 14.86 14 SER B O 1
ATOM 5419 N N . GLN B 1 15 ? -25.766 43.594 -41.594 1 14.62 15 GLN B N 1
ATOM 5420 C CA . GLN B 1 15 ? -26.359 44.906 -41.5 1 14.62 15 GLN B CA 1
ATOM 5421 C C . GLN B 1 15 ? -26.312 45.469 -40.094 1 14.62 15 GLN B C 1
ATOM 5423 O O . GLN B 1 15 ? -25.844 44.781 -39.156 1 14.62 15 GLN B O 1
ATOM 5428 N N . GLU B 1 16 ? -27.562 45.906 -39.562 1 14.86 16 GLU B N 1
ATOM 5429 C CA . GLU B 1 16 ? -28.141 47.219 -39.281 1 14.86 16 GLU B CA 1
ATOM 5430 C C . GLU B 1 16 ? -27.984 47.562 -37.812 1 14.86 16 GLU B C 1
ATOM 5432 O O . GLU B 1 16 ? -27.766 46.688 -36.969 1 14.86 16 GLU B O 1
ATOM 5437 N N . THR B 1 17 ? -28.438 48.812 -37.562 1 14.26 17 THR B N 1
ATOM 5438 C CA . THR B 1 17 ? -28.25 50.094 -36.812 1 14.26 17 THR B CA 1
ATOM 5439 C C . THR B 1 17 ? -28.797 49.969 -35.406 1 14.26 17 THR B C 1
ATOM 5441 O O . THR B 1 17 ? -30.016 49.969 -35.188 1 14.26 17 THR B O 1
ATOM 5444 N N . ARG B 1 18 ? -28.438 49 -34.75 1 14.38 18 ARG B N 1
ATOM 5445 C CA . ARG B 1 18 ? -29.062 48.875 -33.438 1 14.38 18 ARG B CA 1
ATOM 5446 C C . ARG B 1 18 ? -29.047 50.188 -32.688 1 14.38 18 ARG B C 1
ATOM 5448 O O . ARG B 1 18 ? -27.984 50.781 -32.438 1 14.38 18 ARG B O 1
ATOM 5455 N N . LEU B 1 19 ? -30.219 50.781 -32.594 1 14.48 19 LEU B N 1
ATOM 5456 C CA . LEU B 1 19 ? -30.75 52.062 -32.156 1 14.48 19 LEU B CA 1
ATOM 5457 C C . LEU B 1 19 ? -30.297 52.406 -30.734 1 14.48 19 LEU B C 1
ATOM 5459 O O . LEU B 1 19 ? -30.109 51.5 -29.922 1 14.48 19 LEU B O 1
ATOM 5463 N N . SER B 1 20 ? -29.906 53.688 -30.469 1 14.31 20 SER B N 1
ATOM 5464 C CA . SER B 1 20 ? -29.219 54.719 -29.656 1 14.31 20 SER B CA 1
ATOM 5465 C C . SER B 1 20 ? -29.922 54.906 -28.328 1 14.31 20 SER B C 1
ATOM 5467 O O . SER B 1 20 ? -29.359 55.531 -27.422 1 14.31 20 SER B O 1
ATOM 5469 N N . SER B 1 21 ? -31.219 54.438 -28.203 1 14.2 21 SER B N 1
ATOM 5470 C CA . SER B 1 21 ? -31.953 55.531 -27.594 1 14.2 21 SER B CA 1
ATOM 5471 C C . SER B 1 21 ? -31.422 55.844 -26.203 1 14.2 21 SER B C 1
ATOM 5473 O O . SER B 1 21 ? -30.891 54.969 -25.516 1 14.2 21 SER B O 1
ATOM 5475 N N . PRO B 1 22 ? -31.688 57.156 -25.75 1 14.43 22 PRO B N 1
ATOM 5476 C CA . PRO B 1 22 ? -31.188 58.25 -24.906 1 14.43 22 PRO B CA 1
ATOM 5477 C C . PRO B 1 22 ? -31.5 58.031 -23.438 1 14.43 22 PRO B C 1
ATOM 5479 O O . PRO B 1 22 ? -31.047 58.812 -22.578 1 14.43 22 PRO B O 1
ATOM 5482 N N . ARG B 1 23 ? -32.281 56.969 -23.141 1 14.32 23 ARG B N 1
ATOM 5483 C CA . ARG B 1 23 ? -33.25 57.531 -22.188 1 14.32 23 ARG B CA 1
ATOM 5484 C C . ARG B 1 23 ? -32.531 58.188 -21.016 1 14.32 23 ARG B C 1
ATOM 5486 O O . ARG B 1 23 ? -31.422 57.75 -20.641 1 14.32 23 ARG B O 1
ATOM 5493 N N . ASP B 1 24 ? -33.312 59 -20.328 1 14.06 24 ASP B N 1
ATOM 5494 C CA . ASP B 1 24 ? -33.406 60.219 -19.5 1 14.06 24 ASP B CA 1
ATOM 5495 C C . ASP B 1 24 ? -32.844 59.969 -18.109 1 14.06 24 ASP B C 1
ATOM 5497 O O . ASP B 1 24 ? -32.969 58.844 -17.562 1 14.06 24 ASP B O 1
ATOM 5501 N N . SER B 1 25 ? -31.984 60.875 -17.625 1 14.79 25 SER B N 1
ATOM 5502 C CA . SER B 1 25 ? -31.109 61.438 -16.609 1 14.79 25 SER B CA 1
ATOM 5503 C C . SER B 1 25 ? -31.859 61.688 -15.297 1 14.79 25 SER B C 1
ATOM 5505 O O . SER B 1 25 ? -31.344 62.312 -14.391 1 14.79 25 SER B O 1
ATOM 5507 N N . THR B 1 26 ? -33.062 61.062 -15.188 1 14.33 26 THR B N 1
ATOM 5508 C CA . THR B 1 26 ? -33.781 61.875 -14.211 1 14.33 26 THR B CA 1
ATOM 5509 C C . THR B 1 26 ? -32.938 62.094 -12.953 1 14.33 26 THR B C 1
ATOM 5511 O O . THR B 1 26 ? -32.094 61.25 -12.617 1 14.33 26 THR B O 1
ATOM 5514 N N . GLU B 1 27 ? -33.438 63.094 -12.078 1 14.22 27 GLU B N 1
ATOM 5515 C CA . GLU B 1 27 ? -33.219 64.312 -11.258 1 14.22 27 GLU B CA 1
ATOM 5516 C C . GLU B 1 27 ? -32.844 63.906 -9.82 1 14.22 27 GLU B C 1
ATOM 5518 O O . GLU B 1 27 ? -31.984 64.5 -9.203 1 14.22 27 GLU B O 1
ATOM 5523 N N . ARG B 1 28 ? -33.594 62.875 -9.211 1 14.36 28 ARG B N 1
ATOM 5524 C CA . ARG B 1 28 ? -34.25 63.375 -8.016 1 14.36 28 ARG B CA 1
ATOM 5525 C C . ARG B 1 28 ? -33.219 63.688 -6.93 1 14.36 28 ARG B C 1
ATOM 5527 O O . ARG B 1 28 ? -32.375 62.844 -6.594 1 14.36 28 ARG B O 1
ATOM 5534 N N . SER B 1 29 ? -33 64.938 -6.531 1 14.07 29 SER B N 1
ATOM 5535 C CA . SER B 1 29 ? -32.188 65.875 -5.758 1 14.07 29 SER B CA 1
ATOM 5536 C C . SER B 1 29 ? -32.125 65.438 -4.289 1 14.07 29 SER B C 1
ATOM 5538 O O . SER B 1 29 ? -31.047 65.5 -3.678 1 14.07 29 SER B O 1
ATOM 5540 N N . HIS B 1 30 ? -33.344 65.375 -3.57 1 14.11 30 HIS B N 1
ATOM 5541 C CA . HIS B 1 30 ? -33.5 66.375 -2.562 1 14.11 30 HIS B CA 1
ATOM 5542 C C . HIS B 1 30 ? -32.688 66.062 -1.318 1 14.11 30 HIS B C 1
ATOM 5544 O O . HIS B 1 30 ? -31.938 66.938 -0.829 1 14.11 30 HIS B O 1
ATOM 5550 N N . THR B 1 31 ? -33.219 65 -0.548 1 14.68 31 THR B N 1
ATOM 5551 C CA . THR B 1 31 ? -33.688 65.438 0.757 1 14.68 31 THR B CA 1
ATOM 5552 C C . THR B 1 31 ? -32.531 65.688 1.71 1 14.68 31 THR B C 1
ATOM 5554 O O . THR B 1 31 ? -31.438 65.188 1.515 1 14.68 31 THR B O 1
ATOM 5557 N N . ASP B 1 32 ? -32.938 66.062 3.008 1 14.79 32 ASP B N 1
ATOM 5558 C CA . ASP B 1 32 ? -32.812 67.062 4.07 1 14.79 32 ASP B CA 1
ATOM 5559 C C . ASP B 1 32 ? -31.734 66.688 5.078 1 14.79 32 ASP B C 1
ATOM 5561 O O . ASP B 1 32 ? -31.5 65.5 5.316 1 14.79 32 ASP B O 1
ATOM 5565 N N . GLU B 1 33 ? -30.938 67.562 5.414 1 15.66 33 GLU B N 1
ATOM 5566 C CA . GLU B 1 33 ? -29.75 68 6.176 1 15.66 33 GLU B CA 1
ATOM 5567 C C . GLU B 1 33 ? -29.953 67.75 7.668 1 15.66 33 GLU B C 1
ATOM 5569 O O . GLU B 1 33 ? -30.641 68.5 8.336 1 15.66 33 GLU B O 1
ATOM 5574 N N . ILE B 1 34 ? -30.469 66.375 7.957 1 14.97 34 ILE B N 1
ATOM 5575 C CA . ILE B 1 34 ? -30.859 66.438 9.359 1 14.97 34 ILE B CA 1
ATOM 5576 C C . ILE B 1 34 ? -29.766 67.125 10.188 1 14.97 34 ILE B C 1
ATOM 5578 O O . ILE B 1 34 ? -28.578 66.938 9.914 1 14.97 34 ILE B O 1
ATOM 5582 N N . ASP B 1 35 ? -30.25 67.688 11.234 1 14.78 35 ASP B N 1
ATOM 5583 C CA . ASP B 1 35 ? -30.031 68.75 12.164 1 14.78 35 ASP B CA 1
ATOM 5584 C C . ASP B 1 35 ? -28.844 68.5 13.078 1 14.78 35 ASP B C 1
ATOM 5586 O O . ASP B 1 35 ? -28.453 67.312 13.258 1 14.78 35 ASP B O 1
ATOM 5590 N N . PRO B 1 36 ? -28.547 69.438 13.992 1 15.66 36 PRO B N 1
ATOM 5591 C CA . PRO B 1 36 ? -27.5 70.25 14.656 1 15.66 36 PRO B CA 1
ATOM 5592 C C . PRO B 1 36 ? -27.094 69.625 16 1 15.66 36 PRO B C 1
ATOM 5594 O O . PRO B 1 36 ? -26.281 70.25 16.719 1 15.66 36 PRO B O 1
ATOM 5597 N N . LEU B 1 37 ? -27.406 68.312 16.344 1 15.09 37 LEU B N 1
ATOM 5598 C CA . LEU B 1 37 ? -27.625 68.25 17.781 1 15.09 37 LEU B CA 1
ATOM 5599 C C . LEU B 1 37 ? -26.406 68.75 18.531 1 15.09 37 LEU B C 1
ATOM 5601 O O . LEU B 1 37 ? -25.281 68.312 18.328 1 15.09 37 LEU B O 1
ATOM 5605 N N . VAL B 1 38 ? -26.547 69.812 19.188 1 14.98 38 VAL B N 1
ATOM 5606 C CA . VAL B 1 38 ? -25.734 70.875 19.859 1 14.98 38 VAL B CA 1
ATOM 5607 C C . VAL B 1 38 ? -24.953 70.188 21 1 14.98 38 VAL B C 1
ATOM 5609 O O . VAL B 1 38 ? -23.719 70.25 21 1 14.98 38 VAL B O 1
ATOM 5612 N N . GLN B 1 39 ? -25.234 70.625 22.328 1 14.45 39 GLN B N 1
ATOM 5613 C CA . GLN B 1 39 ? -24.5 71.562 23.141 1 14.45 39 GLN B CA 1
ATOM 5614 C C . GLN B 1 39 ? -23.625 70.875 24.172 1 14.45 39 GLN B C 1
ATOM 5616 O O . GLN B 1 39 ? -22.422 71.062 24.234 1 14.45 39 GLN B O 1
ATOM 5621 N N . ASP B 1 40 ? -24.078 70.812 25.578 1 15.09 40 ASP B N 1
ATOM 5622 C CA . ASP B 1 40 ? -23.625 71.562 26.719 1 15.09 40 ASP B CA 1
ATOM 5623 C C . ASP B 1 40 ? -22.609 70.812 27.547 1 15.09 40 ASP B C 1
ATOM 5625 O O . ASP B 1 40 ? -22.594 69.562 27.531 1 15.09 40 ASP B O 1
ATOM 5629 N N . ALA B 1 41 ? -21.688 71.562 28.578 1 16.03 41 ALA B N 1
ATOM 5630 C CA . ALA B 1 41 ? -20.406 71.812 29.219 1 16.03 41 ALA B CA 1
ATOM 5631 C C . ALA B 1 41 ? -20.312 71.062 30.562 1 16.03 41 ALA B C 1
ATOM 5633 O O . ALA B 1 41 ? -19.25 71.062 31.188 1 16.03 41 ALA B O 1
ATOM 5634 N N . ALA B 1 42 ? -21.453 70.562 31.156 1 15.16 42 ALA B N 1
ATOM 5635 C CA . ALA B 1 42 ? -21.406 70.938 32.562 1 15.16 42 ALA B CA 1
ATOM 5636 C C . ALA B 1 42 ? -20.219 70.312 33.281 1 15.16 42 ALA B C 1
ATOM 5638 O O . ALA B 1 42 ? -19.688 69.312 32.844 1 15.16 42 ALA B O 1
ATOM 5639 N N . GLN B 1 43 ? -20.125 70.625 34.656 1 15.46 43 GLN B N 1
ATOM 5640 C CA . GLN B 1 43 ? -19.312 71.125 35.781 1 15.46 43 GLN B CA 1
ATOM 5641 C C . GLN B 1 43 ? -18.625 69.938 36.5 1 15.46 43 GLN B C 1
ATOM 5643 O O . GLN B 1 43 ? -19.047 68.812 36.344 1 15.46 43 GLN B O 1
ATOM 5648 N N . GLY B 1 44 ? -17.734 70.25 37.531 1 15.68 44 GLY B N 1
ATOM 5649 C CA . GLY B 1 44 ? -16.453 70.062 38.188 1 15.68 44 GLY B CA 1
ATOM 5650 C C . GLY B 1 44 ? -16.453 68.938 39.188 1 15.68 44 GLY B C 1
ATOM 5651 O O . GLY B 1 44 ? -15.422 68.312 39.469 1 15.68 44 GLY B O 1
ATOM 5652 N N . ASP B 1 45 ? -17.625 68.625 39.875 1 16.12 45 ASP B N 1
ATOM 5653 C CA . ASP B 1 45 ? -17.406 68.688 41.312 1 16.12 45 ASP B CA 1
ATOM 5654 C C . ASP B 1 45 ? -16.594 67.438 41.781 1 16.12 45 ASP B C 1
ATOM 5656 O O . ASP B 1 45 ? -16.656 66.375 41.156 1 16.12 45 ASP B O 1
ATOM 5660 N N . GLU B 1 46 ? -15.734 67.688 42.875 1 16.61 46 GLU B N 1
ATOM 5661 C CA . GLU B 1 46 ? -14.508 67.25 43.531 1 16.61 46 GLU B CA 1
ATOM 5662 C C . GLU B 1 46 ? -14.742 65.938 44.312 1 16.61 46 GLU B C 1
ATOM 5664 O O . GLU B 1 46 ? -13.805 65.188 44.531 1 16.61 46 GLU B O 1
ATOM 5669 N N . PRO B 1 47 ? -16.062 65.5 44.5 1 16.59 47 PRO B N 1
ATOM 5670 C CA . PRO B 1 47 ? -16.156 65.312 45.938 1 16.59 47 PRO B CA 1
ATOM 5671 C C . PRO B 1 47 ? -15.227 64.188 46.438 1 16.59 47 PRO B C 1
ATOM 5673 O O . PRO B 1 47 ? -14.75 63.375 45.625 1 16.59 47 PRO B O 1
ATOM 5676 N N . GLY B 1 48 ? -15.219 64.062 47.844 1 16.97 48 GLY B N 1
ATOM 5677 C CA . GLY B 1 48 ? -14.492 63.75 49.062 1 16.97 48 GLY B CA 1
ATOM 5678 C C . GLY B 1 48 ? -14.273 62.281 49.312 1 16.97 48 GLY B C 1
ATOM 5679 O O . GLY B 1 48 ? -14.969 61.438 48.75 1 16.97 48 GLY B O 1
ATOM 5680 N N . MET B 1 49 ? -13.047 61.875 49.812 1 17.58 49 MET B N 1
ATOM 5681 C CA . MET B 1 49 ? -12.133 60.75 49.969 1 17.58 49 MET B CA 1
ATOM 5682 C C . MET B 1 49 ? -12.758 59.656 50.812 1 17.58 49 MET B C 1
ATOM 5684 O O . MET B 1 49 ? -12.18 58.562 51 1 17.58 49 MET B O 1
ATOM 5688 N N . THR B 1 50 ? -14.148 59.844 51.188 1 16.58 50 THR B N 1
ATOM 5689 C CA . THR B 1 50 ? -14.273 59.406 52.594 1 16.58 50 THR B CA 1
ATOM 5690 C C . THR B 1 50 ? -13.922 57.938 52.75 1 16.58 50 THR B C 1
ATOM 5692 O O . THR B 1 50 ? -14.203 57.125 51.844 1 16.58 50 THR B O 1
ATOM 5695 N N . THR B 1 51 ? -13.008 57.656 53.781 1 18.05 51 THR B N 1
ATOM 5696 C CA . THR B 1 51 ? -12.102 56.625 54.281 1 18.05 51 THR B CA 1
ATOM 5697 C C . THR B 1 51 ? -12.891 55.406 54.75 1 18.05 51 THR B C 1
ATOM 5699 O O . THR B 1 51 ? -12.297 54.375 55.156 1 18.05 51 THR B O 1
ATOM 5702 N N . SER B 1 52 ? -14.336 55.375 54.5 1 16.39 52 SER B N 1
ATOM 5703 C CA . SER B 1 52 ? -14.969 54.75 55.656 1 16.39 52 SER B CA 1
ATOM 5704 C C . SER B 1 52 ? -14.492 53.312 55.844 1 16.39 52 SER B C 1
ATOM 5706 O O . SER B 1 52 ? -14.375 52.562 54.844 1 16.39 52 SER B O 1
ATOM 5708 N N . SER B 1 53 ? -13.836 53.062 57.031 1 17.94 53 SER B N 1
ATOM 5709 C CA . SER B 1 53 ? -13.086 52.031 57.719 1 17.94 53 SER B CA 1
ATOM 5710 C C . SER B 1 53 ? -13.93 50.781 57.938 1 17.94 53 SER B C 1
ATOM 5712 O O . SER B 1 53 ? -13.469 49.781 58.5 1 17.94 53 SER B O 1
ATOM 5714 N N . HIS B 1 54 ? -15.273 50.875 57.531 1 17.03 54 HIS B N 1
ATOM 5715 C CA . HIS B 1 54 ? -16.109 50.094 58.406 1 17.03 54 HIS B CA 1
ATOM 5716 C C . HIS B 1 54 ? -15.688 48.625 58.438 1 17.03 54 HIS B C 1
ATOM 5718 O O . HIS B 1 54 ? -15.273 48.062 57.406 1 17.03 54 HIS B O 1
ATOM 5724 N N . GLY B 1 55 ? -15.445 48.156 59.688 1 18.19 55 GLY B N 1
ATOM 5725 C CA . GLY B 1 55 ? -14.953 47 60.469 1 18.19 55 GLY B CA 1
ATOM 5726 C C . GLY B 1 55 ? -15.711 45.719 60.188 1 18.19 55 GLY B C 1
ATOM 5727 O O . GLY B 1 55 ? -15.57 44.75 60.906 1 18.19 55 GLY B O 1
ATOM 5728 N N . LEU B 1 56 ? -16.469 45.75 59 1 18.06 56 LEU B N 1
ATOM 5729 C CA . LEU B 1 56 ? -17.562 44.781 59.062 1 18.06 56 LEU B CA 1
ATOM 5730 C C . LEU B 1 56 ? -17.062 43.406 59.5 1 18.06 56 LEU B C 1
ATOM 5732 O O . LEU B 1 56 ? -16.016 42.969 59.062 1 18.06 56 LEU B O 1
ATOM 5736 N N . GLU B 1 57 ? -17.641 43.062 60.688 1 18.17 57 GLU B N 1
ATOM 5737 C CA . GLU B 1 57 ? -17.656 41.938 61.625 1 18.17 57 GLU B CA 1
ATOM 5738 C C . GLU B 1 57 ? -17.75 40.594 60.906 1 18.17 57 GLU B C 1
ATOM 5740 O O . GLU B 1 57 ? -18.625 40.406 60.062 1 18.17 57 GLU B O 1
ATOM 5745 N N . ARG B 1 58 ? -16.625 39.969 60.812 1 19.38 58 ARG B N 1
ATOM 5746 C CA . ARG B 1 58 ? -16.219 38.719 60.188 1 19.38 58 ARG B CA 1
ATOM 5747 C C . ARG B 1 58 ? -17.172 37.562 60.594 1 19.38 58 ARG B C 1
ATOM 5749 O O . ARG B 1 58 ? -16.969 36.906 61.625 1 19.38 58 ARG B O 1
ATOM 5756 N N . SER B 1 59 ? -18.578 38.094 60.75 1 17.52 59 SER B N 1
ATOM 5757 C CA . SER B 1 59 ? -19.422 37.094 61.438 1 17.52 59 SER B CA 1
ATOM 5758 C C . SER B 1 59 ? -19.141 35.688 60.938 1 17.52 59 SER B C 1
ATOM 5760 O O . SER B 1 59 ? -18.891 35.469 59.75 1 17.52 59 SER B O 1
ATOM 5762 N N . ASN B 1 60 ? -18.719 34.875 61.906 1 18.89 60 ASN B N 1
ATOM 5763 C CA . ASN B 1 60 ? -18.219 33.5 62.094 1 18.89 60 ASN B CA 1
ATOM 5764 C C . ASN B 1 60 ? -19.188 32.469 61.531 1 18.89 60 ASN B C 1
ATOM 5766 O O . ASN B 1 60 ? -19.156 31.297 61.938 1 18.89 60 ASN B O 1
ATOM 5770 N N . MET B 1 61 ? -20.188 32.969 60.719 1 18.2 61 MET B N 1
ATOM 5771 C CA . MET B 1 61 ? -21.328 32.062 60.531 1 18.2 61 MET B CA 1
ATOM 5772 C C . MET B 1 61 ? -20.844 30.656 60.125 1 18.2 61 MET B C 1
ATOM 5774 O O . MET B 1 61 ? -20.438 30.453 59 1 18.2 61 MET B O 1
ATOM 5778 N N . LEU B 1 62 ? -20.094 29.953 61.031 1 21.92 62 LEU B N 1
ATOM 5779 C CA . LEU B 1 62 ? -19.672 28.547 61.031 1 21.92 62 LEU B CA 1
ATOM 5780 C C . LEU B 1 62 ? -20.844 27.625 60.719 1 21.92 62 LEU B C 1
ATOM 5782 O O . LEU B 1 62 ? -21.391 26.969 61.594 1 21.92 62 LEU B O 1
ATOM 5786 N N . GLY B 1 63 ? -21.906 28.234 60.156 1 18.98 63 GLY B N 1
ATOM 5787 C CA . GLY B 1 63 ? -23.156 27.5 60.25 1 18.98 63 GLY B CA 1
ATOM 5788 C C . GLY B 1 63 ? -23 26.016 59.938 1 18.98 63 GLY B C 1
ATOM 5789 O O . GLY B 1 63 ? -22.016 25.609 59.344 1 18.98 63 GLY B O 1
ATOM 5790 N N . SER B 1 64 ? -23.641 25.203 60.812 1 21.66 64 SER B N 1
ATOM 5791 C CA . SER B 1 64 ? -23.812 23.766 61.062 1 21.66 64 SER B CA 1
ATOM 5792 C C . SER B 1 64 ? -24.109 23.016 59.781 1 21.66 64 SER B C 1
ATOM 5794 O O . SER B 1 64 ? -25.203 23.125 59.25 1 21.66 64 SER B O 1
ATOM 5796 N N . ILE B 1 65 ? -23.297 23.141 58.875 1 22.53 65 ILE B N 1
ATOM 5797 C CA . ILE B 1 65 ? -23.594 22.688 57.5 1 22.53 65 ILE B CA 1
ATOM 5798 C C . ILE B 1 65 ? -24.016 21.219 57.531 1 22.53 65 ILE B C 1
ATOM 5800 O O . ILE B 1 65 ? -23.234 20.359 57.938 1 22.53 65 ILE B O 1
ATOM 5804 N N . SER B 1 66 ? -25.266 21.016 57.875 1 22.47 66 SER B N 1
ATOM 5805 C CA . SER B 1 66 ? -25.969 19.75 58.062 1 22.47 66 SER B CA 1
ATOM 5806 C C . SER B 1 66 ? -25.469 18.688 57.094 1 22.47 66 SER B C 1
ATOM 5808 O O . SER B 1 66 ? -25.078 19 55.969 1 22.47 66 SER B O 1
ATOM 5810 N N . PRO B 1 67 ? -25.156 17.391 57.656 1 23.95 67 PRO B N 1
ATOM 5811 C CA . PRO B 1 67 ? -24.344 16.359 57 1 23.95 67 PRO B CA 1
ATOM 5812 C C . PRO B 1 67 ? -24.766 16.078 55.562 1 23.95 67 PRO B C 1
ATOM 5814 O O . PRO B 1 67 ? -25.906 15.672 55.312 1 23.95 67 PRO B O 1
ATOM 5817 N N . THR B 1 68 ? -24.562 16.891 54.625 1 22.7 68 THR B N 1
ATOM 5818 C CA . THR B 1 68 ? -25.109 16.859 53.281 1 22.7 68 THR B CA 1
ATOM 5819 C C . THR B 1 68 ? -24.938 15.484 52.656 1 22.7 68 THR B C 1
ATOM 5821 O O . THR B 1 68 ? -23.844 14.93 52.656 1 22.7 68 THR B O 1
ATOM 5824 N N . HIS B 1 69 ? -25.922 14.672 52.75 1 22.05 69 HIS B N 1
ATOM 5825 C CA . HIS B 1 69 ? -26.109 13.305 52.25 1 22.05 69 HIS B CA 1
ATOM 5826 C C . HIS B 1 69 ? -25.438 13.117 50.906 1 22.05 69 HIS B C 1
ATOM 5828 O O . HIS B 1 69 ? -25.688 13.891 49.969 1 22.05 69 HIS B O 1
ATOM 5834 N N . LYS B 1 70 ? -24.281 12.617 50.938 1 25.33 70 LYS B N 1
ATOM 5835 C CA . LYS B 1 70 ? -23.297 12.242 49.938 1 25.33 70 LYS B CA 1
ATOM 5836 C C . LYS B 1 70 ? -23.969 11.641 48.688 1 25.33 70 LYS B C 1
ATOM 5838 O O . LYS B 1 70 ? -24.359 10.477 48.688 1 25.33 70 LYS B O 1
ATOM 5843 N N . ARG B 1 71 ? -24.781 12.414 48.156 1 24.41 71 ARG B N 1
ATOM 5844 C CA . ARG B 1 71 ? -25.328 11.82 46.938 1 24.41 71 ARG B CA 1
ATOM 5845 C C . ARG B 1 71 ? -24.234 11.148 46.125 1 24.41 71 ARG B C 1
ATOM 5847 O O . ARG B 1 71 ? -23.344 11.82 45.594 1 24.41 71 ARG B O 1
ATOM 5854 N N . LYS B 1 72 ? -23.75 10.07 46.594 1 25.39 72 LYS B N 1
ATOM 5855 C CA . LYS B 1 72 ? -22.938 9.094 45.875 1 25.39 72 LYS B CA 1
ATOM 5856 C C . LYS B 1 72 ? -23.312 9.062 44.406 1 25.39 72 LYS B C 1
ATOM 5858 O O . LYS B 1 72 ? -24.344 8.492 44.031 1 25.39 72 LYS B O 1
ATOM 5863 N N . GLY B 1 73 ? -23.062 10.062 43.844 1 22.47 73 GLY B N 1
ATOM 5864 C CA . GLY B 1 73 ? -23.375 10.133 42.438 1 22.47 73 GLY B CA 1
ATOM 5865 C C . GLY B 1 73 ? -22.859 8.938 41.656 1 22.47 73 GLY B C 1
ATOM 5866 O O . GLY B 1 73 ? -21.656 8.664 41.625 1 22.47 73 GLY B O 1
ATOM 5867 N N . LYS B 1 74 ? -23.594 7.871 41.719 1 26.34 74 LYS B N 1
ATOM 5868 C CA . LYS B 1 74 ? -23.359 6.691 40.875 1 26.34 74 LYS B CA 1
ATOM 5869 C C . LYS B 1 74 ? -22.797 7.082 39.5 1 26.34 74 LYS B C 1
ATOM 5871 O O . LYS B 1 74 ? -23.359 7.953 38.844 1 26.34 74 LYS B O 1
ATOM 5876 N N . CYS B 1 75 ? -21.531 7.051 39.594 1 23.05 75 CYS B N 1
ATOM 5877 C CA . CYS B 1 75 ? -20.797 7.164 38.344 1 23.05 75 CYS B CA 1
ATOM 5878 C C . CYS B 1 75 ? -21.641 6.621 37.188 1 23.05 75 CYS B C 1
ATOM 5880 O O . CYS B 1 75 ? -22.031 5.453 37.188 1 23.05 75 CYS B O 1
ATOM 5882 N N . ARG B 1 76 ? -22.438 7.438 36.719 1 29.34 76 ARG B N 1
ATOM 5883 C CA . ARG B 1 76 ? -23.266 7.031 35.594 1 29.34 76 ARG B CA 1
ATOM 5884 C C . ARG B 1 76 ? -22.453 6.203 34.594 1 29.34 76 ARG B C 1
ATOM 5886 O O . ARG B 1 76 ? -21.297 6.527 34.312 1 29.34 76 ARG B O 1
ATOM 5893 N N . SER B 1 77 ? -22.547 4.949 34.625 1 26.47 77 SER B N 1
ATOM 5894 C CA . SER B 1 77 ? -21.953 4.023 33.688 1 26.47 77 SER B CA 1
ATOM 5895 C C . SER B 1 77 ? -21.781 4.68 32.312 1 26.47 77 SER B C 1
ATOM 5897 O O . SER B 1 77 ? -22.547 5.57 31.938 1 26.47 77 SER B O 1
ATOM 5899 N N . ILE B 1 78 ? -20.578 4.75 31.906 1 29.23 78 ILE B N 1
ATOM 5900 C CA . ILE B 1 78 ? -20.344 5.227 30.547 1 29.23 78 ILE B CA 1
ATOM 5901 C C . ILE B 1 78 ? -21.609 5.004 29.703 1 29.23 78 ILE B C 1
ATOM 5903 O O . ILE B 1 78 ? -21.906 5.793 28.812 1 29.23 78 ILE B O 1
ATOM 5907 N N . LEU B 1 79 ? -22.312 3.947 30.094 1 31.86 79 LEU B N 1
ATOM 5908 C CA . LEU B 1 79 ? -23.578 3.578 29.453 1 31.86 79 LEU B CA 1
ATOM 5909 C C . LEU B 1 79 ? -24.672 4.574 29.812 1 31.86 79 LEU B C 1
ATOM 5911 O O . LEU B 1 79 ? -25.625 4.746 29.047 1 31.86 79 LEU B O 1
ATOM 5915 N N . ALA B 1 80 ? -24.609 5.133 31 1 31.61 80 ALA B N 1
ATOM 5916 C CA . ALA B 1 80 ? -25.703 5.992 31.438 1 31.61 80 ALA B CA 1
ATOM 5917 C C . ALA B 1 80 ? -25.719 7.312 30.672 1 31.61 80 ALA B C 1
ATOM 5919 O O . ALA B 1 80 ? -26.719 8.016 30.641 1 31.61 80 ALA B O 1
ATOM 5920 N N . MET B 1 81 ? -24.625 7.758 30.375 1 31.28 81 MET B N 1
ATOM 5921 C CA . MET B 1 81 ? -24.547 8.992 29.594 1 31.28 81 MET B CA 1
ATOM 5922 C C . MET B 1 81 ? -25.328 8.859 28.297 1 31.28 81 MET B C 1
ATOM 5924 O O . MET B 1 81 ? -25.828 9.852 27.766 1 31.28 81 MET B O 1
ATOM 5928 N N . PHE B 1 82 ? -25.203 7.703 27.688 1 33.97 82 PHE B N 1
ATOM 5929 C CA . PHE B 1 82 ? -25.891 7.426 26.438 1 33.97 82 PHE B CA 1
ATOM 5930 C C . PHE B 1 82 ? -27.375 7.164 26.688 1 33.97 82 PHE B C 1
ATOM 5932 O O . PHE B 1 82 ? -28.156 7.066 25.734 1 33.97 82 PHE B O 1
ATOM 5939 N N . ASN B 1 83 ? -27.766 6.91 27.859 1 32.84 83 ASN B N 1
ATOM 5940 C CA . ASN B 1 83 ? -29.156 6.574 28.188 1 32.84 83 ASN B CA 1
ATOM 5941 C C . ASN B 1 83 ? -30.094 7.754 27.953 1 32.84 83 ASN B C 1
ATOM 5943 O O . ASN B 1 83 ? -31.312 7.586 27.922 1 32.84 83 ASN B O 1
ATOM 5947 N N . GLU B 1 84 ? -29.609 8.93 28.297 1 32.31 84 GLU B N 1
ATOM 5948 C CA . GLU B 1 84 ? -30.625 9.961 28.203 1 32.31 84 GLU B CA 1
ATOM 5949 C C . GLU B 1 84 ? -30.969 10.266 26.75 1 32.31 84 GLU B C 1
ATOM 5951 O O . GLU B 1 84 ? -31.688 11.227 26.453 1 32.31 84 GLU B O 1
ATOM 5956 N N . THR B 1 85 ? -30.156 9.703 25.906 1 32.12 85 THR B N 1
ATOM 5957 C CA . THR B 1 85 ? -30.625 10.062 24.562 1 32.12 85 THR B CA 1
ATOM 5958 C C . THR B 1 85 ? -31.859 9.242 24.188 1 32.12 85 THR B C 1
ATOM 5960 O O . THR B 1 85 ? -31.875 8.023 24.359 1 32.12 85 THR B O 1
ATOM 5963 N N . ASP B 1 86 ? -33.031 9.82 24.141 1 31.34 86 ASP B N 1
ATOM 5964 C CA . ASP B 1 86 ? -34.281 9.266 23.625 1 31.34 86 ASP B CA 1
ATOM 5965 C C . ASP B 1 86 ? -34 8.344 22.438 1 31.34 86 ASP B C 1
ATOM 5967 O O . ASP B 1 86 ? -33.031 8.539 21.688 1 31.34 86 ASP B O 1
ATOM 5971 N N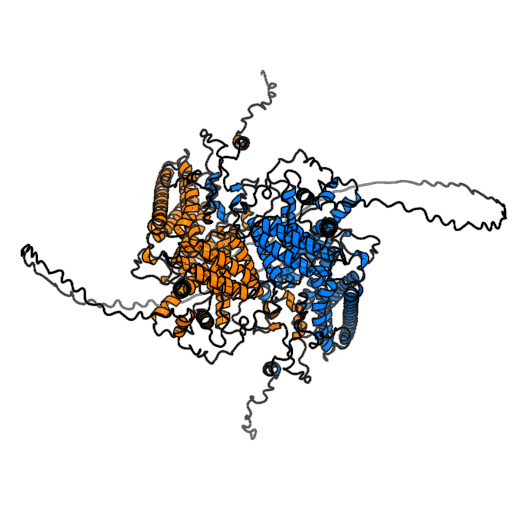 . ILE B 1 87 ? -34.438 7.129 22.594 1 32.78 87 ILE B N 1
ATOM 5972 C CA . ILE B 1 87 ? -34.562 6.188 21.484 1 32.78 87 ILE B CA 1
ATOM 5973 C C . ILE B 1 87 ? -34.812 6.945 20.188 1 32.78 87 ILE B C 1
ATOM 5975 O O . ILE B 1 87 ? -35.844 7.605 20.016 1 32.78 87 ILE B O 1
ATOM 5979 N N . ILE B 1 88 ? -33.875 7.535 19.703 1 31.17 88 ILE B N 1
ATOM 5980 C CA . ILE B 1 88 ? -34.125 8.07 18.375 1 31.17 88 ILE B CA 1
ATOM 5981 C C . ILE B 1 88 ? -34.75 6.996 17.484 1 31.17 88 ILE B C 1
ATOM 5983 O O . ILE B 1 88 ? -34.094 6.004 17.156 1 31.17 88 ILE B O 1
ATOM 5987 N N . ASP B 1 89 ? -35.969 6.734 17.672 1 31.03 89 ASP B N 1
ATOM 5988 C CA . ASP B 1 89 ? -36.719 6.039 16.625 1 31.03 89 ASP B CA 1
ATOM 5989 C C . ASP B 1 89 ? -36.375 6.574 15.242 1 31.03 89 ASP B C 1
ATOM 5991 O O . ASP B 1 89 ? -36.562 7.766 14.969 1 31.03 89 ASP B O 1
ATOM 5995 N N . GLU B 1 90 ? -35.344 6.113 14.703 1 34.81 90 GLU B N 1
ATOM 5996 C CA . GLU B 1 90 ? -35.094 6.363 13.289 1 34.81 90 GLU B CA 1
ATOM 5997 C C . GLU B 1 90 ? -36.406 6.438 12.508 1 34.81 90 GLU B C 1
ATOM 5999 O O . GLU B 1 90 ? -37.125 5.438 12.367 1 34.81 90 GLU B O 1
ATOM 6004 N N . GLU B 1 91 ? -37.188 7.328 12.664 1 32.38 91 GLU B N 1
ATOM 6005 C CA . GLU B 1 91 ? -38.094 7.496 11.531 1 32.38 91 GLU B CA 1
ATOM 6006 C C . GLU B 1 91 ? -37.344 7.473 10.203 1 32.38 91 GLU B C 1
ATOM 6008 O O . GLU B 1 91 ? -36.688 8.453 9.844 1 32.38 91 GLU B O 1
ATOM 6013 N N . LEU B 1 92 ? -36.656 6.348 9.938 1 35.97 92 LEU B N 1
ATOM 6014 C CA . LEU B 1 92 ? -36.156 6.09 8.594 1 35.97 92 LEU B CA 1
ATOM 6015 C C . LEU B 1 92 ? -37 6.777 7.535 1 35.97 92 LEU B C 1
ATOM 6017 O O . LEU B 1 92 ? -38.219 6.684 7.566 1 35.97 92 LEU B O 1
ATOM 6021 N N . ASP B 1 93 ? -36.688 7.754 7.105 1 35.25 93 ASP B N 1
ATOM 6022 C CA . ASP B 1 93 ? -37.406 8.258 5.949 1 35.25 93 ASP B CA 1
ATOM 6023 C C . ASP B 1 93 ? -37.969 7.105 5.109 1 35.25 93 ASP B C 1
ATOM 6025 O O . ASP B 1 93 ? -37.25 6.16 4.793 1 35.25 93 ASP B O 1
ATOM 6029 N N . GLU B 1 94 ? -39.188 6.809 5.082 1 38.28 94 GLU B N 1
ATOM 6030 C CA . GLU B 1 94 ? -40.125 5.863 4.492 1 38.28 94 GLU B CA 1
ATOM 6031 C C . GLU B 1 94 ? -39.688 5.445 3.094 1 38.28 94 GLU B C 1
ATOM 6033 O O . GLU B 1 94 ? -40.062 4.371 2.615 1 38.28 94 GLU B O 1
ATOM 6038 N N . THR B 1 95 ? -39.031 6.324 2.268 1 43.28 95 THR B N 1
ATOM 6039 C CA . THR B 1 95 ? -39.094 5.996 0.848 1 43.28 95 THR B CA 1
ATOM 6040 C C . THR B 1 95 ? -37.875 5.156 0.456 1 43.28 95 THR B C 1
ATOM 6042 O O . THR B 1 95 ? -37.75 4.727 -0.693 1 43.28 95 THR B O 1
ATOM 6045 N N . GLU B 1 96 ? -36.781 5.16 1.306 1 51 96 GLU B N 1
ATOM 6046 C CA . GLU B 1 96 ? -35.625 4.441 0.771 1 51 96 GLU B CA 1
ATOM 6047 C C . GLU B 1 96 ? -35.719 2.949 1.069 1 51 96 GLU B C 1
ATOM 6049 O O . GLU B 1 96 ? -36.094 2.553 2.172 1 51 96 GLU B O 1
ATOM 6054 N N . GLU B 1 97 ? -35.719 2.166 0.112 1 58.56 97 GLU B N 1
ATOM 6055 C CA . GLU B 1 97 ? -35.688 0.708 0.165 1 58.56 97 GLU B CA 1
ATOM 6056 C C . GLU B 1 97 ? -34.656 0.207 1.164 1 58.56 97 GLU B C 1
ATOM 6058 O O . GLU B 1 97 ? -33.531 0.742 1.234 1 58.56 97 GLU B O 1
ATOM 6063 N N . TRP B 1 98 ? -35 -0.421 2.25 1 67 98 TRP B N 1
ATOM 6064 C CA . TRP B 1 98 ? -34.156 -1.015 3.277 1 67 98 TRP B CA 1
ATOM 6065 C C . TRP B 1 98 ? -33.156 -1.979 2.662 1 67 98 TRP B C 1
ATOM 6067 O O . TRP B 1 98 ? -33.5 -2.818 1.833 1 67 98 TRP B O 1
ATOM 6077 N N . HIS B 1 99 ? -31.844 -1.563 2.881 1 76.25 99 HIS B N 1
ATOM 6078 C CA . HIS B 1 99 ? -30.797 -2.494 2.465 1 76.25 99 HIS B CA 1
ATOM 6079 C C . HIS B 1 99 ? -30 -2.994 3.66 1 76.25 99 HIS B C 1
ATOM 6081 O O . HIS B 1 99 ? -29.844 -2.281 4.656 1 76.25 99 HIS B O 1
ATOM 6087 N N . GLN B 1 100 ? -29.578 -4.238 3.578 1 78.25 100 GLN B N 1
ATOM 6088 C CA . GLN B 1 100 ? -28.734 -4.82 4.613 1 78.25 100 GLN B CA 1
ATOM 6089 C C . GLN B 1 100 ? -27.328 -4.227 4.57 1 78.25 100 GLN B C 1
ATOM 6091 O O . GLN B 1 100 ? -26.781 -3.982 3.492 1 78.25 100 GLN B O 1
ATOM 6096 N N . SER B 1 101 ? -26.766 -4.004 5.738 1 80.81 101 SER B N 1
ATOM 6097 C CA . SER B 1 101 ? -25.422 -3.453 5.855 1 80.81 101 SER B CA 1
ATOM 6098 C C . SER B 1 101 ? -24.359 -4.539 5.676 1 80.81 101 SER B C 1
ATOM 6100 O O . SER B 1 101 ? -24.562 -5.676 6.102 1 80.81 101 SER B O 1
ATOM 6102 N N . LEU B 1 102 ? -23.344 -4.215 5.008 1 78.06 102 LEU B N 1
ATOM 6103 C CA . LEU B 1 102 ? -22.203 -5.125 4.863 1 78.06 102 LEU B CA 1
ATOM 6104 C C . LEU B 1 102 ? -21.453 -5.254 6.18 1 78.06 102 LEU B C 1
ATOM 6106 O O . LEU B 1 102 ? -20.922 -6.324 6.496 1 78.06 102 LEU B O 1
ATOM 6110 N N . ASP B 1 103 ? -21.453 -4.242 6.875 1 71.31 103 ASP B N 1
ATOM 6111 C CA . ASP B 1 103 ? -20.672 -4.199 8.117 1 71.31 103 ASP B CA 1
ATOM 6112 C C . ASP B 1 103 ? -21.391 -4.953 9.234 1 71.31 103 ASP B C 1
ATOM 6114 O O . ASP B 1 103 ? -20.75 -5.609 10.055 1 71.31 103 ASP B O 1
ATOM 6118 N N . LEU B 1 104 ? -22.672 -4.836 9.203 1 64.62 104 LEU B N 1
ATOM 6119 C CA . LEU B 1 104 ? -23.453 -5.41 10.297 1 64.62 104 LEU B CA 1
ATOM 6120 C C . LEU B 1 104 ? -23.812 -6.867 10 1 64.62 104 LEU B C 1
ATOM 6122 O O . LEU B 1 104 ? -24.156 -7.617 10.914 1 64.62 104 LEU B O 1
ATOM 6126 N N . GLU B 1 105 ? -23.625 -7.215 8.781 1 63.53 105 GLU B N 1
ATOM 6127 C CA . GLU B 1 105 ? -24.047 -8.562 8.391 1 63.53 105 GLU B CA 1
ATOM 6128 C C . GLU B 1 105 ? -23.031 -9.602 8.867 1 63.53 105 GLU B C 1
ATOM 6130 O O . GLU B 1 105 ? -23.391 -10.773 9.055 1 63.53 105 GLU B O 1
ATOM 6135 N N . THR B 1 106 ? -21.938 -9.195 9.07 1 60.75 106 THR B N 1
ATOM 6136 C CA . THR B 1 106 ? -20.906 -10.172 9.391 1 60.75 106 THR B CA 1
ATOM 6137 C C . THR B 1 106 ? -20.719 -10.281 10.898 1 60.75 106 THR B C 1
ATOM 6139 O O . THR B 1 106 ? -20.875 -9.297 11.625 1 60.75 106 THR B O 1
ATOM 6142 N N . THR B 1 107 ? -20.688 -11.531 11.242 1 60.16 107 THR B N 1
ATOM 6143 C CA . THR B 1 107 ? -20.359 -11.805 12.633 1 60.16 107 THR B CA 1
ATOM 6144 C C . THR B 1 107 ? -18.859 -11.672 12.875 1 60.16 107 THR B C 1
ATOM 6146 O O . THR B 1 107 ? -18.094 -11.375 11.953 1 60.16 107 THR B O 1
ATOM 6149 N N . ASP B 1 108 ? -18.469 -11.789 14.055 1 60.34 108 ASP B N 1
ATOM 6150 C CA . ASP B 1 108 ? -17.062 -11.719 14.445 1 60.34 108 ASP B CA 1
ATOM 6151 C C . ASP B 1 108 ? -16.266 -12.875 13.844 1 60.34 108 ASP B C 1
ATOM 6153 O O . ASP B 1 108 ? -15.031 -12.859 13.859 1 60.34 108 ASP B O 1
ATOM 6157 N N . LEU B 1 109 ? -17 -13.641 13.164 1 62 109 LEU B N 1
ATOM 6158 C CA . LEU B 1 109 ? -16.312 -14.82 12.641 1 62 109 LEU B CA 1
ATOM 6159 C C . LEU B 1 109 ? -16.25 -14.789 11.117 1 62 109 LEU B C 1
ATOM 6161 O O . LEU B 1 109 ? -15.688 -15.688 10.5 1 62 109 LEU B O 1
ATOM 6165 N N . GLU B 1 110 ? -16.844 -13.664 10.625 1 67.44 110 GLU B N 1
ATOM 6166 C CA . GLU B 1 110 ? -16.891 -13.586 9.164 1 67.44 110 GLU B CA 1
ATOM 6167 C C . GLU B 1 110 ? -16.453 -12.211 8.672 1 67.44 110 GLU B C 1
ATOM 6169 O O . GLU B 1 110 ? -16.578 -11.219 9.406 1 67.44 110 GLU B O 1
ATOM 6174 N N . GLU B 1 111 ? -15.875 -12.273 7.5 1 73.31 111 GLU B N 1
ATOM 6175 C CA . GLU B 1 111 ? -15.477 -11.039 6.828 1 73.31 111 GLU B CA 1
ATOM 6176 C C . GLU B 1 111 ? -16.031 -10.984 5.41 1 73.31 111 GLU B C 1
ATOM 6178 O O . GLU B 1 111 ? -16.188 -12.016 4.758 1 73.31 111 GLU B O 1
ATOM 6183 N N . SER B 1 112 ? -16.375 -9.758 5.043 1 77.69 112 SER B N 1
ATOM 6184 C CA . SER B 1 112 ? -16.828 -9.547 3.676 1 77.69 112 SER B CA 1
ATOM 6185 C C . SER B 1 112 ? -15.758 -8.844 2.84 1 77.69 112 SER B C 1
ATOM 6187 O O . SER B 1 112 ? -15.344 -7.73 3.164 1 77.69 112 SER B O 1
ATOM 6189 N N . HIS B 1 113 ? -15.32 -9.508 1.768 1 82.75 113 HIS B N 1
ATOM 6190 C CA . HIS B 1 113 ? -14.242 -8.961 0.957 1 82.75 113 HIS B CA 1
ATOM 6191 C C . HIS B 1 113 ? -14.695 -8.703 -0.473 1 82.75 113 HIS B C 1
ATOM 6193 O O . HIS B 1 113 ? -15.445 -9.5 -1.045 1 82.75 113 HIS B O 1
ATOM 6199 N N . PHE B 1 114 ? -14.289 -7.629 -0.974 1 83.94 114 PHE B N 1
ATOM 6200 C CA . PHE B 1 114 ? -14.539 -7.223 -2.352 1 83.94 114 PHE B CA 1
ATOM 6201 C C . PHE B 1 114 ? -13.742 -8.086 -3.322 1 83.94 114 PHE B C 1
ATOM 6203 O O . PHE B 1 114 ? -12.578 -8.406 -3.068 1 83.94 114 PHE B O 1
ATOM 6210 N N . LEU B 1 115 ? -14.461 -8.516 -4.371 1 79.69 115 LEU B N 1
ATOM 6211 C CA . LEU B 1 115 ? -13.812 -9.195 -5.488 1 79.69 115 LEU B CA 1
ATOM 6212 C C . LEU B 1 115 ? -13.859 -8.336 -6.75 1 79.69 115 LEU B C 1
ATOM 6214 O O . LEU B 1 115 ? -14.938 -7.969 -7.215 1 79.69 115 LEU B O 1
ATOM 6218 N N . GLY B 1 116 ? -12.703 -8.062 -7.281 1 78.94 116 GLY B N 1
ATOM 6219 C CA . GLY B 1 116 ? -12.648 -7.242 -8.477 1 78.94 116 GLY B CA 1
ATOM 6220 C C . GLY B 1 116 ? -12.953 -8.016 -9.75 1 78.94 116 GLY B C 1
ATOM 6221 O O . GLY B 1 116 ? -13.203 -9.219 -9.703 1 78.94 116 GLY B O 1
ATOM 6222 N N . SER B 1 117 ? -12.883 -7.312 -10.781 1 74 117 SER B N 1
ATOM 6223 C CA . SER B 1 117 ? -13.336 -7.828 -12.062 1 74 117 SER B CA 1
ATOM 6224 C C . SER B 1 117 ? -12.484 -9.008 -12.523 1 74 117 SER B C 1
ATOM 6226 O O . SER B 1 117 ? -13 -9.977 -13.078 1 74 117 SER B O 1
ATOM 6228 N N . SER B 1 118 ? -11.289 -8.953 -12.234 1 71.31 118 SER B N 1
ATOM 6229 C CA . SER B 1 118 ? -10.422 -10.039 -12.688 1 71.31 118 SER B CA 1
ATOM 6230 C C . SER B 1 118 ? -10.719 -11.336 -11.945 1 71.31 118 SER B C 1
ATOM 6232 O O . SER B 1 118 ? -10.484 -12.422 -12.469 1 71.31 118 SER B O 1
ATOM 6234 N N . ALA B 1 119 ? -11.211 -11.195 -10.75 1 72.75 119 ALA B N 1
ATOM 6235 C CA . ALA B 1 119 ? -11.461 -12.359 -9.906 1 72.75 119 ALA B CA 1
ATOM 6236 C C . ALA B 1 119 ? -12.82 -12.984 -10.219 1 72.75 119 ALA B C 1
ATOM 6238 O O . ALA B 1 119 ? -13.016 -14.188 -10.047 1 72.75 119 ALA B O 1
ATOM 6239 N N . ILE B 1 120 ? -13.711 -12.156 -10.641 1 69.94 120 ILE B N 1
ATOM 6240 C CA . ILE B 1 120 ? -15.086 -12.633 -10.742 1 69.94 120 ILE B CA 1
ATOM 6241 C C . ILE B 1 120 ? -15.391 -13.031 -12.188 1 69.94 120 ILE B C 1
ATOM 6243 O O . ILE B 1 120 ? -16.422 -13.648 -12.469 1 69.94 120 ILE B O 1
ATOM 6247 N N . GLN B 1 121 ? -14.57 -12.75 -12.992 1 64.06 121 GLN B N 1
ATOM 6248 C CA . GLN B 1 121 ? -14.852 -12.953 -14.414 1 64.06 121 GLN B CA 1
ATOM 6249 C C . GLN B 1 121 ? -15.383 -14.359 -14.664 1 64.06 121 GLN B C 1
ATOM 6251 O O . GLN B 1 121 ? -16.297 -14.539 -15.469 1 64.06 121 GLN B O 1
ATOM 6256 N N . ASP B 1 122 ? -14.945 -15.172 -13.914 1 64.25 122 ASP B N 1
ATOM 6257 C CA . ASP B 1 122 ? -15.344 -16.547 -14.188 1 64.25 122 ASP B CA 1
ATOM 6258 C C . ASP B 1 122 ? -16.641 -16.891 -13.453 1 64.25 122 ASP B C 1
ATOM 6260 O O . ASP B 1 122 ? -17.359 -17.828 -13.852 1 64.25 122 ASP B O 1
ATOM 6264 N N . LEU B 1 123 ? -16.812 -16.109 -12.5 1 62.72 123 LEU B N 1
ATOM 6265 C CA . LEU B 1 123 ? -18.016 -16.391 -11.711 1 62.72 123 LEU B CA 1
ATOM 6266 C C . LEU B 1 123 ? -19.266 -15.859 -12.406 1 62.72 123 LEU B C 1
ATOM 6268 O O . LEU B 1 123 ? -20.375 -16.297 -12.117 1 62.72 123 LEU B O 1
ATOM 6272 N N . THR B 1 124 ? -19.047 -14.953 -13.336 1 60.62 124 THR B N 1
ATOM 6273 C CA . THR B 1 124 ? -20.156 -14.367 -14.062 1 60.62 124 THR B CA 1
ATOM 6274 C C . THR B 1 124 ? -20.797 -15.398 -15 1 60.62 124 THR B C 1
ATOM 6276 O O . THR B 1 124 ? -21.922 -15.203 -15.477 1 60.62 124 THR B O 1
ATOM 6279 N N . ILE B 1 125 ? -20.062 -16.375 -15.398 1 57.59 125 ILE B N 1
ATOM 6280 C CA . ILE B 1 125 ? -20.672 -17.469 -16.156 1 57.59 125 ILE B CA 1
ATOM 6281 C C . ILE B 1 125 ? -21.938 -17.953 -15.453 1 57.59 125 ILE B C 1
ATOM 6283 O O . ILE B 1 125 ? -22.891 -18.375 -16.109 1 57.59 125 ILE B O 1
ATOM 6287 N N . LEU B 1 126 ? -21.875 -17.719 -14.141 1 51.94 126 LEU B N 1
ATOM 6288 C CA . LEU B 1 126 ? -22.969 -18.156 -13.273 1 51.94 126 LEU B CA 1
ATOM 6289 C C . LEU B 1 126 ? -24.203 -17.297 -13.477 1 51.94 126 LEU B C 1
ATOM 6291 O O . LEU B 1 126 ? -25.344 -17.781 -13.352 1 51.94 126 LEU B O 1
ATOM 6295 N N . THR B 1 127 ? -23.938 -16.062 -13.805 1 50.31 127 THR B N 1
ATOM 6296 C CA . THR B 1 127 ? -25.062 -15.133 -13.859 1 50.31 127 THR B CA 1
ATOM 6297 C C . THR B 1 127 ? -25.656 -15.078 -15.266 1 50.31 127 THR B C 1
ATOM 6299 O O . THR B 1 127 ? -26.797 -14.672 -15.445 1 50.31 127 THR B O 1
ATOM 6302 N N . GLU B 1 128 ? -25 -15.367 -16.422 1 47.97 128 GLU B N 1
ATOM 6303 C CA . GLU B 1 128 ? -25.5 -15.297 -17.797 1 47.97 128 GLU B CA 1
ATOM 6304 C C . GLU B 1 128 ? -26.344 -16.516 -18.125 1 47.97 128 GLU B C 1
ATOM 6306 O O . GLU B 1 128 ? -26.875 -16.609 -19.25 1 47.97 128 GLU B O 1
ATOM 6311 N N . LEU B 1 129 ? -26.469 -17.484 -17.422 1 43.94 129 LEU B N 1
ATOM 6312 C CA . LEU B 1 129 ? -27.328 -18.625 -17.734 1 43.94 129 LEU B CA 1
ATOM 6313 C C . LEU B 1 129 ? -28.781 -18.203 -17.844 1 43.94 129 LEU B C 1
ATOM 6315 O O . LEU B 1 129 ? -29.297 -17.516 -16.953 1 43.94 129 LEU B O 1
ATOM 6319 N N . PRO B 1 130 ? -29.359 -18.266 -19.203 1 38.5 130 PRO B N 1
ATOM 6320 C CA . PRO B 1 130 ? -30.781 -17.984 -19.375 1 38.5 130 PRO B CA 1
ATOM 6321 C C . PRO B 1 130 ? -31.641 -18.594 -18.281 1 38.5 130 PRO B C 1
ATOM 6323 O O . PRO B 1 130 ? -31.344 -19.703 -17.797 1 38.5 130 PRO B O 1
ATOM 6326 N N . GLU B 1 131 ? -32.531 -17.875 -17.703 1 37.19 131 GLU B N 1
ATOM 6327 C CA . GLU B 1 131 ? -33.625 -18.359 -16.891 1 37.19 131 GLU B CA 1
ATOM 6328 C C . GLU B 1 131 ? -34.469 -19.406 -17.641 1 37.19 131 GLU B C 1
ATOM 6330 O O . GLU B 1 131 ? -35.188 -19.078 -18.562 1 37.19 131 GLU B O 1
ATOM 6335 N N . GLY B 1 132 ? -34.094 -20.547 -18.281 1 32.44 132 GLY B N 1
ATOM 6336 C CA . GLY B 1 132 ? -35.219 -21.406 -18.672 1 32.44 132 GLY B CA 1
ATOM 6337 C C . GLY B 1 132 ? -36.375 -21.344 -17.703 1 32.44 132 GLY B C 1
ATOM 6338 O O . GLY B 1 132 ? -36.219 -20.922 -16.547 1 32.44 132 GLY B O 1
ATOM 6339 N N . PRO B 1 133 ? -37.844 -21.547 -18.484 1 30.7 133 PRO B N 1
ATOM 6340 C CA . PRO B 1 133 ? -39.094 -21.469 -17.719 1 30.7 133 PRO B CA 1
ATOM 6341 C C . PRO B 1 133 ? -38.938 -22.031 -16.297 1 30.7 133 PRO B C 1
ATOM 6343 O O . PRO B 1 133 ? -39.438 -21.453 -15.336 1 30.7 133 PRO B O 1
ATOM 6346 N N . SER B 1 134 ? -39.219 -23.531 -16.25 1 28.11 134 SER B N 1
ATOM 6347 C CA . SER B 1 134 ? -39.719 -24.328 -15.133 1 28.11 134 SER B CA 1
ATOM 6348 C C . SER B 1 134 ? -38.781 -24.25 -13.938 1 28.11 134 SER B C 1
ATOM 6350 O O . SER B 1 134 ? -39.156 -24.641 -12.828 1 28.11 134 SER B O 1
ATOM 6352 N N . SER B 1 135 ? -37.656 -24.891 -14.148 1 28.66 135 SER B N 1
ATOM 6353 C CA . SER B 1 135 ? -37.188 -25.219 -12.805 1 28.66 135 SER B CA 1
ATOM 6354 C C . SER B 1 135 ? -37.062 -23.969 -11.938 1 28.66 135 SER B C 1
ATOM 6356 O O . SER B 1 135 ? -36.281 -23.062 -12.219 1 28.66 135 SER B O 1
ATOM 6358 N N . THR B 1 136 ? -38.094 -23.547 -11.359 1 27.39 136 THR B N 1
ATOM 6359 C CA . THR B 1 136 ? -38.438 -23.078 -10.016 1 27.39 136 THR B CA 1
ATOM 6360 C C . THR B 1 136 ? -37.344 -23.5 -9.023 1 27.39 136 THR B C 1
ATOM 6362 O O . THR B 1 136 ? -37.656 -24.125 -7.996 1 27.39 136 THR B O 1
ATOM 6365 N N . ALA B 1 137 ? -36.469 -24.188 -9.508 1 30.88 137 ALA B N 1
ATOM 6366 C CA . ALA B 1 137 ? -35.625 -24.469 -8.367 1 30.88 137 ALA B CA 1
ATOM 6367 C C . ALA B 1 137 ? -35.5 -23.266 -7.453 1 30.88 137 ALA B C 1
ATOM 6369 O O . ALA B 1 137 ? -35.312 -22.141 -7.926 1 30.88 137 ALA B O 1
ATOM 6370 N N . SER B 1 138 ? -36.25 -23.453 -6.254 1 29.16 138 SER B N 1
ATOM 6371 C CA . SER B 1 138 ? -36.625 -22.719 -5.055 1 29.16 138 SER B CA 1
ATOM 6372 C C . SER B 1 138 ? -35.625 -21.609 -4.738 1 29.16 138 SER B C 1
ATOM 6374 O O . SER B 1 138 ? -34.406 -21.797 -4.898 1 29.16 138 SER B O 1
ATOM 6376 N N . SER B 1 139 ? -36.125 -20.375 -4.867 1 31 139 SER B N 1
ATOM 6377 C CA . SER B 1 139 ? -35.75 -19.172 -4.148 1 31 139 SER B CA 1
ATOM 6378 C C . SER B 1 139 ? -34.969 -19.5 -2.885 1 31 139 SER B C 1
ATOM 6380 O O . SER B 1 139 ? -34.375 -18.609 -2.264 1 31 139 SER B O 1
ATOM 6382 N N . SER B 1 140 ? -35.344 -20.594 -2.262 1 30.02 140 SER B N 1
ATOM 6383 C CA . SER B 1 140 ? -35.031 -21.078 -0.924 1 30.02 140 SER B CA 1
ATOM 6384 C C . SER B 1 140 ? -33.562 -21.484 -0.814 1 30.02 140 SER B C 1
ATOM 6386 O O . SER B 1 140 ? -33 -21.484 0.281 1 30.02 140 SER B O 1
ATOM 6388 N N . THR B 1 141 ? -33.219 -22.438 -1.758 1 28.7 141 THR B N 1
ATOM 6389 C CA . THR B 1 141 ? -31.844 -22.891 -1.545 1 28.7 141 THR B CA 1
ATOM 6390 C C . THR B 1 141 ? -30.844 -21.859 -2.068 1 28.7 141 THR B C 1
ATOM 6392 O O . THR B 1 141 ? -30.047 -22.156 -2.963 1 28.7 141 THR B O 1
ATOM 6395 N N . ARG B 1 142 ? -31.328 -20.797 -2.635 1 34.03 142 ARG B N 1
ATOM 6396 C CA . ARG B 1 142 ? -30.438 -19.641 -2.602 1 34.03 142 ARG B CA 1
ATOM 6397 C C . ARG B 1 142 ? -29.484 -19.703 -1.407 1 34.03 142 ARG B C 1
ATOM 6399 O O . ARG B 1 142 ? -29.828 -19.25 -0.315 1 34.03 142 ARG B O 1
ATOM 6406 N N . ASN B 1 143 ? -29.234 -20.672 -1.014 1 34.56 143 ASN B N 1
ATOM 6407 C CA . ASN B 1 143 ? -28.141 -21.047 -0.131 1 34.56 143 ASN B CA 1
ATOM 6408 C C . ASN B 1 143 ? -27.031 -19.984 -0.13 1 34.56 143 ASN B C 1
ATOM 6410 O O . ASN B 1 143 ? -26.812 -19.312 -1.138 1 34.56 143 ASN B O 1
ATOM 6414 N N . ALA B 1 144 ? -26.641 -19.578 1.071 1 39.31 144 ALA B N 1
ATOM 6415 C CA . ALA B 1 144 ? -25.703 -18.594 1.605 1 39.31 144 ALA B CA 1
ATOM 6416 C C . ALA B 1 144 ? -24.531 -18.359 0.646 1 39.31 144 ALA B C 1
ATOM 6418 O O . ALA B 1 144 ? -23.5 -19.016 0.753 1 39.31 144 ALA B O 1
ATOM 6419 N N . SER B 1 145 ? -24.844 -18.25 -0.597 1 47.84 145 SER B N 1
ATOM 6420 C CA . SER B 1 145 ? -23.797 -18 -1.572 1 47.84 145 SER B CA 1
ATOM 6421 C C . SER B 1 145 ? -22.75 -17.047 -1.02 1 47.84 145 SER B C 1
ATOM 6423 O O . SER B 1 145 ? -23.078 -16.078 -0.338 1 47.84 145 SER B O 1
ATOM 6425 N N . ALA B 1 146 ? -21.703 -17.484 -0.834 1 62.41 146 ALA B N 1
ATOM 6426 C CA . ALA B 1 146 ? -20.5 -16.812 -0.334 1 62.41 146 ALA B CA 1
ATOM 6427 C C . ALA B 1 146 ? -20.297 -15.477 -1.022 1 62.41 146 ALA B C 1
ATOM 6429 O O . ALA B 1 146 ? -19.562 -14.617 -0.522 1 62.41 146 ALA B O 1
ATOM 6430 N N . PHE B 1 147 ? -21.391 -15.188 -2.164 1 70 147 PHE B N 1
ATOM 6431 C CA . PHE B 1 147 ? -21.172 -13.961 -2.92 1 70 147 PHE B CA 1
ATOM 6432 C C . PHE B 1 147 ? -22.375 -13.031 -2.814 1 70 147 PHE B C 1
ATOM 6434 O O . PHE B 1 147 ? -23.516 -13.492 -2.848 1 70 147 PHE B O 1
ATOM 6441 N N . ARG B 1 148 ? -22.25 -11.742 -2.531 1 75.81 148 ARG B N 1
ATOM 6442 C CA . ARG B 1 148 ? -23.266 -10.703 -2.494 1 75.81 148 ARG B CA 1
ATOM 6443 C C . ARG B 1 148 ? -22.969 -9.602 -3.508 1 75.81 148 ARG B C 1
ATOM 6445 O O . ARG B 1 148 ? -21.891 -9.016 -3.496 1 75.81 148 ARG B O 1
ATOM 6452 N N . GLN B 1 149 ? -23.922 -9.445 -4.414 1 77.12 149 GLN B N 1
ATOM 6453 C CA . GLN B 1 149 ? -23.781 -8.32 -5.336 1 77.12 149 GLN B CA 1
ATOM 6454 C C . GLN B 1 149 ? -24.406 -7.055 -4.75 1 77.12 149 GLN B C 1
ATOM 6456 O O . GLN B 1 149 ? -25.578 -7.043 -4.379 1 77.12 149 GLN B O 1
ATOM 6461 N N . VAL B 1 150 ? -23.703 -6.031 -4.738 1 82.19 150 VAL B N 1
ATOM 6462 C CA . VAL B 1 150 ? -24.188 -4.828 -4.078 1 82.19 150 VAL B CA 1
ATOM 6463 C C . VAL B 1 150 ? -24.516 -3.76 -5.121 1 82.19 150 VAL B C 1
ATOM 6465 O O . VAL B 1 150 ? -25.219 -2.793 -4.828 1 82.19 150 VAL B O 1
ATOM 6468 N N . SER B 1 151 ? -23.938 -3.906 -6.305 1 78.88 151 SER B N 1
ATOM 6469 C CA . SER B 1 151 ? -24.172 -2.902 -7.336 1 78.88 151 SER B CA 1
ATOM 6470 C C . SER B 1 151 ? -25.594 -3.016 -7.906 1 78.88 151 SER B C 1
ATOM 6472 O O . SER B 1 151 ? -26.094 -4.121 -8.109 1 78.88 151 SER B O 1
ATOM 6474 N N . LYS B 1 152 ? -26.203 -1.874 -8.102 1 72.31 152 LYS B N 1
ATOM 6475 C CA . LYS B 1 152 ? -27.531 -1.84 -8.711 1 72.31 152 LYS B CA 1
ATOM 6476 C C . LYS B 1 152 ? -27.438 -1.982 -10.227 1 72.31 152 LYS B C 1
ATOM 6478 O O . LYS B 1 152 ? -28.312 -2.588 -10.852 1 72.31 152 LYS B O 1
ATOM 6483 N N . ASP B 1 153 ? -26.344 -1.452 -10.734 1 66.06 153 ASP B N 1
ATOM 6484 C CA . ASP B 1 153 ? -26.141 -1.514 -12.18 1 66.06 153 ASP B CA 1
ATOM 6485 C C . ASP B 1 153 ? -25.703 -2.912 -12.609 1 66.06 153 ASP B C 1
ATOM 6487 O O . ASP B 1 153 ? -24.672 -3.418 -12.156 1 66.06 153 ASP B O 1
ATOM 6491 N N . PRO B 1 154 ? -26.5 -3.523 -13.375 1 60.12 154 PRO B N 1
ATOM 6492 C CA . PRO B 1 154 ? -26.141 -4.883 -13.781 1 60.12 154 PRO B CA 1
ATOM 6493 C C . PRO B 1 154 ? -24.859 -4.93 -14.617 1 60.12 154 PRO B C 1
ATOM 6495 O O . PRO B 1 154 ? -24.234 -5.988 -14.742 1 60.12 154 PRO B O 1
ATOM 6498 N N . ARG B 1 155 ? -24.5 -3.811 -15.141 1 60.28 155 ARG B N 1
ATOM 6499 C CA . ARG B 1 155 ? -23.312 -3.799 -16 1 60.28 155 ARG B CA 1
ATOM 6500 C C . ARG B 1 155 ? -22.047 -3.73 -15.172 1 60.28 155 ARG B C 1
ATOM 6502 O O . ARG B 1 155 ? -20.969 -4.098 -15.648 1 60.28 155 ARG B O 1
ATOM 6509 N N . LYS B 1 156 ? -22.281 -3.156 -13.977 1 64.44 156 LYS B N 1
ATOM 6510 C CA . LYS B 1 156 ? -21.141 -3.012 -13.078 1 64.44 156 LYS B CA 1
ATOM 6511 C C . LYS B 1 156 ? -21.266 -3.949 -11.875 1 64.44 156 LYS B C 1
ATOM 6513 O O . LYS B 1 156 ? -21.969 -3.639 -10.914 1 64.44 156 LYS B O 1
ATOM 6518 N N . HIS B 1 157 ? -20.609 -5.008 -12.047 1 69.5 157 HIS B N 1
ATOM 6519 C CA . HIS B 1 157 ? -20.75 -6.023 -11.008 1 69.5 157 HIS B CA 1
ATOM 6520 C C . HIS B 1 157 ? -19.734 -5.816 -9.891 1 69.5 157 HIS B C 1
ATOM 6522 O O . HIS B 1 157 ? -18.531 -5.758 -10.141 1 69.5 157 HIS B O 1
ATOM 6528 N N . VAL B 1 158 ? -20.375 -5.445 -8.773 1 76.62 158 VAL B N 1
ATOM 6529 C CA . VAL B 1 158 ? -19.547 -5.398 -7.578 1 76.62 158 VAL B CA 1
ATOM 6530 C C . VAL B 1 158 ? -19.969 -6.504 -6.609 1 76.62 158 VAL B C 1
ATOM 6532 O O . VAL B 1 158 ? -21.094 -6.492 -6.098 1 76.62 158 VAL B O 1
ATOM 6535 N N . PHE B 1 159 ? -18.984 -7.391 -6.445 1 76.94 159 PHE B N 1
ATOM 6536 C CA . PHE B 1 159 ? -19.312 -8.562 -5.645 1 76.94 159 PHE B CA 1
ATOM 6537 C C . PHE B 1 159 ? -18.469 -8.602 -4.371 1 76.94 159 PHE B C 1
ATOM 6539 O O . PHE B 1 159 ? -17.312 -8.195 -4.371 1 76.94 159 PHE B O 1
ATOM 6546 N N . PHE B 1 160 ? -19.156 -9.039 -3.316 1 82.75 160 PHE B N 1
ATOM 6547 C CA . PHE B 1 160 ? -18.469 -9.328 -2.061 1 82.75 160 PHE B CA 1
ATOM 6548 C C . PHE B 1 160 ? -18.609 -10.805 -1.699 1 82.75 160 PHE B C 1
ATOM 6550 O O . PHE B 1 160 ? -19.641 -11.43 -1.963 1 82.75 160 PHE B O 1
ATOM 6557 N N . VAL B 1 161 ? -17.531 -11.281 -1.19 1 75.81 161 VAL B N 1
ATOM 6558 C CA . VAL B 1 161 ? -17.516 -12.672 -0.763 1 75.81 161 VAL B CA 1
ATOM 6559 C C . VAL B 1 161 ? -17.312 -12.75 0.747 1 75.81 161 VAL B C 1
ATOM 6561 O O . VAL B 1 161 ? -16.5 -12 1.307 1 75.81 161 VAL B O 1
ATOM 6564 N N . ARG B 1 162 ? -18.047 -13.602 1.285 1 74.31 162 ARG B N 1
ATOM 6565 C CA . ARG B 1 162 ? -17.891 -13.828 2.719 1 74.31 162 ARG B CA 1
ATOM 6566 C C . ARG B 1 162 ? -16.781 -14.828 2.996 1 74.31 162 ARG B C 1
ATOM 6568 O O . ARG B 1 162 ? -16.734 -15.898 2.393 1 74.31 162 ARG B O 1
ATOM 6575 N N . ASN B 1 163 ? -15.836 -14.391 3.748 1 69.56 163 ASN B N 1
ATOM 6576 C CA . ASN B 1 163 ? -14.703 -15.219 4.125 1 69.56 163 ASN B CA 1
ATOM 6577 C C . ASN B 1 163 ? -14.602 -15.391 5.637 1 69.56 163 ASN B C 1
ATOM 6579 O O . ASN B 1 163 ? -14.984 -14.492 6.395 1 69.56 163 ASN B O 1
ATOM 6583 N N . PRO B 1 164 ? -14.289 -16.672 5.965 1 63.34 164 PRO B N 1
ATOM 6584 C CA . PRO B 1 164 ? -14.047 -16.812 7.402 1 63.34 164 PRO B CA 1
ATOM 6585 C C . PRO B 1 164 ? -12.914 -15.922 7.898 1 63.34 164 PRO B C 1
ATOM 6587 O O . PRO B 1 164 ? -11.938 -15.695 7.176 1 63.34 164 PRO B O 1
ATOM 6590 N N . ALA B 1 165 ? -13.203 -15.258 9.047 1 59.75 165 ALA B N 1
ATOM 6591 C CA . ALA B 1 165 ? -12.188 -14.383 9.633 1 59.75 165 ALA B CA 1
ATOM 6592 C C . ALA B 1 165 ? -11.031 -15.195 10.211 1 59.75 165 ALA B C 1
ATOM 6594 O O . ALA B 1 165 ? -11.234 -16.312 10.711 1 59.75 165 ALA B O 1
ATOM 6595 N N . PHE B 1 166 ? -9.812 -15.086 9.641 1 56.12 166 PHE B N 1
ATOM 6596 C CA . PHE B 1 166 ? -8.672 -15.766 10.227 1 56.12 166 PHE B CA 1
ATOM 6597 C C . PHE B 1 166 ? -8.562 -15.461 11.719 1 56.12 166 PHE B C 1
ATOM 6599 O O . PHE B 1 166 ? -8.594 -14.297 12.117 1 56.12 166 PHE B O 1
ATOM 6606 N N . VAL B 1 167 ? -9 -16.438 12.547 1 51.41 167 VAL B N 1
ATOM 6607 C CA . VAL B 1 167 ? -9.07 -16.422 14 1 51.41 167 VAL B CA 1
ATOM 6608 C C . VAL B 1 167 ? -7.695 -16.078 14.586 1 51.41 167 VAL B C 1
ATOM 6610 O O . VAL B 1 167 ? -7.488 -16.172 15.797 1 51.41 167 VAL B O 1
ATOM 6613 N N . TYR B 1 168 ? -6.633 -15.898 13.867 1 50.91 168 TYR B N 1
ATOM 6614 C CA . TYR B 1 168 ? -5.367 -15.992 14.586 1 50.91 168 TYR B CA 1
ATOM 6615 C C . TYR B 1 168 ? -5.352 -15.055 15.781 1 50.91 168 TYR B C 1
ATOM 6617 O O . TYR B 1 168 ? -4.449 -15.117 16.625 1 50.91 168 TYR B O 1
ATOM 6625 N N . GLY B 1 169 ? -6.352 -14.133 15.844 1 52.53 169 GLY B N 1
ATOM 6626 C CA . GLY B 1 169 ? -6.238 -13.328 17.047 1 52.53 169 GLY B CA 1
ATOM 6627 C C . GLY B 1 169 ? -7.297 -13.656 18.078 1 52.53 169 GLY B C 1
ATOM 6628 O O . GLY B 1 169 ? -8.188 -14.477 17.828 1 52.53 169 GLY B O 1
ATOM 6629 N N . LYS B 1 170 ? -6.969 -13.484 19.328 1 55.31 170 LYS B N 1
ATOM 6630 C CA . LYS B 1 170 ? -7.797 -13.703 20.516 1 55.31 170 LYS B CA 1
ATOM 6631 C C . LYS B 1 170 ? -9.133 -12.977 20.391 1 55.31 170 LYS B C 1
ATOM 6633 O O . LYS B 1 170 ? -9.992 -13.102 21.266 1 55.31 170 LYS B O 1
ATOM 6638 N N . GLY B 1 171 ? -9.438 -12.359 19.156 1 58.38 171 GLY B N 1
ATOM 6639 C CA . GLY B 1 171 ? -10.734 -11.812 18.812 1 58.38 171 GLY B CA 1
ATOM 6640 C C . GLY B 1 171 ? -11.203 -10.719 19.75 1 58.38 171 GLY B C 1
ATOM 6641 O O . GLY B 1 171 ? -10.398 -9.891 20.188 1 58.38 171 GLY B O 1
ATOM 6642 N N . SER B 1 172 ? -12.359 -10.547 20.156 1 65.75 172 SER B N 1
ATOM 6643 C CA . SER B 1 172 ? -13.117 -9.555 20.906 1 65.75 172 SER B CA 1
ATOM 6644 C C . SER B 1 172 ? -12.727 -9.578 22.391 1 65.75 172 SER B C 1
ATOM 6646 O O . SER B 1 172 ? -12.711 -8.531 23.047 1 65.75 172 SER B O 1
ATOM 6648 N N . ILE B 1 173 ? -12.18 -10.562 22.797 1 74.88 173 ILE B N 1
ATOM 6649 C CA . ILE B 1 173 ? -11.844 -10.68 24.219 1 74.88 173 ILE B CA 1
ATOM 6650 C C . ILE B 1 173 ? -10.562 -9.898 24.5 1 74.88 173 ILE B C 1
ATOM 6652 O O . ILE B 1 173 ? -10.477 -9.211 25.531 1 74.88 173 ILE B O 1
ATOM 6656 N N . ALA B 1 174 ? -9.68 -9.969 23.688 1 79.88 174 ALA B N 1
ATOM 6657 C CA . ALA B 1 174 ? -8.422 -9.242 23.875 1 79.88 174 ALA B CA 1
ATOM 6658 C C . ALA B 1 174 ? -8.656 -7.734 23.891 1 79.88 174 ALA B C 1
ATOM 6660 O O . ALA B 1 174 ? -8.117 -7.02 24.734 1 79.88 174 ALA B O 1
ATOM 6661 N N . SER B 1 175 ? -9.523 -7.27 23.078 1 84.56 175 SER B N 1
ATOM 6662 C CA . SER B 1 175 ? -9.805 -5.844 23 1 84.56 175 SER B CA 1
ATOM 6663 C C . SER B 1 175 ? -10.539 -5.348 24.234 1 84.56 175 SER B C 1
ATOM 6665 O O . SER B 1 175 ? -10.336 -4.215 24.672 1 84.56 175 SER B O 1
ATOM 6667 N N . GLN B 1 176 ? -11.359 -6.203 24.797 1 87.5 176 GLN B N 1
ATOM 6668 C CA . GLN B 1 176 ? -12.086 -5.844 26.016 1 87.5 176 GLN B CA 1
ATOM 6669 C C . GLN B 1 176 ? -11.133 -5.688 27.203 1 87.5 176 GLN B C 1
ATOM 6671 O O . GLN B 1 176 ? -11.273 -4.758 28 1 87.5 176 GLN B O 1
ATOM 6676 N N . THR B 1 177 ? -10.234 -6.559 27.25 1 90.5 177 THR B N 1
ATOM 6677 C CA . THR B 1 177 ? -9.25 -6.492 28.312 1 90.5 177 THR B CA 1
ATOM 6678 C C . THR B 1 177 ? -8.406 -5.227 28.203 1 90.5 177 THR B C 1
ATOM 6680 O O . THR B 1 177 ? -8.125 -4.566 29.203 1 90.5 177 THR B O 1
ATOM 6683 N N . ILE B 1 178 ? -8 -4.926 27.016 1 91.69 178 ILE B N 1
ATOM 6684 C CA . ILE B 1 178 ? -7.191 -3.736 26.781 1 91.69 178 ILE B CA 1
ATOM 6685 C C . ILE B 1 178 ? -7.996 -2.486 27.125 1 91.69 178 ILE B C 1
ATOM 6687 O O . ILE B 1 178 ? -7.465 -1.543 27.719 1 91.69 178 ILE B O 1
ATOM 6691 N N . PHE B 1 179 ? -9.25 -2.518 26.797 1 92.12 179 PHE B N 1
ATOM 6692 C CA . PHE B 1 179 ? -10.125 -1.39 27.094 1 92.12 179 PHE B CA 1
ATOM 6693 C C . PHE B 1 179 ? -10.227 -1.162 28.594 1 92.12 179 PHE B C 1
ATOM 6695 O O . PHE B 1 179 ? -10.164 -0.023 29.062 1 92.12 179 PHE B O 1
ATOM 6702 N N . GLN B 1 180 ? -10.297 -2.223 29.281 1 91.75 180 GLN B N 1
ATOM 6703 C CA . GLN B 1 180 ? -10.375 -2.127 30.75 1 91.75 180 GLN B CA 1
ATOM 6704 C C . GLN B 1 180 ? -9.078 -1.571 31.328 1 91.75 180 GLN B C 1
ATOM 6706 O O . GLN B 1 180 ? -9.109 -0.794 32.281 1 91.75 180 GLN B O 1
ATOM 6711 N N . LYS B 1 181 ? -8.047 -1.932 30.766 1 93.44 181 LYS B N 1
ATOM 6712 C CA . LYS B 1 181 ? -6.758 -1.412 31.188 1 93.44 181 LYS B CA 1
ATOM 6713 C C . LYS B 1 181 ? -6.652 0.089 30.938 1 93.44 181 LYS B C 1
ATOM 6715 O O . LYS B 1 181 ? -6.156 0.834 31.781 1 93.44 181 LYS B O 1
ATOM 6720 N N . VAL B 1 182 ? -7.09 0.513 29.781 1 94.25 182 VAL B N 1
ATOM 6721 C CA . VAL B 1 182 ? -7.074 1.929 29.422 1 94.25 182 VAL B CA 1
ATOM 6722 C C . VAL B 1 182 ? -7.922 2.721 30.406 1 94.25 182 VAL B C 1
ATOM 6724 O O . VAL B 1 182 ? -7.496 3.77 30.906 1 94.25 182 VAL B O 1
ATOM 6727 N N . CYS B 1 183 ? -9.078 2.195 30.719 1 92.88 183 CYS B N 1
ATOM 6728 C CA . CYS B 1 183 ? -9.953 2.842 31.703 1 92.88 183 CYS B CA 1
ATOM 6729 C C . CYS B 1 183 ? -9.297 2.883 33.062 1 92.88 183 CYS B C 1
ATOM 6731 O O . CYS B 1 183 ? -9.438 3.867 33.812 1 92.88 183 CYS B O 1
ATOM 6733 N N . GLY B 1 184 ? -8.562 1.854 33.344 1 92.88 184 GLY B N 1
ATOM 6734 C CA . GLY B 1 184 ? -7.859 1.796 34.625 1 92.88 184 GLY B CA 1
ATOM 6735 C C . GLY B 1 184 ? -6.746 2.82 34.75 1 92.88 184 GLY B C 1
ATOM 6736 O O . GLY B 1 184 ? -6.562 3.43 35.781 1 92.88 184 GLY B O 1
ATOM 6737 N N . ILE B 1 185 ? -5.996 3.051 33.719 1 95.38 185 ILE B N 1
ATOM 6738 C CA . ILE B 1 185 ? -4.895 4.008 33.688 1 95.38 185 ILE B CA 1
ATOM 6739 C C . ILE B 1 185 ? -5.438 5.422 33.875 1 95.38 185 ILE B C 1
ATOM 6741 O O . ILE B 1 185 ? -4.855 6.227 34.594 1 95.38 185 ILE B O 1
ATOM 6745 N N . LEU B 1 186 ? -6.559 5.715 33.281 1 94 186 LEU B N 1
ATOM 6746 C CA . LEU B 1 186 ? -7.113 7.066 33.281 1 94 186 LEU B CA 1
ATOM 6747 C C . LEU B 1 186 ? -7.871 7.344 34.562 1 94 186 LEU B C 1
ATOM 6749 O O . LEU B 1 186 ? -7.906 8.484 35.031 1 94 186 LEU B O 1
ATOM 6753 N N . GLY B 1 187 ? -8.406 6.34 35.062 1 89.56 187 GLY B N 1
ATOM 6754 C CA . GLY B 1 187 ? -9.234 6.543 36.25 1 89.56 187 GLY B CA 1
ATOM 6755 C C . GLY B 1 187 ? -10.695 6.777 35.906 1 89.56 187 GLY B C 1
ATOM 6756 O O . GLY B 1 187 ? -11.047 7.016 34.75 1 89.56 187 GLY B O 1
ATOM 6757 N N . SER B 1 188 ? -11.508 6.836 37 1 86.25 188 SER B N 1
ATOM 6758 C CA . SER B 1 188 ? -12.961 6.895 36.844 1 86.25 188 SER B CA 1
ATOM 6759 C C . SER B 1 188 ? -13.398 8.25 36.281 1 86.25 188 SER B C 1
ATOM 6761 O O . SER B 1 188 ? -12.859 9.289 36.656 1 86.25 188 SER B O 1
ATOM 6763 N N . GLY B 1 189 ? -14.305 8.266 35.25 1 88.31 189 GLY B N 1
ATOM 6764 C CA . GLY B 1 189 ? -14.914 9.477 34.719 1 88.31 189 GLY B CA 1
ATOM 6765 C C . GLY B 1 189 ? -14.219 9.992 33.469 1 88.31 189 GLY B C 1
ATOM 6766 O O . GLY B 1 189 ? -14.859 10.578 32.594 1 88.31 189 GLY B O 1
ATOM 6767 N N . TRP B 1 190 ? -12.969 9.781 33.312 1 91.12 190 TRP B N 1
ATOM 6768 C CA . TRP B 1 190 ? -12.188 10.391 32.25 1 91.12 190 TRP B CA 1
ATOM 6769 C C . TRP B 1 190 ? -12.531 9.758 30.906 1 91.12 190 TRP B C 1
ATOM 6771 O O . TRP B 1 190 ? -12.617 10.453 29.891 1 91.12 190 TRP B O 1
ATOM 6781 N N . PRO B 1 191 ? -12.719 8.477 30.844 1 91.5 191 PRO B N 1
ATOM 6782 C CA . PRO B 1 191 ? -13.07 7.898 29.547 1 91.5 191 PRO B CA 1
ATOM 6783 C C . PRO B 1 191 ? -14.312 8.531 28.938 1 91.5 191 PRO B C 1
ATOM 6785 O O . PRO B 1 191 ? -14.344 8.805 27.734 1 91.5 191 PRO B O 1
ATOM 6788 N N . GLU B 1 192 ? -15.227 8.867 29.672 1 88.81 192 GLU B N 1
ATOM 6789 C CA . GLU B 1 192 ? -16.453 9.469 29.188 1 88.81 192 GLU B CA 1
ATOM 6790 C C . GLU B 1 192 ? -16.219 10.891 28.688 1 88.81 192 GLU B C 1
ATOM 6792 O O . GLU B 1 192 ? -16.734 11.289 27.641 1 88.81 192 GLU B O 1
ATOM 6797 N N . VAL B 1 193 ? -15.477 11.547 29.469 1 92.81 193 VAL B N 1
ATOM 6798 C CA . VAL B 1 193 ? -15.164 12.922 29.109 1 92.81 193 VAL B CA 1
ATOM 6799 C C . VAL B 1 193 ? -14.406 12.953 27.781 1 92.81 193 VAL B C 1
ATOM 6801 O O . VAL B 1 193 ? -14.688 13.789 26.906 1 92.81 193 VAL B O 1
ATOM 6804 N N . LEU B 1 194 ? -13.516 12.055 27.656 1 94.94 194 LEU B N 1
ATOM 6805 C CA . LEU B 1 194 ? -12.672 12.023 26.453 1 94.94 194 LEU B CA 1
ATOM 6806 C C . LEU B 1 194 ? -13.477 11.594 25.234 1 94.94 194 LEU B C 1
ATOM 6808 O O . LEU B 1 194 ? -13.258 12.102 24.141 1 94.94 194 LEU B O 1
ATOM 6812 N N . VAL B 1 195 ? -14.391 10.695 25.406 1 93.12 195 VAL B N 1
ATOM 6813 C CA . VAL B 1 195 ? -15.266 10.297 24.312 1 93.12 195 VAL B CA 1
ATOM 6814 C C . VAL B 1 195 ? -16.141 11.477 23.891 1 93.12 195 VAL B C 1
ATOM 6816 O O . VAL B 1 195 ? -16.344 11.711 22.688 1 93.12 195 VAL B O 1
ATOM 6819 N N . GLN B 1 196 ? -16.562 12.211 24.812 1 90.81 196 GLN B N 1
ATOM 6820 C CA . GLN B 1 196 ? -17.391 13.383 24.5 1 90.81 196 GLN B CA 1
ATOM 6821 C C . GLN B 1 196 ? -16.578 14.43 23.75 1 90.81 196 GLN B C 1
ATOM 6823 O O . GLN B 1 196 ? -17.094 15.07 22.828 1 90.81 196 GLN B O 1
ATOM 6828 N N . LYS B 1 197 ? -15.422 14.586 24.188 1 94.25 197 LYS B N 1
ATOM 6829 C CA . LYS B 1 197 ? -14.555 15.516 23.469 1 94.25 197 LYS B CA 1
ATOM 6830 C C . LYS B 1 197 ? -14.344 15.07 22.031 1 94.25 197 LYS B C 1
ATOM 6832 O O . LYS B 1 197 ? -14.312 15.898 21.125 1 94.25 197 LYS B O 1
ATOM 6837 N N . PHE B 1 198 ? -14.211 13.82 21.875 1 95.62 198 PHE B N 1
ATOM 6838 C CA . PHE B 1 198 ? -14.055 13.297 20.516 1 95.62 198 PHE B CA 1
ATOM 6839 C C . PHE B 1 198 ? -15.273 13.625 19.672 1 95.62 198 PHE B C 1
ATOM 6841 O O . PHE B 1 198 ? -15.141 14.078 18.531 1 95.62 198 PHE B O 1
ATOM 6848 N N . LEU B 1 199 ? -16.438 13.438 20.234 1 92.19 199 LEU B N 1
ATOM 6849 C CA . LEU B 1 199 ? -17.703 13.609 19.5 1 92.19 199 LEU B CA 1
ATOM 6850 C C . LEU B 1 199 ? -17.938 15.078 19.172 1 92.19 199 LEU B C 1
ATOM 6852 O O . LEU B 1 199 ? -18.547 15.391 18.141 1 92.19 199 LEU B O 1
ATOM 6856 N N . THR B 1 200 ? -17.328 15.922 19.922 1 91.5 200 THR B N 1
ATOM 6857 C CA . THR B 1 200 ? -17.641 17.344 19.75 1 91.5 200 THR B CA 1
ATOM 6858 C C . THR B 1 200 ? -16.531 18.062 19.016 1 91.5 200 THR B C 1
ATOM 6860 O O . THR B 1 200 ? -16.766 19.078 18.359 1 91.5 200 THR B O 1
ATOM 6863 N N . ILE B 1 201 ? -15.352 17.516 19.109 1 95.06 201 ILE B N 1
ATOM 6864 C CA . ILE B 1 201 ? -14.227 18.25 18.547 1 95.06 201 ILE B CA 1
ATOM 6865 C C . ILE B 1 201 ? -13.719 17.516 17.297 1 95.06 201 ILE B C 1
ATOM 6867 O O . ILE B 1 201 ? -13.734 18.078 16.203 1 95.06 201 ILE B O 1
ATOM 6871 N N . SER B 1 202 ? -13.359 16.297 17.406 1 96.5 202 SER B N 1
ATOM 6872 C CA . SER B 1 202 ? -12.664 15.586 16.344 1 96.5 202 SER B CA 1
ATOM 6873 C C . SER B 1 202 ? -13.641 15.094 15.273 1 96.5 202 SER B C 1
ATOM 6875 O O . SER B 1 202 ? -13.398 15.242 14.078 1 96.5 202 SER B O 1
ATOM 6877 N N . LEU B 1 203 ? -14.688 14.539 15.688 1 95.19 203 LEU B N 1
ATOM 6878 C CA . LEU B 1 203 ? -15.578 13.828 14.781 1 95.19 203 LEU B CA 1
ATOM 6879 C C . LEU B 1 203 ? -16.25 14.797 13.805 1 95.19 203 LEU B C 1
ATOM 6881 O O . LEU B 1 203 ? -16.391 14.484 12.625 1 95.19 203 LEU B O 1
ATOM 6885 N N . PRO B 1 204 ? -16.641 15.945 14.258 1 93.38 204 PRO B N 1
ATOM 6886 C CA . PRO B 1 204 ? -17.219 16.875 13.281 1 93.38 204 PRO B CA 1
ATOM 6887 C C . PRO B 1 204 ? -16.188 17.328 12.234 1 93.38 204 PRO B C 1
ATOM 6889 O O . PRO B 1 204 ? -16.547 17.516 11.062 1 93.38 204 PRO B O 1
ATOM 6892 N N . ALA B 1 205 ? -14.969 17.484 12.656 1 96.38 205 ALA B N 1
ATOM 6893 C CA . ALA B 1 205 ? -13.914 17.969 11.766 1 96.38 205 ALA B CA 1
ATOM 6894 C C . ALA B 1 205 ? -13.422 16.844 10.852 1 96.38 205 ALA B C 1
ATOM 6896 O O . ALA B 1 205 ? -12.961 17.094 9.742 1 96.38 205 ALA B O 1
ATOM 6897 N N . PHE B 1 206 ? -13.438 15.695 11.336 1 97.19 206 PHE B N 1
ATOM 6898 C CA . PHE B 1 206 ? -12.977 14.492 10.641 1 97.19 206 PHE B CA 1
ATOM 6899 C C . PHE B 1 206 ? -13.969 13.352 10.805 1 97.19 206 PHE B C 1
ATOM 6901 O O . PHE B 1 206 ? -13.727 12.406 11.555 1 97.19 206 PHE B O 1
ATOM 6908 N N . PRO B 1 207 ? -15.055 13.438 10.023 1 96.31 207 PRO B N 1
ATOM 6909 C CA . PRO B 1 207 ? -16.266 12.648 10.281 1 96.31 207 PRO B CA 1
ATOM 6910 C C . PRO B 1 207 ? -16.156 11.227 9.734 1 96.31 207 PRO B C 1
ATOM 6912 O O . PRO B 1 207 ? -16.859 10.875 8.789 1 96.31 207 PRO B O 1
ATOM 6915 N N . ILE B 1 208 ? -15.555 10.375 10.445 1 96.56 208 ILE B N 1
ATOM 6916 C CA . ILE B 1 208 ? -15.258 9.039 9.93 1 96.56 208 ILE B CA 1
ATOM 6917 C C . ILE B 1 208 ? -16.172 8.016 10.609 1 96.56 208 ILE B C 1
ATOM 6919 O O . ILE B 1 208 ? -16.156 6.832 10.25 1 96.56 208 ILE B O 1
ATOM 6923 N N . ILE B 1 209 ? -16.906 8.367 11.617 1 94.19 209 ILE B N 1
ATOM 6924 C CA . ILE B 1 209 ? -17.797 7.469 12.336 1 94.19 209 ILE B CA 1
ATOM 6925 C C . ILE B 1 209 ? -19.219 8.031 12.328 1 94.19 209 ILE B C 1
ATOM 6927 O O . ILE B 1 209 ? -19.422 9.25 12.406 1 94.19 209 ILE B O 1
ATOM 6931 N N . ASN B 1 210 ? -20.125 7.145 12.172 1 88.69 210 ASN B N 1
ATOM 6932 C CA . ASN B 1 210 ? -21.5 7.543 12.383 1 88.69 210 ASN B CA 1
ATOM 6933 C C . ASN B 1 210 ? -21.828 7.672 13.867 1 88.69 210 ASN B C 1
ATOM 6935 O O . ASN B 1 210 ? -21.797 6.684 14.602 1 88.69 210 ASN B O 1
ATOM 6939 N N . THR B 1 211 ? -22.203 8.836 14.258 1 85.62 211 THR B N 1
ATOM 6940 C CA . THR B 1 211 ? -22.375 9.148 15.672 1 85.62 211 THR B CA 1
ATOM 6941 C C . THR B 1 211 ? -23.516 8.336 16.266 1 85.62 211 THR B C 1
ATOM 6943 O O . THR B 1 211 ? -23.391 7.793 17.375 1 85.62 211 THR B O 1
ATOM 6946 N N . MET B 1 212 ? -24.531 8.203 15.586 1 80.38 212 MET B N 1
ATOM 6947 C CA . MET B 1 212 ? -25.703 7.496 16.094 1 80.38 212 MET B CA 1
ATOM 6948 C C . MET B 1 212 ? -25.406 6.016 16.297 1 80.38 212 MET B C 1
ATOM 6950 O O . MET B 1 212 ? -25.844 5.422 17.281 1 80.38 212 MET B O 1
ATOM 6954 N N . ARG B 1 213 ? -24.672 5.578 15.43 1 82.31 213 ARG B N 1
ATOM 6955 C CA . ARG B 1 213 ? -24.328 4.16 15.531 1 82.31 213 ARG B CA 1
ATOM 6956 C C . ARG B 1 213 ? -23.344 3.914 16.672 1 82.31 213 ARG B C 1
ATOM 6958 O O . ARG B 1 213 ? -23.422 2.891 17.359 1 82.31 213 ARG B O 1
ATOM 6965 N N . LEU B 1 214 ? -22.469 4.762 16.797 1 86.75 214 LEU B N 1
ATOM 6966 C CA . LEU B 1 214 ? -21.516 4.637 17.891 1 86.75 214 LEU B CA 1
ATOM 6967 C C . LEU B 1 214 ? -22.219 4.727 19.234 1 86.75 214 LEU B C 1
ATOM 6969 O O . LEU B 1 214 ? -21.953 3.926 20.141 1 86.75 214 LEU B O 1
ATOM 6973 N N . LEU B 1 215 ? -23.109 5.637 19.297 1 81.62 215 LEU B N 1
ATOM 6974 C CA . LEU B 1 215 ? -23.844 5.82 20.547 1 81.62 215 LEU B CA 1
ATOM 6975 C C . LEU B 1 215 ? -24.75 4.629 20.828 1 81.62 215 LEU B C 1
ATOM 6977 O O . LEU B 1 215 ? -24.875 4.199 21.969 1 81.62 215 LEU B O 1
ATOM 6981 N N . ALA B 1 216 ? -25.312 4.117 19.766 1 77.94 216 ALA B N 1
ATOM 6982 C CA . ALA B 1 216 ? -26.156 2.934 19.922 1 77.94 216 ALA B CA 1
ATOM 6983 C C . ALA B 1 216 ? -25.344 1.743 20.422 1 77.94 216 ALA B C 1
ATOM 6985 O O . ALA B 1 216 ? -25.812 0.971 21.266 1 77.94 216 ALA B O 1
ATOM 6986 N N . ALA B 1 217 ? -24.172 1.646 19.906 1 79 217 ALA B N 1
ATOM 6987 C CA . ALA B 1 217 ? -23.297 0.555 20.328 1 79 217 ALA B CA 1
ATOM 6988 C C . ALA B 1 217 ? -22.844 0.733 21.781 1 79 217 ALA B C 1
ATOM 6990 O O . ALA B 1 217 ? -22.797 -0.234 22.547 1 79 217 ALA B O 1
ATOM 6991 N N . CYS B 1 218 ? -22.547 1.885 22.109 1 77.81 218 CYS B N 1
ATOM 6992 C CA . CYS B 1 218 ? -22.078 2.188 23.453 1 77.81 218 CYS B CA 1
ATOM 6993 C C . CYS B 1 218 ? -23.203 1.98 24.484 1 77.81 218 CYS B C 1
ATOM 6995 O O . CYS B 1 218 ? -22.938 1.591 25.609 1 77.81 218 CYS B O 1
ATOM 6997 N N . ASN B 1 219 ? -24.422 2.209 23.984 1 74.62 219 ASN B N 1
ATOM 6998 C CA . ASN B 1 219 ? -25.562 2.07 24.875 1 74.62 219 ASN B CA 1
ATOM 6999 C C . ASN B 1 219 ? -26.156 0.664 24.812 1 74.62 219 ASN B C 1
ATOM 7001 O O . ASN B 1 219 ? -27.141 0.37 25.5 1 74.62 219 ASN B O 1
ATOM 7005 N N . SER B 1 220 ? -25.562 -0.177 24.078 1 71.81 220 SER B N 1
ATOM 7006 C CA . SER B 1 220 ? -26.031 -1.551 23.906 1 71.81 220 SER B CA 1
ATOM 7007 C C . SER B 1 220 ? -27.484 -1.595 23.469 1 71.81 220 SER B C 1
ATOM 7009 O O . SER B 1 220 ? -28.281 -2.354 24.016 1 71.81 220 SER B O 1
ATOM 7011 N N . ASN B 1 221 ? -27.797 -0.656 22.656 1 68.19 221 ASN B N 1
ATOM 7012 C CA . ASN B 1 221 ? -29.156 -0.681 22.125 1 68.19 221 ASN B CA 1
ATOM 7013 C C . ASN B 1 221 ? -29.422 -1.97 21.359 1 68.19 221 ASN B C 1
ATOM 7015 O O . ASN B 1 221 ? -28.5 -2.602 20.844 1 68.19 221 ASN B O 1
ATOM 7019 N N . LEU B 1 222 ? -30.672 -2.311 21.344 1 65.12 222 LEU B N 1
ATOM 7020 C CA . LEU B 1 222 ? -31.078 -3.525 20.656 1 65.12 222 LEU B CA 1
ATOM 7021 C C . LEU B 1 222 ? -30.766 -3.42 19.156 1 65.12 222 LEU B C 1
ATOM 7023 O O . LEU B 1 222 ? -31.094 -2.416 18.531 1 65.12 222 LEU B O 1
ATOM 7027 N N . GLY B 1 223 ? -30.125 -4.391 18.641 1 62.47 223 GLY B N 1
ATOM 7028 C CA . GLY B 1 223 ? -29.797 -4.43 17.219 1 62.47 223 GLY B CA 1
ATOM 7029 C C . GLY B 1 223 ? -28.516 -3.701 16.875 1 62.47 223 GLY B C 1
ATOM 7030 O O . GLY B 1 223 ? -28.062 -3.729 15.727 1 62.47 223 GLY B O 1
ATOM 7031 N N . ALA B 1 224 ? -28.016 -3.131 17.969 1 65.31 224 ALA B N 1
ATOM 7032 C CA . ALA B 1 224 ? -26.781 -2.381 17.719 1 65.31 224 ALA B CA 1
ATOM 7033 C C . ALA B 1 224 ? -25.562 -3.307 17.719 1 65.31 224 ALA B C 1
ATOM 7035 O O . ALA B 1 224 ? -25.641 -4.449 18.172 1 65.31 224 ALA B O 1
ATOM 7036 N N . ASP B 1 225 ? -24.547 -2.764 17.188 1 69 225 ASP B N 1
ATOM 7037 C CA . ASP B 1 225 ? -23.266 -3.467 17.188 1 69 225 ASP B CA 1
ATOM 7038 C C . ASP B 1 225 ? -22.719 -3.617 18.609 1 69 225 ASP B C 1
ATOM 7040 O O . ASP B 1 225 ? -23.047 -2.824 19.484 1 69 225 ASP B O 1
ATOM 7044 N N . PRO B 1 226 ? -22.031 -4.734 18.766 1 74.69 226 PRO B N 1
ATOM 7045 C CA . PRO B 1 226 ? -21.359 -4.84 20.062 1 74.69 226 PRO B CA 1
ATOM 7046 C C . PRO B 1 226 ? -20.438 -3.65 20.344 1 74.69 226 PRO B C 1
ATOM 7048 O O . PRO B 1 226 ? -20.016 -2.955 19.422 1 74.69 226 PRO B O 1
ATOM 7051 N N . LEU B 1 227 ? -20.312 -3.496 21.578 1 78 227 LEU B N 1
ATOM 7052 C CA . LEU B 1 227 ? -19.453 -2.396 22 1 78 227 LEU B CA 1
ATOM 7053 C C . LEU B 1 227 ? -18.078 -2.504 21.344 1 78 227 LEU B C 1
ATOM 7055 O O . LEU B 1 227 ? -17.391 -3.518 21.5 1 78 227 LEU B O 1
ATOM 7059 N N . PRO B 1 228 ? -17.656 -1.5 20.609 1 87.81 228 PRO B N 1
ATOM 7060 C CA . PRO B 1 228 ? -16.359 -1.554 19.938 1 87.81 228 PRO B CA 1
ATOM 7061 C C . PRO B 1 228 ? -15.211 -1.143 20.859 1 87.81 228 PRO B C 1
ATOM 7063 O O . PRO B 1 228 ? -14.703 -0.021 20.75 1 87.81 228 PRO B O 1
ATOM 7066 N N . HIS B 1 229 ? -14.703 -2.027 21.625 1 89.81 229 HIS B N 1
ATOM 7067 C CA . HIS B 1 229 ? -13.695 -1.77 22.656 1 89.81 229 HIS B CA 1
ATOM 7068 C C . HIS B 1 229 ? -12.438 -1.164 22.047 1 89.81 229 HIS B C 1
ATOM 7070 O O . HIS B 1 229 ? -11.914 -0.17 22.562 1 89.81 229 HIS B O 1
ATOM 7076 N N . ALA B 1 230 ? -11.938 -1.759 20.969 1 92.44 230 ALA B N 1
ATOM 7077 C CA . ALA B 1 230 ? -10.703 -1.268 20.359 1 92.44 230 ALA B CA 1
ATOM 7078 C C . ALA B 1 230 ? -10.883 0.146 19.812 1 92.44 230 ALA B C 1
ATOM 7080 O O . ALA B 1 230 ? -10.008 0.999 19.984 1 92.44 230 ALA B O 1
ATOM 7081 N N . LEU B 1 231 ? -12.008 0.355 19.219 1 94 231 LEU B N 1
ATOM 7082 C CA . LEU B 1 231 ? -12.305 1.679 18.672 1 94 231 LEU B CA 1
ATOM 7083 C C . LEU B 1 231 ? -12.367 2.717 19.797 1 94 231 LEU B C 1
ATOM 7085 O O . LEU B 1 231 ? -11.859 3.83 19.641 1 94 231 LEU B O 1
ATOM 7089 N N . LEU B 1 232 ? -12.953 2.293 20.859 1 94.12 232 LEU B N 1
ATOM 7090 C CA . LEU B 1 232 ? -13.07 3.203 21.984 1 94.12 232 LEU B CA 1
ATOM 7091 C C . LEU B 1 232 ? -11.695 3.535 22.562 1 94.12 232 LEU B C 1
ATOM 7093 O O . LEU B 1 232 ? -11.453 4.668 22.984 1 94.12 232 LEU B O 1
ATOM 7097 N N . CYS B 1 233 ? -10.836 2.59 22.547 1 95 233 CYS B N 1
ATOM 7098 C CA . CYS B 1 233 ? -9.477 2.857 22.984 1 95 233 CYS B CA 1
ATOM 7099 C C . CYS B 1 233 ? -8.82 3.93 22.109 1 95 233 CYS B C 1
ATOM 7101 O O . CYS B 1 233 ? -8.172 4.844 22.641 1 95 233 CYS B O 1
ATOM 7103 N N . GLY B 1 234 ? -9.031 3.785 20.812 1 96.06 234 GLY B N 1
ATOM 7104 C CA . GLY B 1 234 ? -8.492 4.781 19.891 1 96.06 234 GLY B CA 1
ATOM 7105 C C . GLY B 1 234 ? -9.078 6.164 20.109 1 96.06 234 GLY B C 1
ATOM 7106 O O . GLY B 1 234 ? -8.352 7.16 20.094 1 96.06 234 GLY B O 1
ATOM 7107 N N . ILE B 1 235 ? -10.359 6.195 20.344 1 96.62 235 ILE B N 1
ATOM 7108 C CA . ILE B 1 235 ? -11.062 7.453 20.547 1 96.62 235 ILE B CA 1
ATOM 7109 C C . ILE B 1 235 ? -10.555 8.133 21.828 1 96.62 235 ILE B C 1
ATOM 7111 O O . ILE B 1 235 ? -10.234 9.32 21.812 1 96.62 235 ILE B O 1
ATOM 7115 N N . ILE B 1 236 ? -10.43 7.363 22.828 1 96.31 236 ILE B N 1
ATOM 7116 C CA . ILE B 1 236 ? -9.992 7.875 24.125 1 96.31 236 ILE B CA 1
ATOM 7117 C C . ILE B 1 236 ? -8.547 8.359 24.031 1 96.31 236 ILE B C 1
ATOM 7119 O O . ILE B 1 236 ? -8.234 9.477 24.453 1 96.31 236 ILE B O 1
ATOM 7123 N N . GLY B 1 237 ? -7.711 7.57 23.469 1 95.56 237 GLY B N 1
ATOM 7124 C CA . GLY B 1 237 ? -6.32 7.965 23.297 1 95.56 237 GLY B CA 1
ATOM 7125 C C . GLY B 1 237 ? -6.152 9.242 22.5 1 95.56 237 GLY B C 1
ATOM 7126 O O . GLY B 1 237 ? -5.352 10.109 22.859 1 95.56 237 GLY B O 1
ATOM 7127 N N . HIS B 1 238 ? -6.863 9.398 21.469 1 96.25 238 HIS B N 1
ATOM 7128 C CA . HIS B 1 238 ? -6.82 10.57 20.594 1 96.25 238 HIS B CA 1
ATOM 7129 C C . HIS B 1 238 ? -7.238 11.828 21.344 1 96.25 238 HIS B C 1
ATOM 7131 O O . HIS B 1 238 ? -6.652 12.898 21.141 1 96.25 238 HIS B O 1
ATOM 7137 N N . SER B 1 239 ? -8.148 11.688 22.219 1 96.31 239 SER B N 1
ATOM 7138 C CA . SER B 1 239 ? -8.789 12.836 22.859 1 96.31 239 SER B CA 1
ATOM 7139 C C . SER B 1 239 ? -7.996 13.305 24.078 1 96.31 239 SER B C 1
ATOM 7141 O O . SER B 1 239 ? -8.289 14.359 24.641 1 96.31 239 SER B O 1
ATOM 7143 N N . ILE B 1 240 ? -6.977 12.578 24.406 1 94.88 240 ILE B N 1
ATOM 7144 C CA . ILE B 1 240 ? -6.152 12.961 25.547 1 94.88 240 ILE B CA 1
ATOM 7145 C C . ILE B 1 240 ? -5.52 14.328 25.297 1 94.88 240 ILE B C 1
ATOM 7147 O O . ILE B 1 240 ? -5.344 15.125 26.219 1 94.88 240 ILE B O 1
ATOM 7151 N N . GLU B 1 241 ? -5.285 14.625 24.062 1 91.19 241 GLU B N 1
ATOM 7152 C CA . GLU B 1 241 ? -4.617 15.859 23.688 1 91.19 241 GLU B CA 1
ATOM 7153 C C . GLU B 1 241 ? -5.484 17.078 24 1 91.19 241 GLU B C 1
ATOM 7155 O O . GLU B 1 241 ? -4.969 18.188 24.172 1 91.19 241 GLU B O 1
ATOM 7160 N N . TYR B 1 242 ? -6.766 16.906 24.172 1 92.5 242 TYR B N 1
ATOM 7161 C CA . TYR B 1 242 ? -7.68 18.016 24.391 1 92.5 242 TYR B CA 1
ATOM 7162 C C . TYR B 1 242 ? -7.773 18.375 25.859 1 92.5 242 TYR B C 1
ATOM 7164 O O . TYR B 1 242 ? -8.32 19.422 26.219 1 92.5 242 TYR B O 1
ATOM 7172 N N . GLU B 1 243 ? -7.227 17.5 26.672 1 90.75 243 GLU B N 1
ATOM 7173 C CA . GLU B 1 243 ? -7.355 17.703 28.109 1 90.75 243 GLU B CA 1
ATOM 7174 C C . GLU B 1 243 ? -5.988 17.719 28.797 1 90.75 243 GLU B C 1
ATOM 7176 O O . GLU B 1 243 ? -5.395 16.672 29.031 1 90.75 243 GLU B O 1
ATOM 7181 N N . SER B 1 244 ? -5.656 18.828 29.312 1 88.19 244 SER B N 1
ATOM 7182 C CA . SER B 1 244 ? -4.328 19.047 29.875 1 88.19 244 SER B CA 1
ATOM 7183 C C . SER B 1 244 ? -4.113 18.203 31.125 1 88.19 244 SER B C 1
ATOM 7185 O O . SER B 1 244 ? -2.984 17.812 31.438 1 88.19 244 SER B O 1
ATOM 7187 N N . SER B 1 245 ? -5.16 17.844 31.797 1 89.06 245 SER B N 1
ATOM 7188 C CA . SER B 1 245 ? -5.051 17.141 33.062 1 89.06 245 SER B CA 1
ATOM 7189 C C . SER B 1 245 ? -4.594 15.703 32.875 1 89.06 245 SER B C 1
ATOM 7191 O O . SER B 1 245 ? -4.016 15.094 33.781 1 89.06 245 SER B O 1
ATOM 7193 N N . VAL B 1 246 ? -4.809 15.18 31.688 1 93 246 VAL B N 1
ATOM 7194 C CA . VAL B 1 246 ? -4.508 13.766 31.484 1 93 246 VAL B CA 1
ATOM 7195 C C . VAL B 1 246 ? -3.457 13.617 30.391 1 93 246 VAL B C 1
ATOM 7197 O O . VAL B 1 246 ? -3.109 12.5 30 1 93 246 VAL B O 1
ATOM 7200 N N . LYS B 1 247 ? -2.895 14.617 29.953 1 89.88 247 LYS B N 1
ATOM 7201 C CA . LYS B 1 247 ? -1.922 14.594 28.875 1 89.88 247 LYS B CA 1
ATOM 7202 C C . LYS B 1 247 ? -0.69 13.773 29.25 1 89.88 247 LYS B C 1
ATOM 7204 O O . LYS B 1 247 ? -0.063 13.148 28.391 1 89.88 247 LYS B O 1
ATOM 7209 N N . HIS B 1 248 ? -0.387 13.797 30.516 1 89.62 248 HIS B N 1
ATOM 7210 C CA . HIS B 1 248 ? 0.801 13.094 30.984 1 89.62 248 HIS B CA 1
ATOM 7211 C C . HIS B 1 248 ? 0.634 11.578 30.859 1 89.62 248 HIS B C 1
ATOM 7213 O O . HIS B 1 248 ? 1.62 10.844 30.875 1 89.62 248 HIS B O 1
ATOM 7219 N N . LEU B 1 249 ? -0.569 11.102 30.672 1 93.31 249 LEU B N 1
ATOM 7220 C CA . LEU B 1 249 ? -0.856 9.672 30.594 1 93.31 249 LEU B CA 1
ATOM 7221 C C . LEU B 1 249 ? -0.868 9.211 29.141 1 93.31 249 LEU B C 1
ATOM 7223 O O . LEU B 1 249 ? -1.103 8.031 28.859 1 93.31 249 LEU B O 1
ATOM 7227 N N . PHE B 1 250 ? -0.565 10.023 28.266 1 91.44 250 PHE B N 1
ATOM 7228 C CA . PHE B 1 250 ? -0.71 9.734 26.844 1 91.44 250 PHE B CA 1
ATOM 7229 C C . PHE B 1 250 ? 0.131 8.523 26.453 1 91.44 250 PHE B C 1
ATOM 7231 O O . PHE B 1 250 ? -0.364 7.605 25.797 1 91.44 250 PHE B O 1
ATOM 7238 N N . LYS B 1 251 ? 1.305 8.445 26.859 1 85.5 251 LYS B N 1
ATOM 7239 C CA . LYS B 1 251 ? 2.223 7.387 26.453 1 85.5 251 LYS B CA 1
ATOM 7240 C C . LYS B 1 251 ? 1.73 6.02 26.922 1 85.5 251 LYS B C 1
ATOM 7242 O O . LYS B 1 251 ? 1.739 5.055 26.156 1 85.5 251 LYS B O 1
ATOM 7247 N N . ASP B 1 252 ? 1.286 5.992 28.078 1 89.56 252 ASP B N 1
ATOM 7248 C CA . ASP B 1 252 ? 0.822 4.73 28.656 1 89.56 252 ASP B CA 1
ATOM 7249 C C . ASP B 1 252 ? -0.461 4.258 27.984 1 89.56 252 ASP B C 1
ATOM 7251 O O . ASP B 1 252 ? -0.62 3.068 27.703 1 89.56 252 ASP B O 1
ATOM 7255 N N . VAL B 1 253 ? -1.296 5.18 27.75 1 93.31 253 VAL B N 1
ATOM 7256 C CA . VAL B 1 253 ? -2.564 4.84 27.125 1 93.31 253 VAL B CA 1
ATOM 7257 C C . VAL B 1 253 ? -2.322 4.449 25.656 1 93.31 253 VAL B C 1
ATOM 7259 O O . VAL B 1 253 ? -2.928 3.502 25.156 1 93.31 253 VAL B O 1
ATOM 7262 N N . TRP B 1 254 ? -1.405 5.113 25.062 1 89.88 254 TRP B N 1
ATOM 7263 C CA . TRP B 1 254 ? -1.197 4.91 23.625 1 89.88 254 TRP B CA 1
ATOM 7264 C C . TRP B 1 254 ? -0.55 3.557 23.359 1 89.88 254 TRP B C 1
ATOM 7266 O O . TRP B 1 254 ? -0.806 2.932 22.328 1 89.88 254 TRP B O 1
ATOM 7276 N N . LYS B 1 255 ? 0.264 3.133 24.234 1 84.38 255 LYS B N 1
ATOM 7277 C CA . LYS B 1 255 ? 0.813 1.784 24.125 1 84.38 255 LYS B CA 1
ATOM 7278 C C . LYS B 1 255 ? -0.299 0.744 24.031 1 84.38 255 LYS B C 1
ATOM 7280 O O . LYS B 1 255 ? -0.211 -0.2 23.25 1 84.38 255 LYS B O 1
ATOM 7285 N N . GLU B 1 256 ? -1.266 0.981 24.859 1 89.88 256 GLU B N 1
ATOM 7286 C CA . GLU B 1 256 ? -2.406 0.068 24.844 1 89.88 256 GLU B CA 1
ATOM 7287 C C . GLU B 1 256 ? -3.24 0.231 23.578 1 89.88 256 GLU B C 1
ATOM 7289 O O . GLU B 1 256 ? -3.805 -0.74 23.078 1 89.88 256 GLU B O 1
ATOM 7294 N N . VAL B 1 257 ? -3.32 1.414 23.094 1 91.06 257 VAL B N 1
ATOM 7295 C CA . VAL B 1 257 ? -4.086 1.672 21.891 1 91.06 257 VAL B CA 1
ATOM 7296 C C . VAL B 1 257 ? -3.445 0.946 20.703 1 91.06 257 VAL B C 1
ATOM 7298 O O . VAL B 1 257 ? -4.145 0.348 19.891 1 91.06 257 VAL B O 1
ATOM 7301 N N . VAL B 1 258 ? -2.184 0.988 20.641 1 85.62 258 VAL B N 1
ATOM 7302 C CA . VAL B 1 258 ? -1.461 0.316 19.562 1 85.62 258 VAL B CA 1
ATOM 7303 C C . VAL B 1 258 ? -1.683 -1.191 19.656 1 85.62 258 VAL B C 1
ATOM 7305 O O . VAL B 1 258 ? -1.868 -1.861 18.625 1 85.62 258 VAL B O 1
ATOM 7308 N N . ALA B 1 259 ? -1.667 -1.639 20.828 1 84.38 259 ALA B N 1
ATOM 7309 C CA . ALA B 1 259 ? -1.941 -3.059 21.031 1 84.38 259 ALA B CA 1
ATOM 7310 C C . ALA B 1 259 ? -3.355 -3.414 20.578 1 84.38 259 ALA B C 1
ATOM 7312 O O . ALA B 1 259 ? -3.574 -4.473 19.984 1 84.38 259 ALA B O 1
ATOM 7313 N N . ALA B 1 260 ? -4.281 -2.564 20.906 1 89.38 260 ALA B N 1
ATOM 7314 C CA . ALA B 1 260 ? -5.66 -2.781 20.484 1 89.38 260 ALA B CA 1
ATOM 7315 C C . ALA B 1 260 ? -5.781 -2.754 18.969 1 89.38 260 ALA B C 1
ATOM 7317 O O . ALA B 1 260 ? -6.559 -3.516 18.391 1 89.38 260 ALA B O 1
ATOM 7318 N N . GLU B 1 261 ? -5.105 -1.874 18.359 1 88.75 261 GLU B N 1
ATOM 7319 C CA . GLU B 1 261 ? -5.105 -1.767 16.906 1 88.75 261 GLU B CA 1
ATOM 7320 C C . GLU B 1 261 ? -4.57 -3.041 16.266 1 88.75 261 GLU B C 1
ATOM 7322 O O . GLU B 1 261 ? -5.117 -3.512 15.258 1 88.75 261 GLU B O 1
ATOM 7327 N N . ASP B 1 262 ? -3.576 -3.609 16.797 1 81.19 262 ASP B N 1
ATOM 7328 C CA . ASP B 1 262 ? -2.994 -4.84 16.266 1 81.19 262 ASP B CA 1
ATOM 7329 C C . ASP B 1 262 ? -3.998 -5.992 16.328 1 81.19 262 ASP B C 1
ATOM 7331 O O . ASP B 1 262 ? -4.047 -6.828 15.422 1 81.19 262 ASP B O 1
ATOM 7335 N N . GLU B 1 263 ? -4.719 -5.953 17.344 1 81.38 263 GLU B N 1
ATOM 7336 C CA . GLU B 1 263 ? -5.738 -6.988 17.484 1 81.38 263 GLU B CA 1
ATOM 7337 C C . GLU B 1 263 ? -6.855 -6.797 16.453 1 81.38 263 GLU B C 1
ATOM 7339 O O . GLU B 1 263 ? -7.383 -7.77 15.914 1 81.38 263 GLU B O 1
ATOM 7344 N N . GLU B 1 264 ? -7.176 -5.582 16.266 1 84.12 264 GLU B N 1
ATOM 7345 C CA . GLU B 1 264 ? -8.266 -5.262 15.352 1 84.12 264 GLU B CA 1
ATOM 7346 C C . GLU B 1 264 ? -7.902 -5.602 13.906 1 84.12 264 GLU B C 1
ATOM 7348 O O . GLU B 1 264 ? -8.766 -5.945 13.109 1 84.12 264 GLU B O 1
ATOM 7353 N N . TYR B 1 265 ? -6.676 -5.582 13.539 1 83.06 265 TYR B N 1
ATOM 7354 C CA . TYR B 1 265 ? -6.234 -5.859 12.18 1 83.06 265 TYR B CA 1
ATOM 7355 C C . TYR B 1 265 ? -6.449 -7.328 11.828 1 83.06 265 TYR B C 1
ATOM 7357 O O . TYR B 1 265 ? -6.445 -7.695 10.648 1 83.06 265 TYR B O 1
ATOM 7365 N N . LYS B 1 266 ? -6.629 -8.047 12.781 1 77.88 266 LYS B N 1
ATOM 7366 C CA . LYS B 1 266 ? -6.855 -9.461 12.523 1 77.88 266 LYS B CA 1
ATOM 7367 C C . LYS B 1 266 ? -8.227 -9.703 11.898 1 77.88 266 LYS B C 1
ATOM 7369 O O . LYS B 1 266 ? -8.484 -10.773 11.344 1 77.88 266 LYS B O 1
ATOM 7374 N N . GLN B 1 267 ? -9.07 -8.695 11.961 1 80.06 267 GLN B N 1
ATOM 7375 C CA . GLN B 1 267 ? -10.375 -8.711 11.305 1 80.06 267 GLN B CA 1
ATOM 7376 C C . GLN B 1 267 ? -10.617 -7.426 10.516 1 80.06 267 GLN B C 1
ATOM 7378 O O . GLN B 1 267 ? -11.281 -6.508 11 1 80.06 267 GLN B O 1
ATOM 7383 N N . PRO B 1 268 ? -10.203 -7.465 9.344 1 84.75 268 PRO B N 1
ATOM 7384 C CA . PRO B 1 268 ? -10.328 -6.242 8.547 1 84.75 268 PRO B CA 1
ATOM 7385 C C . PRO B 1 268 ? -11.789 -5.883 8.25 1 84.75 268 PRO B C 1
ATOM 7387 O O . PRO B 1 268 ? -12.484 -6.637 7.57 1 84.75 268 PRO B O 1
ATOM 7390 N N . ARG B 1 269 ? -12.25 -4.867 8.812 1 87.31 269 ARG B N 1
ATOM 7391 C CA . ARG B 1 269 ? -13.594 -4.32 8.641 1 87.31 269 ARG B CA 1
ATOM 7392 C C . ARG B 1 269 ? -13.57 -2.795 8.641 1 87.31 269 ARG B C 1
ATOM 7394 O O . ARG B 1 269 ? -12.5 -2.188 8.734 1 87.31 269 ARG B O 1
ATOM 7401 N N . LEU B 1 270 ? -14.664 -2.234 8.516 1 90.56 270 LEU B N 1
ATOM 7402 C CA . LEU B 1 270 ? -14.773 -0.78 8.508 1 90.56 270 LEU B CA 1
ATOM 7403 C C . LEU B 1 270 ? -14.297 -0.191 9.828 1 90.56 270 LEU B C 1
ATOM 7405 O O . LEU B 1 270 ? -13.594 0.822 9.844 1 90.56 270 LEU B O 1
ATOM 7409 N N . ARG B 1 271 ? -14.633 -0.802 10.922 1 89.38 271 ARG B N 1
ATOM 7410 C CA . ARG B 1 271 ? -14.242 -0.336 12.25 1 89.38 271 ARG B CA 1
ATOM 7411 C C . ARG B 1 271 ? -12.727 -0.363 12.414 1 89.38 271 ARG B C 1
ATOM 7413 O O . ARG B 1 271 ? -12.156 0.495 13.094 1 89.38 271 ARG B O 1
ATOM 7420 N N . THR B 1 272 ? -12.133 -1.366 11.844 1 91.19 272 THR B N 1
ATOM 7421 C CA . THR B 1 272 ? -10.672 -1.455 11.883 1 91.19 272 THR B CA 1
ATOM 7422 C C . THR B 1 272 ? -10.039 -0.242 11.211 1 91.19 272 THR B C 1
ATOM 7424 O O . THR B 1 272 ? -9.086 0.338 11.734 1 91.19 272 THR B O 1
ATOM 7427 N N . LEU B 1 273 ? -10.625 0.15 10.125 1 95 273 LEU B N 1
ATOM 7428 C CA . LEU B 1 273 ? -10.117 1.306 9.383 1 95 273 LEU B CA 1
ATOM 7429 C C . LEU B 1 273 ? -10.359 2.594 10.172 1 95 273 LEU B C 1
ATOM 7431 O O . LEU B 1 273 ? -9.5 3.48 10.188 1 95 273 LEU B O 1
ATOM 7435 N N . GLN B 1 274 ? -11.461 2.641 10.695 1 96.12 274 GLN B N 1
ATOM 7436 C CA . GLN B 1 274 ? -11.781 3.826 11.492 1 96.12 274 GLN B CA 1
ATOM 7437 C C . GLN B 1 274 ? -10.797 3.998 12.641 1 96.12 274 GLN B C 1
ATOM 7439 O O . GLN B 1 274 ? -10.305 5.102 12.883 1 96.12 274 GLN B O 1
ATOM 7444 N N . LEU B 1 275 ? -10.531 2.928 13.312 1 96.25 275 LEU B N 1
ATOM 7445 C CA . LEU B 1 275 ? -9.547 2.967 14.391 1 96.25 275 LEU B CA 1
ATOM 7446 C C . LEU B 1 275 ? -8.18 3.381 13.859 1 96.25 275 LEU B C 1
ATOM 7448 O O . LEU B 1 275 ? -7.5 4.207 14.469 1 96.25 275 LEU B O 1
ATOM 7452 N N . ALA B 1 276 ? -7.809 2.814 12.789 1 96.5 276 ALA B N 1
ATOM 7453 C CA . ALA B 1 276 ? -6.508 3.127 12.195 1 96.5 276 ALA B CA 1
ATOM 7454 C C . ALA B 1 276 ? -6.43 4.598 11.805 1 96.5 276 ALA B C 1
ATOM 7456 O O . ALA B 1 276 ? -5.398 5.25 12.008 1 96.5 276 ALA B O 1
ATOM 7457 N N . ILE B 1 277 ? -7.43 5.121 11.258 1 97.94 277 ILE B N 1
ATOM 7458 C CA . ILE B 1 277 ? -7.469 6.516 10.828 1 97.94 277 ILE B CA 1
ATOM 7459 C C . ILE B 1 277 ? -7.359 7.434 12.039 1 97.94 277 ILE B C 1
ATOM 7461 O O . ILE B 1 277 ? -6.648 8.438 12 1 97.94 277 ILE B O 1
ATOM 7465 N N . ILE B 1 278 ? -8.055 7.031 13.039 1 97.44 278 ILE B N 1
ATOM 7466 C CA . ILE B 1 278 ? -7.953 7.809 14.273 1 97.44 278 ILE B CA 1
ATOM 7467 C C . ILE B 1 278 ? -6.508 7.809 14.766 1 97.44 278 ILE B C 1
ATOM 7469 O O . ILE B 1 278 ? -5.973 8.859 15.133 1 97.44 278 ILE B O 1
ATOM 7473 N N . SER B 1 279 ? -5.949 6.699 14.734 1 95.12 279 SER B N 1
ATOM 7474 C CA . SER B 1 279 ? -4.57 6.57 15.188 1 95.12 279 SER B CA 1
ATOM 7475 C C . SER B 1 279 ? -3.629 7.422 14.344 1 95.12 279 SER B C 1
ATOM 7477 O O . SER B 1 279 ? -2.764 8.117 14.875 1 95.12 279 SER B O 1
ATOM 7479 N N . LEU B 1 280 ? -3.811 7.406 13.078 1 96.19 280 LEU B N 1
ATOM 7480 C CA . LEU B 1 280 ? -2.955 8.141 12.156 1 96.19 280 LEU B CA 1
ATOM 7481 C C . LEU B 1 280 ? -3.17 9.648 12.297 1 96.19 280 LEU B C 1
ATOM 7483 O O . LEU B 1 280 ? -2.25 10.43 12.055 1 96.19 280 LEU B O 1
ATOM 7487 N N . ALA B 1 281 ? -4.348 10.016 12.695 1 96.5 281 ALA B N 1
ATOM 7488 C CA . ALA B 1 281 ? -4.695 11.422 12.812 1 96.5 281 ALA B CA 1
ATOM 7489 C C . ALA B 1 281 ? -4.371 11.953 14.203 1 96.5 281 ALA B C 1
ATOM 7491 O O . ALA B 1 281 ? -4.547 13.141 14.484 1 96.5 281 ALA B O 1
ATOM 7492 N N . THR B 1 282 ? -3.92 11.031 15.008 1 94.44 282 THR B N 1
ATOM 7493 C CA . THR B 1 282 ? -3.668 11.43 16.391 1 94.44 282 THR B CA 1
ATOM 7494 C C . THR B 1 282 ? -2.336 12.164 16.516 1 94.44 282 THR B C 1
ATOM 7496 O O . THR B 1 282 ? -1.378 11.836 15.805 1 94.44 282 THR B O 1
ATOM 7499 N N . ARG B 1 283 ? -2.314 13.117 17.422 1 89.12 283 ARG B N 1
ATOM 7500 C CA . ARG B 1 283 ? -1.121 13.883 17.781 1 89.12 283 ARG B CA 1
ATOM 7501 C C . ARG B 1 283 ? -0.677 13.586 19.203 1 89.12 283 ARG B C 1
ATOM 7503 O O . ARG B 1 283 ? -1.507 13.297 20.062 1 89.12 283 ARG B O 1
ATOM 7510 N N . PRO B 1 284 ? 0.496 13.562 19.531 1 83.94 284 PRO B N 1
ATOM 7511 C CA . PRO B 1 284 ? 1.654 13.734 18.656 1 83.94 284 PRO B CA 1
ATOM 7512 C C . PRO B 1 284 ? 1.914 12.516 17.781 1 83.94 284 PRO B C 1
ATOM 7514 O O . PRO B 1 284 ? 1.684 11.383 18.203 1 83.94 284 PRO B O 1
ATOM 7517 N N . SER B 1 285 ? 2.301 12.797 16.562 1 79.56 285 SER B N 1
ATOM 7518 C CA . SER B 1 285 ? 2.576 11.734 15.594 1 79.56 285 SER B CA 1
ATOM 7519 C C . SER B 1 285 ? 4.07 11.469 15.477 1 79.56 285 SER B C 1
ATOM 7521 O O . SER B 1 285 ? 4.734 12 14.578 1 79.56 285 SER B O 1
ATOM 7523 N N . SER B 1 286 ? 4.609 10.688 16.344 1 71.06 286 SER B N 1
ATOM 7524 C CA . SER B 1 286 ? 6.062 10.539 16.391 1 71.06 286 SER B CA 1
ATOM 7525 C C . SER B 1 286 ? 6.488 9.172 15.844 1 71.06 286 SER B C 1
ATOM 7527 O O . SER B 1 286 ? 7.656 8.977 15.5 1 71.06 286 SER B O 1
ATOM 7529 N N . ALA B 1 287 ? 5.586 8.336 15.695 1 77 287 ALA B N 1
ATOM 7530 C CA . ALA B 1 287 ? 5.945 7 15.242 1 77 287 ALA B CA 1
ATOM 7531 C C . ALA B 1 287 ? 5.801 6.879 13.727 1 77 287 ALA B C 1
ATOM 7533 O O . ALA B 1 287 ? 4.883 6.219 13.234 1 77 287 ALA B O 1
ATOM 7534 N N . HIS B 1 288 ? 6.816 7.297 13.031 1 81.88 288 HIS B N 1
ATOM 7535 C CA . HIS B 1 288 ? 6.707 7.461 11.586 1 81.88 288 HIS B CA 1
ATOM 7536 C C . HIS B 1 288 ? 6.629 6.113 10.883 1 81.88 288 HIS B C 1
ATOM 7538 O O . HIS B 1 288 ? 5.809 5.922 9.977 1 81.88 288 HIS B O 1
ATOM 7544 N N . ALA B 1 289 ? 7.512 5.188 11.32 1 83.25 289 ALA B N 1
ATOM 7545 C CA . ALA B 1 289 ? 7.535 3.879 10.672 1 83.25 289 ALA B CA 1
ATOM 7546 C C . ALA B 1 289 ? 6.234 3.119 10.914 1 83.25 289 ALA B C 1
ATOM 7548 O O . ALA B 1 289 ? 5.668 2.537 9.992 1 83.25 289 ALA B O 1
ATOM 7549 N N . VAL B 1 290 ? 5.785 3.197 12.117 1 83.44 290 VAL B N 1
ATOM 7550 C CA . VAL B 1 290 ? 4.551 2.512 12.492 1 83.44 290 VAL B CA 1
ATOM 7551 C C . VAL B 1 290 ? 3.371 3.125 11.734 1 83.44 290 VAL B C 1
ATOM 7553 O O . VAL B 1 290 ? 2.498 2.406 11.25 1 83.44 290 VAL B O 1
ATOM 7556 N N . ASN B 1 291 ? 3.426 4.41 11.688 1 88.62 291 ASN B N 1
ATOM 7557 C CA . ASN B 1 291 ? 2.35 5.105 10.984 1 88.62 291 ASN B CA 1
ATOM 7558 C C . ASN B 1 291 ? 2.33 4.754 9.5 1 88.62 291 ASN B C 1
ATOM 7560 O O . ASN B 1 291 ? 1.261 4.562 8.922 1 88.62 291 ASN B O 1
ATOM 7564 N N . ALA B 1 292 ? 3.492 4.648 8.977 1 91.44 292 ALA B N 1
ATOM 7565 C CA . ALA B 1 292 ? 3.574 4.312 7.559 1 91.44 292 ALA B CA 1
ATOM 7566 C C . ALA B 1 292 ? 3.047 2.906 7.297 1 91.44 292 ALA B C 1
ATOM 7568 O O . ALA B 1 292 ? 2.318 2.682 6.324 1 91.44 292 ALA B O 1
ATOM 7569 N N . MET B 1 293 ? 3.393 2.021 8.094 1 91.62 293 MET B N 1
ATOM 7570 C CA . MET B 1 293 ? 2.93 0.646 7.93 1 91.62 293 MET B CA 1
ATOM 7571 C C . MET B 1 293 ? 1.43 0.543 8.188 1 91.62 293 MET B C 1
ATOM 7573 O O . MET B 1 293 ? 0.725 -0.187 7.488 1 91.62 293 MET B O 1
ATOM 7577 N N . SER B 1 294 ? 1.02 1.266 9.211 1 92.44 294 SER B N 1
ATOM 7578 C CA . SER B 1 294 ? -0.41 1.283 9.5 1 92.44 294 SER B CA 1
ATOM 7579 C C . SER B 1 294 ? -1.202 1.864 8.336 1 92.44 294 SER B C 1
ATOM 7581 O O . SER B 1 294 ? -2.291 1.382 8.016 1 92.44 294 SER B O 1
ATOM 7583 N N . LEU B 1 295 ? -0.658 2.865 7.809 1 96.38 295 LEU B N 1
ATOM 7584 C CA . LEU B 1 295 ? -1.296 3.457 6.641 1 96.38 295 LEU B CA 1
ATOM 7585 C C . LEU B 1 295 ? -1.398 2.443 5.504 1 96.38 295 LEU B C 1
ATOM 7587 O O . LEU B 1 295 ? -2.447 2.32 4.871 1 96.38 295 LEU B O 1
ATOM 7591 N N . ALA B 1 296 ? -0.379 1.757 5.273 1 96.75 296 ALA B N 1
ATOM 7592 C CA . ALA B 1 296 ? -0.364 0.773 4.195 1 96.75 296 ALA B CA 1
ATOM 7593 C C . ALA B 1 296 ? -1.389 -0.33 4.445 1 96.75 296 ALA B C 1
ATOM 7595 O O . ALA B 1 296 ? -2.137 -0.708 3.539 1 96.75 296 ALA B O 1
ATOM 7596 N N . ARG B 1 297 ? -1.393 -0.814 5.602 1 94.81 297 ARG B N 1
ATOM 7597 C CA . ARG B 1 297 ? -2.398 -1.811 5.953 1 94.81 297 ARG B CA 1
ATOM 7598 C C . ARG B 1 297 ? -3.807 -1.269 5.734 1 94.81 297 ARG B C 1
ATOM 7600 O O . ARG B 1 297 ? -4.68 -1.981 5.234 1 94.81 297 ARG B O 1
ATOM 7607 N N . SER B 1 298 ? -3.969 -0.085 6.145 1 96.75 298 SER B N 1
ATOM 7608 C CA . SER B 1 298 ? -5.281 0.538 6.016 1 96.75 298 SER B CA 1
ATOM 7609 C C . SER B 1 298 ? -5.707 0.64 4.555 1 96.75 298 SER B C 1
ATOM 7611 O O . SER B 1 298 ? -6.867 0.398 4.219 1 96.75 298 SER B O 1
ATOM 7613 N N . VAL B 1 299 ? -4.789 0.997 3.732 1 97.62 299 VAL B N 1
ATOM 7614 C CA . VAL B 1 299 ? -5.102 1.101 2.311 1 97.62 299 VAL B CA 1
ATOM 7615 C C . VAL B 1 299 ? -5.477 -0.273 1.761 1 97.62 299 VAL B C 1
ATOM 7617 O O . VAL B 1 299 ? -6.418 -0.399 0.977 1 97.62 299 VAL B O 1
ATOM 7620 N N . SER B 1 300 ? -4.758 -1.269 2.176 1 96.06 300 SER B N 1
ATOM 7621 C CA . SER B 1 300 ? -5.066 -2.629 1.748 1 96.06 300 SER B CA 1
ATOM 7622 C C . SER B 1 300 ? -6.465 -3.045 2.191 1 96.06 300 SER B C 1
ATOM 7624 O O . SER B 1 300 ? -7.219 -3.631 1.414 1 96.06 300 SER B O 1
ATOM 7626 N N . ILE B 1 301 ? -6.801 -2.74 3.383 1 94.69 301 ILE B N 1
ATOM 7627 C CA . ILE B 1 301 ? -8.125 -3.062 3.904 1 94.69 301 ILE B CA 1
ATOM 7628 C C . ILE B 1 301 ? -9.188 -2.297 3.121 1 94.69 301 ILE B C 1
ATOM 7630 O O . ILE B 1 301 ? -10.234 -2.85 2.785 1 94.69 301 ILE B O 1
ATOM 7634 N N . ALA B 1 302 ? -8.898 -1.062 2.893 1 96.88 302 ALA B N 1
ATOM 7635 C CA . ALA B 1 302 ? -9.844 -0.255 2.131 1 96.88 302 ALA B CA 1
ATOM 7636 C C . ALA B 1 302 ? -10.148 -0.897 0.78 1 96.88 302 ALA B C 1
ATOM 7638 O O . ALA B 1 302 ? -11.312 -0.947 0.358 1 96.88 302 ALA B O 1
ATOM 7639 N N . HIS B 1 303 ? -9.148 -1.392 0.145 1 94.88 303 HIS B N 1
ATOM 7640 C CA . HIS B 1 303 ? -9.352 -2.084 -1.124 1 94.88 303 HIS B CA 1
ATOM 7641 C C . HIS B 1 303 ? -10.117 -3.389 -0.926 1 94.88 303 HIS B C 1
ATOM 7643 O O . HIS B 1 303 ? -10.961 -3.744 -1.746 1 94.88 303 HIS B O 1
ATOM 7649 N N . MET B 1 304 ? -9.812 -4.043 0.142 1 92 304 MET B N 1
ATOM 7650 C CA . MET B 1 304 ? -10.422 -5.332 0.439 1 92 304 MET B CA 1
ATOM 7651 C C . MET B 1 304 ? -11.922 -5.18 0.684 1 92 304 MET B C 1
ATOM 7653 O O . MET B 1 304 ? -12.703 -6.07 0.339 1 92 304 MET B O 1
ATOM 7657 N N . ILE B 1 305 ? -12.289 -4.066 1.243 1 91.5 305 ILE B N 1
ATOM 7658 C CA . ILE B 1 305 ? -13.703 -3.912 1.564 1 91.5 305 ILE B CA 1
ATOM 7659 C C . ILE B 1 305 ? -14.367 -3.002 0.535 1 91.5 305 ILE B C 1
ATOM 7661 O O . ILE B 1 305 ? -15.492 -2.543 0.74 1 91.5 305 ILE B O 1
ATOM 7665 N N . GLY B 1 306 ? -13.703 -2.625 -0.494 1 93.06 306 GLY B N 1
ATOM 7666 C CA . GLY B 1 306 ? -14.281 -1.962 -1.653 1 93.06 306 GLY B CA 1
ATOM 7667 C C . GLY B 1 306 ? -14.516 -0.479 -1.438 1 93.06 306 GLY B C 1
ATOM 7668 O O . GLY B 1 306 ? -15.391 0.115 -2.068 1 93.06 306 GLY B O 1
ATOM 7669 N N . LEU B 1 307 ? -13.727 0.151 -0.576 1 95.88 307 LEU B N 1
ATOM 7670 C CA . LEU B 1 307 ? -13.945 1.561 -0.271 1 95.88 307 LEU B CA 1
ATOM 7671 C C . LEU B 1 307 ? -13.508 2.445 -1.433 1 95.88 307 LEU B C 1
ATOM 7673 O O . LEU B 1 307 ? -13.914 3.605 -1.523 1 95.88 307 LEU B O 1
ATOM 7677 N N . HIS B 1 308 ? -12.609 2.002 -2.26 1 95.56 308 HIS B N 1
ATOM 7678 C CA . HIS B 1 308 ? -12.086 2.807 -3.355 1 95.56 308 HIS B CA 1
ATOM 7679 C C . HIS B 1 308 ? -13.102 2.932 -4.484 1 95.56 308 HIS B C 1
ATOM 7681 O O . HIS B 1 308 ? -12.867 3.656 -5.457 1 95.56 308 HIS B O 1
ATOM 7687 N N . LEU B 1 309 ? -14.234 2.279 -4.332 1 93.31 309 LEU B N 1
ATOM 7688 C CA . LEU B 1 309 ? -15.281 2.299 -5.348 1 93.31 309 LEU B CA 1
ATOM 7689 C C . LEU B 1 309 ? -16.406 3.24 -4.945 1 93.31 309 LEU B C 1
ATOM 7691 O O . LEU B 1 309 ? -16.75 3.338 -3.764 1 93.31 309 LEU B O 1
ATOM 7695 N N . ASP B 1 310 ? -16.922 3.881 -5.918 1 91.88 310 ASP B N 1
ATOM 7696 C CA . ASP B 1 310 ? -18.094 4.715 -5.668 1 91.88 310 ASP B CA 1
ATOM 7697 C C . ASP B 1 310 ? -19.297 3.863 -5.27 1 91.88 310 ASP B C 1
ATOM 7699 O O . ASP B 1 310 ? -19.828 3.104 -6.086 1 91.88 310 ASP B O 1
ATOM 7703 N N . CYS B 1 311 ? -19.781 4.043 -4.09 1 91.62 311 CYS B N 1
ATOM 7704 C CA . CYS B 1 311 ? -20.859 3.18 -3.586 1 91.62 311 CYS B CA 1
ATOM 7705 C C . CYS B 1 311 ? -22.203 3.898 -3.619 1 91.62 311 CYS B C 1
ATOM 7707 O O . CYS B 1 311 ? -23.156 3.461 -2.979 1 91.62 311 CYS B O 1
ATOM 7709 N N . SER B 1 312 ? -22.297 4.957 -4.297 1 86.25 312 SER B N 1
ATOM 7710 C CA . SER B 1 312 ? -23.516 5.746 -4.328 1 86.25 312 SER B CA 1
ATOM 7711 C C . SER B 1 312 ? -24.688 4.934 -4.883 1 86.25 312 SER B C 1
ATOM 7713 O O . SER B 1 312 ? -25.828 5.125 -4.477 1 86.25 312 SER B O 1
ATOM 7715 N N . GLY B 1 313 ? -24.391 4.023 -5.77 1 85.44 313 GLY B N 1
ATOM 7716 C CA . GLY B 1 313 ? -25.438 3.223 -6.379 1 85.44 313 GLY B CA 1
ATOM 7717 C C . GLY B 1 313 ? -25.531 1.823 -5.801 1 85.44 313 GLY B C 1
ATOM 7718 O O . GLY B 1 313 ? -26.125 0.929 -6.418 1 85.44 313 GLY B O 1
ATOM 7719 N N . TRP B 1 314 ? -24.984 1.622 -4.609 1 89.31 314 TRP B N 1
ATOM 7720 C CA . TRP B 1 314 ? -24.969 0.289 -4.02 1 89.31 314 TRP B CA 1
ATOM 7721 C C . TRP B 1 314 ? -26.234 0.05 -3.189 1 89.31 314 TRP B C 1
ATOM 7723 O O . TRP B 1 314 ? -26.812 0.992 -2.645 1 89.31 314 TRP B O 1
ATOM 7733 N N . ARG B 1 315 ? -26.641 -1.188 -3.115 1 86.69 315 ARG B N 1
ATOM 7734 C CA . ARG B 1 315 ? -27.766 -1.603 -2.268 1 86.69 315 ARG B CA 1
ATOM 7735 C C . ARG B 1 315 ? -27.328 -1.708 -0.81 1 86.69 315 ARG B C 1
ATOM 7737 O O . ARG B 1 315 ? -27.344 -2.795 -0.227 1 86.69 315 ARG B O 1
ATOM 7744 N N . LEU B 1 316 ? -27.016 -0.523 -0.239 1 87.69 316 LEU B N 1
ATOM 7745 C CA . LEU B 1 316 ? -26.609 -0.36 1.156 1 87.69 316 LEU B CA 1
ATOM 7746 C C . LEU B 1 316 ? -27.391 0.771 1.814 1 87.69 316 LEU B C 1
ATOM 7748 O O . LEU B 1 316 ? -27.922 1.646 1.127 1 87.69 316 LEU B O 1
ATOM 7752 N N . PRO B 1 317 ? -27.516 0.641 3.107 1 85.31 317 PRO B N 1
ATOM 7753 C CA . PRO B 1 317 ? -28.141 1.777 3.779 1 85.31 317 PRO B CA 1
ATOM 7754 C C . PRO B 1 317 ? -27.406 3.094 3.529 1 85.31 317 PRO B C 1
ATOM 7756 O O . PRO B 1 317 ? -26.188 3.104 3.385 1 85.31 317 PRO B O 1
ATOM 7759 N N . ARG B 1 318 ? -28.109 4.137 3.545 1 84.94 318 ARG B N 1
ATOM 7760 C CA . ARG B 1 318 ? -27.547 5.457 3.254 1 84.94 318 ARG B CA 1
ATOM 7761 C C . ARG B 1 318 ? -26.422 5.797 4.215 1 84.94 318 ARG B C 1
ATOM 7763 O O . ARG B 1 318 ? -25.406 6.379 3.809 1 84.94 318 ARG B O 1
ATOM 7770 N N . TRP B 1 319 ? -26.578 5.531 5.469 1 84.44 319 TRP B N 1
ATOM 7771 C CA . TRP B 1 319 ? -25.547 5.875 6.449 1 84.44 319 TRP B CA 1
ATOM 7772 C C . TRP B 1 319 ? -24.234 5.176 6.133 1 84.44 319 TRP B C 1
ATOM 7774 O O . TRP B 1 319 ? -23.156 5.754 6.305 1 84.44 319 TRP B O 1
ATOM 7784 N N . GLU B 1 320 ? -24.359 3.959 5.699 1 89.94 320 GLU B N 1
ATOM 7785 C CA . GLU B 1 320 ? -23.141 3.211 5.402 1 89.94 320 GLU B CA 1
ATOM 7786 C C . GLU B 1 320 ? -22.453 3.748 4.152 1 89.94 320 GLU B C 1
ATOM 7788 O O . GLU B 1 320 ? -21.219 3.828 4.098 1 89.94 320 GLU B O 1
ATOM 7793 N N . ARG B 1 321 ? -23.266 4.066 3.158 1 91.81 321 ARG B N 1
ATOM 7794 C CA . ARG B 1 321 ? -22.688 4.645 1.948 1 91.81 321 ARG B CA 1
ATOM 7795 C C . ARG B 1 321 ? -21.938 5.938 2.26 1 91.81 321 ARG B C 1
ATOM 7797 O O . ARG B 1 321 ? -20.844 6.164 1.759 1 91.81 321 ARG B O 1
ATOM 7804 N N . SER B 1 322 ? -22.516 6.719 3.113 1 92.56 322 SER B N 1
ATOM 7805 C CA . SER B 1 322 ? -21.906 7.996 3.48 1 92.56 322 SER B CA 1
ATOM 7806 C C . SER B 1 322 ? -20.641 7.793 4.301 1 92.56 322 SER B C 1
ATOM 7808 O O . SER B 1 322 ? -19.641 8.469 4.078 1 92.56 322 SER B O 1
ATOM 7810 N N . VAL B 1 323 ? -20.688 6.91 5.203 1 94.19 323 VAL B N 1
ATOM 7811 C CA . VAL B 1 323 ? -19.531 6.648 6.047 1 94.19 323 VAL B CA 1
ATOM 7812 C C . VAL B 1 323 ? -18.391 6.07 5.203 1 94.19 323 VAL B C 1
ATOM 7814 O O . VAL B 1 323 ? -17.234 6.434 5.387 1 94.19 323 VAL B O 1
ATOM 7817 N N . ARG B 1 324 ? -18.734 5.16 4.32 1 94.88 324 ARG B N 1
ATOM 7818 C CA . ARG B 1 324 ? -17.734 4.574 3.439 1 94.88 324 ARG B CA 1
ATOM 7819 C C . ARG B 1 324 ? -17.016 5.648 2.633 1 94.88 324 ARG B C 1
ATOM 7821 O O . ARG B 1 324 ? -15.789 5.621 2.506 1 94.88 324 ARG B O 1
ATOM 7828 N N . LYS B 1 325 ? -17.812 6.574 2.127 1 96.19 325 LYS B N 1
ATOM 7829 C CA . LYS B 1 325 ? -17.266 7.676 1.353 1 96.19 325 LYS B CA 1
ATOM 7830 C C . LYS B 1 325 ? -16.344 8.539 2.209 1 96.19 325 LYS B C 1
ATOM 7832 O O . LYS B 1 325 ? -15.219 8.852 1.802 1 96.19 325 LYS B O 1
ATOM 7837 N N . ARG B 1 326 ? -16.719 8.859 3.348 1 97.38 326 ARG B N 1
ATOM 7838 C CA . ARG B 1 326 ? -15.953 9.734 4.223 1 97.38 326 ARG B CA 1
ATOM 7839 C C . ARG B 1 326 ? -14.695 9.039 4.727 1 97.38 326 ARG B C 1
ATOM 7841 O O . ARG B 1 326 ? -13.625 9.648 4.797 1 97.38 326 ARG B O 1
ATOM 7848 N N . VAL B 1 327 ? -14.82 7.812 5.051 1 97.69 327 VAL B N 1
ATOM 7849 C CA . VAL B 1 327 ? -13.672 7.047 5.523 1 97.69 327 VAL B CA 1
ATOM 7850 C C . VAL B 1 327 ? -12.625 6.941 4.418 1 97.69 327 VAL B C 1
ATOM 7852 O O . VAL B 1 327 ? -11.43 7.082 4.676 1 97.69 327 VAL B O 1
ATOM 7855 N N . TRP B 1 328 ? -13.062 6.691 3.197 1 98.38 328 TRP B N 1
ATOM 7856 C CA . TRP B 1 328 ? -12.141 6.629 2.066 1 98.38 328 TRP B CA 1
ATOM 7857 C C . TRP B 1 328 ? -11.359 7.93 1.928 1 98.38 328 TRP B C 1
ATOM 7859 O O . TRP B 1 328 ? -10.133 7.91 1.8 1 98.38 328 TRP B O 1
ATOM 7869 N N . TRP B 1 329 ? -12.031 8.969 2.004 1 98.56 329 TRP B N 1
ATOM 7870 C CA . TRP B 1 329 ? -11.391 10.258 1.776 1 98.56 329 TRP B CA 1
ATOM 7871 C C . TRP B 1 329 ? -10.492 10.633 2.953 1 98.56 329 TRP B C 1
ATOM 7873 O O . TRP B 1 329 ? -9.445 11.25 2.77 1 98.56 329 TRP B O 1
ATOM 7883 N N . ALA B 1 330 ? -10.969 10.297 4.168 1 98.62 330 ALA B N 1
ATOM 7884 C CA . ALA B 1 330 ? -10.086 10.508 5.316 1 98.62 330 ALA B CA 1
ATOM 7885 C C . ALA B 1 330 ? -8.766 9.773 5.145 1 98.62 330 ALA B C 1
ATOM 7887 O O . ALA B 1 330 ? -7.699 10.32 5.418 1 98.62 330 ALA B O 1
ATOM 7888 N N . LEU B 1 331 ? -8.906 8.562 4.668 1 98.56 331 LEU B N 1
ATOM 7889 C CA . LEU B 1 331 ? -7.715 7.762 4.41 1 98.56 331 LEU B CA 1
ATOM 7890 C C . LEU B 1 331 ? -6.867 8.383 3.307 1 98.56 331 LEU B C 1
ATOM 7892 O O . LEU B 1 331 ? -5.637 8.398 3.396 1 98.56 331 LEU B O 1
ATOM 7896 N N . PHE B 1 332 ? -7.48 8.875 2.311 1 98.5 332 PHE B N 1
ATOM 7897 C CA . PHE B 1 332 ? -6.805 9.516 1.188 1 98.5 332 PHE B CA 1
ATOM 7898 C C . PHE B 1 332 ? -6.027 10.742 1.649 1 98.5 332 PHE B C 1
ATOM 7900 O O . PHE B 1 332 ? -4.883 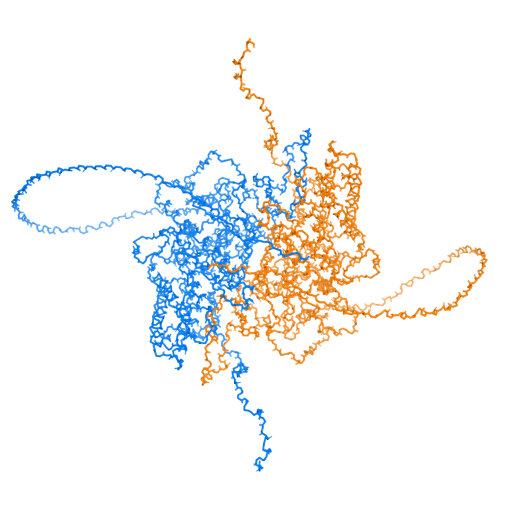10.945 1.24 1 98.5 332 PHE B O 1
ATOM 7907 N N . ILE B 1 333 ? -6.617 11.516 2.467 1 98.69 333 ILE B N 1
ATOM 7908 C CA . ILE B 1 333 ? -5.957 12.695 3.025 1 98.69 333 ILE B CA 1
ATOM 7909 C C . ILE B 1 333 ? -4.668 12.273 3.732 1 98.69 333 ILE B C 1
ATOM 7911 O O . ILE B 1 333 ? -3.602 12.844 3.484 1 98.69 333 ILE B O 1
ATOM 7915 N N . LEU B 1 334 ? -4.781 11.336 4.555 1 98.25 334 LEU B N 1
ATOM 7916 C CA . LEU B 1 334 ? -3.643 10.891 5.348 1 98.25 334 LEU B CA 1
ATOM 7917 C C . LEU B 1 334 ? -2.555 10.305 4.453 1 98.25 334 LEU B C 1
ATOM 7919 O O . LEU B 1 334 ? -1.364 10.523 4.688 1 98.25 334 LEU B O 1
ATOM 7923 N N . ASP B 1 335 ? -2.955 9.539 3.443 1 97.88 335 ASP B N 1
ATOM 7924 C CA . ASP B 1 335 ? -1.993 8.945 2.52 1 97.88 335 ASP B CA 1
ATOM 7925 C C . ASP B 1 335 ? -1.174 10.023 1.811 1 97.88 335 ASP B C 1
ATOM 7927 O O . ASP B 1 335 ? 0.053 9.93 1.742 1 97.88 335 ASP B O 1
ATOM 7931 N N . GLU B 1 336 ? -1.807 11.008 1.323 1 97.94 336 GLU B N 1
ATOM 7932 C CA . GLU B 1 336 ? -1.131 12.062 0.574 1 97.94 336 GLU B CA 1
ATOM 7933 C C . GLU B 1 336 ? -0.188 12.859 1.472 1 97.94 336 GLU B C 1
ATOM 7935 O O . GLU B 1 336 ? 0.948 13.141 1.089 1 97.94 336 GLU B O 1
ATOM 7940 N N . TRP B 1 337 ? -0.662 13.125 2.613 1 97.12 337 TRP B N 1
ATOM 7941 C CA . TRP B 1 337 ? 0.151 13.961 3.494 1 97.12 337 TRP B CA 1
ATOM 7942 C C . TRP B 1 337 ? 1.339 13.172 4.043 1 97.12 337 TRP B C 1
ATOM 7944 O O . TRP B 1 337 ? 2.459 13.688 4.094 1 97.12 337 TRP B O 1
ATOM 7954 N N . ILE B 1 338 ? 1.114 11.984 4.469 1 94.94 338 ILE B N 1
ATOM 7955 C CA . ILE B 1 338 ? 2.227 11.18 4.965 1 94.94 338 ILE B CA 1
ATOM 7956 C C . ILE B 1 338 ? 3.264 10.992 3.859 1 94.94 338 ILE B C 1
ATOM 7958 O O . ILE B 1 338 ? 4.469 11.047 4.117 1 94.94 338 ILE B O 1
ATOM 7962 N N . SER B 1 339 ? 2.805 10.836 2.635 1 94.56 339 SER B N 1
ATOM 7963 C CA . SER B 1 339 ? 3.695 10.664 1.492 1 94.56 339 SER B CA 1
ATOM 7964 C C . SER B 1 339 ? 4.535 11.914 1.254 1 94.56 339 SER B C 1
ATOM 7966 O O . SER B 1 339 ? 5.758 11.836 1.119 1 94.56 339 SER B O 1
ATOM 7968 N N . ILE B 1 340 ? 3.953 13.062 1.287 1 94 340 ILE B N 1
ATOM 7969 C CA . ILE B 1 340 ? 4.684 14.281 0.963 1 94 340 ILE B CA 1
ATOM 7970 C C . ILE B 1 340 ? 5.605 14.656 2.121 1 94 340 ILE B C 1
ATOM 7972 O O . ILE B 1 340 ? 6.699 15.188 1.905 1 94 340 ILE B O 1
ATOM 7976 N N . VAL B 1 341 ? 5.188 14.398 3.326 1 91.69 341 VAL B N 1
ATOM 7977 C CA . VAL B 1 341 ? 5.98 14.742 4.504 1 91.69 341 VAL B CA 1
ATOM 7978 C C . VAL B 1 341 ? 7.281 13.945 4.504 1 91.69 341 VAL B C 1
ATOM 7980 O O . VAL B 1 341 ? 8.344 14.477 4.828 1 91.69 341 VAL B O 1
ATOM 7983 N N . HIS B 1 342 ? 7.223 12.781 4.012 1 88.38 342 HIS B N 1
ATOM 7984 C CA . HIS B 1 342 ? 8.398 11.922 4.082 1 88.38 342 HIS B CA 1
ATOM 7985 C C . HIS B 1 342 ? 9.055 11.766 2.713 1 88.38 342 HIS B C 1
ATOM 7987 O O . HIS B 1 342 ? 10.133 11.18 2.6 1 88.38 342 HIS B O 1
ATOM 7993 N N . GLY B 1 343 ? 8.391 12.289 1.716 1 89.19 343 GLY B N 1
ATOM 7994 C CA . GLY B 1 343 ? 8.93 12.188 0.369 1 89.19 343 GLY B CA 1
ATOM 7995 C C . GLY B 1 343 ? 8.859 10.789 -0.206 1 89.19 343 GLY B C 1
ATOM 7996 O O . GLY B 1 343 ? 9.797 10.328 -0.862 1 89.19 343 GLY B O 1
ATOM 7997 N N . ARG B 1 344 ? 7.867 10.133 0.112 1 92.06 344 ARG B N 1
ATOM 7998 C CA . ARG B 1 344 ? 7.668 8.766 -0.352 1 92.06 344 ARG B CA 1
ATOM 7999 C C . ARG B 1 344 ? 6.445 8.664 -1.255 1 92.06 344 ARG B C 1
ATOM 8001 O O . ARG B 1 344 ? 5.594 9.562 -1.257 1 92.06 344 ARG B O 1
ATOM 8008 N N . PRO B 1 345 ? 6.359 7.59 -2.043 1 93.88 345 PRO B N 1
ATOM 8009 C CA . PRO B 1 345 ? 5.203 7.445 -2.928 1 93.88 345 PRO B CA 1
ATOM 8010 C C . PRO B 1 345 ? 3.9 7.211 -2.164 1 93.88 345 PRO B C 1
ATOM 8012 O O . PRO B 1 345 ? 3.896 6.531 -1.135 1 93.88 345 PRO B O 1
ATOM 8015 N N . SER B 1 346 ? 2.871 7.832 -2.723 1 95.5 346 SER B N 1
ATOM 8016 C CA . SER B 1 346 ? 1.544 7.52 -2.201 1 95.5 346 SER B CA 1
ATOM 8017 C C . SER B 1 346 ? 1.122 6.102 -2.574 1 95.5 346 SER B C 1
ATOM 8019 O O . SER B 1 346 ? 1.631 5.531 -3.541 1 95.5 346 SER B O 1
ATOM 8021 N N . LEU B 1 347 ? 0.225 5.52 -1.791 1 96.44 347 LEU B N 1
ATOM 8022 C CA . LEU B 1 347 ? -0.202 4.141 -2.002 1 96.44 347 LEU B CA 1
ATOM 8023 C C . LEU B 1 347 ? -1.476 4.086 -2.84 1 96.44 347 LEU B C 1
ATOM 8025 O O . LEU B 1 347 ? -1.728 3.098 -3.531 1 96.44 347 LEU B O 1
ATOM 8029 N N . ILE B 1 348 ? -2.289 5.086 -2.727 1 96.19 348 ILE B N 1
ATOM 8030 C CA . ILE B 1 348 ? -3.541 5.137 -3.471 1 96.19 348 ILE B CA 1
ATOM 8031 C C . ILE B 1 348 ? -3.305 5.781 -4.836 1 96.19 348 ILE B C 1
ATOM 8033 O O . ILE B 1 348 ? -2.756 6.883 -4.922 1 96.19 348 ILE B O 1
ATOM 8037 N N . THR B 1 349 ? -3.721 5.113 -5.848 1 92.5 349 THR B N 1
ATOM 8038 C CA . THR B 1 349 ? -3.477 5.594 -7.203 1 92.5 349 THR B CA 1
ATOM 8039 C C . THR B 1 349 ? -4.754 6.168 -7.812 1 92.5 349 THR B C 1
ATOM 8041 O O . THR B 1 349 ? -5.84 5.617 -7.621 1 92.5 349 THR B O 1
ATOM 8044 N N . LYS B 1 350 ? -4.531 7.137 -8.602 1 92.06 350 LYS B N 1
ATOM 8045 C CA . LYS B 1 350 ? -5.633 7.875 -9.219 1 92.06 350 LYS B CA 1
ATOM 8046 C C . LYS B 1 350 ? -6.453 6.977 -10.133 1 92.06 350 LYS B C 1
ATOM 8048 O O . LYS B 1 350 ? -7.68 7.055 -10.156 1 92.06 350 LYS B O 1
ATOM 8053 N N . SER B 1 351 ? -5.859 6.129 -10.812 1 91.5 351 SER B N 1
ATOM 8054 C CA . SER B 1 351 ? -6.52 5.309 -11.82 1 91.5 351 SER B CA 1
ATOM 8055 C C . SER B 1 351 ? -7.352 4.203 -11.18 1 91.5 351 SER B C 1
ATOM 8057 O O . SER B 1 351 ? -8.195 3.588 -11.836 1 91.5 351 SER B O 1
ATOM 8059 N N . ASN B 1 352 ? -7.18 4.031 -9.906 1 93.44 352 ASN B N 1
ATOM 8060 C CA . ASN B 1 352 ? -7.809 2.869 -9.289 1 93.44 352 ASN B CA 1
ATOM 8061 C C . ASN B 1 352 ? -8.867 3.281 -8.273 1 93.44 352 ASN B C 1
ATOM 8063 O O . ASN B 1 352 ? -9.258 2.486 -7.414 1 93.44 352 ASN B O 1
ATOM 8067 N N . ARG B 1 353 ? -9.266 4.461 -8.336 1 93.56 353 ARG B N 1
ATOM 8068 C CA . ARG B 1 353 ? -10.336 4.922 -7.453 1 93.56 353 ARG B CA 1
ATOM 8069 C C . ARG B 1 353 ? -11.453 5.586 -8.25 1 93.56 353 ARG B C 1
ATOM 8071 O O . ARG B 1 353 ? -11.195 6.188 -9.297 1 93.56 353 ARG B O 1
ATOM 8078 N N . SER B 1 354 ? -12.68 5.488 -7.734 1 93 354 SER B N 1
ATOM 8079 C CA . SER B 1 354 ? -13.828 6.09 -8.406 1 93 354 SER B CA 1
ATOM 8080 C C . SER B 1 354 ? -14.711 6.848 -7.422 1 93 354 SER B C 1
ATOM 8082 O O . SER B 1 354 ? -15.781 7.34 -7.789 1 93 354 SER B O 1
ATOM 8084 N N . VAL B 1 355 ? -14.266 6.934 -6.23 1 96.12 355 VAL B N 1
ATOM 8085 C CA . VAL B 1 355 ? -15.086 7.555 -5.191 1 96.12 355 VAL B CA 1
ATOM 8086 C C . VAL B 1 355 ? -15.195 9.055 -5.453 1 96.12 355 VAL B C 1
ATOM 8088 O O . VAL B 1 355 ? -14.188 9.727 -5.684 1 96.12 355 VAL B O 1
ATOM 8091 N N . THR B 1 356 ? -16.344 9.586 -5.406 1 94.81 356 THR B N 1
ATOM 8092 C CA . THR B 1 356 ? -16.562 11.008 -5.625 1 94.81 356 THR B CA 1
ATOM 8093 C C . THR B 1 356 ? -16.281 11.797 -4.348 1 94.81 356 THR B C 1
ATOM 8095 O O . THR B 1 356 ? -16.281 11.234 -3.252 1 94.81 356 THR B O 1
ATOM 8098 N N . LEU B 1 357 ? -16.094 13.102 -4.516 1 96.38 357 LEU B N 1
ATOM 8099 C CA . LEU B 1 357 ? -15.891 13.969 -3.363 1 96.38 357 LEU B CA 1
ATOM 8100 C C . LEU B 1 357 ? -17.125 13.977 -2.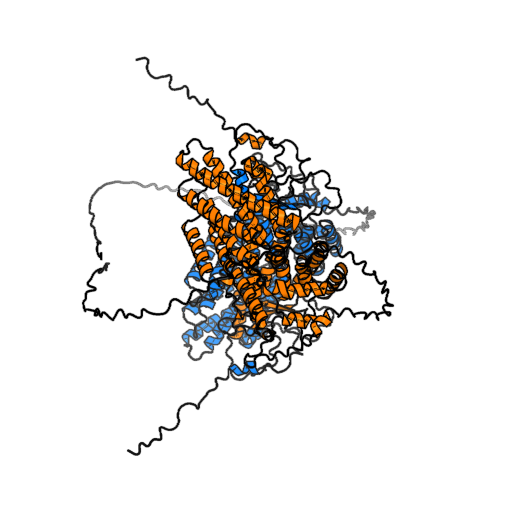461 1 96.38 357 LEU B C 1
ATOM 8102 O O . LEU B 1 357 ? -18.25 13.961 -2.949 1 96.38 357 LEU B O 1
ATOM 8106 N N . PRO B 1 358 ? -16.812 13.977 -1.145 1 95.38 358 PRO B N 1
ATOM 8107 C CA . PRO B 1 358 ? -17.969 14.125 -0.257 1 95.38 358 PRO B CA 1
ATOM 8108 C C . PRO B 1 358 ? -18.672 15.469 -0.419 1 95.38 358 PRO B C 1
ATOM 8110 O O . PRO B 1 358 ? -18.062 16.453 -0.848 1 95.38 358 PRO B O 1
ATOM 8113 N N . THR B 1 359 ? -19.906 15.461 -0.144 1 92.81 359 THR B N 1
ATOM 8114 C CA . THR B 1 359 ? -20.719 16.672 -0.121 1 92.81 359 THR B CA 1
ATOM 8115 C C . THR B 1 359 ? -21.312 16.891 1.267 1 92.81 359 THR B C 1
ATOM 8117 O O . THR B 1 359 ? -21.172 16.047 2.154 1 92.81 359 THR B O 1
ATOM 8120 N N . ILE B 1 360 ? -21.969 18.016 1.424 1 89.31 360 ILE B N 1
ATOM 8121 C CA . ILE B 1 360 ? -22.594 18.344 2.707 1 89.31 360 ILE B CA 1
ATOM 8122 C C . ILE B 1 360 ? -23.672 17.328 3.039 1 8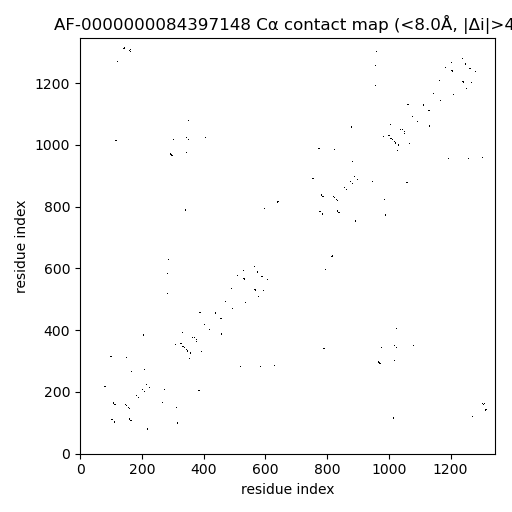9.31 360 ILE B C 1
ATOM 8124 O O . ILE B 1 360 ? -23.906 17.016 4.211 1 89.31 360 ILE B O 1
ATOM 8128 N N . ASP B 1 361 ? -24.156 16.656 2.008 1 84.31 361 ASP B N 1
ATOM 8129 C CA . ASP B 1 361 ? -25.234 15.672 2.188 1 84.31 361 ASP B CA 1
ATOM 8130 C C . ASP B 1 361 ? -24.688 14.375 2.783 1 84.31 361 ASP B C 1
ATOM 8132 O O . ASP B 1 361 ? -25.453 13.539 3.273 1 84.31 361 ASP B O 1
ATOM 8136 N N . ASP B 1 362 ? -23.453 14.234 2.732 1 88.62 362 ASP B N 1
ATOM 8137 C CA . ASP B 1 362 ? -22.844 13.016 3.258 1 88.62 362 ASP B CA 1
ATOM 8138 C C . ASP B 1 362 ? -22.625 13.117 4.766 1 88.62 362 ASP B C 1
ATOM 8140 O O . ASP B 1 362 ? -22.094 12.195 5.383 1 88.62 362 ASP B O 1
ATOM 8144 N N . THR B 1 363 ? -23.016 14.25 5.324 1 79.62 363 THR B N 1
ATOM 8145 C CA . THR B 1 363 ? -22.875 14.422 6.766 1 79.62 363 THR B CA 1
ATOM 8146 C C . THR B 1 363 ? -23.781 13.445 7.52 1 79.62 363 THR B C 1
ATOM 8148 O O . THR B 1 363 ? -24.719 12.891 6.941 1 79.62 363 THR B O 1
ATOM 8151 N N . ASP B 1 364 ? -23.297 13.078 8.648 1 68.94 364 ASP B N 1
ATOM 8152 C CA . ASP B 1 364 ? -24.078 12.188 9.508 1 68.94 364 ASP B CA 1
ATOM 8153 C C . ASP B 1 364 ? -25.453 12.766 9.812 1 68.94 364 ASP B C 1
ATOM 8155 O O . ASP B 1 364 ? -26.203 12.203 10.602 1 68.94 364 ASP B O 1
ATOM 8159 N N . TRP B 1 365 ? -25.828 14.109 9.227 1 52.25 365 TRP B N 1
ATOM 8160 C CA . TRP B 1 365 ? -26.875 15.016 9.695 1 52.25 365 TRP B CA 1
ATOM 8161 C C . TRP B 1 365 ? -28.188 14.273 9.859 1 52.25 365 TRP B C 1
ATOM 8163 O O . TRP B 1 365 ? -28.938 14.539 10.805 1 52.25 365 TRP B O 1
ATOM 8173 N N . GLY B 1 366 ? -28.75 13.781 8.93 1 46.12 366 GLY B N 1
ATOM 8174 C CA . GLY B 1 366 ? -30.203 13.727 8.898 1 46.12 366 GLY B CA 1
ATOM 8175 C C . GLY B 1 366 ? -30.797 13.148 10.172 1 46.12 366 GLY B C 1
ATOM 8176 O O . GLY B 1 366 ? -32 13.297 10.414 1 46.12 366 GLY B O 1
ATOM 8177 N N . GLU B 1 367 ? -30.141 12.289 10.57 1 42.25 367 GLU B N 1
ATOM 8178 C CA . GLU B 1 367 ? -30.859 11.703 11.703 1 42.25 367 GLU B CA 1
ATOM 8179 C C . GLU B 1 367 ? -30.875 12.656 12.898 1 42.25 367 GLU B C 1
ATOM 8181 O O . GLU B 1 367 ? -31.844 12.672 13.672 1 42.25 367 GLU B O 1
ATOM 8186 N N . PHE B 1 368 ? -29.719 13.352 13.109 1 39.06 368 PHE B N 1
ATOM 8187 C CA . PHE B 1 368 ? -29.719 14.211 14.289 1 39.06 368 PHE B CA 1
ATOM 8188 C C . PHE B 1 368 ? -30.234 15.609 13.938 1 39.06 368 PHE B C 1
ATOM 8190 O O . PHE B 1 368 ? -30.094 16.531 14.734 1 39.06 368 PHE B O 1
ATOM 8197 N N . SER B 1 369 ? -30.359 15.883 12.75 1 38.19 369 SER B N 1
ATOM 8198 C CA . SER B 1 369 ? -30.953 17.203 12.602 1 38.19 369 SER B CA 1
ATOM 8199 C C . SER B 1 369 ? -32.062 17.422 13.625 1 38.19 369 SER B C 1
ATOM 8201 O O . SER B 1 369 ? -32.844 18.375 13.523 1 38.19 369 SER B O 1
ATOM 8203 N N . SER B 1 370 ? -32.344 16.391 14.164 1 36.81 370 SER B N 1
ATOM 8204 C CA . SER B 1 370 ? -33.375 16.75 15.117 1 36.81 370 SER B CA 1
ATOM 8205 C C . SER B 1 370 ? -32.875 17.766 16.141 1 36.81 370 SER B C 1
ATOM 8207 O O . SER B 1 370 ? -33.531 18 17.172 1 36.81 370 SER B O 1
ATOM 8209 N N . SER B 1 371 ? -31.625 17.969 16.156 1 39.34 371 SER B N 1
ATOM 8210 C CA . SER B 1 371 ? -31.422 18.906 17.266 1 39.34 371 SER B CA 1
ATOM 8211 C C . SER B 1 371 ? -32.25 20.172 17.062 1 39.34 371 SER B C 1
ATOM 8213 O O . SER B 1 371 ? -32.344 20.703 15.961 1 39.34 371 SER B O 1
ATOM 8215 N N . SER B 1 372 ? -33.094 20.375 17.859 1 48.53 372 SER B N 1
ATOM 8216 C CA . SER B 1 372 ? -33.938 21.547 18.141 1 48.53 372 SER B CA 1
ATOM 8217 C C . SER B 1 372 ? -33.125 22.828 18.125 1 48.53 372 SER B C 1
ATOM 8219 O O . SER B 1 372 ? -33.656 23.922 18.25 1 48.53 372 SER B O 1
ATOM 8221 N N . ARG B 1 373 ? -31.672 22.719 17.922 1 55.03 373 ARG B N 1
ATOM 8222 C CA . ARG B 1 373 ? -30.969 24 18 1 55.03 373 ARG B CA 1
ATOM 8223 C C . ARG B 1 373 ? -30.312 24.328 16.656 1 55.03 373 ARG B C 1
ATOM 8225 O O . ARG B 1 373 ? -29.281 23.734 16.312 1 55.03 373 ARG B O 1
ATOM 8232 N N . PRO B 1 374 ? -30.844 24.953 15.828 1 61.97 374 PRO B N 1
ATOM 8233 C CA . PRO B 1 374 ? -30.375 25.391 14.516 1 61.97 374 PRO B CA 1
ATOM 8234 C C . PRO B 1 374 ? -28.906 25.781 14.516 1 61.97 374 PRO B C 1
ATOM 8236 O O . PRO B 1 374 ? -28.203 25.562 13.523 1 61.97 374 PRO B O 1
ATOM 8239 N N . GLU B 1 375 ? -28.422 26.219 15.516 1 62.31 375 GLU B N 1
ATOM 8240 C CA . GLU B 1 375 ? -27.031 26.688 15.578 1 62.31 375 GLU B CA 1
ATOM 8241 C C . GLU B 1 375 ? -26.062 25.516 15.516 1 62.31 375 GLU B C 1
ATOM 8243 O O . GLU B 1 375 ? -25 25.625 14.891 1 62.31 375 GLU B O 1
ATOM 8248 N N . GLU B 1 376 ? -26.406 24.5 16.156 1 68.56 376 GLU B N 1
ATOM 8249 C CA . GLU B 1 376 ? -25.547 23.312 16.141 1 68.56 376 GLU B CA 1
ATOM 8250 C C . GLU B 1 376 ? -25.453 22.703 14.75 1 68.56 376 GLU B C 1
ATOM 8252 O O . GLU B 1 376 ? -24.391 22.219 14.344 1 68.56 376 GLU B O 1
ATOM 8257 N N . ASP B 1 377 ? -26.438 22.938 14.094 1 75 377 ASP B N 1
ATOM 8258 C CA . ASP B 1 377 ? -26.469 22.391 12.742 1 75 377 ASP B CA 1
ATOM 8259 C C . ASP B 1 377 ? -25.531 23.172 11.812 1 75 377 ASP B C 1
ATOM 8261 O O . ASP B 1 377 ? -24.875 22.594 10.961 1 75 377 ASP B O 1
ATOM 8265 N N . ILE B 1 378 ? -25.5 24.406 12.133 1 82.06 378 ILE B N 1
ATOM 8266 C CA . ILE B 1 378 ? -24.656 25.25 11.289 1 82.06 378 ILE B CA 1
ATOM 8267 C C . ILE B 1 378 ? -23.188 24.938 11.555 1 82.06 378 ILE B C 1
ATOM 8269 O O . ILE B 1 378 ? -22.375 24.906 10.625 1 82.06 378 ILE B O 1
ATOM 8273 N N . GLU B 1 379 ? -22.891 24.734 12.758 1 86.25 379 GLU B N 1
ATOM 8274 C CA . GLU B 1 379 ? -21.5 24.422 13.117 1 86.25 379 GLU B CA 1
ATOM 8275 C C . GLU B 1 379 ? -21.062 23.094 12.516 1 86.25 379 GLU B C 1
ATOM 8277 O O . GLU B 1 379 ? -19.922 22.969 12.062 1 86.25 379 GLU B O 1
ATOM 8282 N N . ILE B 1 380 ? -21.969 22.219 12.508 1 86.56 380 ILE B N 1
ATOM 8283 C CA . ILE B 1 380 ? -21.656 20.906 11.961 1 86.56 380 ILE B CA 1
ATOM 8284 C C . ILE B 1 380 ? -21.469 21 10.445 1 86.56 380 ILE B C 1
ATOM 8286 O O . ILE B 1 380 ? -20.594 20.359 9.875 1 86.56 380 ILE B O 1
ATOM 8290 N N . GLU B 1 381 ? -22.25 21.781 9.859 1 88.38 381 GLU B N 1
ATOM 8291 C CA . GLU B 1 381 ? -22.141 22 8.422 1 88.38 381 GLU B CA 1
ATOM 8292 C C . GLU B 1 381 ? -20.812 22.656 8.062 1 88.38 381 GLU B C 1
ATOM 8294 O O . GLU B 1 381 ? -20.203 22.328 7.051 1 88.38 381 GLU B O 1
ATOM 8299 N N . ARG B 1 382 ? -20.484 23.609 8.906 1 92.62 382 ARG B N 1
ATOM 8300 C CA . ARG B 1 382 ? -19.234 24.312 8.664 1 92.62 382 ARG B CA 1
ATOM 8301 C C . ARG B 1 382 ? -18.047 23.391 8.867 1 92.62 382 ARG B C 1
ATOM 8303 O O . ARG B 1 382 ? -17.047 23.469 8.133 1 92.62 382 ARG B O 1
ATOM 8310 N N . SER B 1 383 ? -18.125 22.578 9.859 1 94.81 383 SER B N 1
ATOM 8311 C CA . SER B 1 383 ? -17.078 21.594 10.07 1 94.81 383 SER B CA 1
ATOM 8312 C C . SER B 1 383 ? -16.984 20.625 8.891 1 94.81 383 SER B C 1
ATOM 8314 O O . SER B 1 383 ? -15.875 20.297 8.445 1 94.81 383 SER B O 1
ATOM 8316 N N . MET B 1 384 ? -18.109 20.219 8.359 1 94.19 384 MET B N 1
ATOM 8317 C CA . MET B 1 384 ? -18.141 19.328 7.203 1 94.19 384 MET B CA 1
ATOM 8318 C C . MET B 1 384 ? -17.531 20 5.98 1 94.19 384 MET B C 1
ATOM 8320 O O . MET B 1 384 ? -16.828 19.359 5.195 1 94.19 384 MET B O 1
ATOM 8324 N N . ALA B 1 385 ? -17.812 21.234 5.891 1 95.06 385 ALA B N 1
ATOM 8325 C CA . ALA B 1 385 ? -17.25 21.984 4.773 1 95.06 385 ALA B CA 1
ATOM 8326 C C . ALA B 1 385 ? -15.727 22.016 4.844 1 95.06 385 ALA B C 1
ATOM 8328 O O . ALA B 1 385 ? -15.047 21.953 3.814 1 95.06 385 ALA B O 1
ATOM 8329 N N . SER B 1 386 ? -15.258 22.188 6.031 1 97.25 386 SER B N 1
ATOM 8330 C CA . SER B 1 386 ? -13.812 22.156 6.207 1 97.25 386 SER B CA 1
ATOM 8331 C C . SER B 1 386 ? -13.227 20.797 5.812 1 97.25 386 SER B C 1
ATOM 8333 O O . SER B 1 386 ? -12.141 20.734 5.23 1 97.25 386 SER B O 1
ATOM 8335 N N . PHE B 1 387 ? -13.906 19.734 6.152 1 97.81 387 PHE B N 1
ATOM 8336 C CA . PHE B 1 387 ? -13.469 18.391 5.77 1 97.81 387 PHE B CA 1
ATOM 8337 C C . PHE B 1 387 ? -13.43 18.25 4.254 1 97.81 387 PHE B C 1
ATOM 8339 O O . PHE B 1 387 ? -12.469 17.719 3.699 1 97.81 387 PHE B O 1
ATOM 8346 N N . ILE B 1 388 ? -14.422 18.688 3.592 1 97.62 388 ILE B N 1
ATOM 8347 C CA . ILE B 1 388 ? -14.492 18.656 2.135 1 97.62 388 ILE B CA 1
ATOM 8348 C C . ILE B 1 388 ? -13.328 19.438 1.545 1 97.62 388 ILE B C 1
ATOM 8350 O O . ILE B 1 388 ? -12.695 19 0.577 1 97.62 388 ILE B O 1
ATOM 8354 N N . GLY B 1 389 ? -13.102 20.562 2.139 1 97.56 389 GLY B N 1
ATOM 8355 C CA . GLY B 1 389 ? -11.945 21.344 1.718 1 97.56 389 GLY B CA 1
ATOM 8356 C C . GLY B 1 389 ? -10.641 20.578 1.83 1 97.56 389 GLY B C 1
ATOM 8357 O O . GLY B 1 389 ? -9.789 20.656 0.936 1 97.56 389 GLY B O 1
ATOM 8358 N N . GLN B 1 390 ? -10.461 19.875 2.957 1 98.5 390 GLN B N 1
ATOM 8359 C CA . GLN B 1 390 ? -9.258 19.062 3.145 1 98.5 390 GLN B CA 1
ATOM 8360 C C . GLN B 1 390 ? -9.133 18.016 2.051 1 98.5 390 GLN B C 1
ATOM 8362 O O . GLN B 1 390 ? -8.031 17.703 1.602 1 98.5 390 GLN B O 1
ATOM 8367 N N . CYS B 1 391 ? -10.25 17.422 1.655 1 98.25 391 CYS B N 1
ATOM 8368 C CA . CYS B 1 391 ? -10.258 16.438 0.578 1 98.25 391 CYS B CA 1
ATOM 8369 C C . CYS B 1 391 ? -9.766 17.047 -0.727 1 98.25 391 CYS B C 1
ATOM 8371 O O . CYS B 1 391 ? -8.961 16.453 -1.441 1 98.25 391 CYS B O 1
ATOM 8373 N N . GLU B 1 392 ? -10.188 18.219 -1.012 1 97.56 392 GLU B N 1
ATOM 8374 C CA . GLU B 1 392 ? -9.789 18.891 -2.242 1 97.56 392 GLU B CA 1
ATOM 8375 C C . GLU B 1 392 ? -8.305 19.25 -2.225 1 97.56 392 GLU B C 1
ATOM 8377 O O . GLU B 1 392 ? -7.629 19.141 -3.248 1 97.56 392 GLU B O 1
ATOM 8382 N N . ILE B 1 393 ? -7.895 19.656 -1.097 1 98.25 393 ILE B N 1
ATOM 8383 C CA . ILE B 1 393 ? -6.473 19.953 -0.969 1 98.25 393 ILE B CA 1
ATOM 8384 C C . ILE B 1 393 ? -5.652 18.703 -1.203 1 98.25 393 ILE B C 1
ATOM 8386 O O . ILE B 1 393 ? -4.594 18.75 -1.835 1 98.25 393 ILE B O 1
ATOM 8390 N N . ALA B 1 394 ? -6.102 17.609 -0.652 1 98.31 394 ALA B N 1
ATOM 8391 C CA . ALA B 1 394 ? -5.395 16.344 -0.831 1 98.31 394 ALA B CA 1
ATOM 8392 C C . ALA B 1 394 ? -5.23 16.016 -2.312 1 98.31 394 ALA B C 1
ATOM 8394 O O . ALA B 1 394 ? -4.215 15.445 -2.717 1 98.31 394 ALA B O 1
ATOM 8395 N N . LEU B 1 395 ? -6.207 16.375 -3.143 1 97.44 395 LEU B N 1
ATOM 8396 C CA . LEU B 1 395 ? -6.109 16.156 -4.582 1 97.44 395 LEU B CA 1
ATOM 8397 C C . LEU B 1 395 ? -4.992 17.016 -5.184 1 97.44 395 LEU B C 1
ATOM 8399 O O . LEU B 1 395 ? -4.316 16.578 -6.121 1 97.44 395 LEU B O 1
ATOM 8403 N N . ILE B 1 396 ? -4.805 18.156 -4.684 1 97.12 396 ILE B N 1
ATOM 8404 C CA . ILE B 1 396 ? -3.732 19.031 -5.145 1 97.12 396 ILE B CA 1
ATOM 8405 C C . ILE B 1 396 ? -2.381 18.438 -4.738 1 97.12 396 ILE B C 1
ATOM 8407 O O . ILE B 1 396 ? -1.43 18.469 -5.523 1 97.12 396 ILE B O 1
ATOM 8411 N N . ILE B 1 397 ? -2.332 17.953 -3.531 1 97.81 397 ILE B N 1
ATOM 8412 C CA . ILE B 1 397 ? -1.104 17.328 -3.061 1 97.81 397 ILE B CA 1
ATOM 8413 C C . ILE B 1 397 ? -0.769 16.125 -3.939 1 97.81 397 ILE B C 1
ATOM 8415 O O . ILE B 1 397 ? 0.399 15.883 -4.25 1 97.81 397 ILE B O 1
ATOM 8419 N N . GLU B 1 398 ? -1.803 15.367 -4.258 1 96.88 398 GLU B N 1
ATOM 8420 C CA . GLU B 1 398 ? -1.599 14.234 -5.164 1 96.88 398 GLU B CA 1
ATOM 8421 C C . GLU B 1 398 ? -0.919 14.68 -6.457 1 96.88 398 GLU B C 1
ATOM 8423 O O . GLU B 1 398 ? 0.018 14.031 -6.926 1 96.88 398 GLU B O 1
ATOM 8428 N N . GLU B 1 399 ? -1.348 15.734 -7.012 1 95.56 399 GLU B N 1
ATOM 8429 C CA . GLU B 1 399 ? -0.765 16.266 -8.234 1 95.56 399 GLU B CA 1
ATOM 8430 C C . GLU B 1 399 ? 0.669 16.734 -8.008 1 95.56 399 GLU B C 1
ATOM 8432 O O . GLU B 1 399 ? 1.529 16.562 -8.875 1 95.56 399 GLU B O 1
ATOM 8437 N N . MET B 1 400 ? 0.824 17.359 -6.941 1 94.94 400 MET B N 1
ATOM 8438 C CA . MET B 1 400 ? 2.172 17.797 -6.594 1 94.94 400 MET B CA 1
ATOM 8439 C C . MET B 1 400 ? 3.131 16.609 -6.52 1 94.94 400 MET B C 1
ATOM 8441 O O . MET B 1 400 ? 4.246 16.672 -7.039 1 94.94 400 MET B O 1
ATOM 8445 N N . LEU B 1 401 ? 2.719 15.578 -5.871 1 94.62 401 LEU B N 1
ATOM 8446 C CA . LEU B 1 401 ? 3.541 14.383 -5.73 1 94.62 401 LEU B CA 1
ATOM 8447 C C . LEU B 1 401 ? 3.838 13.766 -7.09 1 94.62 401 LEU B C 1
ATOM 8449 O O . LEU B 1 401 ? 4.973 13.359 -7.359 1 94.62 401 LEU B O 1
ATOM 8453 N N . GLU B 1 402 ? 2.865 13.703 -7.914 1 93.31 402 GLU B N 1
ATOM 8454 C CA . GLU B 1 402 ? 3 13.062 -9.219 1 93.31 402 GLU B CA 1
ATOM 8455 C C . GLU B 1 402 ? 3.889 13.883 -10.148 1 93.31 402 GLU B C 1
ATOM 8457 O O . GLU B 1 402 ? 4.781 13.344 -10.805 1 93.31 402 GLU B O 1
ATOM 8462 N N . LYS B 1 403 ? 3.74 15.148 -10.148 1 92.69 403 LYS B N 1
ATOM 8463 C CA . LYS B 1 403 ? 4.363 16.016 -11.156 1 92.69 403 LYS B CA 1
ATOM 8464 C C . LYS B 1 403 ? 5.75 16.453 -10.703 1 92.69 403 LYS B C 1
ATOM 8466 O O . LYS B 1 403 ? 6.613 16.75 -11.539 1 92.69 403 LYS B O 1
ATOM 8471 N N . PHE B 1 404 ? 5.969 16.453 -9.445 1 91.19 404 PHE B N 1
ATOM 8472 C CA . PHE B 1 404 ? 7.203 17.109 -9.023 1 91.19 404 PHE B CA 1
ATOM 8473 C C . PHE B 1 404 ? 8.055 16.156 -8.188 1 91.19 404 PHE B C 1
ATOM 8475 O O . PHE B 1 404 ? 9.273 16.312 -8.117 1 91.19 404 PHE B O 1
ATOM 8482 N N . TYR B 1 405 ? 7.445 15.227 -7.562 1 90.25 405 TYR B N 1
ATOM 8483 C CA . TYR B 1 405 ? 8.227 14.469 -6.586 1 90.25 405 TYR B CA 1
ATOM 8484 C C . TYR B 1 405 ? 8.258 12.992 -6.941 1 90.25 405 TYR B C 1
ATOM 8486 O O . TYR B 1 405 ? 8.93 12.195 -6.27 1 90.25 405 TYR B O 1
ATOM 8494 N N . SER B 1 406 ? 7.562 12.531 -7.961 1 90 406 SER B N 1
ATOM 8495 C CA . SER B 1 406 ? 7.652 11.141 -8.406 1 90 406 SER B CA 1
ATOM 8496 C C . SER B 1 406 ? 9.031 10.836 -8.984 1 90 406 SER B C 1
ATOM 8498 O O . SER B 1 406 ? 9.773 11.75 -9.344 1 90 406 SER B O 1
ATOM 8500 N N . GLN B 1 407 ? 9.391 9.602 -9 1 88 407 GLN B N 1
ATOM 8501 C CA . GLN B 1 407 ? 10.672 9.219 -9.57 1 88 407 GLN B CA 1
ATOM 8502 C C . GLN B 1 407 ? 10.75 9.594 -11.055 1 88 407 GLN B C 1
ATOM 8504 O O . GLN B 1 407 ? 11.805 10.016 -11.539 1 88 407 GLN B O 1
ATOM 8509 N N . GLU B 1 408 ? 9.68 9.398 -11.695 1 86.69 408 GLU B N 1
ATOM 8510 C CA . GLU B 1 408 ? 9.625 9.781 -13.102 1 86.69 408 GLU B CA 1
ATOM 8511 C C . GLU B 1 408 ? 9.859 11.273 -13.281 1 86.69 408 GLU B C 1
ATOM 8513 O O . GLU B 1 408 ? 10.594 11.688 -14.188 1 86.69 408 GLU B O 1
ATOM 8518 N N . ALA B 1 409 ? 9.289 12.07 -12.445 1 85.25 409 ALA B N 1
ATOM 8519 C CA . ALA B 1 409 ? 9.453 13.523 -12.508 1 85.25 409 ALA B CA 1
ATOM 8520 C C . ALA B 1 409 ? 10.883 13.938 -12.172 1 85.25 409 ALA B C 1
ATOM 8522 O O . ALA B 1 409 ? 11.43 14.852 -12.781 1 85.25 409 ALA B O 1
ATOM 8523 N N . GLN B 1 410 ? 11.453 13.25 -11.234 1 81.81 410 GLN B N 1
ATOM 8524 C CA . GLN B 1 410 ? 12.789 13.594 -10.773 1 81.81 410 GLN B CA 1
ATOM 8525 C C . GLN B 1 410 ? 13.844 13.211 -11.812 1 81.81 410 GLN B C 1
ATOM 8527 O O . GLN B 1 410 ? 14.914 13.812 -11.867 1 81.81 410 GLN B O 1
ATOM 8532 N N . ARG B 1 411 ? 13.492 12.312 -12.625 1 78.44 411 ARG B N 1
ATOM 8533 C CA . ARG B 1 411 ? 14.445 11.844 -13.625 1 78.44 411 ARG B CA 1
ATOM 8534 C C . ARG B 1 411 ? 14.359 12.68 -14.898 1 78.44 411 ARG B C 1
ATOM 8536 O O . ARG B 1 411 ? 15.219 12.578 -15.773 1 78.44 411 ARG B O 1
ATOM 8543 N N . ARG B 1 412 ? 13.453 13.5 -14.922 1 77.25 412 ARG B N 1
ATOM 8544 C CA . ARG B 1 412 ? 13.352 14.352 -16.094 1 77.25 412 ARG B CA 1
ATOM 8545 C C . ARG B 1 412 ? 14.523 15.32 -16.188 1 77.25 412 ARG B C 1
ATOM 8547 O O . ARG B 1 412 ? 14.938 15.891 -15.172 1 77.25 412 ARG B O 1
ATOM 8554 N N . SER B 1 413 ? 15.055 15.398 -17.266 1 66.81 413 SER B N 1
ATOM 8555 C CA . SER B 1 413 ? 16.234 16.234 -17.469 1 66.81 413 SER B CA 1
ATOM 8556 C C . SER B 1 413 ? 15.883 17.719 -17.406 1 66.81 413 SER B C 1
ATOM 8558 O O . SER B 1 413 ? 16.734 18.547 -17.078 1 66.81 413 SER B O 1
ATOM 8560 N N . THR B 1 414 ? 14.703 18 -17.766 1 64.5 414 THR B N 1
ATOM 8561 C CA . THR B 1 414 ? 14.328 19.406 -17.891 1 64.5 414 THR B CA 1
ATOM 8562 C C . THR B 1 414 ? 14.031 20.016 -16.531 1 64.5 414 THR B C 1
ATOM 8564 O O . THR B 1 414 ? 13.805 21.234 -16.422 1 64.5 414 THR B O 1
ATOM 8567 N N . GLY B 1 415 ? 14.305 19.312 -15.508 1 68.31 415 GLY B N 1
ATOM 8568 C CA . GLY B 1 415 ? 14.016 19.844 -14.188 1 68.31 415 GLY B CA 1
ATOM 8569 C C . GLY B 1 415 ? 12.531 20.078 -13.945 1 68.31 415 GLY B C 1
ATOM 8570 O O . GLY B 1 415 ? 11.695 19.344 -14.461 1 68.31 415 GLY B O 1
ATOM 8571 N N . ILE B 1 416 ? 12.219 21.141 -13.07 1 75.81 416 ILE B N 1
ATOM 8572 C CA . ILE B 1 416 ? 10.844 21.453 -12.703 1 75.81 416 ILE B CA 1
ATOM 8573 C C . ILE B 1 416 ? 10.172 22.234 -13.836 1 75.81 416 ILE B C 1
ATOM 8575 O O . ILE B 1 416 ? 10.656 23.281 -14.25 1 75.81 416 ILE B O 1
ATOM 8579 N N . SER B 1 417 ? 9.133 21.688 -14.375 1 80.56 417 SER B N 1
ATOM 8580 C CA . SER B 1 417 ? 8.383 22.297 -15.461 1 80.56 417 SER B CA 1
ATOM 8581 C C . SER B 1 417 ? 7.617 23.531 -14.984 1 80.56 417 SER B C 1
ATOM 8583 O O . SER B 1 417 ? 6.777 23.438 -14.086 1 80.56 417 SER B O 1
ATOM 8585 N N . GLN B 1 418 ? 7.879 24.625 -15.617 1 83.31 418 GLN B N 1
ATOM 8586 C CA . GLN B 1 418 ? 7.176 25.859 -15.273 1 83.31 418 GLN B CA 1
ATOM 8587 C C . GLN B 1 418 ? 5.688 25.75 -15.594 1 83.31 418 GLN B C 1
ATOM 8589 O O . GLN B 1 418 ? 4.852 26.328 -14.883 1 83.31 418 GLN B O 1
ATOM 8594 N N . ASP B 1 419 ? 5.418 24.984 -16.594 1 87.12 419 ASP B N 1
ATOM 8595 C CA . ASP B 1 419 ? 4.02 24.766 -16.953 1 87.12 419 ASP B CA 1
ATOM 8596 C C . ASP B 1 419 ? 3.285 23.984 -15.875 1 87.12 419 ASP B C 1
ATOM 8598 O O . ASP B 1 419 ? 2.133 24.281 -15.555 1 87.12 419 ASP B O 1
ATOM 8602 N N . ASP B 1 420 ? 3.938 23.047 -15.367 1 90.12 420 ASP B N 1
ATOM 8603 C CA . ASP B 1 420 ? 3.346 22.25 -14.297 1 90.12 420 ASP B CA 1
ATOM 8604 C C . ASP B 1 420 ? 3.135 23.109 -13.039 1 90.12 420 ASP B C 1
ATOM 8606 O O . ASP B 1 420 ? 2.146 22.922 -12.328 1 90.12 420 ASP B O 1
ATOM 8610 N N . LEU B 1 421 ? 4.043 24.016 -12.797 1 89.5 421 LEU B N 1
ATOM 8611 C CA . LEU B 1 421 ? 3.936 24.891 -11.641 1 89.5 421 LEU B CA 1
ATOM 8612 C C . LEU B 1 421 ? 2.768 25.859 -11.797 1 89.5 421 LEU B C 1
ATOM 8614 O O . LEU B 1 421 ? 2.025 26.094 -10.836 1 89.5 421 LEU B O 1
ATOM 8618 N N . ARG B 1 422 ? 2.639 26.359 -12.961 1 89.69 422 ARG B N 1
ATOM 8619 C CA . ARG B 1 422 ? 1.524 27.266 -13.242 1 89.69 422 ARG B CA 1
ATOM 8620 C C . ARG B 1 422 ? 0.189 26.531 -13.109 1 89.69 422 ARG B C 1
ATOM 8622 O O . ARG B 1 422 ? -0.783 27.094 -12.602 1 89.69 422 ARG B O 1
ATOM 8629 N N . ASP B 1 423 ? 0.249 25.359 -13.578 1 91.56 423 ASP B N 1
ATOM 8630 C CA . ASP B 1 423 ? -0.962 24.547 -13.484 1 91.56 423 ASP B CA 1
ATOM 8631 C C . ASP B 1 423 ? -1.342 24.312 -12.031 1 91.56 423 ASP B C 1
ATOM 8633 O O . ASP B 1 423 ? -2.516 24.391 -11.664 1 91.56 423 ASP B O 1
ATOM 8637 N N . LEU B 1 424 ? -0.404 24.016 -11.242 1 92.12 424 LEU B N 1
ATOM 8638 C CA . LEU B 1 424 ? -0.639 23.766 -9.82 1 92.12 424 LEU B CA 1
ATOM 8639 C C . LEU B 1 424 ? -1.16 25.016 -9.133 1 92.12 424 LEU B C 1
ATOM 8641 O O . LEU B 1 424 ? -2.086 24.953 -8.32 1 92.12 424 LEU B O 1
ATOM 8645 N N . SER B 1 425 ? -0.619 26.125 -9.453 1 92.06 425 SER B N 1
ATOM 8646 C CA . SER B 1 425 ? -1.047 27.406 -8.891 1 92.06 425 SER B CA 1
ATOM 8647 C C . SER B 1 425 ? -2.473 27.75 -9.312 1 92.06 425 SER B C 1
ATOM 8649 O O . SER B 1 425 ? -3.254 28.266 -8.508 1 92.06 425 SER B O 1
ATOM 8651 N N . ALA B 1 426 ? -2.66 27.422 -10.523 1 91.5 426 ALA B N 1
ATOM 8652 C CA . ALA B 1 426 ? -4.008 27.672 -11.023 1 91.5 426 ALA B CA 1
ATOM 8653 C C . ALA B 1 426 ? -5.039 26.828 -10.297 1 91.5 426 ALA B C 1
ATOM 8655 O O . ALA B 1 426 ? -6.152 27.281 -10.023 1 91.5 426 ALA B O 1
ATOM 8656 N N . LYS B 1 427 ? -4.711 25.703 -10.023 1 91.81 427 LYS B N 1
ATOM 8657 C CA . LYS B 1 427 ? -5.605 24.812 -9.281 1 91.81 427 LYS B CA 1
ATOM 8658 C C . LYS B 1 427 ? -5.836 25.312 -7.863 1 91.81 427 LYS B C 1
ATOM 8660 O O . LYS B 1 427 ? -6.945 25.219 -7.332 1 91.81 427 LYS B O 1
ATOM 8665 N N . MET B 1 428 ? -4.832 25.781 -7.238 1 93.5 428 MET B N 1
ATOM 8666 C CA . MET B 1 428 ? -4.957 26.359 -5.895 1 93.5 428 MET B CA 1
ATOM 8667 C C . MET B 1 428 ? -5.852 27.594 -5.906 1 93.5 428 MET B C 1
ATOM 8669 O O . MET B 1 428 ? -6.672 27.766 -5.004 1 93.5 428 MET B O 1
ATOM 8673 N N . ASP B 1 429 ? -5.691 28.344 -6.902 1 93.06 429 ASP B N 1
ATOM 8674 C CA . ASP B 1 429 ? -6.531 29.531 -7.043 1 93.06 429 ASP B CA 1
ATOM 8675 C C . ASP B 1 429 ? -7.988 29.141 -7.297 1 93.06 429 ASP B C 1
ATOM 8677 O O . ASP B 1 429 ? -8.906 29.781 -6.773 1 93.06 429 ASP B O 1
ATOM 8681 N N . ALA B 1 430 ? -8.117 28.172 -8.125 1 91.69 430 ALA B N 1
ATOM 8682 C CA . ALA B 1 430 ? -9.469 27.688 -8.398 1 91.69 430 ALA B CA 1
ATOM 8683 C C . ALA B 1 430 ? -10.125 27.156 -7.129 1 91.69 430 ALA B C 1
ATOM 8685 O O . ALA B 1 430 ? -11.328 27.359 -6.91 1 91.69 430 ALA B O 1
ATOM 8686 N N . LEU B 1 431 ? -9.414 26.5 -6.34 1 93.44 431 LEU B N 1
ATOM 8687 C CA . LEU B 1 431 ? -9.93 26.016 -5.066 1 93.44 431 LEU B CA 1
ATOM 8688 C C . LEU B 1 431 ? -10.32 27.156 -4.152 1 93.44 431 LEU B C 1
ATOM 8690 O O . LEU B 1 431 ? -11.383 27.125 -3.518 1 93.44 431 LEU B O 1
ATOM 8694 N N . GLN B 1 432 ? -9.531 28.141 -4.086 1 92.56 432 GLN B N 1
ATOM 8695 C CA . GLN B 1 432 ? -9.836 29.297 -3.258 1 92.56 432 GLN B CA 1
ATOM 8696 C C . GLN B 1 432 ? -11.125 29.984 -3.705 1 92.56 432 GLN B C 1
ATOM 8698 O O . GLN B 1 432 ? -11.93 30.406 -2.873 1 92.56 432 GLN B O 1
ATOM 8703 N N . ALA B 1 433 ? -11.305 30 -4.969 1 91.06 433 ALA B N 1
ATOM 8704 C CA . ALA B 1 433 ? -12.477 30.656 -5.531 1 91.06 433 ALA B CA 1
ATOM 8705 C C . ALA B 1 433 ? -13.75 29.891 -5.191 1 91.06 433 ALA B C 1
ATOM 8707 O O . ALA B 1 433 ? -14.812 30.484 -5.004 1 91.06 433 ALA B O 1
ATOM 8708 N N . ARG B 1 434 ? -13.641 28.562 -5.062 1 90.12 434 ARG B N 1
ATOM 8709 C CA . ARG B 1 434 ? -14.805 27.734 -4.797 1 90.12 434 ARG B CA 1
ATOM 8710 C C . ARG B 1 434 ? -15.031 27.562 -3.297 1 90.12 434 ARG B C 1
ATOM 8712 O O . ARG B 1 434 ? -16.125 27.188 -2.863 1 90.12 434 ARG B O 1
ATOM 8719 N N . THR B 1 435 ? -14.055 27.906 -2.551 1 93.12 435 THR B N 1
ATOM 8720 C CA . THR B 1 435 ? -14.133 27.719 -1.105 1 93.12 435 THR B CA 1
ATOM 8721 C C . THR B 1 435 ? -15.016 28.797 -0.478 1 93.12 435 THR B C 1
ATOM 8723 O O . THR B 1 435 ? -14.867 29.984 -0.776 1 93.12 435 THR B O 1
ATOM 8726 N N . PRO B 1 436 ? -15.969 28.328 0.349 1 91.88 436 PRO B N 1
ATOM 8727 C CA . PRO B 1 436 ? -16.812 29.312 1.038 1 91.88 436 PRO B CA 1
ATOM 8728 C C . PRO B 1 436 ? -15.992 30.359 1.809 1 91.88 436 PRO B C 1
ATOM 8730 O O . PRO B 1 436 ? -14.961 30.016 2.406 1 91.88 436 PRO B O 1
ATOM 8733 N N . GLU B 1 437 ? -16.531 31.516 1.974 1 88.75 437 GLU B N 1
ATOM 8734 C CA . GLU B 1 437 ? -15.812 32.656 2.547 1 88.75 437 GLU B CA 1
ATOM 8735 C C . GLU B 1 437 ? -15.484 32.406 4.016 1 88.75 437 GLU B C 1
ATOM 8737 O O . GLU B 1 437 ? -14.438 32.844 4.504 1 88.75 437 GLU B O 1
ATOM 8742 N N . TYR B 1 438 ? -16.359 31.75 4.629 1 88.62 438 TYR B N 1
ATOM 8743 C CA . TYR B 1 438 ? -16.156 31.547 6.062 1 88.62 438 TYR B CA 1
ATOM 8744 C C . TYR B 1 438 ? -15.016 30.594 6.328 1 88.62 438 TYR B C 1
ATOM 8746 O O . TYR B 1 438 ? -14.516 30.5 7.453 1 88.62 438 TYR B O 1
ATOM 8754 N N . LEU B 1 439 ? -14.539 29.906 5.316 1 94.12 439 LEU B N 1
ATOM 8755 C CA . LEU B 1 439 ? -13.414 28.984 5.461 1 94.12 439 LEU B CA 1
ATOM 8756 C C . LEU B 1 439 ? -12.094 29.703 5.176 1 94.12 439 LEU B C 1
ATOM 8758 O O . LEU B 1 439 ? -11.023 29.203 5.527 1 94.12 439 LEU B O 1
ATOM 8762 N N . ILE B 1 440 ? -12.188 30.828 4.57 1 92.12 440 ILE B N 1
ATOM 8763 C CA . ILE B 1 440 ? -10.984 31.547 4.18 1 92.12 440 ILE B CA 1
ATOM 8764 C C . ILE B 1 440 ? -10.562 32.5 5.309 1 92.12 440 ILE B C 1
ATOM 8766 O O . ILE B 1 440 ? -11.375 33.25 5.836 1 92.12 440 ILE B O 1
ATOM 8770 N N . TRP B 1 441 ? -9.359 32.406 5.668 1 92.12 441 TRP B N 1
ATOM 8771 C CA . TRP B 1 441 ? -8.852 33.25 6.746 1 92.12 441 TRP B CA 1
ATOM 8772 C C . TRP B 1 441 ? -8.633 34.688 6.266 1 92.12 441 TRP B C 1
ATOM 8774 O O . TRP B 1 441 ? -8.062 34.906 5.195 1 92.12 441 TRP B O 1
ATOM 8784 N N . LYS B 1 442 ? -9.133 35.562 7.066 1 85.62 442 LYS B N 1
ATOM 8785 C CA . LYS B 1 442 ? -8.883 37 6.848 1 85.62 442 LYS B CA 1
ATOM 8786 C C . LYS B 1 442 ? -8.344 37.656 8.109 1 85.62 442 LYS B C 1
ATOM 8788 O O . LYS B 1 442 ? -8.82 37.375 9.211 1 85.62 442 LYS B O 1
ATOM 8793 N N . GLU B 1 443 ? -7.316 38.375 7.914 1 79.25 443 GLU B N 1
ATOM 8794 C CA . GLU B 1 443 ? -6.633 39 9.031 1 79.25 443 GLU B CA 1
ATOM 8795 C C . GLU B 1 443 ? -7.59 39.906 9.828 1 79.25 443 GLU B C 1
ATOM 8797 O O . GLU B 1 443 ? -7.457 40.031 11.047 1 79.25 443 GLU B O 1
ATOM 8802 N N . GLU B 1 444 ? -8.562 40.375 9.203 1 69.5 444 GLU B N 1
ATOM 8803 C CA . GLU B 1 444 ? -9.484 41.312 9.82 1 69.5 444 GLU B CA 1
ATOM 8804 C C . GLU B 1 444 ? -10.523 40.594 10.672 1 69.5 444 GLU B C 1
ATOM 8806 O O . GLU B 1 444 ? -11.219 41.219 11.477 1 69.5 444 GLU B O 1
ATOM 8811 N N . ASP B 1 445 ? -10.492 39.312 10.609 1 64.81 445 ASP B N 1
ATOM 8812 C CA . ASP B 1 445 ? -11.547 38.562 11.281 1 64.81 445 ASP B CA 1
ATOM 8813 C C . ASP B 1 445 ? -11.219 38.344 12.758 1 64.81 445 ASP B C 1
ATOM 8815 O O . ASP B 1 445 ? -10.445 37.469 13.102 1 64.81 445 ASP B O 1
ATOM 8819 N N . LYS B 1 446 ? -11.305 39.406 13.57 1 61.81 446 LYS B N 1
ATOM 8820 C CA . LYS B 1 446 ? -11.133 39.25 15.008 1 61.81 446 LYS B CA 1
ATOM 8821 C C . LYS B 1 446 ? -12.258 38.438 15.609 1 61.81 446 LYS B C 1
ATOM 8823 O O . LYS B 1 446 ? -13.438 38.75 15.461 1 61.81 446 LYS B O 1
ATOM 8828 N N . LEU B 1 447 ? -11.859 37.156 16 1 63.84 447 LEU B N 1
ATOM 8829 C CA . LEU B 1 447 ? -12.914 36.219 16.359 1 63.84 447 LEU B CA 1
ATOM 8830 C C . LEU B 1 447 ? -13.211 36.25 17.844 1 63.84 447 LEU B C 1
ATOM 8832 O O . LEU B 1 447 ? -12.297 36.188 18.672 1 63.84 447 LEU B O 1
ATOM 8836 N N . ASP B 1 448 ? -14.406 36.688 18.219 1 66.19 448 ASP B N 1
ATOM 8837 C CA . ASP B 1 448 ? -14.875 36.625 19.609 1 66.19 448 ASP B CA 1
ATOM 8838 C C . ASP B 1 448 ? -15.359 35.219 19.969 1 66.19 448 ASP B C 1
ATOM 8840 O O . ASP B 1 448 ? -15.484 34.906 21.156 1 66.19 448 ASP B O 1
ATOM 8844 N N . LYS B 1 449 ? -15.688 34.469 18.953 1 76.81 449 LYS B N 1
ATOM 8845 C CA . LYS B 1 449 ? -16.172 33.094 19.219 1 76.81 449 LYS B CA 1
ATOM 8846 C C . LYS B 1 449 ? -15.328 32.062 18.469 1 76.81 449 LYS B C 1
ATOM 8848 O O . LYS B 1 449 ? -14.773 32.344 17.406 1 76.81 449 LYS B O 1
ATOM 8853 N N . PRO B 1 450 ? -15.328 30.953 19.203 1 83.62 450 PRO B N 1
ATOM 8854 C CA . PRO B 1 450 ? -14.57 29.891 18.531 1 83.62 450 PRO B CA 1
ATOM 8855 C C . PRO B 1 450 ? -15.195 29.453 17.219 1 83.62 450 PRO B C 1
ATOM 8857 O O . PRO B 1 450 ? -16.422 29.406 17.094 1 83.62 450 PRO B O 1
ATOM 8860 N N . LEU B 1 451 ? -14.438 29.266 16.281 1 90.12 451 LEU B N 1
ATOM 8861 C CA . LEU B 1 451 ? -14.883 28.75 14.992 1 90.12 451 LEU B CA 1
ATOM 8862 C C . LEU B 1 451 ? -15.25 27.281 15.094 1 90.12 451 LEU B C 1
ATOM 8864 O O . LEU B 1 451 ? -14.836 26.594 16.031 1 90.12 451 LEU B O 1
ATOM 8868 N N . ALA B 1 452 ? -16.094 26.906 14.133 1 93.06 452 ALA B N 1
ATOM 8869 C CA . ALA B 1 452 ? -16.391 25.484 14.062 1 93.06 452 ALA B CA 1
ATOM 8870 C C . ALA B 1 452 ? -15.117 24.656 13.945 1 93.06 452 ALA B C 1
ATOM 8872 O O . ALA B 1 452 ? -14.148 25.078 13.305 1 93.06 452 ALA B O 1
ATOM 8873 N N . THR B 1 453 ? -15.125 23.5 14.555 1 95.31 453 THR B N 1
ATOM 8874 C CA . THR B 1 453 ? -13.938 22.656 14.586 1 95.31 453 THR B CA 1
ATOM 8875 C C . THR B 1 453 ? -13.5 22.266 13.18 1 95.31 453 THR B C 1
ATOM 8877 O O . THR B 1 453 ? -14.344 22.016 12.312 1 95.31 453 THR B O 1
ATOM 8880 N N . GLY B 1 454 ? -12.25 22.297 12.93 1 97.12 454 GLY B N 1
ATOM 8881 C CA . GLY B 1 454 ? -11.695 21.906 11.641 1 97.12 454 GLY B CA 1
ATOM 8882 C C . GLY B 1 454 ? -11.375 23.094 10.742 1 97.12 454 GLY B C 1
ATOM 8883 O O . GLY B 1 454 ? -10.578 22.969 9.812 1 97.12 454 GLY B O 1
ATOM 8884 N N . ILE B 1 455 ? -12 24.188 11.016 1 96.5 455 ILE B N 1
ATOM 8885 C CA . ILE B 1 455 ? -11.836 25.344 10.133 1 96.5 455 ILE B CA 1
ATOM 8886 C C . ILE B 1 455 ? -10.406 25.875 10.242 1 96.5 455 ILE B C 1
ATOM 8888 O O . ILE B 1 455 ? -9.75 26.125 9.234 1 96.5 455 ILE B O 1
ATOM 8892 N N . ARG B 1 456 ? -9.93 26.047 11.461 1 96.56 456 ARG B N 1
ATOM 8893 C CA . ARG B 1 456 ? -8.562 26.516 11.641 1 96.56 456 ARG B CA 1
ATOM 8894 C C . ARG B 1 456 ? -7.562 25.562 11.008 1 96.56 456 ARG B C 1
ATOM 8896 O O . ARG B 1 456 ? -6.59 26 10.383 1 96.56 456 ARG B O 1
ATOM 8903 N N . CYS B 1 457 ? -7.801 24.281 11.164 1 97.94 457 CYS B N 1
ATOM 8904 C CA . CYS B 1 457 ? -6.945 23.281 10.555 1 97.94 457 CYS B CA 1
ATOM 8905 C C . CYS B 1 457 ? -6.945 23.422 9.031 1 97.94 457 CYS B C 1
ATOM 8907 O O . CYS B 1 457 ? -5.891 23.344 8.398 1 97.94 457 CYS B O 1
ATOM 8909 N N . PHE B 1 458 ? -8.109 23.641 8.469 1 98.06 458 PHE B N 1
ATOM 8910 C CA . PHE B 1 458 ? -8.219 23.828 7.023 1 98.06 458 PHE B CA 1
ATOM 8911 C C . PHE B 1 458 ? -7.48 25.078 6.574 1 98.06 458 PHE B C 1
ATOM 8913 O O . PHE B 1 458 ? -6.758 25.047 5.574 1 98.06 458 PHE B O 1
ATOM 8920 N N . GLN B 1 459 ? -7.688 26.109 7.285 1 97.19 459 GLN B N 1
ATOM 8921 C CA . GLN B 1 459 ? -7.055 27.375 6.938 1 97.19 459 GLN B CA 1
ATOM 8922 C C . GLN B 1 459 ? -5.535 27.25 6.938 1 97.19 459 GLN B C 1
ATOM 8924 O O . GLN B 1 459 ? -4.871 27.719 6.008 1 97.19 459 GLN B O 1
ATOM 8929 N N . MET B 1 460 ? -5.035 26.656 7.938 1 98 460 MET B N 1
ATOM 8930 C CA . MET B 1 460 ? -3.59 26.453 7.996 1 98 460 MET B CA 1
ATOM 8931 C C . MET B 1 460 ? -3.111 25.594 6.832 1 98 460 MET B C 1
ATOM 8933 O O . MET B 1 460 ? -2.08 25.891 6.223 1 98 460 MET B O 1
ATOM 8937 N N . THR B 1 461 ? -3.844 24.547 6.605 1 98.5 461 THR B N 1
ATOM 8938 C CA . THR B 1 461 ? -3.473 23.641 5.523 1 98.5 461 THR B CA 1
ATOM 8939 C C . THR B 1 461 ? -3.486 24.359 4.18 1 98.5 461 THR B C 1
ATOM 8941 O O . THR B 1 461 ? -2.584 24.188 3.361 1 98.5 461 THR B O 1
ATOM 8944 N N . PHE B 1 462 ? -4.48 25.156 3.994 1 97.81 462 PHE B N 1
ATOM 8945 C CA . PHE B 1 462 ? -4.605 25.922 2.76 1 97.81 462 PHE B CA 1
ATOM 8946 C C . PHE B 1 462 ? -3.418 26.844 2.58 1 97.81 462 PHE B C 1
ATOM 8948 O O . PHE B 1 462 ? -2.777 26.859 1.524 1 97.81 462 PHE B O 1
ATOM 8955 N N . LEU B 1 463 ? -3.117 27.562 3.568 1 97.44 463 LEU B N 1
ATOM 8956 C CA . LEU B 1 463 ? -1.985 28.484 3.523 1 97.44 463 LEU B CA 1
ATOM 8957 C C . LEU B 1 463 ? -0.671 27.734 3.385 1 97.44 463 LEU B C 1
ATOM 8959 O O . LEU B 1 463 ? 0.239 28.172 2.682 1 97.44 463 LEU B O 1
ATOM 8963 N N . GLY B 1 464 ? -0.604 26.656 4.09 1 97.94 464 GLY B N 1
ATOM 8964 C CA . GLY B 1 464 ? 0.599 25.828 4.035 1 97.94 464 GLY B CA 1
ATOM 8965 C C . GLY B 1 464 ? 0.885 25.281 2.654 1 97.94 464 GLY B C 1
ATOM 8966 O O . GLY B 1 464 ? 2.043 25.188 2.242 1 97.94 464 GLY B O 1
ATOM 8967 N N . VAL B 1 465 ? -0.111 24.875 1.957 1 97.5 465 VAL B N 1
ATOM 8968 C CA . VAL B 1 465 ? 0.072 24.344 0.609 1 97.5 465 VAL B CA 1
ATOM 8969 C C . VAL B 1 465 ? 0.559 25.453 -0.32 1 97.5 465 VAL B C 1
ATOM 8971 O O . VAL B 1 465 ? 1.359 25.203 -1.225 1 97.5 465 VAL B O 1
ATOM 8974 N N . ARG B 1 466 ? 0.115 26.625 -0.082 1 96.31 466 ARG B N 1
ATOM 8975 C CA . ARG B 1 466 ? 0.638 27.75 -0.834 1 96.31 466 ARG B CA 1
ATOM 8976 C C . ARG B 1 466 ? 2.133 27.938 -0.588 1 96.31 466 ARG B C 1
ATOM 8978 O O . ARG B 1 466 ? 2.881 28.281 -1.503 1 96.31 466 ARG B O 1
ATOM 8985 N N . VAL B 1 467 ? 2.516 27.703 0.604 1 96.44 467 VAL B N 1
ATOM 8986 C CA . VAL B 1 467 ? 3.936 27.766 0.935 1 96.44 467 VAL B CA 1
ATOM 8987 C C . VAL B 1 467 ? 4.691 26.672 0.176 1 96.44 467 VAL B C 1
ATOM 8989 O O . VAL B 1 467 ? 5.789 26.906 -0.335 1 96.44 467 VAL B O 1
ATOM 8992 N N . LEU B 1 468 ? 4.117 25.531 0.128 1 95.38 468 LEU B N 1
ATOM 8993 C CA . LEU B 1 468 ? 4.742 24.422 -0.601 1 95.38 468 LEU B CA 1
ATOM 8994 C C . LEU B 1 468 ? 4.91 24.781 -2.074 1 95.38 468 LEU B C 1
ATOM 8996 O O . LEU B 1 468 ? 5.938 24.469 -2.678 1 95.38 468 LEU B O 1
ATOM 9000 N N . ILE B 1 469 ? 3.943 25.391 -2.615 1 93.81 469 ILE B N 1
ATOM 9001 C CA . ILE B 1 469 ? 4.004 25.797 -4.016 1 93.81 469 ILE B CA 1
ATOM 9002 C C . ILE B 1 469 ? 5.074 26.859 -4.195 1 93.81 469 ILE B C 1
ATOM 9004 O O . ILE B 1 469 ? 5.852 26.828 -5.152 1 93.81 469 ILE B O 1
ATOM 9008 N N . ALA B 1 470 ? 5.125 27.781 -3.293 1 93.25 470 ALA B N 1
ATOM 9009 C CA . ALA B 1 470 ? 6.16 28.812 -3.326 1 93.25 470 ALA B CA 1
ATOM 9010 C C . ALA B 1 470 ? 7.555 28.188 -3.264 1 93.25 470 ALA B C 1
ATOM 9012 O O . ALA B 1 470 ? 8.477 28.656 -3.932 1 93.25 470 ALA B O 1
ATOM 9013 N N . ARG B 1 471 ? 7.648 27.25 -2.471 1 91.38 471 ARG B N 1
ATOM 9014 C CA . ARG B 1 471 ? 8.914 26.531 -2.361 1 91.38 471 ARG B CA 1
ATOM 9015 C C . ARG B 1 471 ? 9.336 25.953 -3.709 1 91.38 471 ARG B C 1
ATOM 9017 O O . ARG B 1 471 ? 10.516 26.016 -4.074 1 91.38 471 ARG B O 1
ATOM 9024 N N . LEU B 1 472 ? 8.461 25.391 -4.383 1 89.19 472 LEU B N 1
ATOM 9025 C CA . LEU B 1 472 ? 8.742 24.828 -5.703 1 89.19 472 LEU B CA 1
ATOM 9026 C C . LEU B 1 472 ? 9.164 25.922 -6.676 1 89.19 472 LEU B C 1
ATOM 9028 O O . LEU B 1 472 ? 10.078 25.734 -7.477 1 89.19 472 LEU B O 1
ATOM 9032 N N . TYR B 1 473 ? 8.547 27.094 -6.578 1 87.69 473 TYR B N 1
ATOM 9033 C CA . TYR B 1 473 ? 8.898 28.219 -7.434 1 87.69 473 TYR B CA 1
ATOM 9034 C C . TYR B 1 473 ? 10.32 28.688 -7.16 1 87.69 473 TYR B C 1
ATOM 9036 O O . TYR B 1 473 ? 11.094 28.922 -8.094 1 87.69 473 TYR B O 1
ATOM 9044 N N . VAL B 1 474 ? 10.641 28.734 -5.977 1 86.06 474 VAL B N 1
ATOM 9045 C CA . VAL B 1 474 ? 11.969 29.219 -5.598 1 86.06 474 VAL B CA 1
ATOM 9046 C C . VAL B 1 474 ? 13.016 28.188 -6.016 1 86.06 474 VAL B C 1
ATOM 9048 O O . VAL B 1 474 ? 14.078 28.562 -6.523 1 86.06 474 VAL B O 1
ATOM 9051 N N . THR B 1 475 ? 12.727 26.938 -5.852 1 81.88 475 THR B N 1
ATOM 9052 C CA . THR B 1 475 ? 13.656 25.844 -6.148 1 81.88 475 THR B CA 1
ATOM 9053 C C . THR B 1 475 ? 13.859 25.703 -7.652 1 81.88 475 THR B C 1
ATOM 9055 O O . THR B 1 475 ? 14.93 25.281 -8.102 1 81.88 475 THR B O 1
ATOM 9058 N N . SER B 1 476 ? 12.922 26.031 -8.438 1 80.44 476 SER B N 1
ATOM 9059 C CA . SER B 1 476 ? 13 25.875 -9.883 1 80.44 476 SER B CA 1
ATOM 9060 C C . SER B 1 476 ? 14.086 26.75 -10.492 1 80.44 476 SER B C 1
ATOM 9062 O O . SER B 1 476 ? 14.523 26.531 -11.617 1 80.44 476 SER B O 1
ATOM 9064 N N . HIS B 1 477 ? 14.664 27.672 -9.688 1 75.25 477 HIS B N 1
ATOM 9065 C CA . HIS B 1 477 ? 15.672 28.594 -10.188 1 75.25 477 HIS B CA 1
ATOM 9066 C C . HIS B 1 477 ? 17.031 28.328 -9.555 1 75.25 477 HIS B C 1
ATOM 9068 O O . HIS B 1 477 ? 17.953 29.141 -9.711 1 75.25 477 HIS B O 1
ATOM 9074 N N . HIS B 1 478 ? 17.234 27.297 -8.914 1 68.94 478 HIS B N 1
ATOM 9075 C CA . HIS B 1 478 ? 18.422 27.062 -8.086 1 68.94 478 HIS B CA 1
ATOM 9076 C C . HIS B 1 478 ? 19.641 26.797 -8.945 1 68.94 478 HIS B C 1
ATOM 9078 O O . HIS B 1 478 ? 20.781 27.031 -8.508 1 68.94 478 HIS B O 1
ATOM 9084 N N . ASP B 1 479 ? 19.516 26.344 -10.07 1 61.31 479 ASP B N 1
ATOM 9085 C CA . ASP B 1 479 ? 20.656 25.953 -10.891 1 61.31 479 ASP B CA 1
ATOM 9086 C C . ASP B 1 479 ? 21.391 27.188 -11.43 1 61.31 479 ASP B C 1
ATOM 9088 O O . ASP B 1 479 ? 22.484 27.078 -11.977 1 61.31 479 ASP B O 1
ATOM 9092 N N . GLN B 1 480 ? 20.922 28.297 -10.977 1 65.69 480 GLN B N 1
ATOM 9093 C CA . GLN B 1 480 ? 21.516 29.5 -11.531 1 65.69 480 GLN B CA 1
ATOM 9094 C C . GLN B 1 480 ? 22.531 30.109 -10.555 1 65.69 480 GLN B C 1
ATOM 9096 O O . GLN B 1 480 ? 22.328 30.094 -9.344 1 65.69 480 GLN B O 1
ATOM 9101 N N . GLN B 1 481 ? 23.609 30.422 -11 1 68.69 481 GLN B N 1
ATOM 9102 C CA . GLN B 1 481 ? 24.656 31 -10.172 1 68.69 481 GLN B CA 1
ATOM 9103 C C . GLN B 1 481 ? 24.219 32.312 -9.562 1 68.69 481 GLN B C 1
ATOM 9105 O O . GLN B 1 481 ? 24.391 32.562 -8.359 1 68.69 481 GLN B O 1
ATOM 9110 N N . ASN B 1 482 ? 23.734 33.156 -10.422 1 77.75 482 ASN B N 1
ATOM 9111 C CA . ASN B 1 482 ? 23.281 34.469 -9.945 1 77.75 482 ASN B CA 1
ATOM 9112 C C . ASN B 1 482 ? 21.766 34.562 -9.938 1 77.75 482 ASN B C 1
ATOM 9114 O O . ASN B 1 482 ? 21.078 33.969 -10.773 1 77.75 482 ASN B O 1
ATOM 9118 N N . ILE B 1 483 ? 21.312 35.312 -8.961 1 84.12 483 ILE B N 1
ATOM 9119 C CA . ILE B 1 483 ? 19.875 35.531 -8.859 1 84.12 483 ILE B CA 1
ATOM 9120 C C . ILE B 1 483 ? 19.406 36.375 -10.031 1 84.12 483 ILE B C 1
ATOM 9122 O O . ILE B 1 483 ? 19.859 37.531 -10.211 1 84.12 483 ILE B O 1
ATOM 9126 N N . ARG B 1 484 ? 18.609 35.875 -10.812 1 82.69 484 ARG B N 1
ATOM 9127 C CA . ARG B 1 484 ? 18.031 36.562 -11.953 1 82.69 484 ARG B CA 1
ATOM 9128 C C . ARG B 1 484 ? 16.672 37.156 -11.594 1 82.69 484 ARG B C 1
ATOM 9130 O O . ARG B 1 484 ? 16.172 36.969 -10.492 1 82.69 484 ARG B O 1
ATOM 9137 N N . ALA B 1 485 ? 16.109 37.875 -12.477 1 83.12 485 ALA B N 1
ATOM 9138 C CA . ALA B 1 485 ? 14.844 38.594 -12.25 1 83.12 485 ALA B CA 1
ATOM 9139 C C . ALA B 1 485 ? 13.727 37.625 -11.906 1 83.12 485 ALA B C 1
ATOM 9141 O O . ALA B 1 485 ? 12.906 37.875 -11.023 1 83.12 485 ALA B O 1
ATOM 9142 N N . ALA B 1 486 ? 13.664 36.5 -12.594 1 82.88 486 ALA B N 1
ATOM 9143 C CA . ALA B 1 486 ? 12.617 35.531 -12.359 1 82.88 486 ALA B CA 1
ATOM 9144 C C . ALA B 1 486 ? 12.727 34.906 -10.961 1 82.88 486 ALA B C 1
ATOM 9146 O O . ALA B 1 486 ? 11.711 34.656 -10.312 1 82.88 486 ALA B O 1
ATOM 9147 N N . GLU B 1 487 ? 13.922 34.719 -10.555 1 87.44 487 GLU B N 1
ATOM 9148 C CA . GLU B 1 487 ? 14.141 34.188 -9.211 1 87.44 487 GLU B CA 1
ATOM 9149 C C . GLU B 1 487 ? 13.766 35.219 -8.148 1 87.44 487 GLU B C 1
ATOM 9151 O O . GLU B 1 487 ? 13.227 34.844 -7.102 1 87.44 487 GLU B O 1
ATOM 9156 N N . LEU B 1 488 ? 14.141 36.469 -8.391 1 88.25 488 LEU B N 1
ATOM 9157 C CA . LEU B 1 488 ? 13.805 37.531 -7.461 1 88.25 488 LEU B CA 1
ATOM 9158 C C . LEU B 1 488 ? 12.289 37.656 -7.301 1 88.25 488 LEU B C 1
ATOM 9160 O O . LEU B 1 488 ? 11.797 37.875 -6.195 1 88.25 488 LEU B O 1
ATOM 9164 N N . GLN B 1 489 ? 11.594 37.531 -8.375 1 87.44 489 GLN B N 1
ATOM 9165 C CA . GLN B 1 489 ? 10.133 37.562 -8.328 1 87.44 489 GLN B CA 1
ATOM 9166 C C . GLN B 1 489 ? 9.594 36.406 -7.5 1 87.44 489 GLN B C 1
ATOM 9168 O O . GLN B 1 489 ? 8.648 36.562 -6.73 1 87.44 489 GLN B O 1
ATOM 9173 N N . ALA B 1 490 ? 10.172 35.219 -7.73 1 88.5 490 ALA B N 1
ATOM 9174 C CA . ALA B 1 490 ? 9.773 34.062 -6.961 1 88.5 490 ALA B CA 1
ATOM 9175 C C . ALA B 1 490 ? 10.016 34.25 -5.469 1 88.5 490 ALA B C 1
ATOM 9177 O O . ALA B 1 490 ? 9.211 33.844 -4.637 1 88.5 490 ALA B O 1
ATOM 9178 N N . ILE B 1 491 ? 11.078 34.875 -5.156 1 91.12 491 ILE B N 1
ATOM 9179 C CA . ILE B 1 491 ? 11.43 35.156 -3.77 1 91.12 491 ILE B CA 1
ATOM 9180 C C . ILE B 1 491 ? 10.438 36.156 -3.17 1 91.12 491 ILE B C 1
ATOM 9182 O O . ILE B 1 491 ? 9.969 35.969 -2.045 1 91.12 491 ILE B O 1
ATOM 9186 N N . GLU B 1 492 ? 10.133 37.125 -3.928 1 91.81 492 GLU B N 1
ATOM 9187 C CA . GLU B 1 492 ? 9.172 38.125 -3.459 1 91.81 492 GLU B CA 1
ATOM 9188 C C . GLU B 1 492 ? 7.812 37.5 -3.172 1 91.81 492 GLU B C 1
ATOM 9190 O O . GLU B 1 492 ? 7.215 37.75 -2.127 1 91.81 492 GLU B O 1
ATOM 9195 N N . ILE B 1 493 ? 7.359 36.719 -4.047 1 89.94 493 ILE B N 1
ATOM 9196 C CA . ILE B 1 493 ? 6.078 36.031 -3.883 1 89.94 493 ILE B CA 1
ATOM 9197 C C . ILE B 1 493 ? 6.16 35.062 -2.707 1 89.94 493 ILE B C 1
ATOM 9199 O O . ILE B 1 493 ? 5.227 34.969 -1.908 1 89.94 493 ILE B O 1
ATOM 9203 N N . GLY B 1 494 ? 7.246 34.344 -2.66 1 93.56 494 GLY B N 1
ATOM 9204 C CA . GLY B 1 494 ? 7.453 33.438 -1.554 1 93.56 494 GLY B CA 1
ATOM 9205 C C . GLY B 1 494 ? 7.422 34.125 -0.199 1 93.56 494 GLY B C 1
ATOM 9206 O O . GLY B 1 494 ? 6.809 33.625 0.742 1 93.56 494 GLY B O 1
ATOM 9207 N N . LEU B 1 495 ? 8.062 35.25 -0.09 1 96.19 495 LEU B N 1
ATOM 9208 C CA . LEU B 1 495 ? 8.078 36.031 1.159 1 96.19 495 LEU B CA 1
ATOM 9209 C C . LEU B 1 495 ? 6.684 36.5 1.523 1 96.19 495 LEU B C 1
ATOM 9211 O O . LEU B 1 495 ? 6.293 36.469 2.693 1 96.19 495 LEU B O 1
ATOM 9215 N N . SER B 1 496 ? 5.984 36.906 0.54 1 95 496 SER B N 1
ATOM 9216 C CA . SER B 1 496 ? 4.625 37.375 0.783 1 95 496 SER B CA 1
ATOM 9217 C C . SER B 1 496 ? 3.734 36.25 1.299 1 95 496 SER B C 1
ATOM 9219 O O . SER B 1 496 ? 2.945 36.469 2.225 1 95 496 SER B O 1
ATOM 9221 N N . ILE B 1 497 ? 3.834 35.125 0.728 1 95.25 497 ILE B N 1
ATOM 9222 C CA . ILE B 1 497 ? 3.047 33.969 1.126 1 95.25 497 ILE B CA 1
ATOM 9223 C C . ILE B 1 497 ? 3.439 33.531 2.537 1 95.25 497 ILE B C 1
ATOM 9225 O O . ILE B 1 497 ? 2.576 33.219 3.361 1 95.25 497 ILE B O 1
ATOM 9229 N N . CYS B 1 498 ? 4.699 33.531 2.812 1 97.5 498 CYS B N 1
ATOM 9230 C CA . CYS B 1 498 ? 5.172 33.156 4.145 1 97.5 498 CYS B CA 1
ATOM 9231 C C . CYS B 1 498 ? 4.699 34.156 5.184 1 97.5 498 CYS B C 1
ATOM 9233 O O . CYS B 1 498 ? 4.383 33.781 6.316 1 97.5 498 CYS B O 1
ATOM 9235 N N . GLU B 1 499 ? 4.734 35.406 4.766 1 97.56 499 GLU B N 1
ATOM 9236 C CA . GLU B 1 499 ? 4.266 36.438 5.676 1 97.56 499 GLU B CA 1
ATOM 9237 C C . GLU B 1 499 ? 2.812 36.219 6.078 1 97.56 499 GLU B C 1
ATOM 9239 O O . GLU B 1 499 ? 2.463 36.344 7.254 1 97.56 499 GLU B O 1
ATOM 9244 N N . GLU B 1 500 ? 2.006 35.906 5.137 1 95.81 500 GLU B N 1
ATOM 9245 C CA . GLU B 1 500 ? 0.609 35.594 5.43 1 95.81 500 GLU B CA 1
ATOM 9246 C C . GLU B 1 500 ? 0.495 34.406 6.387 1 95.81 500 GLU B C 1
ATOM 9248 O O . GLU B 1 500 ? -0.327 34.438 7.305 1 95.81 500 GLU B O 1
ATOM 9253 N N . PHE B 1 501 ? 1.217 33.406 6.184 1 97.69 501 PHE B N 1
ATOM 9254 C CA . PHE B 1 501 ? 1.216 32.219 7.02 1 97.69 501 PHE B CA 1
ATOM 9255 C C . PHE B 1 501 ? 1.658 32.562 8.438 1 97.69 501 PHE B C 1
ATOM 9257 O O . PHE B 1 501 ? 1.052 32.094 9.414 1 97.69 501 PHE B O 1
ATOM 9264 N N . VAL B 1 502 ? 2.723 33.375 8.57 1 97.88 502 VAL B N 1
ATOM 9265 C CA . VAL B 1 502 ? 3.248 33.781 9.875 1 97.88 502 VAL B CA 1
ATOM 9266 C C . VAL B 1 502 ? 2.213 34.625 10.617 1 97.88 502 VAL B C 1
ATOM 9268 O O . VAL B 1 502 ? 1.991 34.438 11.812 1 97.88 502 VAL B O 1
ATOM 9271 N N . HIS B 1 503 ? 1.591 35.5 9.922 1 96.19 503 HIS B N 1
ATOM 9272 C CA . HIS B 1 503 ? 0.548 36.312 10.531 1 96.19 503 HIS B CA 1
ATOM 9273 C C . HIS B 1 503 ? -0.613 35.438 11.023 1 96.19 503 HIS B C 1
ATOM 9275 O O . HIS B 1 503 ? -1.177 35.719 12.086 1 96.19 503 HIS B O 1
ATOM 9281 N N . PHE B 1 504 ? -0.996 34.5 10.266 1 96.56 504 PHE B N 1
ATOM 9282 C CA . PHE B 1 504 ? -2.047 33.562 10.664 1 96.56 504 PHE B CA 1
ATOM 9283 C C . PHE B 1 504 ? -1.708 32.906 11.992 1 96.56 504 PHE B C 1
ATOM 9285 O O . PHE B 1 504 ? -2.555 32.812 12.883 1 96.56 504 PHE B O 1
ATOM 9292 N N . LEU B 1 505 ? -0.472 32.406 12.086 1 97.19 505 LEU B N 1
ATOM 9293 C CA . LEU B 1 505 ? -0.044 31.75 13.305 1 97.19 505 LEU B CA 1
ATOM 9294 C C . LEU B 1 505 ? -0.057 32.688 14.492 1 97.19 505 LEU B C 1
ATOM 9296 O O . LEU B 1 505 ? -0.379 32.312 15.609 1 97.19 505 LEU B O 1
ATOM 9300 N N . GLN B 1 506 ? 0.267 33.938 14.242 1 94.62 506 GLN B N 1
ATOM 9301 C CA . GLN B 1 506 ? 0.313 34.938 15.297 1 94.62 506 GLN B CA 1
ATOM 9302 C C . GLN B 1 506 ? -1.091 35.312 15.781 1 94.62 506 GLN B C 1
ATOM 9304 O O . GLN B 1 506 ? -1.276 35.719 16.922 1 94.62 506 GLN B O 1
ATOM 9309 N N . GLU B 1 507 ? -2 35.094 14.906 1 92.69 507 GLU B N 1
ATOM 9310 C CA . GLU B 1 507 ? -3.373 35.469 15.219 1 92.69 507 GLU B CA 1
ATOM 9311 C C . GLU B 1 507 ? -4.102 34.375 15.961 1 92.69 507 GLU B C 1
ATOM 9313 O O . GLU B 1 507 ? -5.195 34.562 16.5 1 92.69 507 GLU B O 1
ATOM 9318 N N . LEU B 1 508 ? -3.549 33.188 15.992 1 93.81 508 LEU B N 1
ATOM 9319 C CA . LEU B 1 508 ? -4.191 32.094 16.703 1 93.81 508 LEU B CA 1
ATOM 9320 C C . LEU B 1 508 ? -4.273 32.375 18.188 1 93.81 508 LEU B C 1
ATOM 9322 O O . LEU B 1 508 ? -3.287 32.812 18.797 1 93.81 508 LEU B O 1
ATOM 9326 N N . SER B 1 509 ? -5.41 32.219 18.734 1 91.69 509 SER B N 1
ATOM 9327 C CA . SER B 1 509 ? -5.617 32.375 20.156 1 91.69 509 SER B CA 1
ATOM 9328 C C . SER B 1 509 ? -5.293 31.109 20.922 1 91.69 509 SER B C 1
ATOM 9330 O O . SER B 1 509 ? -5.828 30.047 20.625 1 91.69 509 SER B O 1
ATOM 9332 N N . PRO B 1 510 ? -4.477 31.172 21.922 1 91.69 510 PRO B N 1
ATOM 9333 C CA . PRO B 1 510 ? -4.164 29.984 22.703 1 91.69 510 PRO B CA 1
ATOM 9334 C C . PRO B 1 510 ? -5.395 29.375 23.375 1 91.69 510 PRO B C 1
ATOM 9336 O O . PRO B 1 510 ? -5.496 28.156 23.5 1 91.69 510 PRO B O 1
ATOM 9339 N N . GLU B 1 511 ? -6.359 30.172 23.734 1 87.94 511 GLU B N 1
ATOM 9340 C CA . GLU B 1 511 ? -7.539 29.703 24.453 1 87.94 511 GLU B CA 1
ATOM 9341 C C . GLU B 1 511 ? -8.555 29.078 23.516 1 87.94 511 GLU B C 1
ATOM 9343 O O . GLU B 1 511 ? -9.203 28.094 23.859 1 87.94 511 GLU B O 1
ATOM 9348 N N . LEU B 1 512 ? -8.547 29.578 22.344 1 89.88 512 LEU B N 1
ATOM 9349 C CA . LEU B 1 512 ? -9.633 29.172 21.453 1 89.88 512 LEU B CA 1
ATOM 9350 C C . LEU B 1 512 ? -9.125 28.188 20.391 1 89.88 512 LEU B C 1
ATOM 9352 O O . LEU B 1 512 ? -9.883 27.344 19.922 1 89.88 512 LEU B O 1
ATOM 9356 N N . ASP B 1 513 ? -7.844 28.281 20.062 1 93.12 513 ASP B N 1
ATOM 9357 C CA . ASP B 1 513 ? -7.434 27.641 18.828 1 93.12 513 ASP B CA 1
ATOM 9358 C C . ASP B 1 513 ? -6.445 26.5 19.094 1 93.12 513 ASP B C 1
ATOM 9360 O O . ASP B 1 513 ? -6.289 25.594 18.281 1 93.12 513 ASP B O 1
ATOM 9364 N N . TYR B 1 514 ? -5.805 26.484 20.141 1 92.56 514 TYR B N 1
ATOM 9365 C CA . TYR B 1 514 ? -4.734 25.516 20.344 1 92.56 514 TYR B CA 1
ATOM 9366 C C . TYR B 1 514 ? -5.297 24.141 20.688 1 92.56 514 TYR B C 1
ATOM 9368 O O . TYR B 1 514 ? -4.758 23.125 20.25 1 92.56 514 TYR B O 1
ATOM 9376 N N . ASN B 1 515 ? -6.383 24.141 21.438 1 90 515 ASN B N 1
ATOM 9377 C CA . ASN B 1 515 ? -6.926 22.859 21.891 1 90 515 ASN B CA 1
ATOM 9378 C C . ASN B 1 515 ? -8.117 22.422 21.047 1 90 515 ASN B C 1
ATOM 9380 O O . ASN B 1 515 ? -9.125 21.953 21.578 1 90 515 ASN B O 1
ATOM 9384 N N . THR B 1 516 ? -8.023 22.672 19.781 1 93.5 516 THR B N 1
ATOM 9385 C CA . THR B 1 516 ? -9.023 22.219 18.828 1 93.5 516 THR B CA 1
ATOM 9386 C C . THR B 1 516 ? -8.445 21.141 17.906 1 93.5 516 THR B C 1
ATOM 9388 O O . THR B 1 516 ? -7.387 20.594 18.188 1 93.5 516 THR B O 1
ATOM 9391 N N . PHE B 1 517 ? -9.18 20.844 16.906 1 96.62 517 PHE B N 1
ATOM 9392 C CA . PHE B 1 517 ? -8.781 19.766 16.016 1 96.62 517 PHE B CA 1
ATOM 9393 C C . PHE B 1 517 ? -7.676 20.234 15.07 1 96.62 517 PHE B C 1
ATOM 9395 O O . PHE B 1 517 ? -7.836 21.234 14.367 1 96.62 517 PHE B O 1
ATOM 9402 N N . TRP B 1 518 ? -6.57 19.5 15.109 1 97.81 518 TRP B N 1
ATOM 9403 C CA . TRP B 1 518 ? -5.469 19.703 14.172 1 97.81 518 TRP B CA 1
ATOM 9404 C C . TRP B 1 518 ? -5.008 18.359 13.594 1 97.81 518 TRP B C 1
ATOM 9406 O O . TRP B 1 518 ? -5.02 17.344 14.289 1 97.81 518 TRP B O 1
ATOM 9416 N N . LEU B 1 519 ? -4.621 18.359 12.367 1 97.81 519 LEU B N 1
ATOM 9417 C CA . LEU B 1 519 ? -4.016 17.188 11.75 1 97.81 519 LEU B CA 1
ATOM 9418 C C . LEU B 1 519 ? -2.502 17.203 11.922 1 97.81 519 LEU B C 1
ATOM 9420 O O . LEU B 1 519 ? -1.893 18.266 12.008 1 97.81 519 LEU B O 1
ATOM 9424 N N . PRO B 1 520 ? -1.92 16.031 11.922 1 95.25 520 PRO B N 1
ATOM 9425 C CA . PRO B 1 520 ? -0.486 15.945 12.203 1 95.25 520 PRO B CA 1
ATOM 9426 C C . PRO B 1 520 ? 0.364 16.719 11.195 1 95.25 520 PRO B C 1
ATOM 9428 O O . PRO B 1 520 ? 1.435 17.219 11.547 1 95.25 520 PRO B O 1
ATOM 9431 N N . HIS B 1 521 ? -0.071 16.875 9.977 1 96.25 521 HIS B N 1
ATOM 9432 C CA . HIS B 1 521 ? 0.77 17.5 8.953 1 96.25 521 HIS B CA 1
ATOM 9433 C C . HIS B 1 521 ? 0.897 19 9.18 1 96.25 521 HIS B C 1
ATOM 9435 O O . HIS B 1 521 ? 1.753 19.656 8.578 1 96.25 521 HIS B O 1
ATOM 9441 N N . CYS B 1 522 ? 0.155 19.547 10.078 1 97.25 522 CYS B N 1
ATOM 9442 C CA . CYS B 1 522 ? 0.214 20.969 10.359 1 97.25 522 CYS B CA 1
ATOM 9443 C C . CYS B 1 522 ? 1.586 21.359 10.898 1 97.25 522 CYS B C 1
ATOM 9445 O O . CYS B 1 522 ? 2.104 22.438 10.562 1 97.25 522 CYS B O 1
ATOM 9447 N N . SER B 1 523 ? 2.178 20.562 11.703 1 95.06 523 SER B N 1
ATOM 9448 C CA . SER B 1 523 ? 3.52 20.844 12.195 1 95.06 523 SER B CA 1
ATOM 9449 C C . SER B 1 523 ? 4.531 20.875 11.055 1 95.06 523 SER B C 1
ATOM 9451 O O . SER B 1 523 ? 5.457 21.688 11.062 1 95.06 523 SER B O 1
ATOM 9453 N N . PHE B 1 524 ? 4.363 20.031 10.117 1 93.5 524 PHE B N 1
ATOM 9454 C CA . PHE B 1 524 ? 5.215 19.984 8.938 1 93.5 524 PHE B CA 1
ATOM 9455 C C . PHE B 1 524 ? 5.105 21.281 8.141 1 93.5 524 PHE B C 1
ATOM 9457 O O . PHE B 1 524 ? 6.109 21.812 7.668 1 93.5 524 PHE B O 1
ATOM 9464 N N . LEU B 1 525 ? 3.922 21.734 8.023 1 96.31 525 LEU B N 1
ATOM 9465 C CA . LEU B 1 525 ? 3.693 22.953 7.262 1 96.31 525 LEU B CA 1
ATOM 9466 C C . LEU B 1 525 ? 4.363 24.141 7.938 1 96.31 525 LEU B C 1
ATOM 9468 O O . LEU B 1 525 ? 4.926 25.016 7.266 1 96.31 525 LEU B O 1
ATOM 9472 N N . ILE B 1 526 ? 4.316 24.156 9.234 1 97.06 526 ILE B N 1
ATOM 9473 C CA . ILE B 1 526 ? 4.973 25.203 9.984 1 97.06 526 ILE B CA 1
ATOM 9474 C C . ILE B 1 526 ? 6.484 25.141 9.758 1 97.06 526 ILE B C 1
ATOM 9476 O O . ILE B 1 526 ? 7.117 26.156 9.453 1 97.06 526 ILE B O 1
ATOM 9480 N N . SER B 1 527 ? 7.008 24.016 9.859 1 92.56 527 SER B N 1
ATOM 9481 C CA . SER B 1 527 ? 8.445 23.844 9.672 1 92.56 527 SER B CA 1
ATOM 9482 C C . SER B 1 527 ? 8.859 24.125 8.234 1 92.56 527 SER B C 1
ATOM 9484 O O . SER B 1 527 ? 9.961 24.625 7.992 1 92.56 527 SER B O 1
ATOM 9486 N N . THR B 1 528 ? 7.996 23.781 7.352 1 92.75 528 THR B N 1
ATOM 9487 C CA . THR B 1 528 ? 8.281 24.047 5.941 1 92.75 528 THR B CA 1
ATOM 9488 C C . THR B 1 528 ? 8.336 25.547 5.672 1 92.75 528 THR B C 1
ATOM 9490 O O . THR B 1 528 ? 9.172 26 4.891 1 92.75 528 THR B O 1
ATOM 9493 N N . CYS B 1 529 ? 7.473 26.219 6.273 1 96.19 529 CYS B N 1
ATOM 9494 C CA . CYS B 1 529 ? 7.52 27.672 6.141 1 96.19 529 CYS B CA 1
ATOM 9495 C C . CYS B 1 529 ? 8.828 28.234 6.688 1 96.19 529 CYS B C 1
ATOM 9497 O O . CYS B 1 529 ? 9.477 29.047 6.039 1 96.19 529 CYS B O 1
ATOM 9499 N N . LEU B 1 530 ? 9.18 27.797 7.809 1 94.38 530 LEU B N 1
ATOM 9500 C CA . LEU B 1 530 ? 10.445 28.203 8.391 1 94.38 530 LEU B CA 1
ATOM 9501 C C . LEU B 1 530 ? 11.609 27.828 7.48 1 94.38 530 LEU B C 1
ATOM 9503 O O . LEU B 1 530 ? 12.523 28.641 7.27 1 94.38 530 LEU B O 1
ATOM 9507 N N . GLY B 1 531 ? 11.531 26.625 6.969 1 91.19 531 GLY B N 1
ATOM 9508 C CA . GLY B 1 531 ? 12.578 26.156 6.062 1 91.19 531 GLY B CA 1
ATOM 9509 C C . GLY B 1 531 ? 12.703 27.016 4.816 1 91.19 531 GLY B C 1
ATOM 9510 O O . GLY B 1 531 ? 13.812 27.328 4.379 1 91.19 531 GLY B O 1
ATOM 9511 N N . LEU B 1 532 ? 11.617 27.328 4.254 1 92.19 532 LEU B N 1
ATOM 9512 C CA . LEU B 1 532 ? 11.633 28.156 3.059 1 92.19 532 LEU B CA 1
ATOM 9513 C C . LEU B 1 532 ? 12.211 29.531 3.365 1 92.19 532 LEU B C 1
ATOM 9515 O O . LEU B 1 532 ? 13.023 30.062 2.592 1 92.19 532 LEU B O 1
ATOM 9519 N N . LEU B 1 533 ? 11.812 30.141 4.473 1 94.62 533 LEU B N 1
ATOM 9520 C CA . LEU B 1 533 ? 12.328 31.438 4.875 1 94.62 533 LEU B CA 1
ATOM 9521 C C . LEU B 1 533 ? 13.844 31.391 5.082 1 94.62 533 LEU B C 1
ATOM 9523 O O . LEU B 1 533 ? 14.562 32.281 4.637 1 94.62 533 LEU B O 1
ATOM 9527 N N . LEU B 1 534 ? 14.266 30.375 5.691 1 91.44 534 LEU B N 1
ATOM 9528 C CA . LEU B 1 534 ? 15.695 30.234 5.934 1 91.44 534 LEU B CA 1
ATOM 9529 C C . LEU B 1 534 ? 16.453 30.031 4.621 1 91.44 534 LEU B C 1
ATOM 9531 O O . LEU B 1 534 ? 17.547 30.562 4.449 1 91.44 534 LEU B O 1
ATOM 9535 N N . ARG B 1 535 ? 15.922 29.266 3.773 1 88.62 535 ARG B N 1
ATOM 9536 C CA . ARG B 1 535 ? 16.531 29.078 2.463 1 88.62 535 ARG B CA 1
ATOM 9537 C C . ARG B 1 535 ? 16.672 30.391 1.717 1 88.62 535 ARG B C 1
ATOM 9539 O O . ARG B 1 535 ? 17.688 30.641 1.063 1 88.62 535 ARG B O 1
ATOM 9546 N N . ILE B 1 536 ? 15.633 31.156 1.744 1 90.88 536 ILE B N 1
ATOM 9547 C CA . ILE B 1 536 ? 15.656 32.469 1.103 1 90.88 536 ILE B CA 1
ATOM 9548 C C . ILE B 1 536 ? 16.719 33.344 1.758 1 90.88 536 ILE B C 1
ATOM 9550 O O . ILE B 1 536 ? 17.484 34.031 1.068 1 90.88 536 ILE B O 1
ATOM 9554 N N . CYS B 1 537 ? 16.828 33.281 3.045 1 91.06 537 CYS B N 1
ATOM 9555 C CA . CYS B 1 537 ? 17.828 34.062 3.768 1 91.06 537 CYS B CA 1
ATOM 9556 C C . CYS B 1 537 ? 19.234 33.688 3.312 1 91.06 537 CYS B C 1
ATOM 9558 O O . CYS B 1 537 ? 20.062 34.562 3.053 1 91.06 537 CYS B O 1
ATOM 9560 N N . VAL B 1 538 ? 19.469 32.406 3.203 1 86.88 538 VAL B N 1
ATOM 9561 C CA . VAL B 1 538 ? 20.797 31.922 2.816 1 86.88 538 VAL B CA 1
ATOM 9562 C C . VAL B 1 538 ? 21.094 32.344 1.377 1 86.88 538 VAL B C 1
ATOM 9564 O O . VAL B 1 538 ? 22.203 32.781 1.07 1 86.88 538 VAL B O 1
ATOM 9567 N N . ARG B 1 539 ? 20.141 32.188 0.538 1 86.5 539 ARG B N 1
ATOM 9568 C CA . ARG B 1 539 ? 20.312 32.531 -0.871 1 86.5 539 ARG B CA 1
ATOM 9569 C C . ARG B 1 539 ? 20.594 34.031 -1.038 1 86.5 539 ARG B C 1
ATOM 9571 O O . ARG B 1 539 ? 21.469 34.406 -1.818 1 86.5 539 ARG B O 1
ATOM 9578 N N . LEU B 1 540 ? 19.922 34.844 -0.358 1 88.5 540 LEU B N 1
ATOM 9579 C CA . LEU B 1 540 ? 20.109 36.281 -0.431 1 88.5 540 LEU B CA 1
ATOM 9580 C C . LEU B 1 540 ? 21.453 36.688 0.166 1 88.5 540 LEU B C 1
ATOM 9582 O O . LEU B 1 540 ? 22.141 37.562 -0.37 1 88.5 540 LEU B O 1
ATOM 9586 N N . HIS B 1 541 ? 21.781 36.031 1.205 1 86.19 541 HIS B N 1
ATOM 9587 C CA . HIS B 1 541 ? 23.047 36.312 1.848 1 86.19 541 HIS B CA 1
ATOM 9588 C C . HIS B 1 541 ? 24.219 35.969 0.931 1 86.19 541 HIS B C 1
ATOM 9590 O O . HIS B 1 541 ? 25.188 36.75 0.829 1 86.19 541 HIS B O 1
ATOM 9596 N N . THR B 1 542 ? 24.172 34.844 0.297 1 82.94 542 THR B N 1
ATOM 9597 C CA . THR B 1 542 ? 25.219 34.375 -0.597 1 82.94 542 THR B CA 1
ATOM 9598 C C . THR B 1 542 ? 25.344 35.281 -1.812 1 82.94 542 THR B C 1
ATOM 9600 O O . THR B 1 542 ? 26.453 35.594 -2.266 1 82.94 542 THR B O 1
ATOM 9603 N N . GLN B 1 543 ? 24.266 35.719 -2.293 1 85.12 543 GLN B N 1
ATOM 9604 C CA . GLN B 1 543 ? 24.281 36.594 -3.459 1 85.12 543 GLN B CA 1
ATOM 9605 C C . GLN B 1 543 ? 24.812 38 -3.102 1 85.12 543 GLN B C 1
ATOM 9607 O O . GLN B 1 543 ? 25.531 38.594 -3.9 1 85.12 543 GLN B O 1
ATOM 9612 N N . ARG B 1 544 ? 24.516 38.438 -2.039 1 85.25 544 ARG B N 1
ATOM 9613 C CA . ARG B 1 544 ? 24.984 39.75 -1.586 1 85.25 544 ARG B CA 1
ATOM 9614 C C . ARG B 1 544 ? 26.5 39.75 -1.359 1 85.25 544 ARG B C 1
ATOM 9616 O O . ARG B 1 544 ? 27.172 40.75 -1.571 1 85.25 544 ARG B O 1
ATOM 9623 N N . ALA B 1 545 ? 26.953 38.594 -0.962 1 79.81 545 ALA B N 1
ATOM 9624 C CA . ALA B 1 545 ? 28.375 38.438 -0.699 1 79.81 545 ALA B CA 1
ATOM 9625 C C . ALA B 1 545 ? 29.172 38.406 -2.002 1 79.81 545 ALA B C 1
ATOM 9627 O O . ALA B 1 545 ? 30.375 38.656 -2.01 1 79.81 545 ALA B O 1
ATOM 9628 N N . ASN B 1 546 ? 28.422 38.125 -3.012 1 80.75 546 ASN B N 1
ATOM 9629 C CA . ASN B 1 546 ? 29.094 38.094 -4.309 1 80.75 546 ASN B CA 1
ATOM 9630 C C . ASN B 1 546 ? 29.453 39.5 -4.805 1 80.75 546 ASN B C 1
ATOM 9632 O O . ASN B 1 546 ? 28.578 40.344 -4.934 1 80.75 546 ASN B O 1
ATOM 9636 N N . ILE B 1 547 ? 30.688 39.688 -5.16 1 73.81 547 ILE B N 1
ATOM 9637 C CA . ILE B 1 547 ? 31.281 40.969 -5.516 1 73.81 547 ILE B CA 1
ATOM 9638 C C . ILE B 1 547 ? 30.719 41.438 -6.855 1 73.81 547 ILE B C 1
ATOM 9640 O O . ILE B 1 547 ? 30.562 42.656 -7.086 1 73.81 547 ILE B O 1
ATOM 9644 N N . SER B 1 548 ? 30.359 40.5 -7.66 1 80.44 548 SER B N 1
ATOM 9645 C CA . SER B 1 548 ? 29.938 40.844 -9.016 1 80.44 548 SER B CA 1
ATOM 9646 C C . SER B 1 548 ? 28.5 41.344 -9.055 1 80.44 548 SER B C 1
ATOM 9648 O O . SER B 1 548 ? 28 41.781 -10.094 1 80.44 548 SER B O 1
ATOM 9650 N N . THR B 1 549 ? 27.891 41.406 -7.895 1 83.12 549 THR B N 1
ATOM 9651 C CA . THR B 1 549 ? 26.484 41.812 -7.852 1 83.12 549 THR B CA 1
ATOM 9652 C C . THR B 1 549 ? 26.359 43.344 -7.953 1 83.12 549 THR B C 1
ATOM 9654 O O . THR B 1 549 ? 26.984 44.062 -7.184 1 83.12 549 THR B O 1
ATOM 9657 N N . PRO B 1 550 ? 25.672 43.844 -8.898 1 83.19 550 PRO B N 1
ATOM 9658 C CA . PRO B 1 550 ? 25.484 45.281 -9.055 1 83.19 550 PRO B CA 1
ATOM 9659 C C . PRO B 1 550 ? 24.906 45.938 -7.805 1 83.19 550 PRO B C 1
ATOM 9661 O O . PRO B 1 550 ? 24.125 45.312 -7.082 1 83.19 550 PRO B O 1
ATOM 9664 N N . THR B 1 551 ? 25.25 47.188 -7.637 1 82.69 551 THR B N 1
ATOM 9665 C CA . THR B 1 551 ? 24.922 47.906 -6.418 1 82.69 551 THR B CA 1
ATOM 9666 C C . THR B 1 551 ? 23.406 48.062 -6.277 1 82.69 551 THR B C 1
ATOM 9668 O O . THR B 1 551 ? 22.859 47.969 -5.172 1 82.69 551 THR B O 1
ATOM 9671 N N . ASN B 1 552 ? 22.672 48.344 -7.402 1 80.19 552 ASN B N 1
ATOM 9672 C CA . ASN B 1 552 ? 21.219 48.5 -7.352 1 80.19 552 ASN B CA 1
ATOM 9673 C C . ASN B 1 552 ? 20.547 47.188 -6.918 1 80.19 552 ASN B C 1
ATOM 9675 O O . ASN B 1 552 ? 19.578 47.219 -6.152 1 80.19 552 ASN B O 1
ATOM 9679 N N . LEU B 1 553 ? 21.078 46.125 -7.391 1 85 553 LEU B N 1
ATOM 9680 C CA . LEU B 1 553 ? 20.547 44.812 -7.02 1 85 553 LEU B CA 1
ATOM 9681 C C . LEU B 1 553 ? 20.859 44.5 -5.566 1 85 553 LEU B C 1
ATOM 9683 O O . LEU B 1 553 ? 20.062 43.875 -4.875 1 85 553 LEU B O 1
ATOM 9687 N N . LYS B 1 554 ? 21.922 45 -5.117 1 85.38 554 LYS B N 1
ATOM 9688 C CA . LYS B 1 554 ? 22.328 44.75 -3.736 1 85.38 554 LYS B CA 1
ATOM 9689 C C . LYS B 1 554 ? 21.375 45.406 -2.754 1 85.38 554 LYS B C 1
ATOM 9691 O O . LYS B 1 554 ? 21.078 44.844 -1.693 1 85.38 554 LYS B O 1
ATOM 9696 N N . ARG B 1 555 ? 20.906 46.562 -3.119 1 86.19 555 ARG B N 1
ATOM 9697 C CA . ARG B 1 555 ? 19.953 47.25 -2.254 1 86.19 555 ARG B CA 1
ATOM 9698 C C . ARG B 1 555 ? 18.641 46.469 -2.164 1 86.19 555 ARG B C 1
ATOM 9700 O O . ARG B 1 555 ? 18.062 46.344 -1.083 1 86.19 555 ARG B O 1
ATOM 9707 N N . ALA B 1 556 ? 18.156 46.031 -3.223 1 84.69 556 ALA B N 1
ATOM 9708 C CA . ALA B 1 556 ? 16.922 45.219 -3.24 1 84.69 556 ALA B CA 1
ATOM 9709 C C . ALA B 1 556 ? 17.094 43.938 -2.445 1 84.69 556 ALA B C 1
ATOM 9711 O O . ALA B 1 556 ? 16.203 43.531 -1.696 1 84.69 556 ALA B O 1
ATOM 9712 N N . LEU B 1 557 ? 18.25 43.344 -2.648 1 90.31 557 LEU B N 1
ATOM 9713 C CA . LEU B 1 557 ? 18.547 42.094 -1.946 1 90.31 557 LEU B CA 1
ATOM 9714 C C . LEU B 1 557 ? 18.594 42.312 -0.439 1 90.31 557 LEU B C 1
ATOM 9716 O O . LEU B 1 557 ? 18.188 41.438 0.338 1 90.31 557 LEU B O 1
ATOM 9720 N N . GLU B 1 558 ? 19.047 43.438 -0.097 1 90.75 558 GLU B N 1
ATOM 9721 C CA . GLU B 1 558 ? 19.125 43.781 1.323 1 90.75 558 GLU B CA 1
ATOM 9722 C C . GLU B 1 558 ? 17.734 43.938 1.936 1 90.75 558 GLU B C 1
ATOM 9724 O O . GLU B 1 558 ? 17.5 43.469 3.059 1 90.75 558 GLU B O 1
ATOM 9729 N N . GLN B 1 559 ? 16.844 44.594 1.252 1 91.88 559 GLN B N 1
ATOM 9730 C CA . GLN B 1 559 ? 15.484 44.75 1.744 1 91.88 559 GLN B CA 1
ATOM 9731 C C . GLN B 1 559 ? 14.797 43.406 1.939 1 91.88 559 GLN B C 1
ATOM 9733 O O . GLN B 1 559 ? 14.125 43.188 2.949 1 91.88 559 GLN B O 1
ATOM 9738 N N . TYR B 1 560 ? 14.961 42.562 0.972 1 93.31 560 TYR B N 1
ATOM 9739 C CA . TYR B 1 560 ? 14.367 41.25 1.063 1 93.31 560 TYR B CA 1
ATOM 9740 C C . TYR B 1 560 ? 15.008 40.438 2.189 1 93.31 560 TYR B C 1
ATOM 9742 O O . TYR B 1 560 ? 14.328 39.656 2.859 1 93.31 560 TYR B O 1
ATOM 9750 N N . SER B 1 561 ? 16.266 40.562 2.363 1 93.06 561 SER B N 1
ATOM 9751 C CA . SER B 1 561 ? 16.969 39.844 3.43 1 93.06 561 SER B CA 1
ATOM 9752 C C . SER B 1 561 ? 16.469 40.281 4.801 1 93.06 561 SER B C 1
ATOM 9754 O O . SER B 1 561 ? 16.234 39.438 5.672 1 93.06 561 SER B O 1
ATOM 9756 N N . VAL B 1 562 ? 16.25 41.562 4.98 1 94.06 562 VAL B N 1
ATOM 9757 C CA . VAL B 1 562 ? 15.75 42.094 6.254 1 94.06 562 VAL B CA 1
ATOM 9758 C C . VAL B 1 562 ? 14.344 41.531 6.516 1 94.06 562 VAL B C 1
ATOM 9760 O O . VAL B 1 562 ? 14.031 41.125 7.637 1 94.06 562 VAL B O 1
ATOM 9763 N N . SER B 1 563 ? 13.539 41.594 5.539 1 94.75 563 SER B N 1
ATOM 9764 C CA . SER B 1 563 ? 12.18 41.094 5.664 1 94.75 563 SER B CA 1
ATOM 9765 C C . SER B 1 563 ? 12.18 39.594 6.016 1 94.75 563 SER B C 1
ATOM 9767 O O . SER B 1 563 ? 11.422 39.156 6.887 1 94.75 563 SER B O 1
ATOM 9769 N N . ALA B 1 564 ? 12.984 38.844 5.328 1 95.56 564 ALA B N 1
ATOM 9770 C CA . ALA B 1 564 ? 13.062 37.406 5.566 1 95.56 564 ALA B CA 1
ATOM 9771 C C . ALA B 1 564 ? 13.531 37.094 6.992 1 95.56 564 ALA B C 1
ATOM 9773 O O . ALA B 1 564 ? 12.961 36.25 7.668 1 95.56 564 ALA B O 1
ATOM 9774 N N . ILE B 1 565 ? 14.516 37.812 7.438 1 94.88 565 ILE B N 1
ATOM 9775 C CA . ILE B 1 565 ? 15.07 37.594 8.773 1 94.88 565 ILE B CA 1
ATOM 9776 C C . ILE B 1 565 ? 14.031 37.969 9.828 1 94.88 565 ILE B C 1
ATOM 9778 O O . ILE B 1 565 ? 13.891 37.312 10.844 1 94.88 565 ILE B O 1
ATOM 9782 N N . SER B 1 566 ? 13.344 39.031 9.57 1 96.25 566 SER B N 1
ATOM 9783 C CA . SER B 1 566 ? 12.297 39.469 10.5 1 96.25 566 SER B CA 1
ATOM 9784 C C . SER B 1 566 ? 11.203 38.406 10.617 1 96.25 566 SER B C 1
ATOM 9786 O O . SER B 1 566 ? 10.711 38.125 11.711 1 96.25 566 SER B O 1
ATOM 9788 N N . LEU B 1 567 ? 10.82 37.875 9.547 1 97.19 567 LEU B N 1
ATOM 9789 C CA . LEU B 1 567 ? 9.789 36.844 9.539 1 97.19 567 LEU B CA 1
ATOM 9790 C C . LEU B 1 567 ? 10.266 35.594 10.273 1 97.19 567 LEU B C 1
ATOM 9792 O O . LEU B 1 567 ? 9.484 34.969 10.984 1 97.19 567 LEU B O 1
ATOM 9796 N N . VAL B 1 568 ? 11.523 35.219 10.039 1 96.38 568 VAL B N 1
ATOM 9797 C CA . VAL B 1 568 ? 12.086 34.062 10.742 1 96.38 568 VAL B CA 1
ATOM 9798 C C . VAL B 1 568 ? 12.039 34.312 12.25 1 96.38 568 VAL B C 1
ATOM 9800 O O . VAL B 1 568 ? 11.672 33.406 13.016 1 96.38 568 VAL B O 1
ATOM 9803 N N . ARG B 1 569 ? 12.359 35.469 12.648 1 95.38 569 ARG B N 1
ATOM 9804 C CA . ARG B 1 569 ? 12.367 35.812 14.062 1 95.38 569 ARG B CA 1
ATOM 9805 C C . ARG B 1 569 ? 10.953 35.781 14.633 1 95.38 569 ARG B C 1
ATOM 9807 O O . ARG B 1 569 ? 10.727 35.219 15.711 1 95.38 569 ARG B O 1
ATOM 9814 N N . ASP B 1 570 ? 10.086 36.406 13.922 1 96.62 570 ASP B N 1
ATOM 9815 C CA . ASP B 1 570 ? 8.703 36.438 14.375 1 96.62 570 ASP B CA 1
ATOM 9816 C C . ASP B 1 570 ? 8.141 35 14.508 1 96.62 570 ASP B C 1
ATOM 9818 O O . ASP B 1 570 ? 7.496 34.688 15.508 1 96.62 570 ASP B O 1
ATOM 9822 N N . LEU B 1 571 ? 8.367 34.219 13.523 1 97.25 571 LEU B N 1
ATOM 9823 C CA . LEU B 1 571 ? 7.863 32.844 13.531 1 97.25 571 LEU B CA 1
ATOM 9824 C C . LEU B 1 571 ? 8.492 32.031 14.656 1 97.25 571 LEU B C 1
ATOM 9826 O O . LEU B 1 571 ? 7.793 31.344 15.406 1 97.25 571 LEU B O 1
ATOM 9830 N N . SER B 1 572 ? 9.766 32.125 14.758 1 95.31 572 SER B N 1
ATOM 9831 C CA . SER B 1 572 ? 10.484 31.359 15.773 1 95.31 572 SER B CA 1
ATOM 9832 C C . SER B 1 572 ? 10.047 31.75 17.172 1 95.31 572 SER B C 1
ATOM 9834 O O . SER B 1 572 ? 9.812 30.906 18.031 1 95.31 572 SER B O 1
ATOM 9836 N N . ASN B 1 573 ? 9.938 33.031 17.406 1 94.88 573 ASN B N 1
ATOM 9837 C CA . ASN B 1 573 ? 9.516 33.531 18.719 1 94.88 573 ASN B CA 1
ATOM 9838 C C . ASN B 1 573 ? 8.078 33.094 19.031 1 94.88 573 ASN B C 1
ATOM 9840 O O . ASN B 1 573 ? 7.773 32.75 20.172 1 94.88 573 ASN B O 1
ATOM 9844 N N . ASN B 1 574 ? 7.258 33.25 18.094 1 96.56 574 ASN B N 1
ATOM 9845 C CA . ASN B 1 574 ? 5.875 32.844 18.266 1 96.56 574 ASN B CA 1
ATOM 9846 C C . ASN B 1 574 ? 5.789 31.344 18.625 1 96.56 574 ASN B C 1
ATOM 9848 O O . ASN B 1 574 ? 5.016 30.953 19.5 1 96.56 574 ASN B O 1
ATOM 9852 N N . LEU B 1 575 ? 6.512 30.516 17.906 1 96.44 575 LEU B N 1
ATOM 9853 C CA . LEU B 1 575 ? 6.5 29.078 18.156 1 96.44 575 LEU B CA 1
ATOM 9854 C C . LEU B 1 575 ? 7.062 28.766 19.531 1 96.44 575 LEU B C 1
ATOM 9856 O O . LEU B 1 575 ? 6.543 27.891 20.234 1 96.44 575 LEU B O 1
ATOM 9860 N N . LYS B 1 576 ? 8.086 29.469 19.953 1 94.88 576 LYS B N 1
ATOM 9861 C CA . LYS B 1 576 ? 8.672 29.25 21.266 1 94.88 576 LYS B CA 1
ATOM 9862 C C . LYS B 1 576 ? 7.691 29.625 22.375 1 94.88 576 LYS B C 1
ATOM 9864 O O . LYS B 1 576 ? 7.582 28.922 23.375 1 94.88 576 LYS B O 1
ATOM 9869 N N . THR B 1 577 ? 7.016 30.656 22.172 1 95.94 577 THR B N 1
ATOM 9870 C CA . THR B 1 577 ? 6.004 31.062 23.141 1 95.94 577 THR B CA 1
ATOM 9871 C C . THR B 1 577 ? 4.871 30.047 23.203 1 95.94 577 THR B C 1
ATOM 9873 O O . THR B 1 577 ? 4.414 29.672 24.281 1 95.94 577 THR B O 1
ATOM 9876 N N . ALA B 1 578 ? 4.41 29.641 22.031 1 96.44 578 ALA B N 1
ATOM 9877 C CA . ALA B 1 578 ? 3.338 28.656 21.969 1 96.44 578 ALA B CA 1
ATOM 9878 C C . ALA B 1 578 ? 3.746 27.359 22.641 1 96.44 578 ALA B C 1
ATOM 9880 O O . ALA B 1 578 ? 2.934 26.703 23.297 1 96.44 578 ALA B O 1
ATOM 9881 N N . LYS B 1 579 ? 4.918 26.922 22.453 1 94.19 579 LYS B N 1
ATOM 9882 C CA . LYS B 1 579 ? 5.438 25.688 23.031 1 94.19 579 LYS B CA 1
ATOM 9883 C C . LYS B 1 579 ? 5.629 25.828 24.547 1 94.19 579 LYS B C 1
ATOM 9885 O O . LYS B 1 579 ? 5.082 25.047 25.312 1 94.19 579 LYS B O 1
ATOM 9890 N N . ASN B 1 580 ? 6.301 26.859 24.984 1 92.94 580 ASN B N 1
ATOM 9891 C CA . ASN B 1 580 ? 6.766 26.969 26.375 1 92.94 580 ASN B CA 1
ATOM 9892 C C . ASN B 1 580 ? 5.668 27.484 27.297 1 92.94 580 ASN B C 1
ATOM 9894 O O . ASN B 1 580 ? 5.551 27.031 28.438 1 92.94 580 ASN B O 1
ATOM 9898 N N . THR B 1 581 ? 4.945 28.359 26.812 1 93.75 581 THR B N 1
ATOM 9899 C CA . THR B 1 581 ? 3.939 29 27.656 1 93.75 581 THR B CA 1
ATOM 9900 C C . THR B 1 581 ? 2.613 28.234 27.578 1 93.75 581 THR B C 1
ATOM 9902 O O . THR B 1 581 ? 1.959 28.016 28.594 1 93.75 581 THR B O 1
ATOM 9905 N N . HIS B 1 582 ? 2.25 27.844 26.406 1 92.31 582 HIS B N 1
ATOM 9906 C CA . HIS B 1 582 ? 0.911 27.297 26.234 1 92.31 582 HIS B CA 1
ATOM 9907 C C . HIS B 1 582 ? 0.961 25.797 25.953 1 92.31 582 HIS B C 1
ATOM 9909 O O . HIS B 1 582 ? -0.08 25.156 25.812 1 92.31 582 HIS B O 1
ATOM 9915 N N . LYS B 1 583 ? 2.105 25.219 25.75 1 90.38 583 LYS B N 1
ATOM 9916 C CA . LYS B 1 583 ? 2.324 23.781 25.562 1 90.38 583 LYS B CA 1
ATOM 9917 C C . LYS B 1 583 ? 1.58 23.266 24.344 1 90.38 583 LYS B C 1
ATOM 9919 O O . LYS B 1 583 ? 0.935 22.219 24.391 1 90.38 583 LYS B O 1
ATOM 9924 N N . TRP B 1 584 ? 1.573 24.109 23.375 1 94.19 584 TRP B N 1
ATOM 9925 C CA . TRP B 1 584 ? 0.976 23.688 22.109 1 94.19 584 TRP B CA 1
ATOM 9926 C C . TRP B 1 584 ? 1.854 22.656 21.406 1 94.19 584 TRP B C 1
ATOM 9928 O O . TRP B 1 584 ? 2.943 22.969 20.938 1 94.19 584 TRP B O 1
ATOM 9938 N N . GLU B 1 585 ? 1.388 21.484 21.328 1 91.62 585 GLU B N 1
ATOM 9939 C CA . GLU B 1 585 ? 2.172 20.344 20.859 1 91.62 585 GLU B CA 1
ATOM 9940 C C . GLU B 1 585 ? 2.623 20.531 19.422 1 91.62 585 GLU B C 1
ATOM 9942 O O . GLU B 1 585 ? 3.725 20.109 19.047 1 91.62 585 GLU B O 1
ATOM 9947 N N . LEU B 1 586 ? 1.892 21.141 18.531 1 94.31 586 LEU B N 1
ATOM 9948 C CA . LEU B 1 586 ? 2.252 21.344 17.125 1 94.31 586 LEU B CA 1
ATOM 9949 C C . LEU B 1 586 ? 3.494 22.219 17.016 1 94.31 586 LEU B C 1
ATOM 9951 O O . LEU B 1 586 ? 4.355 21.984 16.172 1 94.31 586 LEU B O 1
ATOM 9955 N N . ALA B 1 587 ? 3.484 23.219 17.859 1 95.75 587 ALA B N 1
ATOM 9956 C CA . ALA B 1 587 ? 4.648 24.094 17.875 1 95.75 587 ALA B CA 1
ATOM 9957 C C . ALA B 1 587 ? 5.895 23.344 18.344 1 95.75 587 ALA B C 1
ATOM 9959 O O . ALA B 1 587 ? 6.984 23.547 17.797 1 95.75 587 ALA B O 1
ATOM 9960 N N . GLU B 1 588 ? 5.676 22.547 19.281 1 91.62 588 GLU B N 1
ATOM 9961 C CA . GLU B 1 588 ? 6.785 21.75 19.781 1 91.62 588 GLU B CA 1
ATOM 9962 C C . GLU B 1 588 ? 7.34 20.828 18.688 1 91.62 588 GLU B C 1
ATOM 9964 O O . GLU B 1 588 ? 8.555 20.75 18.5 1 91.62 588 GLU B O 1
ATOM 9969 N N . THR B 1 589 ? 6.484 20.188 18.016 1 90.19 589 THR B N 1
ATOM 9970 C CA . THR B 1 589 ? 6.887 19.266 16.953 1 90.19 589 THR B CA 1
ATOM 9971 C C . THR B 1 589 ? 7.531 20.031 15.797 1 90.19 589 THR B C 1
ATOM 9973 O O . THR B 1 589 ? 8.531 19.578 15.227 1 90.19 589 THR B O 1
ATOM 9976 N N . ALA B 1 590 ? 6.988 21.125 15.445 1 92.81 590 ALA B N 1
ATOM 9977 C CA . ALA B 1 590 ? 7.527 21.953 14.359 1 92.81 590 ALA B CA 1
ATOM 9978 C C . ALA B 1 590 ? 8.93 22.453 14.695 1 92.81 590 ALA B C 1
ATOM 9980 O O . ALA B 1 590 ? 9.797 22.516 13.82 1 92.81 590 ALA B O 1
ATOM 9981 N N . LEU B 1 591 ? 9.156 22.703 15.953 1 91.12 591 LEU B N 1
ATOM 9982 C CA . LEU B 1 591 ? 10.43 23.281 16.375 1 91.12 591 LEU B CA 1
ATOM 9983 C C . LEU B 1 591 ? 11.531 22.219 16.391 1 91.12 591 LEU B C 1
ATOM 9985 O O . LEU B 1 591 ? 12.711 22.547 16.344 1 91.12 591 LEU B O 1
ATOM 9989 N N . ILE B 1 592 ? 11.18 21.016 16.438 1 83.06 592 ILE B N 1
ATOM 9990 C CA . ILE B 1 592 ? 12.188 19.969 16.375 1 83.06 592 ILE B CA 1
ATOM 9991 C C . ILE B 1 592 ? 12.945 20.062 15.055 1 83.06 592 ILE B C 1
ATOM 9993 O O . ILE B 1 592 ? 14.18 20.125 15.039 1 83.06 592 ILE B O 1
ATOM 9997 N N . ARG B 1 593 ? 12.266 20.109 14.039 1 80.38 593 ARG B N 1
ATOM 9998 C CA . ARG B 1 593 ? 12.875 20.266 12.727 1 80.38 593 ARG B CA 1
ATOM 9999 C C . ARG B 1 593 ? 13.398 21.688 12.539 1 80.38 593 ARG B C 1
ATOM 10001 O O . ARG B 1 593 ? 14.477 21.891 11.977 1 80.38 593 ARG B O 1
ATOM 10008 N N . GLY B 1 594 ? 12.664 22.578 13.031 1 83.44 594 GLY B N 1
ATOM 10009 C CA . GLY B 1 594 ? 13.031 23.969 12.883 1 83.44 594 GLY B CA 1
ATOM 10010 C C . GLY B 1 594 ? 14.344 24.312 13.555 1 83.44 594 GLY B C 1
ATOM 10011 O O . GLY B 1 594 ? 15.156 25.047 12.992 1 83.44 594 GLY B O 1
ATOM 10012 N N . ASN B 1 595 ? 14.547 23.75 14.648 1 83.19 595 ASN B N 1
ATOM 10013 C CA . ASN B 1 595 ? 15.773 24.047 15.383 1 83.19 595 ASN B CA 1
ATOM 10014 C C . ASN B 1 595 ? 17 23.469 14.68 1 83.19 595 ASN B C 1
ATOM 10016 O O . ASN B 1 595 ? 18.078 24.062 14.734 1 83.19 595 ASN B O 1
ATOM 10020 N N . GLU B 1 596 ? 16.812 22.422 14.055 1 76.62 596 GLU B N 1
ATOM 10021 C CA . GLU B 1 596 ? 17.906 21.859 13.273 1 76.62 596 GLU B CA 1
ATOM 10022 C C . GLU B 1 596 ? 18.281 22.75 12.094 1 76.62 596 GLU B C 1
ATOM 10024 O O . GLU B 1 596 ? 19.469 22.953 11.812 1 76.62 596 GLU B O 1
ATOM 10029 N N . LEU B 1 597 ? 17.328 23.266 11.516 1 81.19 597 LEU B N 1
ATOM 10030 C CA . LEU B 1 597 ? 17.547 24.156 10.391 1 81.19 597 LEU B CA 1
ATOM 10031 C C . LEU B 1 597 ? 18.156 25.484 10.859 1 81.19 597 LEU B C 1
ATOM 10033 O O . LEU B 1 597 ? 19.047 26.016 10.211 1 81.19 597 LEU B O 1
ATOM 10037 N N . LEU B 1 598 ? 17.688 25.906 11.977 1 85.19 598 LEU B N 1
ATOM 10038 C CA . LEU B 1 598 ? 18.188 27.172 12.523 1 85.19 598 LEU B CA 1
ATOM 10039 C C . LEU B 1 598 ? 19.641 27.047 12.945 1 85.19 598 LEU B C 1
ATOM 10041 O O . LEU B 1 598 ? 20.438 27.969 12.742 1 85.19 598 LEU B O 1
ATOM 10045 N N . ARG B 1 599 ? 19.984 25.969 13.469 1 79.56 599 ARG B N 1
ATOM 10046 C CA . ARG B 1 599 ? 21.359 25.75 13.891 1 79.56 599 ARG B CA 1
ATOM 10047 C C . ARG B 1 599 ? 22.312 25.734 12.695 1 79.56 599 ARG B C 1
ATOM 10049 O O . ARG B 1 599 ? 23.406 26.281 12.75 1 79.56 599 ARG B O 1
ATOM 10056 N N . THR B 1 600 ? 21.906 25.156 11.711 1 73.81 600 THR B N 1
ATOM 10057 C CA . THR B 1 600 ? 22.719 25.047 10.508 1 73.81 600 THR B CA 1
ATOM 10058 C C . THR B 1 600 ? 22.859 26.391 9.812 1 73.81 600 THR B C 1
ATOM 10060 O O . THR B 1 600 ? 23.938 26.75 9.328 1 73.81 600 THR B O 1
ATOM 10063 N N . THR B 1 601 ? 21.828 27.156 9.789 1 80.69 601 THR B N 1
ATOM 10064 C CA . THR B 1 601 ? 21.812 28.438 9.086 1 80.69 601 THR B CA 1
ATOM 10065 C C . THR B 1 601 ? 22.453 29.531 9.93 1 80.69 601 THR B C 1
ATOM 10067 O O . THR B 1 601 ? 23.016 30.484 9.398 1 80.69 601 THR B O 1
ATOM 10070 N N . SER B 1 602 ? 22.406 29.328 11.188 1 77.31 602 SER B N 1
ATOM 10071 C CA . SER B 1 602 ? 22.953 30.344 12.078 1 77.31 602 SER B CA 1
ATOM 10072 C C . SER B 1 602 ? 24.469 30.453 11.945 1 77.31 602 SER B C 1
ATOM 10074 O O . SER B 1 602 ? 25.047 31.5 12.242 1 77.31 602 SER B O 1
ATOM 10076 N N . SER B 1 603 ? 25 29.438 11.469 1 73.56 603 SER B N 1
ATOM 10077 C CA . SER B 1 603 ? 26.438 29.484 11.242 1 73.56 603 SER B CA 1
ATOM 10078 C C . SER B 1 603 ? 26.781 30.359 10.047 1 73.56 603 SER B C 1
ATOM 10080 O O . SER B 1 603 ? 27.875 30.922 9.984 1 73.56 603 SER B O 1
ATOM 10082 N N . LEU B 1 604 ? 25.812 30.594 9.195 1 75.69 604 LEU B N 1
ATOM 10083 C CA . LEU B 1 604 ? 26.047 31.359 7.973 1 75.69 604 LEU B CA 1
ATOM 10084 C C . LEU B 1 604 ? 25.562 32.812 8.125 1 75.69 604 LEU B C 1
ATOM 10086 O O . LEU B 1 604 ? 26.141 33.719 7.547 1 75.69 604 LEU B O 1
ATOM 10090 N N . ILE B 1 605 ? 24.516 32.875 8.812 1 85.56 605 ILE B N 1
ATOM 10091 C CA . ILE B 1 605 ? 23.875 34.188 8.977 1 85.56 605 ILE B CA 1
ATOM 10092 C C . ILE B 1 605 ? 23.922 34.594 10.445 1 85.56 605 ILE B C 1
ATOM 10094 O O . ILE B 1 605 ? 23.062 34.219 11.242 1 85.56 605 ILE B O 1
ATOM 10098 N N . PRO B 1 606 ? 24.781 35.375 10.758 1 80.88 606 PRO B N 1
ATOM 10099 C CA . PRO B 1 606 ? 25 35.781 12.148 1 80.88 606 PRO B CA 1
ATOM 10100 C C . PRO B 1 606 ? 23.75 36.344 12.805 1 80.88 606 PRO B C 1
ATOM 10102 O O . PRO B 1 606 ? 23.562 36.219 14.016 1 80.88 606 PRO B O 1
ATOM 10105 N N . GLU B 1 607 ? 22.906 36.938 12.094 1 84 607 GLU B N 1
ATOM 10106 C CA . GLU B 1 607 ? 21.703 37.562 12.633 1 84 607 GLU B CA 1
ATOM 10107 C C . GLU B 1 607 ? 20.75 36.5 13.211 1 84 607 GLU B C 1
ATOM 10109 O O . GLU B 1 607 ? 19.859 36.844 13.992 1 84 607 GLU B O 1
ATOM 10114 N N . LEU B 1 608 ? 20.938 35.312 12.812 1 87.56 608 LEU B N 1
ATOM 10115 C CA . LEU B 1 608 ? 20.031 34.25 13.234 1 87.56 608 LEU B CA 1
ATOM 10116 C C . LEU B 1 608 ? 20.609 33.438 14.391 1 87.56 608 LEU B C 1
ATOM 10118 O O . LEU B 1 608 ? 19.984 32.5 14.898 1 87.56 608 LEU B O 1
ATOM 10122 N N . GLN B 1 609 ? 21.688 33.719 14.875 1 80.5 609 GLN B N 1
ATOM 10123 C CA . GLN B 1 609 ? 22.438 32.938 15.867 1 80.5 609 GLN B CA 1
ATOM 10124 C C . GLN B 1 609 ? 21.688 32.875 17.188 1 80.5 609 GLN B C 1
ATOM 10126 O O . GLN B 1 609 ? 21.719 31.859 17.891 1 80.5 609 GLN B O 1
ATOM 10131 N N . ASP B 1 610 ? 20.969 33.875 17.516 1 82.56 610 ASP B N 1
ATOM 10132 C CA . ASP B 1 610 ? 20.297 33.938 18.812 1 82.56 610 ASP B CA 1
ATOM 10133 C C . ASP B 1 610 ? 19.016 33.125 18.828 1 82.56 610 ASP B C 1
ATOM 10135 O O . ASP B 1 610 ? 18.453 32.844 19.891 1 82.56 610 ASP B O 1
ATOM 10139 N N . LEU B 1 611 ? 18.656 32.688 17.703 1 85.19 611 LEU B N 1
ATOM 10140 C CA . LEU B 1 611 ? 17.375 32 17.594 1 85.19 611 LEU B CA 1
ATOM 10141 C C . LEU B 1 611 ? 17.531 30.5 17.781 1 85.19 611 LEU B C 1
ATOM 10143 O O . LEU B 1 611 ? 16.578 29.828 18.172 1 85.19 611 LEU B O 1
ATOM 10147 N N . ALA B 1 612 ? 18.672 29.969 17.5 1 76.75 612 ALA B N 1
ATOM 10148 C CA . ALA B 1 612 ? 18.844 28.516 17.578 1 76.75 612 ALA B CA 1
ATOM 10149 C C . ALA B 1 612 ? 18.969 28.047 19.016 1 76.75 612 ALA B C 1
ATOM 10151 O O . ALA B 1 612 ? 19.688 28.656 19.812 1 76.75 612 ALA B O 1
ATOM 10152 N N . GLU B 1 613 ? 18.078 27.141 19.406 1 75.06 613 GLU B N 1
ATOM 10153 C CA . GLU B 1 613 ? 18.219 26.531 20.719 1 75.06 613 GLU B CA 1
ATOM 10154 C C . GLU B 1 613 ? 19.391 25.562 20.75 1 75.06 613 GLU B C 1
ATOM 10156 O O . GLU B 1 613 ? 19.625 24.828 19.797 1 75.06 613 GLU B O 1
ATOM 10161 N N . PRO B 1 614 ? 20.219 25.766 21.844 1 60.59 614 PRO B N 1
ATOM 10162 C CA . PRO B 1 614 ? 21.375 24.859 21.922 1 60.59 614 PRO B CA 1
ATOM 10163 C C . PRO B 1 614 ? 20.969 23.391 22.031 1 60.59 614 PRO B C 1
ATOM 10165 O O . PRO B 1 614 ? 19.844 23.094 22.422 1 60.59 614 PRO B O 1
ATOM 10168 N N . LEU B 1 615 ? 21.844 22.5 21.438 1 57.09 615 LEU B N 1
ATOM 10169 C CA . LEU B 1 615 ? 21.625 21.078 21.578 1 57.09 615 LEU B CA 1
ATOM 10170 C C . LEU B 1 615 ? 21.578 20.672 23.047 1 57.09 615 LEU B C 1
ATOM 10172 O O . LEU B 1 615 ? 22.312 21.219 23.859 1 57.09 615 LEU B O 1
ATOM 10176 N N . PRO B 1 616 ? 20.531 20 23.531 1 49.41 616 PRO B N 1
ATOM 10177 C CA . PRO B 1 616 ? 20.578 19.547 24.922 1 49.41 616 PRO B CA 1
ATOM 10178 C C . PRO B 1 616 ? 21.891 18.844 25.281 1 49.41 616 PRO B C 1
ATOM 10180 O O . PRO B 1 616 ? 22.484 18.172 24.422 1 49.41 616 PRO B O 1
ATOM 10183 N N . ASP B 1 617 ? 22.688 19.312 26.344 1 39.5 617 ASP B N 1
ATOM 10184 C CA . ASP B 1 617 ? 23.906 18.703 26.859 1 39.5 617 ASP B CA 1
ATOM 10185 C C . ASP B 1 617 ? 23.781 17.188 26.938 1 39.5 617 ASP B C 1
ATOM 10187 O O . ASP B 1 617 ? 22.766 16.672 27.406 1 39.5 617 ASP B O 1
ATOM 10191 N N . VAL B 1 618 ? 24.594 16.5 26.281 1 37.34 618 VAL B N 1
ATOM 10192 C CA . VAL B 1 618 ? 24.625 15.047 26.234 1 37.34 618 VAL B CA 1
ATOM 10193 C C . VAL B 1 618 ? 24.688 14.477 27.641 1 37.34 618 VAL B C 1
ATOM 10195 O O . VAL B 1 618 ? 24.453 13.281 27.859 1 37.34 618 VAL B O 1
ATOM 10198 N N . GLY B 1 619 ? 25.375 14.992 28.812 1 33.66 619 GLY B N 1
ATOM 10199 C CA . GLY B 1 619 ? 25.656 14.359 30.094 1 33.66 619 GLY B CA 1
ATOM 10200 C C . GLY B 1 619 ? 24.391 13.906 30.828 1 33.66 619 GLY B C 1
ATOM 10201 O O . GLY B 1 619 ? 24.453 13.031 31.688 1 33.66 619 GLY B O 1
ATOM 10202 N N . GLN B 1 620 ? 23.531 14.703 31.297 1 28.88 620 GLN B N 1
ATOM 10203 C CA . GLN B 1 620 ? 22.484 14.273 32.219 1 28.88 620 GLN B CA 1
ATOM 10204 C C . GLN B 1 620 ? 21.516 13.312 31.516 1 28.88 620 GLN B C 1
ATOM 10206 O O . GLN B 1 620 ? 20.297 13.5 31.562 1 28.88 620 GLN B O 1
ATOM 10211 N N . ALA B 1 621 ? 21.719 12.875 30.328 1 32.69 621 ALA B N 1
ATOM 10212 C CA . ALA B 1 621 ? 20.922 11.719 29.969 1 32.69 621 ALA B CA 1
ATOM 10213 C C . ALA B 1 621 ? 21.125 10.578 30.969 1 32.69 621 ALA B C 1
ATOM 10215 O O . ALA B 1 621 ? 22.156 9.898 30.938 1 32.69 621 ALA B O 1
ATOM 10216 N N . SER B 1 622 ? 20.891 10.688 32.281 1 28.44 622 SER B N 1
ATOM 10217 C CA . SER B 1 622 ? 20.688 9.508 33.094 1 28.44 622 SER B CA 1
ATOM 10218 C C . SER B 1 622 ? 20.047 8.375 32.312 1 28.44 622 SER B C 1
ATOM 10220 O O . SER B 1 622 ? 19.359 8.625 31.328 1 28.44 622 SER B O 1
ATOM 10222 N N . ASN B 1 623 ? 20.516 6.977 32.531 1 31.47 623 ASN B N 1
ATOM 10223 C CA . ASN B 1 623 ? 20.109 5.664 32.062 1 31.47 623 ASN B CA 1
ATOM 10224 C C . ASN B 1 623 ? 18.609 5.609 31.781 1 31.47 623 ASN B C 1
ATOM 10226 O O . ASN B 1 623 ? 18.125 4.707 31.094 1 31.47 623 ASN B O 1
ATOM 10230 N N . ASN B 1 624 ? 17.766 6.023 32.844 1 29.98 624 ASN B N 1
ATOM 10231 C CA . ASN B 1 624 ? 16.375 5.625 33 1 29.98 624 ASN B CA 1
ATOM 10232 C C . ASN B 1 624 ? 15.492 6.211 31.891 1 29.98 624 ASN B C 1
ATOM 10234 O O . ASN B 1 624 ? 14.555 5.559 31.406 1 29.98 624 ASN B O 1
ATOM 10238 N N . ASP B 1 625 ? 15.367 7.66 31.906 1 28.61 625 ASP B N 1
ATOM 10239 C CA . ASP B 1 625 ? 14.273 8.281 31.172 1 28.61 625 ASP B CA 1
ATOM 10240 C C . ASP B 1 625 ? 14.641 8.492 29.719 1 28.61 625 ASP B C 1
ATOM 10242 O O . ASP B 1 625 ? 15.102 9.57 29.328 1 28.61 625 ASP B O 1
ATOM 10246 N N . PHE B 1 626 ? 15.453 7.84 29.094 1 31.53 626 PHE B N 1
ATOM 10247 C CA . PHE B 1 626 ? 15.344 7.824 27.641 1 31.53 626 PHE B CA 1
ATOM 10248 C C . PHE B 1 626 ? 13.906 8.07 27.203 1 31.53 626 PHE B C 1
ATOM 10250 O O . PHE B 1 626 ? 13.125 7.125 27.047 1 31.53 626 PHE B O 1
ATOM 10257 N N . ASN B 1 627 ? 13.25 9.023 27.891 1 29.72 627 ASN B N 1
ATOM 10258 C CA . ASN B 1 627 ? 12.016 9.5 27.281 1 29.72 627 ASN B CA 1
ATOM 10259 C C . ASN B 1 627 ? 12.188 9.758 25.781 1 29.72 627 ASN B C 1
ATOM 10261 O O . ASN B 1 627 ? 12.805 10.742 25.375 1 29.72 627 ASN B O 1
ATOM 10265 N N . PHE B 1 628 ? 12.633 8.805 25.094 1 30.88 628 PHE B N 1
ATOM 10266 C CA . PHE B 1 628 ? 12.492 8.805 23.656 1 30.88 628 PHE B CA 1
ATOM 10267 C C . PHE B 1 628 ? 11.281 9.625 23.219 1 30.88 628 PHE B C 1
ATOM 10269 O O . PHE B 1 628 ? 10.148 9.141 23.266 1 30.88 628 PHE B O 1
ATOM 10276 N N . ASP B 1 629 ? 11.258 10.859 23.781 1 28.84 629 ASP B N 1
ATOM 10277 C CA . ASP B 1 629 ? 10.266 11.648 23.062 1 28.84 629 ASP B CA 1
ATOM 10278 C C . ASP B 1 629 ? 10.336 11.391 21.547 1 28.84 629 ASP B C 1
ATOM 10280 O O . ASP B 1 629 ? 11.344 11.695 20.906 1 28.84 629 ASP B O 1
ATOM 10284 N N . PHE B 1 630 ? 9.891 10.32 21.172 1 30.55 630 PHE B N 1
ATOM 10285 C CA . PHE B 1 630 ? 9.641 9.703 19.875 1 30.55 630 PHE B CA 1
ATOM 10286 C C . PHE B 1 630 ? 9.32 10.758 18.828 1 30.55 630 PHE B C 1
ATOM 10288 O O . PHE B 1 630 ? 8.945 10.422 17.703 1 30.55 630 PHE B O 1
ATOM 10295 N N . THR B 1 631 ? 9.195 12.023 19.344 1 29.02 631 THR B N 1
ATOM 10296 C CA . THR B 1 631 ? 8.625 12.914 18.344 1 29.02 631 THR B CA 1
ATOM 10297 C C . THR B 1 631 ? 9.594 13.109 17.172 1 29.02 631 THR B C 1
ATOM 10299 O O . THR B 1 631 ? 9.195 13.055 16.016 1 29.02 631 THR B O 1
ATOM 10302 N N . GLY B 1 632 ? 10.742 14.086 17.281 1 28.45 632 GLY B N 1
ATOM 10303 C CA . GLY B 1 632 ? 11.383 14.727 16.141 1 28.45 632 GLY B CA 1
ATOM 10304 C C . GLY B 1 632 ? 12.523 13.922 15.562 1 28.45 632 GLY B C 1
ATOM 10305 O O . GLY B 1 632 ? 13.211 13.203 16.281 1 28.45 632 GLY B O 1
ATOM 10306 N N . PHE B 1 633 ? 12.547 13.562 14.297 1 31.98 633 PHE B N 1
ATOM 10307 C CA . PHE B 1 633 ? 13.547 12.875 13.477 1 31.98 633 PHE B CA 1
ATOM 10308 C C . PHE B 1 633 ? 14.953 13.281 13.891 1 31.98 633 PHE B C 1
ATOM 10310 O O . PHE B 1 633 ? 15.867 12.453 13.898 1 31.98 633 PHE B O 1
ATOM 10317 N N . THR B 1 634 ? 15.305 14.57 14.141 1 29.2 634 THR B N 1
ATOM 10318 C CA . THR B 1 634 ? 16.656 15.117 14.195 1 29.2 634 THR B CA 1
ATOM 10319 C C . THR B 1 634 ? 17.25 14.969 15.586 1 29.2 634 THR B C 1
ATOM 10321 O O . THR B 1 634 ? 18.375 15.414 15.844 1 29.2 634 THR B O 1
ATOM 10324 N N . GLY B 1 635 ? 16.609 14.469 16.578 1 30.16 635 GLY B N 1
ATOM 10325 C CA . GLY B 1 635 ? 17.172 14.664 17.891 1 30.16 635 GLY B CA 1
ATOM 10326 C C . GLY B 1 635 ? 18.312 13.703 18.203 1 30.16 635 GLY B C 1
ATOM 10327 O O . GLY B 1 635 ? 18.766 13.617 19.344 1 30.16 635 GLY B O 1
ATOM 10328 N N . PHE B 1 636 ? 18.688 12.812 17.328 1 30.97 636 PHE B N 1
ATOM 10329 C CA . PHE B 1 636 ? 19.734 11.891 17.75 1 30.97 636 PHE B CA 1
ATOM 10330 C C . PHE B 1 636 ? 21.094 12.57 17.766 1 30.97 636 PHE B C 1
ATOM 10332 O O . PHE B 1 636 ? 22.125 11.906 17.719 1 30.97 636 PHE B O 1
ATOM 10339 N N . SER B 1 637 ? 21.359 13.805 17.844 1 28.83 637 SER B N 1
ATOM 10340 C CA . SER B 1 637 ? 22.703 14.383 17.875 1 28.83 637 SER B CA 1
ATOM 10341 C C . SER B 1 637 ? 23.469 13.945 19.109 1 28.83 637 SER B C 1
ATOM 10343 O O . SER B 1 637 ? 24.641 14.289 19.266 1 28.83 637 SER B O 1
ATOM 10345 N N . GLY B 1 638 ? 22.969 13.422 20.156 1 27.83 638 GLY B N 1
ATOM 10346 C CA . GLY B 1 638 ? 23.828 13.328 21.328 1 27.83 638 GLY B CA 1
ATOM 10347 C C . GLY B 1 638 ? 24.812 12.172 21.25 1 27.83 638 GLY B C 1
ATOM 10348 O O . GLY B 1 638 ? 25.578 11.953 22.188 1 27.83 638 GLY B O 1
ATOM 10349 N N . MET B 1 639 ? 24.656 11.102 20.5 1 28.78 639 MET B N 1
ATOM 10350 C CA . MET B 1 639 ? 25.656 10.062 20.734 1 28.78 639 MET B CA 1
ATOM 10351 C C . MET B 1 639 ? 26.953 10.375 20 1 28.78 639 MET B C 1
ATOM 10353 O O . MET B 1 639 ? 27.141 9.961 18.859 1 28.78 639 MET B O 1
ATOM 10357 N N . THR B 1 640 ? 27.688 11.477 20.109 1 26.92 640 THR B N 1
ATOM 10358 C CA . THR B 1 640 ? 28.938 11.953 19.562 1 26.92 640 THR B CA 1
ATOM 10359 C C . THR B 1 640 ? 30.094 11.031 19.969 1 26.92 640 THR B C 1
ATOM 10361 O O . THR B 1 640 ? 31.062 10.883 19.219 1 26.92 640 THR B O 1
ATOM 10364 N N . ASP B 1 641 ? 30.406 10.641 21.188 1 26.86 641 ASP B N 1
ATOM 10365 C CA . ASP B 1 641 ? 31.781 10.406 21.594 1 26.86 641 ASP B CA 1
ATOM 10366 C C . ASP B 1 641 ? 32.375 9.219 20.844 1 26.86 641 ASP B C 1
ATOM 10368 O O . ASP B 1 641 ? 33.594 9.125 20.688 1 26.86 641 ASP B O 1
ATOM 10372 N N . SER B 1 642 ? 31.859 8.109 20.797 1 25.94 642 SER B N 1
ATOM 10373 C CA . SER B 1 642 ? 32.688 6.949 20.469 1 25.94 642 SER B CA 1
ATOM 10374 C C . SER B 1 642 ? 32.969 6.887 18.969 1 25.94 642 SER B C 1
ATOM 10376 O O . SER B 1 642 ? 33.438 5.867 18.469 1 25.94 642 SER B O 1
ATOM 10378 N N . PHE B 1 643 ? 32.438 7.793 18.062 1 26.02 643 PHE B N 1
ATOM 10379 C CA . PHE B 1 643 ? 32.875 7.57 16.688 1 26.02 643 PHE B CA 1
ATOM 10380 C C . PHE B 1 643 ? 34.25 8.18 16.438 1 26.02 643 PHE B C 1
ATOM 10382 O O . PHE B 1 643 ? 34.469 9.359 16.703 1 26.02 643 PHE B O 1
ATOM 10389 N N . GLY B 1 644 ? 35.406 7.441 16.391 1 22.62 644 GLY B N 1
ATOM 10390 C CA . GLY B 1 644 ? 36.812 7.738 16.141 1 22.62 644 GLY B CA 1
ATOM 10391 C C . GLY B 1 644 ? 37.031 8.664 14.953 1 22.62 644 GLY B C 1
ATOM 10392 O O . GLY B 1 644 ? 36.094 8.906 14.172 1 22.62 644 GLY B O 1
ATOM 10393 N N . THR B 1 645 ? 38.375 9.211 14.578 1 23.55 645 THR B N 1
ATOM 10394 C CA . THR B 1 645 ? 39.188 10.156 13.812 1 23.55 645 THR B CA 1
ATOM 10395 C C . THR B 1 645 ? 39 9.93 12.312 1 23.55 645 THR B C 1
ATOM 10397 O O . THR B 1 645 ? 39.438 10.75 11.5 1 23.55 645 THR B O 1
ATOM 10400 N N . ASP B 1 646 ? 38.781 8.82 11.742 1 23.09 646 ASP B N 1
ATOM 10401 C CA . ASP B 1 646 ? 39.281 8.547 10.406 1 23.09 646 ASP B CA 1
ATOM 10402 C C . ASP B 1 646 ? 38.469 9.266 9.344 1 23.09 646 ASP B C 1
ATOM 10404 O O . ASP B 1 646 ? 38.5 8.906 8.164 1 23.09 646 ASP B O 1
ATOM 10408 N N . TRP B 1 647 ? 37.594 10.203 9.758 1 23.55 647 TRP B N 1
ATOM 10409 C CA . TRP B 1 647 ? 36.812 10.773 8.672 1 23.55 647 TRP B CA 1
ATOM 10410 C C . TRP B 1 647 ? 37.594 11.852 7.934 1 23.55 647 TRP B C 1
ATOM 10412 O O . TRP B 1 647 ? 37 12.688 7.246 1 23.55 647 TRP B O 1
ATOM 10422 N N . SER B 1 648 ? 38.938 11.961 7.992 1 23.64 648 SER B N 1
ATOM 10423 C CA . SER B 1 648 ? 39.781 12.977 7.359 1 23.64 648 SER B CA 1
ATOM 10424 C C . SER B 1 648 ? 39.625 12.953 5.844 1 23.64 648 SER B C 1
ATOM 10426 O O . SER B 1 648 ? 39.719 14 5.191 1 23.64 648 SER B O 1
ATOM 10428 N N . TRP B 1 649 ? 39.531 11.766 5.316 1 24.25 649 TRP B N 1
ATOM 10429 C CA . TRP B 1 649 ? 39.75 11.703 3.875 1 24.25 649 TRP B CA 1
ATOM 10430 C C . TRP B 1 649 ? 38.656 12.445 3.125 1 24.25 649 TRP B C 1
ATOM 10432 O O . TRP B 1 649 ? 38.906 13.047 2.078 1 24.25 649 TRP B O 1
ATOM 10442 N N . ALA B 1 650 ? 37.531 12.336 3.73 1 23.98 650 ALA B N 1
ATOM 10443 C CA . ALA B 1 650 ? 36.438 12.82 2.865 1 23.98 650 ALA B CA 1
ATOM 10444 C C . ALA B 1 650 ? 36.5 14.336 2.703 1 23.98 650 ALA B C 1
ATOM 10446 O O . ALA B 1 650 ? 35.812 14.906 1.852 1 23.98 650 ALA B O 1
ATOM 10447 N N . LEU B 1 651 ? 37.156 14.961 3.594 1 24.17 651 LEU B N 1
ATOM 10448 C CA . LEU B 1 651 ? 37.312 16.406 3.553 1 24.17 651 LEU B CA 1
ATOM 10449 C C . LEU B 1 651 ? 38.219 16.828 2.41 1 24.17 651 LEU B C 1
ATOM 10451 O O . LEU B 1 651 ? 38.125 17.953 1.913 1 24.17 651 LEU B O 1
ATOM 10455 N N . ASN B 1 652 ? 39.281 16.062 2.129 1 23.2 652 ASN B N 1
ATOM 10456 C CA . ASN B 1 652 ? 40.312 16.562 1.218 1 23.2 652 ASN B CA 1
ATOM 10457 C C . ASN B 1 652 ? 39.812 16.516 -0.232 1 23.2 652 ASN B C 1
ATOM 10459 O O . ASN B 1 652 ? 40.625 16.672 -1.155 1 23.2 652 ASN B O 1
ATOM 10463 N N . LEU B 1 653 ? 38.688 15.992 -0.47 1 22.64 653 LEU B N 1
ATOM 10464 C CA . LEU B 1 653 ? 38.594 15.836 -1.918 1 22.64 653 LEU B CA 1
ATOM 10465 C C . LEU B 1 653 ? 38.5 17.203 -2.602 1 22.64 653 LEU B C 1
ATOM 10467 O O . LEU B 1 653 ? 38.281 17.281 -3.812 1 22.64 653 LEU B O 1
ATOM 10471 N N . GLY B 1 654 ? 38.312 18.266 -1.824 1 22.5 654 GLY B N 1
ATOM 10472 C CA . GLY B 1 654 ? 38.375 19.469 -2.631 1 22.5 654 GLY B CA 1
ATOM 10473 C C . GLY B 1 654 ? 39.719 19.734 -3.236 1 22.5 654 GLY B C 1
ATOM 10474 O O . GLY B 1 654 ? 39.938 20.797 -3.836 1 22.5 654 GLY B O 1
ATOM 10475 N N . ASP B 1 655 ? 40.781 19.172 -2.688 1 22.3 655 ASP B N 1
ATOM 10476 C CA . ASP B 1 655 ? 41.969 19.766 -3.25 1 22.3 655 ASP B CA 1
ATOM 10477 C C . ASP B 1 655 ? 42.062 19.516 -4.754 1 22.3 655 ASP B C 1
ATOM 10479 O O . ASP B 1 655 ? 42.156 18.359 -5.188 1 22.3 655 ASP B O 1
ATOM 10483 N N . LEU B 1 656 ? 41.406 20.391 -5.559 1 20.61 656 LEU B N 1
ATOM 10484 C CA . LEU B 1 656 ? 41.875 20.625 -6.922 1 20.61 656 LEU B CA 1
ATOM 10485 C C . LEU B 1 656 ? 43.406 20.656 -6.969 1 20.61 656 LEU B C 1
ATOM 10487 O O . LEU B 1 656 ? 44.031 21.484 -6.312 1 20.61 656 LEU B O 1
ATOM 10491 N N . ASN B 1 657 ? 44.031 19.516 -6.863 1 20.03 657 ASN B N 1
ATOM 10492 C CA . ASN B 1 657 ? 45.406 19.562 -7.301 1 20.03 657 ASN B CA 1
ATOM 10493 C C . ASN B 1 657 ? 45.594 20.422 -8.547 1 20.03 657 ASN B C 1
ATOM 10495 O O . ASN B 1 657 ? 44.906 20.219 -9.547 1 20.03 657 ASN B O 1
ATOM 10499 N N . THR B 1 658 ? 46 21.719 -8.367 1 21.62 658 THR B N 1
ATOM 10500 C CA . THR B 1 658 ? 46.75 22.484 -9.344 1 21.62 658 THR B CA 1
ATOM 10501 C C . THR B 1 658 ? 47.875 21.641 -9.961 1 21.62 658 THR B C 1
ATOM 10503 O O . THR B 1 658 ? 48.875 21.359 -9.312 1 21.62 658 THR B O 1
ATOM 10506 N N . ASP B 1 659 ? 47.625 20.438 -10.391 1 19.53 659 ASP B N 1
ATOM 10507 C CA . ASP B 1 659 ? 48.719 19.922 -11.234 1 19.53 659 ASP B CA 1
ATOM 10508 C C . ASP B 1 659 ? 49.094 20.953 -12.289 1 19.53 659 ASP B C 1
ATOM 10510 O O . ASP B 1 659 ? 48.281 21.344 -13.125 1 19.53 659 ASP B O 1
ATOM 10514 N N . GLU B 1 660 ? 50.125 21.875 -11.977 1 21.06 660 GLU B N 1
ATOM 10515 C CA . GLU B 1 660 ? 51.125 22.562 -12.797 1 21.06 660 GLU B CA 1
ATOM 10516 C C . GLU B 1 660 ? 51.625 21.656 -13.93 1 21.06 660 GLU B C 1
ATOM 10518 O O . GLU B 1 660 ? 51.812 22.125 -15.055 1 21.06 660 GLU B O 1
ATOM 10523 N N . SER B 1 661 ? 52.281 20.516 -13.641 1 20.45 661 SER B N 1
ATOM 10524 C CA . SER B 1 661 ? 53.469 20.203 -14.469 1 20.45 661 SER B CA 1
ATOM 10525 C C . SER B 1 661 ? 53.031 19.797 -15.883 1 20.45 661 SER B C 1
ATOM 10527 O O . SER B 1 661 ? 53.875 19.703 -16.781 1 20.45 661 SER B O 1
ATOM 10529 N N . PHE B 1 662 ? 52.062 19.078 -16.219 1 19.95 662 PHE B N 1
ATOM 10530 C CA . PHE B 1 662 ? 52.469 18.484 -17.484 1 19.95 662 PHE B CA 1
ATOM 10531 C C . PHE B 1 662 ? 52.656 19.547 -18.562 1 19.95 662 PHE B C 1
ATOM 10533 O O . PHE B 1 662 ? 51.656 20.062 -19.109 1 19.95 662 PHE B O 1
ATOM 10540 N N . MET B 1 663 ? 53.781 20.516 -18.25 1 18.14 663 MET B N 1
ATOM 10541 C CA . MET B 1 663 ? 54.531 21.25 -19.281 1 18.14 663 MET B CA 1
ATOM 10542 C C . MET B 1 663 ? 55.031 20.297 -20.359 1 18.14 663 MET B C 1
ATOM 10544 O O . MET B 1 663 ? 55.719 19.328 -20.078 1 18.14 663 MET B O 1
ATOM 10548 N N . PRO B 1 664 ? 54.281 19.891 -21.375 1 18.2 664 PRO B N 1
ATOM 10549 C CA . PRO B 1 664 ? 55.125 19.469 -22.5 1 18.2 664 PRO B CA 1
ATOM 10550 C C . PRO B 1 664 ? 56.188 20.5 -22.875 1 18.2 664 PRO B C 1
ATOM 10552 O O . PRO B 1 664 ? 55.906 21.703 -22.844 1 18.2 664 PRO B O 1
ATOM 10555 N N . ASP B 1 665 ? 57.562 20.422 -22.438 1 19.11 665 ASP B N 1
ATOM 10556 C CA . ASP B 1 665 ? 58.781 20.938 -23.016 1 19.11 665 ASP B CA 1
ATOM 10557 C C . ASP B 1 665 ? 58.812 20.781 -24.531 1 19.11 665 ASP B C 1
ATOM 10559 O O . ASP B 1 665 ? 59.75 21.219 -25.203 1 19.11 665 ASP B O 1
ATOM 10563 N N . ASP B 1 666 ? 58.094 20.172 -25.297 1 19 666 ASP B N 1
ATOM 10564 C CA . ASP B 1 666 ? 58.656 20.156 -26.656 1 19 666 ASP B CA 1
ATOM 10565 C C . ASP B 1 666 ? 58.656 21.562 -27.25 1 19 666 ASP B C 1
ATOM 10567 O O . ASP B 1 666 ? 59.281 21.797 -28.281 1 19 666 ASP B O 1
ATOM 10571 N N . ALA B 1 667 ? 57.906 22.656 -27.141 1 17.77 667 ALA B N 1
ATOM 10572 C CA . ALA B 1 667 ? 58.25 23.562 -28.234 1 17.77 667 ALA B CA 1
ATOM 10573 C C . ALA B 1 667 ? 59.594 24.25 -28 1 17.77 667 ALA B C 1
ATOM 10575 O O . ALA B 1 667 ? 59.656 25.281 -27.344 1 17.77 667 ALA B O 1
ATOM 10576 N N . ALA B 1 668 ? 60.719 23.656 -27.562 1 16.89 668 ALA B N 1
ATOM 10577 C CA . ALA B 1 668 ? 62.062 24.047 -27.953 1 16.89 668 ALA B CA 1
ATOM 10578 C C . ALA B 1 668 ? 62.188 24.25 -29.453 1 16.89 668 ALA B C 1
ATOM 10580 O O . ALA B 1 668 ? 63 25.031 -29.922 1 16.89 668 ALA B O 1
ATOM 10581 N N . VAL B 1 669 ? 61.812 23.453 -30.453 1 18.47 669 VAL B N 1
ATOM 10582 C CA . VAL B 1 669 ? 62.625 23.453 -31.656 1 18.47 669 VAL B CA 1
ATOM 10583 C C . VAL B 1 669 ? 62.25 24.641 -32.531 1 18.47 669 VAL B C 1
ATOM 10585 O O . VAL B 1 669 ? 62.844 24.875 -33.594 1 18.47 669 VAL B O 1
ATOM 10588 N N . ALA B 1 670 ? 61.125 25.406 -32.5 1 18.64 670 ALA B N 1
ATOM 10589 C CA . ALA B 1 670 ? 61.375 26.422 -33.531 1 18.64 670 ALA B CA 1
ATOM 10590 C C . ALA B 1 670 ? 62.5 27.359 -33.094 1 18.64 670 ALA B C 1
ATOM 10592 O O . ALA B 1 670 ? 62.875 27.422 -31.922 1 18.64 670 ALA B O 1
ATOM 10593 N N . MET B 1 671 ? 62.781 28.609 -34.125 1 19.03 671 MET B N 1
ATOM 10594 C CA . MET B 1 671 ? 63.688 29.484 -34.844 1 19.03 671 MET B CA 1
ATOM 10595 C C . MET B 1 671 ? 64.25 30.562 -33.938 1 19.03 671 MET B C 1
ATOM 10597 O O . MET B 1 671 ? 63.594 31.047 -33.031 1 19.03 671 MET B O 1
ATOM 10601 N N . SER B 1 672 ? 65.625 30.5 -33.688 1 18.17 672 SER B N 1
ATOM 10602 C CA . SER B 1 672 ? 66.75 31.219 -34.188 1 18.17 672 SER B CA 1
ATOM 10603 C C . SER B 1 672 ? 66.438 32.062 -35.406 1 18.17 672 SER B C 1
ATOM 10605 O O . SER B 1 672 ? 67 33.094 -35.656 1 18.17 672 SER B O 1
ATOM 10607 N N . ASN B 1 673 ? 65.75 32.188 -36.594 1 20.69 673 ASN B N 1
ATOM 10608 C CA . ASN B 1 673 ? 65.875 33.469 -37.312 1 20.69 673 ASN B CA 1
ATOM 10609 C C . ASN B 1 673 ? 64.875 34.5 -36.812 1 20.69 673 ASN B C 1
ATOM 10611 O O . ASN B 1 673 ? 63.719 34.156 -36.531 1 20.69 673 ASN B O 1
#

Radius of gyration: 39.3 Å; Cα contacts (8 Å, |Δi|>4): 1529; chains: 2; bounding box: 138×152×131 Å

Foldseek 3Di:
DDDDDDDDDDDDDDDDDDYYDDYDDDDDDDDDDDDDDDDDDDDDDDDDDDPPPPPPDPPPCVPPPDPPPPVVVPLCQLLNVLVPPPPLPPPVPPPDDDFDAQQLPDDLFKHKWKDDDVRCVVVCVVVPPPPPDDDCVDPPPCPPQLWDFFFPDPVDTIIIGMDTQQQPDPGPVLLQVLLVVLCVLQDRPLLSVLLVQCVQFVCLLQVQDQPVLQSCQSNVPPSHDHNPSLLSLLSSLQSLLLDPVCVVCNVVSVVSSVVSLVNCLSHQDSSSLNSLLSVLQGPPPLPLVVNVVSLVSSVVSLNTRPLLEQCPRTSHDLLNNLSSLSSVLSSLLSQLLSCVLVLHDGDDDPVRGDHDQDDLVSQSPDSVVPPPPVVVVVLSSVSVLLSSLSSLVSVLSNLCCVCQRDPVNVPDPLHRDPVSLVVSVVSLVVSVVPRDPVLEDDLPCLDPDAHRHNSLQSNLSSLLVVLVSLLSQLVSCVVDPAQDPSNLVSLVSNLVSLVVSLSSLVSDDLVRHLSGRHGNSSLVSLLSSLLSLLVLLLNLLVNLPDPPDDPVVNVVSVVSNVSSLVSNVSSLVSLVCCCVPSVRRSSVLSVLSNLVSLVVSCVVPVSSVVRRDDQPALPPPPPPCVVCPSGYPPNPPNPPDPPDDPPVVVVPPPPPPPPPPDDDDDPVPDVPD/DDDPDDDDDDPDDDDDDPDDDDDDPDDDDDDDDDDDPDDDDDDDDDDDPPPPPPPPDPPPCVPPPDPPPPPVVPLCQLLNVLVPPPPLPPPPPPPDDDFDAQQLPDDLFKHKWKDDCVRCVVVCVVVPPPPPDDPCVDPPPCPPQQWDFFFPDPVDTIIIGMDTQPPVFPGPVLLQVLLVVLCVLQDRPLLSVLLVQCVQFVCLLQPQDQPVLQSCQSNVPPSHDHNPSLLSLLSNLQSLLLDPVCVVCNVVSVVSSVVSLVRCLSHQDSSSLNSLLSVLQGPPPLPLVVNVVSLVSSVVSLNTRPLLEQCPRTSHDLLNNLSSLSSVLSSLLSQLLSCVLVLHDGDDDPVRGDHDQDDLVSDSPDSVVPPPDVVVVVLSSVSVLLSSLSSLVSVLSNLCCVCQRDPVNVPDPLHRDPVSLVVSVVSLVVSVVPRDPVLEDDLPCQDPDAHRHNSLQSNLSSLLVVLVSLLSQLVSCVVDPAQDPSNLVSLVSNLVSLVVSLSSLVSDDLVRHLSGRHGNSSLVSLLSSLLSLLVLLLNLLVNLPDPPDDPVVNVVSVVSNVSSLVSNVSSLVSLVCCCPPSVRRSSVLSVLSNLVSLVVSCVVPVSSVVRRDDQPALPPPDPPPVVCPSRYPPNPPNPPDPPDDPPVVVVPPPPPPPPPPPPPPPVPPDDPD